Protein AF-A0A7L4Y9U2-F1 (afdb_monomer_lite)

Radius of gyration: 34.02 Å; chains: 1; bounding box: 84×58×110 Å

Secondary structure (DSSP, 8-state):
--SS-SEEEEEETTEEEEEEE-TTS-EEEEEEEETTEEEEEEEEEEEEEEEESSPPP-------S-----S----EEE---------SGGG-TTTPPPEE--BTTTTTBSEEEEEEEETTEEEEEEEEEEEETTEEEEEEEEEETTSEEEEEEEEE--SSSS-EEEEEEEEEEE-TTSSSSEEEEEE-TTS-SEEEE--S-EEE---TTS--EEEEEETTT--EEEEEPPPPBGGGTEE---SSS--SEEEEE--GGGSSS--S-TT--S--S-----TTB-EEEEEE-EEEE-GGG-TT--EEE--EEEEE-PPPPPPPGGG-EEEEEEEEEEEEE--TTT--EEEEEEEEEEEEEBTTB-EEEEEEEEEEETTEEEEEEEEEEE-TTS-EEEEEEEEEEETTEEEEEEEEEEEE-TT-EEEEEEEEEE--SSS---EEEEEEEEEEEE---TTB---EEEE-TTS--TT-EEEEEEETTEEEEEEE-TTS-EEEEEESSSBPPPEEEE-TTS--TT-EEEEEEETTEEEEEEE-TTSPEEEEEESSSBPPPEEEE-TTS--TT-EEEEEEETTEEEEEEE-TTS-EEEEEESSSBPPPEEEE-TTS--TT-EEEEEEETTEEEEEEE-TTS-EEEEEESSSBPPPEEEE-TTS--TT-EEEEEEETTEEEEEEE-TTSPEEEEEESSSBPPPEEEE-TTS--TT-EEEEEEETTEEEEEEE-TTS-EEEEEESSSBPPPEEEE-TTS--TT-EEEEEEETTEEEEEEE-TTS-EEEEEEE--

Structure (mmCIF, N/CA/C/O backbone):
data_AF-A0A7L4Y9U2-F1
#
_entry.id   AF-A0A7L4Y9U2-F1
#
loop_
_atom_site.group_PDB
_atom_site.id
_atom_site.type_symbol
_atom_site.label_atom_id
_atom_site.label_alt_id
_atom_site.label_comp_id
_atom_site.label_asym_id
_atom_site.label_entity_id
_atom_site.label_seq_id
_atom_site.pdbx_PDB_ins_code
_atom_site.Cartn_x
_atom_site.Cartn_y
_atom_site.Cartn_z
_atom_site.occupancy
_atom_site.B_iso_or_equiv
_atom_site.auth_seq_id
_atom_site.auth_comp_id
_atom_site.auth_asym_id
_atom_site.auth_atom_id
_atom_site.pdbx_PDB_model_num
ATOM 1 N N . MET A 1 1 ? -27.648 7.837 26.448 1.00 44.25 1 MET A N 1
ATOM 2 C CA . MET A 1 1 ? -26.214 7.499 26.243 1.00 44.25 1 MET A CA 1
ATOM 3 C C . MET A 1 1 ? -25.953 7.627 24.757 1.00 44.25 1 MET A C 1
ATOM 5 O O . MET A 1 1 ? -26.560 6.877 24.015 1.00 44.25 1 MET A O 1
ATOM 9 N N . THR A 1 2 ? -25.079 8.541 24.348 1.00 48.88 2 THR A N 1
ATOM 10 C CA . THR A 1 2 ? -24.957 9.045 22.968 1.00 48.88 2 THR A CA 1
ATOM 11 C C . THR A 1 2 ? -24.814 7.978 21.876 1.00 48.88 2 THR A C 1
ATOM 13 O O . THR A 1 2 ? -24.279 6.891 22.094 1.00 48.88 2 THR A O 1
ATOM 16 N N . THR A 1 3 ? -25.242 8.346 20.667 1.00 58.53 3 THR A N 1
ATOM 17 C CA . THR A 1 3 ? -25.108 7.587 19.410 1.00 58.53 3 THR A CA 1
ATOM 18 C C . THR A 1 3 ? -23.682 7.584 18.828 1.00 58.53 3 THR A C 1
ATOM 20 O O . THR A 1 3 ? -23.423 6.945 17.810 1.00 58.53 3 THR A O 1
ATOM 23 N N . GLU A 1 4 ? -22.719 8.270 19.451 1.00 73.19 4 GLU A N 1
ATOM 24 C CA . GLU A 1 4 ? -21.344 8.349 18.942 1.00 73.19 4 GLU A CA 1
ATOM 25 C C . GLU A 1 4 ? -20.451 7.209 19.440 1.00 73.19 4 GLU A C 1
ATOM 27 O O . GLU A 1 4 ? -20.550 6.757 20.581 1.00 73.19 4 GLU A O 1
ATOM 32 N N . GLN A 1 5 ? -19.544 6.757 18.572 1.00 77.69 5 GLN A N 1
ATOM 33 C CA . GLN A 1 5 ? -18.602 5.683 18.872 1.00 77.69 5 GLN A CA 1
ATOM 34 C C . GLN A 1 5 ? -17.543 6.169 19.871 1.00 77.69 5 GLN A C 1
ATOM 36 O O . GLN A 1 5 ? -16.890 7.186 19.645 1.00 77.69 5 GLN A O 1
ATOM 41 N N . ARG A 1 6 ? -17.348 5.418 20.959 1.00 86.62 6 ARG A N 1
ATOM 42 C CA . ARG A 1 6 ? -16.287 5.675 21.951 1.00 86.62 6 ARG A CA 1
ATOM 43 C C . ARG A 1 6 ? -14.975 4.955 21.659 1.00 86.62 6 ARG A C 1
ATOM 45 O O . ARG A 1 6 ? -13.970 5.243 22.295 1.00 86.62 6 ARG A O 1
ATOM 52 N N . ASP A 1 7 ? -15.004 3.984 20.756 1.00 88.56 7 ASP A N 1
ATOM 53 C CA . ASP A 1 7 ? -13.866 3.199 20.281 1.00 88.56 7 ASP A CA 1
ATOM 54 C C . ASP A 1 7 ? -13.961 3.026 18.767 1.00 88.56 7 ASP A C 1
ATOM 56 O O . ASP A 1 7 ? -14.984 3.387 18.206 1.00 88.56 7 ASP A O 1
ATOM 60 N N . GLY A 1 8 ? -12.920 2.552 18.094 1.00 88.62 8 GLY A N 1
ATOM 61 C CA . GLY A 1 8 ? -12.957 2.297 16.653 1.00 88.62 8 GLY A CA 1
ATOM 62 C C . GLY A 1 8 ? -11.582 1.969 16.088 1.00 88.62 8 GLY A C 1
ATOM 63 O O . GLY A 1 8 ? -10.596 1.938 16.824 1.00 88.62 8 GLY A O 1
ATOM 64 N N . HIS A 1 9 ? -11.522 1.731 14.779 1.00 89.50 9 HIS A N 1
ATOM 65 C CA . HIS A 1 9 ? -10.283 1.421 14.064 1.00 89.50 9 HIS A CA 1
ATOM 66 C C . HIS A 1 9 ? -10.005 2.448 12.963 1.00 89.50 9 HIS A C 1
ATOM 68 O O . HIS A 1 9 ? -10.892 2.808 12.187 1.00 89.50 9 HIS A O 1
ATOM 74 N N . VAL A 1 10 ? -8.754 2.888 12.856 1.00 90.00 10 VAL A N 1
ATOM 75 C CA . VAL A 1 10 ? -8.291 3.855 11.858 1.00 90.00 10 VAL A CA 1
ATOM 76 C C . VAL A 1 10 ? -7.271 3.188 10.949 1.00 90.00 10 VAL A C 1
ATOM 78 O O . VAL A 1 10 ? -6.245 2.718 11.421 1.00 90.00 10 VAL A O 1
ATOM 81 N N . ASN A 1 11 ? -7.524 3.231 9.638 1.00 85.62 11 ASN A N 1
ATOM 82 C CA . ASN A 1 11 ? -6.495 3.077 8.610 1.00 85.62 11 ASN A CA 1
ATOM 83 C C . ASN A 1 11 ? -6.281 4.450 7.969 1.00 85.62 11 ASN A C 1
ATOM 85 O O . ASN A 1 11 ? -7.187 4.978 7.322 1.00 85.62 11 ASN A O 1
ATOM 89 N N . TRP A 1 12 ? -5.105 5.035 8.165 1.00 89.19 12 TRP A N 1
ATOM 90 C CA . TRP A 1 12 ? -4.766 6.359 7.661 1.00 89.19 12 TRP A CA 1
ATOM 91 C C . TRP A 1 12 ? -3.357 6.366 7.073 1.00 89.19 12 TRP A C 1
ATOM 93 O O . TRP A 1 12 ? -2.362 6.322 7.797 1.00 89.19 12 TRP A O 1
ATOM 103 N N . LYS A 1 13 ? -3.257 6.443 5.741 1.00 86.88 13 LYS A N 1
ATOM 104 C CA . LYS A 1 13 ? -1.982 6.356 5.012 1.00 86.88 13 LYS A CA 1
ATOM 105 C C . LYS A 1 13 ? -1.186 5.111 5.438 1.00 86.88 13 LYS A C 1
ATOM 107 O O . LYS A 1 13 ? -1.650 3.992 5.271 1.00 86.88 13 LYS A O 1
ATOM 112 N N . SER A 1 14 ? 0.012 5.297 5.998 1.00 85.50 14 SER A N 1
ATOM 113 C CA . SER A 1 14 ? 0.867 4.216 6.506 1.00 85.50 14 SER A CA 1
ATOM 114 C C . SER A 1 14 ? 0.547 3.786 7.943 1.00 85.50 14 SER A C 1
ATOM 116 O O . SER A 1 14 ? 1.261 2.936 8.473 1.00 85.50 14 SER A O 1
ATOM 118 N N . TRP A 1 15 ? -0.464 4.377 8.582 1.00 91.19 15 TRP A N 1
ATOM 119 C CA . TRP A 1 15 ? -0.891 4.050 9.938 1.00 91.19 15 TRP A CA 1
ATOM 120 C C . TRP A 1 15 ? -2.107 3.132 9.946 1.00 91.19 15 TRP A C 1
ATOM 122 O O . TRP A 1 15 ? -3.061 3.350 9.198 1.00 91.19 15 TRP A O 1
ATOM 132 N N . ALA A 1 16 ? -2.097 2.169 10.861 1.00 90.06 16 ALA A N 1
ATOM 133 C CA . ALA A 1 16 ? -3.282 1.430 11.271 1.00 90.06 16 ALA A CA 1
ATOM 134 C C . ALA A 1 16 ? -3.288 1.299 12.796 1.00 90.06 16 ALA A C 1
ATOM 136 O O . ALA A 1 16 ? -2.267 0.924 13.365 1.00 90.06 16 ALA A O 1
ATOM 137 N N . PHE A 1 17 ? -4.379 1.653 13.470 1.00 93.88 17 PHE A N 1
ATOM 138 C CA . PHE A 1 17 ? -4.466 1.574 14.933 1.00 93.88 17 PHE A CA 1
ATOM 139 C C . PHE A 1 17 ? -5.914 1.594 15.415 1.00 93.88 17 PHE A C 1
ATOM 141 O O . PHE A 1 17 ? -6.807 2.119 14.748 1.00 93.88 17 PHE A O 1
ATOM 148 N N . ASP A 1 18 ? -6.128 1.072 16.615 1.00 92.88 18 ASP A N 1
ATOM 149 C CA . ASP A 1 18 ? -7.385 1.197 17.338 1.00 92.88 18 ASP A CA 1
ATOM 150 C C . ASP A 1 18 ? -7.367 2.449 18.216 1.00 92.88 18 ASP A C 1
ATOM 152 O O . ASP A 1 18 ? -6.319 2.859 18.722 1.00 92.88 18 ASP A O 1
ATOM 156 N N . TYR A 1 19 ? -8.533 3.041 18.450 1.00 95.00 19 TYR A N 1
ATOM 157 C CA . TYR A 1 19 ? -8.719 4.053 19.482 1.00 95.00 19 TYR A CA 1
ATOM 158 C C . TYR A 1 19 ? -9.842 3.665 20.433 1.00 95.00 19 TYR A C 1
ATOM 160 O O . TYR A 1 19 ? -10.778 2.962 20.054 1.00 95.00 19 TYR A O 1
ATOM 168 N N . ASN A 1 20 ? -9.773 4.144 21.674 1.00 93.38 20 ASN A N 1
ATOM 169 C CA . ASN A 1 20 ? -10.890 4.085 22.608 1.00 93.38 20 ASN A CA 1
ATOM 170 C C . ASN A 1 20 ? -10.844 5.211 23.643 1.00 93.38 20 ASN A C 1
ATOM 172 O O . ASN A 1 20 ? -9.787 5.749 23.948 1.00 93.38 20 ASN A O 1
ATOM 176 N N . VAL A 1 21 ? -11.997 5.525 24.222 1.00 92.62 21 VAL A N 1
ATOM 177 C CA . VAL A 1 21 ? -12.127 6.253 25.484 1.00 92.62 21 VAL A CA 1
ATOM 178 C C . VAL A 1 21 ? -12.763 5.285 26.479 1.00 92.62 21 VAL A C 1
ATOM 180 O O . VAL A 1 21 ? -13.989 5.189 26.590 1.00 92.62 21 VAL A O 1
ATOM 183 N N . ALA A 1 22 ? -11.930 4.491 27.150 1.00 82.69 22 ALA A N 1
ATOM 184 C CA . ALA A 1 22 ? -12.364 3.469 28.098 1.00 82.69 22 ALA A CA 1
ATOM 185 C C . ALA A 1 22 ? -11.828 3.733 29.511 1.00 82.69 22 ALA A C 1
ATOM 187 O O . ALA A 1 22 ? -10.708 4.204 29.705 1.00 82.69 22 ALA A O 1
ATOM 188 N N . GLY A 1 23 ? -12.642 3.405 30.520 1.00 87.44 23 GLY A N 1
ATOM 189 C CA . GLY A 1 23 ? -12.294 3.661 31.916 1.00 87.44 23 GLY A CA 1
ATOM 190 C C . GLY A 1 23 ? -12.065 5.153 32.163 1.00 87.44 23 GLY A C 1
ATOM 191 O O . GLY A 1 23 ? -12.919 5.969 31.824 1.00 87.44 23 GLY A O 1
ATOM 192 N N . THR A 1 24 ? -10.916 5.489 32.751 1.00 91.25 24 THR A N 1
ATOM 193 C CA . THR A 1 24 ? -10.505 6.871 33.053 1.00 91.25 24 THR A CA 1
ATOM 194 C C . THR A 1 24 ? -9.103 7.190 32.508 1.00 91.25 24 THR A C 1
ATOM 196 O O . THR A 1 24 ? -8.395 8.030 33.057 1.00 91.25 24 THR A O 1
ATOM 199 N N . GLU A 1 25 ? -8.669 6.488 31.453 1.00 92.19 25 GLU A N 1
ATOM 200 C CA . GLU A 1 25 ? -7.339 6.655 30.834 1.00 92.19 25 GLU A CA 1
ATOM 201 C C . GLU A 1 25 ? -7.314 7.653 29.662 1.00 92.19 25 GLU A C 1
ATOM 203 O O . GLU A 1 25 ? -6.358 7.700 28.878 1.00 92.19 25 GLU A O 1
ATOM 208 N N . GLY A 1 26 ? -8.389 8.431 29.525 1.00 93.62 26 GLY A N 1
ATOM 209 C CA . GLY A 1 26 ? -8.604 9.326 28.403 1.00 93.62 26 GLY A CA 1
ATOM 210 C C . GLY A 1 26 ? -8.700 8.603 27.063 1.00 93.62 26 GLY A C 1
ATOM 211 O O . GLY A 1 26 ? -9.000 7.411 26.979 1.00 93.62 26 GLY A O 1
ATOM 212 N N . LEU A 1 27 ? -8.466 9.358 25.994 1.00 96.50 27 LEU A N 1
ATOM 213 C CA . LEU A 1 27 ? -8.410 8.832 24.635 1.00 96.50 27 LEU A CA 1
ATOM 214 C C . LEU A 1 27 ? -7.123 8.021 24.450 1.00 96.50 27 LEU A C 1
ATOM 216 O O . LEU A 1 27 ? -6.034 8.584 24.370 1.00 96.50 27 LEU A O 1
ATOM 220 N N . SER A 1 28 ? -7.243 6.704 24.385 1.00 97.38 28 SER A N 1
ATOM 221 C CA . SER A 1 28 ? -6.131 5.775 24.206 1.00 97.38 28 SER A CA 1
ATOM 222 C C . SER A 1 28 ? -6.027 5.309 22.757 1.00 97.38 28 SER A C 1
ATOM 224 O O . SER A 1 28 ? -7.045 5.120 22.090 1.00 97.38 28 SER A O 1
ATOM 226 N N . LEU A 1 29 ? -4.799 5.086 22.290 1.00 97.56 29 LEU A N 1
ATOM 227 C CA . LEU A 1 29 ? -4.502 4.374 21.047 1.00 97.56 29 LEU A CA 1
ATOM 228 C C . LEU A 1 29 ? -4.042 2.956 21.385 1.00 97.56 29 LEU A C 1
ATOM 230 O O . LEU A 1 29 ? -3.329 2.772 22.367 1.00 97.56 29 LEU A O 1
ATOM 234 N N . GLY A 1 30 ? -4.408 1.965 20.580 1.00 95.06 30 GLY A N 1
ATOM 235 C CA . GLY A 1 30 ? -3.994 0.574 20.753 1.00 95.06 30 GLY A CA 1
ATOM 236 C C . GLY A 1 30 ? -3.647 -0.101 19.431 1.00 95.06 30 GLY A C 1
ATOM 237 O O . GLY A 1 30 ? -4.000 0.410 18.370 1.00 95.06 30 GLY A O 1
ATOM 238 N N . ASN A 1 31 ? -2.949 -1.238 19.499 1.00 91.75 31 ASN A N 1
ATOM 239 C CA . ASN A 1 31 ? -2.623 -2.090 18.346 1.00 91.75 31 ASN A CA 1
ATOM 240 C C . ASN A 1 31 ? -2.061 -1.299 17.152 1.00 91.75 31 ASN A C 1
ATOM 242 O O . ASN A 1 31 ? -2.567 -1.378 16.033 1.00 91.75 31 ASN A O 1
ATOM 246 N N . GLY A 1 32 ? -1.042 -0.479 17.407 1.00 94.25 32 GLY A N 1
ATOM 247 C CA . GLY A 1 32 ? -0.525 0.476 16.438 1.00 94.25 32 GLY A CA 1
ATOM 248 C C . GLY A 1 32 ? 0.471 -0.120 15.462 1.00 94.25 32 GLY A C 1
ATOM 249 O O . GLY A 1 32 ? 1.482 -0.692 15.872 1.00 94.25 32 GLY A O 1
ATOM 250 N N . PHE A 1 33 ? 0.239 0.116 14.175 1.00 92.12 33 PHE A N 1
ATOM 251 C CA . PHE A 1 33 ? 1.130 -0.215 13.073 1.00 92.12 33 PHE A CA 1
ATOM 252 C C . PHE A 1 33 ? 1.518 1.042 12.296 1.00 92.12 33 PHE A C 1
ATOM 254 O O . PHE A 1 33 ? 0.673 1.883 11.989 1.00 92.12 33 PHE A O 1
ATOM 261 N N . PHE A 1 34 ? 2.794 1.136 11.923 1.00 91.62 34 PHE A N 1
ATOM 262 C CA . PHE A 1 34 ? 3.308 2.164 11.023 1.00 91.62 34 PHE A CA 1
ATOM 263 C C . PHE A 1 34 ? 4.175 1.537 9.935 1.00 91.62 34 PHE A C 1
ATOM 265 O O . PHE A 1 34 ? 5.064 0.737 10.223 1.00 91.62 34 PHE A O 1
ATOM 272 N N . ARG A 1 35 ? 3.889 1.871 8.668 1.00 83.00 35 ARG A N 1
ATOM 273 C CA . ARG A 1 35 ? 4.523 1.276 7.471 1.00 83.00 35 ARG A CA 1
ATOM 274 C C . ARG A 1 35 ? 4.548 -0.250 7.513 1.00 83.00 35 ARG A C 1
ATOM 276 O O . ARG A 1 35 ? 5.489 -0.913 7.072 1.00 83.00 35 ARG A O 1
ATOM 283 N N . GLY A 1 36 ? 3.483 -0.782 8.089 1.00 79.12 36 GLY A N 1
ATOM 284 C CA . GLY A 1 36 ? 3.267 -2.193 8.245 1.00 79.12 36 GLY A CA 1
ATOM 285 C C . GLY A 1 36 ? 4.076 -2.907 9.332 1.00 79.12 36 GLY A C 1
ATOM 286 O O . GLY A 1 36 ? 4.163 -4.130 9.332 1.00 79.12 36 GLY A O 1
ATOM 287 N N . ARG A 1 37 ? 4.674 -2.182 10.270 1.00 86.81 37 ARG A N 1
ATOM 288 C CA . ARG A 1 37 ? 5.366 -2.766 11.424 1.00 86.81 37 ARG A CA 1
ATOM 289 C C . ARG A 1 37 ? 4.609 -2.401 12.686 1.00 86.81 37 ARG A C 1
ATOM 291 O O . ARG A 1 37 ? 4.145 -1.267 12.791 1.00 86.81 37 ARG A O 1
ATOM 298 N N . GLN A 1 38 ? 4.469 -3.342 13.618 1.00 91.62 38 GLN A N 1
ATOM 299 C CA . GLN A 1 38 ? 3.885 -3.032 14.921 1.00 91.62 38 GLN A CA 1
ATOM 300 C C . GLN A 1 38 ? 4.825 -2.064 15.643 1.00 91.62 38 GLN A C 1
ATOM 302 O O . GLN A 1 38 ? 6.039 -2.279 15.668 1.00 91.62 38 GLN A O 1
ATOM 307 N N . VAL A 1 39 ? 4.268 -0.978 16.171 1.00 95.31 39 VAL A N 1
ATOM 308 C CA . VAL A 1 39 ? 5.039 0.085 16.820 1.00 95.31 39 VAL A CA 1
ATOM 309 C C . VAL A 1 39 ? 4.621 0.361 18.260 1.00 95.31 39 VAL A C 1
ATOM 311 O O . VAL A 1 39 ? 5.447 0.821 19.047 1.00 95.31 39 VAL A O 1
ATOM 314 N N . PHE A 1 40 ? 3.379 0.055 18.638 1.00 96.44 40 PHE A N 1
ATOM 315 C CA . PHE A 1 40 ? 2.918 0.155 20.024 1.00 96.44 40 PHE A CA 1
ATOM 316 C C . PHE A 1 40 ? 1.783 -0.825 20.328 1.00 96.44 40 PHE A C 1
ATOM 318 O O . PHE A 1 40 ? 0.958 -1.123 19.461 1.00 96.44 40 PHE A O 1
ATOM 325 N N . HIS A 1 41 ? 1.723 -1.287 21.578 1.00 95.38 41 HIS A N 1
ATOM 326 C CA . HIS A 1 41 ? 0.585 -2.028 22.113 1.00 95.38 41 HIS A CA 1
ATOM 327 C C . HIS A 1 41 ? -0.530 -1.070 22.524 1.00 95.38 41 HIS A C 1
ATOM 329 O O . HIS A 1 41 ? -1.670 -1.217 22.083 1.00 95.38 41 HIS A O 1
ATOM 335 N N . LYS A 1 42 ? -0.185 -0.059 23.335 1.00 96.62 42 LYS A N 1
ATOM 336 C CA . LYS A 1 42 ? -1.125 0.920 23.890 1.00 96.62 42 LYS A CA 1
ATOM 337 C C . LYS A 1 42 ? -0.433 2.234 24.250 1.00 96.62 42 LYS A C 1
ATOM 339 O O . LYS A 1 42 ? 0.582 2.248 24.938 1.00 96.62 42 LYS A O 1
ATOM 344 N N . LEU A 1 43 ? -1.026 3.353 23.849 1.00 98.06 43 LEU A N 1
ATOM 345 C CA . LEU A 1 43 ? -0.635 4.701 24.258 1.00 98.06 43 LEU A CA 1
ATOM 346 C C . LEU A 1 43 ? -1.825 5.349 24.975 1.00 98.06 43 LEU A C 1
ATOM 348 O O . LEU A 1 43 ? -2.906 5.437 24.394 1.00 98.06 43 LEU A O 1
ATOM 352 N N . SER A 1 44 ? -1.658 5.797 26.220 1.00 97.31 44 SER A N 1
ATOM 353 C CA . SER A 1 44 ? -2.754 6.376 27.014 1.00 97.31 44 SER A CA 1
ATOM 354 C C . SER A 1 44 ? -2.319 7.571 27.870 1.00 97.31 44 SER A C 1
ATOM 356 O O . SER A 1 44 ? -1.125 7.858 28.013 1.00 97.31 44 SER A O 1
ATOM 358 N N . LEU A 1 45 ? -3.303 8.276 28.442 1.00 96.75 45 LEU A N 1
ATOM 359 C CA . LEU A 1 45 ? -3.111 9.361 29.409 1.00 96.75 45 LEU A CA 1
ATOM 360 C C . LEU A 1 45 ? -3.872 9.030 30.708 1.00 96.75 45 LEU A C 1
ATOM 362 O O . LEU A 1 45 ? -4.983 9.520 30.919 1.00 96.75 45 LEU A O 1
ATOM 366 N N . PRO A 1 46 ? -3.312 8.189 31.596 1.00 94.94 46 PRO A N 1
ATOM 367 C CA . PRO A 1 46 ? -4.034 7.728 32.782 1.00 94.94 46 PRO A CA 1
ATOM 368 C C . PRO A 1 46 ? -4.436 8.824 33.773 1.00 94.94 46 PRO A C 1
ATOM 370 O O . PRO A 1 46 ? -5.419 8.647 34.497 1.00 94.94 46 PRO A O 1
ATOM 373 N N . VAL A 1 47 ? -3.667 9.916 33.855 1.00 94.75 47 VAL A N 1
ATOM 374 C CA . VAL A 1 47 ? -3.923 11.022 34.786 1.00 94.75 47 VAL A CA 1
ATOM 375 C C . VAL A 1 47 ? -3.222 12.313 34.354 1.00 94.75 47 VAL A C 1
ATOM 377 O O . VAL A 1 47 ? -2.116 12.290 33.805 1.00 94.75 47 VAL A O 1
ATOM 380 N N . ILE A 1 48 ? -3.836 13.447 34.684 1.00 94.94 48 ILE A N 1
ATOM 381 C CA . ILE A 1 48 ? -3.177 14.746 34.814 1.00 94.94 48 ILE A CA 1
ATOM 382 C C . ILE A 1 48 ? -3.209 15.099 36.302 1.00 94.94 48 ILE A C 1
ATOM 384 O O . ILE A 1 48 ? -4.271 15.342 36.873 1.00 94.94 48 ILE A O 1
ATOM 388 N N . ARG A 1 49 ? -2.053 15.079 36.970 1.00 93.50 49 ARG A N 1
ATOM 389 C CA . ARG A 1 49 ? -1.984 15.454 38.389 1.00 93.50 49 ARG A CA 1
ATOM 390 C C . ARG A 1 49 ? -1.855 16.963 38.501 1.00 93.50 49 ARG A C 1
ATOM 392 O O . ARG A 1 49 ? -0.983 17.543 37.857 1.00 93.50 49 ARG A O 1
ATOM 399 N N . VAL A 1 50 ? -2.688 17.588 39.327 1.00 91.12 50 VAL A N 1
ATOM 400 C CA . VAL A 1 50 ? -2.725 19.050 39.454 1.00 91.12 50 VAL A CA 1
ATOM 401 C C . VAL A 1 50 ? -2.433 19.481 40.878 1.00 91.12 50 VAL A C 1
ATOM 403 O O . VAL A 1 50 ? -3.034 18.975 41.827 1.00 91.12 50 VAL A O 1
ATOM 406 N N . LYS A 1 51 ? -1.524 20.445 41.022 1.00 90.50 51 LYS A N 1
ATOM 407 C CA . LYS A 1 51 ? -1.115 21.000 42.312 1.00 90.50 51 LYS A CA 1
ATOM 408 C C . LYS A 1 51 ? -1.160 22.517 42.280 1.00 90.50 51 LYS A C 1
ATOM 410 O O . LYS A 1 51 ? -0.530 23.133 41.429 1.00 90.50 51 LYS A O 1
ATOM 415 N N . TYR A 1 52 ? -1.874 23.110 43.229 1.00 89.44 52 TYR A N 1
ATOM 416 C CA . TYR A 1 52 ? -1.914 24.555 43.433 1.00 89.44 52 TYR A CA 1
ATOM 417 C C . TYR A 1 52 ? -0.828 25.013 44.409 1.00 89.44 52 TYR A C 1
ATOM 419 O O . TYR A 1 52 ? -0.347 24.235 45.240 1.00 89.44 52 TYR A O 1
ATOM 427 N N . VAL A 1 53 ? -0.485 26.306 44.355 1.00 87.00 53 VAL A N 1
ATOM 428 C CA . VAL A 1 53 ? 0.386 26.944 45.363 1.00 87.00 53 VAL A CA 1
ATOM 429 C C . VAL A 1 53 ? -0.173 26.845 46.788 1.00 87.00 53 VAL A C 1
ATOM 431 O O . VAL A 1 53 ? 0.598 26.806 47.746 1.00 87.00 53 VAL A O 1
ATOM 434 N N . GLN A 1 54 ? -1.500 26.784 46.940 1.00 81.44 54 GLN A N 1
ATOM 435 C CA . GLN A 1 54 ? -2.185 26.611 48.218 1.00 81.44 54 GLN A CA 1
ATOM 436 C C . GLN A 1 54 ? -3.312 25.584 48.073 1.00 81.44 54 GLN A C 1
ATOM 438 O O . GLN A 1 54 ? -4.225 25.779 47.270 1.00 81.44 54 GLN A O 1
ATOM 443 N N . ASP A 1 55 ? -3.246 24.520 48.875 1.00 75.38 55 ASP A N 1
ATOM 444 C CA . ASP A 1 55 ? -4.239 23.439 48.881 1.00 75.38 55 ASP A CA 1
ATOM 445 C C . ASP A 1 55 ? -5.471 23.792 49.707 1.00 75.38 55 ASP A C 1
ATOM 447 O O . ASP A 1 55 ? -5.438 24.674 50.577 1.00 75.38 55 ASP A O 1
ATOM 451 N N . GLU A 1 56 ? -6.555 23.061 49.462 1.00 67.88 56 GLU A N 1
ATOM 452 C CA . GLU A 1 56 ? -7.754 23.151 50.281 1.00 67.88 56 GLU A CA 1
ATOM 453 C C . GLU A 1 56 ? -7.452 22.704 51.725 1.00 67.88 56 GLU A C 1
ATOM 455 O O . GLU A 1 56 ? -6.877 21.643 51.983 1.00 67.88 56 GLU A O 1
ATOM 460 N N . ALA A 1 57 ? -7.824 23.530 52.706 1.00 59.28 57 ALA A N 1
ATOM 461 C CA . ALA A 1 57 ? -7.682 23.167 54.108 1.00 59.28 57 ALA A CA 1
ATOM 462 C C . ALA A 1 57 ? -8.768 22.147 54.480 1.00 59.28 57 ALA A C 1
ATOM 464 O O . ALA A 1 57 ? -9.952 22.476 54.487 1.00 59.28 57 ALA A O 1
ATOM 465 N N . VAL A 1 58 ? -8.379 20.927 54.861 1.00 50.75 58 VAL A N 1
ATOM 466 C CA . VAL A 1 58 ? -9.307 19.966 55.475 1.00 50.75 58 VAL A CA 1
ATOM 467 C C . VAL A 1 58 ? -9.719 20.517 56.842 1.00 50.75 58 VAL A C 1
ATOM 469 O O . VAL A 1 58 ? -8.968 20.397 57.809 1.00 50.75 58 VAL A O 1
ATOM 472 N N . ILE A 1 59 ? -10.893 21.143 56.946 1.00 49.16 59 ILE A N 1
ATOM 473 C CA . ILE A 1 59 ? -11.456 21.550 58.240 1.00 49.16 59 ILE A CA 1
ATOM 474 C C . ILE A 1 59 ? -12.345 20.411 58.761 1.00 49.16 59 ILE A C 1
ATOM 476 O O . ILE A 1 59 ? -13.429 20.189 58.220 1.00 49.16 59 ILE A O 1
ATOM 480 N N . PRO A 1 60 ? -11.962 19.689 59.830 1.00 47.62 60 PRO A N 1
ATOM 481 C CA . PRO A 1 60 ? -12.917 18.899 60.586 1.00 47.62 60 PRO A CA 1
ATOM 482 C C . PRO A 1 60 ? -13.669 19.839 61.539 1.00 47.62 60 PRO A C 1
ATOM 484 O O . PRO A 1 60 ? -13.029 20.443 62.393 1.00 47.62 60 PRO A O 1
ATOM 487 N N . ILE A 1 61 ? -14.996 19.976 61.404 1.00 46.47 61 ILE A N 1
ATOM 488 C CA . ILE A 1 61 ? -15.996 19.971 62.503 1.00 46.47 61 ILE A CA 1
ATOM 489 C C . ILE A 1 61 ? -17.410 20.326 61.969 1.00 46.47 61 ILE A C 1
ATOM 491 O O . ILE A 1 61 ? -17.555 21.266 61.188 1.00 46.47 61 ILE A O 1
ATOM 495 N N . PRO A 1 62 ? -18.461 19.596 62.406 1.00 56.97 62 PRO A N 1
ATOM 496 C CA . PRO A 1 62 ? -19.865 19.864 62.091 1.00 56.97 62 PRO A CA 1
ATOM 497 C C . PRO A 1 62 ? -20.478 20.934 63.020 1.00 56.97 62 PRO A C 1
ATOM 499 O O . PRO A 1 62 ? -20.024 21.086 64.146 1.00 56.97 62 PRO A O 1
ATOM 502 N N . THR A 1 63 ? -21.582 21.551 62.570 1.00 48.03 63 THR A N 1
ATOM 503 C CA . THR A 1 63 ? -22.613 22.303 63.338 1.00 48.03 63 THR A CA 1
ATOM 504 C C . THR A 1 63 ? -22.701 23.839 63.278 1.00 48.03 63 THR A C 1
ATOM 506 O O . THR A 1 63 ? -23.292 24.407 64.186 1.00 48.03 63 THR A O 1
ATOM 509 N N . GLU A 1 64 ? -22.291 24.527 62.210 1.00 36.50 64 GLU A N 1
ATOM 510 C CA . GLU A 1 64 ? -22.828 25.878 61.914 1.00 36.50 64 GLU A CA 1
ATOM 511 C C . GLU A 1 64 ? -23.011 26.076 60.393 1.00 36.50 64 GLU A C 1
ATOM 513 O O . GLU A 1 64 ? -22.158 25.635 59.616 1.00 36.50 64 GLU A O 1
ATOM 518 N N . PRO A 1 65 ? -24.099 26.719 59.923 1.00 44.81 65 PRO A N 1
ATOM 519 C CA . PRO A 1 65 ? -24.363 26.916 58.505 1.00 44.81 65 PRO A CA 1
ATOM 520 C C . PRO A 1 65 ? -23.639 28.168 57.993 1.00 44.81 65 PRO A C 1
ATOM 522 O O . PRO A 1 65 ? -24.262 29.203 57.774 1.00 44.81 65 PRO A O 1
ATOM 525 N N . ASN A 1 66 ? -22.319 28.082 57.801 1.00 39.66 66 ASN A N 1
ATOM 526 C CA . ASN A 1 66 ? -21.600 28.966 56.876 1.00 39.66 66 ASN A CA 1
ATOM 527 C C . ASN A 1 66 ? -20.224 28.381 56.485 1.00 39.66 66 ASN A C 1
ATOM 529 O O . ASN A 1 66 ? -19.245 28.615 57.199 1.00 39.66 66 ASN A O 1
ATOM 533 N N . PRO A 1 67 ? -20.101 27.627 55.376 1.00 43.75 67 PRO A N 1
ATOM 534 C CA . PRO A 1 67 ? -18.796 27.245 54.862 1.00 43.75 67 PRO A CA 1
ATOM 535 C C . PRO A 1 67 ? -18.193 28.454 54.137 1.00 43.75 67 PRO A C 1
ATOM 537 O O . PRO A 1 67 ? -18.469 28.710 52.966 1.00 43.75 67 PRO A O 1
ATOM 540 N N . ILE A 1 68 ? -17.380 29.230 54.855 1.00 41.19 68 ILE A N 1
ATOM 541 C CA . ILE A 1 68 ? -16.447 30.171 54.234 1.00 41.19 68 ILE A CA 1
ATOM 542 C C . ILE A 1 68 ? -15.485 29.331 53.386 1.00 41.19 68 ILE A C 1
ATOM 544 O O . ILE A 1 68 ? -14.789 28.470 53.919 1.00 41.19 68 ILE A O 1
ATOM 548 N N . LEU A 1 69 ? -15.512 29.579 52.075 1.00 48.38 69 LEU A N 1
ATOM 549 C CA . LEU A 1 69 ? -14.636 29.026 51.040 1.00 48.38 69 LEU A CA 1
ATOM 550 C C . LEU A 1 69 ? -13.207 28.822 51.569 1.00 48.38 69 LEU A C 1
ATOM 552 O O . LEU A 1 69 ? -12.580 29.778 52.035 1.00 48.38 69 LEU A O 1
ATOM 556 N N . GLY A 1 70 ? -12.695 27.591 51.489 1.00 54.28 70 GLY A N 1
ATOM 557 C CA . GLY A 1 70 ? -11.275 27.324 51.706 1.00 54.28 70 GLY A CA 1
ATOM 558 C C . GLY A 1 70 ? -10.425 28.233 50.812 1.00 54.28 70 GLY A C 1
ATOM 559 O O . GLY A 1 70 ? -10.800 28.542 49.684 1.00 54.28 70 GLY A O 1
ATOM 560 N N . THR A 1 71 ? -9.286 28.711 51.314 1.00 63.28 71 THR A N 1
ATOM 561 C CA . THR A 1 71 ? -8.412 29.649 50.583 1.00 63.28 71 THR A CA 1
ATOM 562 C C . THR A 1 71 ? -7.516 28.971 49.537 1.00 63.28 71 THR A C 1
ATOM 564 O O . THR A 1 71 ? -6.609 29.614 49.023 1.00 63.28 71 THR A O 1
ATOM 567 N N . GLY A 1 72 ? -7.724 27.686 49.241 1.00 71.50 72 GLY A N 1
ATOM 568 C CA . GLY A 1 72 ? -6.896 26.893 48.331 1.00 71.50 72 GLY A CA 1
ATOM 569 C C . GLY A 1 72 ? -7.699 25.830 47.582 1.00 71.50 72 GLY A C 1
ATOM 570 O O . GLY A 1 72 ? -8.870 25.620 47.892 1.00 71.50 72 GLY A O 1
ATOM 571 N N . CYS A 1 73 ? -7.069 25.181 46.600 1.00 79.88 73 CYS A N 1
ATOM 572 C CA . CYS A 1 73 ? -7.677 24.155 45.747 1.00 79.88 73 CYS A CA 1
ATOM 573 C C . CYS A 1 73 ? -6.780 22.932 45.602 1.00 79.88 73 CYS A C 1
ATOM 575 O O . CYS A 1 73 ? -5.557 23.050 45.603 1.00 79.88 73 CYS A O 1
ATOM 577 N N . GLY A 1 74 ? -7.390 21.775 45.352 1.00 77.06 74 GLY A N 1
ATOM 578 C CA . GLY A 1 74 ? -6.656 20.548 45.064 1.00 77.06 74 GLY A CA 1
ATOM 579 C C . GLY A 1 74 ? -5.819 20.050 46.250 1.00 77.06 74 GLY A C 1
ATOM 580 O O . GLY A 1 74 ? -6.024 20.501 47.384 1.00 77.06 74 GLY A O 1
ATOM 581 N N . PRO A 1 75 ? -4.880 19.118 46.001 1.00 87.69 75 PRO A N 1
ATOM 582 C CA . PRO A 1 75 ? -4.488 18.584 44.689 1.00 87.69 75 PRO A CA 1
ATOM 583 C C . PRO A 1 75 ? -5.565 17.708 44.023 1.00 87.69 75 PRO A C 1
ATOM 585 O O . PRO A 1 75 ? -6.443 17.172 44.694 1.00 87.69 75 PRO A O 1
ATOM 588 N N . TYR A 1 76 ? -5.486 17.542 42.698 1.00 87.44 76 TYR A N 1
ATOM 589 C CA . TYR A 1 76 ? -6.460 16.771 41.909 1.00 87.44 76 TYR A CA 1
ATOM 590 C C . TYR A 1 76 ? -5.811 15.691 41.034 1.00 87.44 76 TYR A C 1
ATOM 592 O O . TYR A 1 76 ? -4.652 15.808 40.628 1.00 87.44 76 TYR A O 1
ATOM 600 N N . ASN A 1 77 ? -6.598 14.652 40.739 1.00 89.94 77 ASN A N 1
ATOM 601 C CA . ASN A 1 77 ? -6.357 13.689 39.668 1.00 89.94 77 ASN A CA 1
ATOM 602 C C . ASN A 1 77 ? -7.379 13.964 38.567 1.00 89.94 77 ASN A C 1
ATOM 604 O O . ASN A 1 77 ? -8.508 13.474 38.636 1.00 89.94 77 ASN A O 1
ATOM 608 N N . ASP A 1 78 ? -6.987 14.726 37.560 1.00 90.31 78 ASP A N 1
ATOM 609 C CA . ASP A 1 78 ? -7.861 15.003 36.433 1.00 90.31 78 ASP A CA 1
ATOM 610 C C . ASP A 1 78 ? -7.760 13.828 35.457 1.00 90.31 78 ASP A C 1
ATOM 612 O O . ASP A 1 78 ? -6.690 13.507 34.932 1.00 90.31 78 ASP A O 1
ATOM 616 N N . GLN A 1 79 ? -8.880 13.131 35.273 1.00 90.88 79 GLN A N 1
ATOM 617 C CA . GLN A 1 79 ? -8.970 11.932 34.447 1.00 90.88 79 GLN A CA 1
ATOM 618 C C . GLN A 1 79 ? -10.154 12.041 33.495 1.00 90.88 79 GLN A C 1
ATOM 620 O O . GLN A 1 79 ? -11.247 12.438 33.895 1.00 90.88 79 GLN A O 1
ATOM 625 N N . ILE A 1 80 ? -9.932 11.661 32.239 1.00 92.25 80 ILE A N 1
ATOM 626 C CA . ILE A 1 80 ? -10.946 11.737 31.189 1.00 92.25 80 ILE A CA 1
ATOM 627 C C . ILE A 1 80 ? -11.595 10.362 31.023 1.00 92.25 80 ILE A C 1
ATOM 629 O O . ILE A 1 80 ? -10.905 9.351 30.879 1.00 92.25 80 ILE A O 1
ATOM 633 N N . SER A 1 81 ? -12.925 10.330 31.031 1.00 91.06 81 SER A N 1
ATOM 634 C CA . SER A 1 81 ? -13.744 9.128 30.849 1.00 91.06 81 SER A CA 1
ATOM 635 C C . SER A 1 81 ? -14.827 9.346 29.791 1.00 91.06 81 SER A C 1
ATOM 637 O O . SER A 1 81 ? -15.089 10.473 29.373 1.00 91.06 81 SER A O 1
ATOM 639 N N . TRP A 1 82 ? -15.470 8.274 29.323 1.00 89.62 82 TRP A N 1
ATOM 640 C CA . TRP A 1 82 ? -16.620 8.403 28.425 1.00 89.62 82 TRP A CA 1
ATOM 641 C C . TRP A 1 82 ? -17.890 8.737 29.212 1.00 89.62 82 TRP A C 1
ATOM 643 O O . TRP A 1 82 ? -18.682 7.847 29.528 1.00 89.62 82 TRP A O 1
ATOM 653 N N . ASP A 1 83 ? -18.077 10.020 29.515 1.00 87.12 83 ASP A N 1
ATOM 654 C CA . ASP A 1 83 ? -19.289 10.538 30.153 1.00 87.12 83 ASP A CA 1
ATOM 655 C C . ASP A 1 83 ? -19.871 11.705 29.346 1.00 87.12 83 ASP A C 1
ATOM 657 O O . ASP A 1 83 ? -19.382 12.824 29.455 1.00 87.12 83 ASP A O 1
ATOM 661 N N . PRO A 1 84 ? -20.871 11.477 28.483 1.00 81.75 84 PRO A N 1
ATOM 662 C CA . PRO A 1 84 ? -21.438 12.536 27.655 1.00 81.75 84 PRO A CA 1
ATOM 663 C C . PRO A 1 84 ? -22.551 13.354 28.334 1.00 81.75 84 PRO A C 1
ATOM 665 O O . PRO A 1 84 ? -23.091 14.260 27.692 1.00 81.75 84 PRO A O 1
ATOM 668 N N . VAL A 1 85 ? -22.966 13.011 29.560 1.00 75.62 85 VAL A N 1
ATOM 669 C CA . VAL A 1 85 ? -24.123 13.641 30.212 1.00 75.62 85 VAL A CA 1
ATOM 670 C C . VAL A 1 85 ? -23.694 14.950 30.873 1.00 75.62 85 VAL A C 1
ATOM 672 O O . VAL A 1 85 ? -22.791 14.958 31.694 1.00 75.62 85 VAL A O 1
ATOM 675 N N . ASN A 1 86 ? -24.363 16.059 30.541 1.00 73.88 86 ASN A N 1
ATOM 676 C CA . ASN A 1 86 ? -24.140 17.359 31.182 1.00 73.88 86 ASN A CA 1
ATOM 677 C C . ASN A 1 86 ? -25.322 17.684 32.110 1.00 73.88 86 ASN A C 1
ATOM 679 O O . ASN A 1 86 ? -26.438 17.895 31.631 1.00 73.88 86 ASN A O 1
ATOM 683 N N . PHE A 1 87 ? -25.092 17.768 33.424 1.00 65.88 87 PHE A N 1
ATOM 684 C CA . PHE A 1 87 ? -26.136 18.116 34.403 1.00 65.88 87 PHE A CA 1
ATOM 685 C C . PHE A 1 87 ? -26.235 19.629 34.713 1.00 65.88 87 PHE A C 1
ATOM 687 O O . PHE A 1 87 ? -26.751 20.022 35.761 1.00 65.88 87 PHE A O 1
ATOM 694 N N . GLY A 1 88 ? -25.758 20.509 33.823 1.00 58.66 88 GLY A N 1
ATOM 695 C CA . GLY A 1 88 ? -25.712 21.965 34.053 1.00 58.66 88 GLY A CA 1
ATOM 696 C C . GLY A 1 88 ? -24.535 22.394 34.935 1.00 58.66 88 GLY A C 1
ATOM 697 O O . GLY A 1 88 ? -24.578 23.409 35.630 1.00 58.66 88 GLY A O 1
ATOM 698 N N . GLU A 1 89 ? -23.482 21.588 34.918 1.00 58.69 89 GLU A N 1
ATOM 699 C CA . GLU A 1 89 ? -22.365 21.593 35.868 1.00 58.69 89 GLU A CA 1
ATOM 700 C C . GLU A 1 89 ? -21.339 22.682 35.568 1.00 58.69 89 GLU A C 1
ATOM 702 O O . GLU A 1 89 ? -20.571 23.077 36.445 1.00 58.69 89 GLU A O 1
ATOM 707 N N . ASP A 1 90 ? -21.420 23.254 34.363 1.00 54.12 90 ASP A N 1
ATOM 708 C CA . ASP A 1 90 ? -20.701 24.454 33.935 1.00 54.12 90 ASP A CA 1
ATOM 709 C C . ASP A 1 90 ? -20.918 25.661 34.872 1.00 54.12 90 ASP A C 1
ATOM 711 O O . ASP A 1 90 ? -20.205 26.662 34.773 1.00 54.12 90 ASP A O 1
ATOM 715 N N . LEU A 1 91 ? -21.895 25.563 35.781 1.00 53.09 91 LEU A N 1
ATOM 716 C CA . LEU A 1 91 ? -22.277 26.568 36.767 1.00 53.09 91 LEU A CA 1
ATOM 717 C C . LEU A 1 91 ? -21.594 26.406 38.143 1.00 53.09 91 LEU A C 1
ATOM 719 O O . LEU A 1 91 ? -21.733 27.314 38.964 1.00 53.09 91 LEU A O 1
ATOM 723 N N . ASN A 1 92 ? -20.859 25.312 38.424 1.00 54.19 92 ASN A N 1
ATOM 724 C CA . ASN A 1 92 ? -20.162 25.111 39.709 1.00 54.19 92 ASN A CA 1
ATOM 725 C C . ASN A 1 92 ? -18.635 24.891 39.552 1.00 54.19 92 ASN A C 1
ATOM 727 O O . ASN A 1 92 ? -18.182 23.755 39.403 1.00 54.19 92 ASN A O 1
ATOM 731 N N . 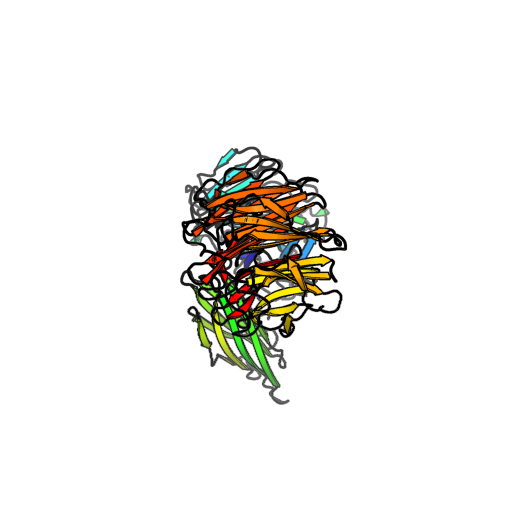PRO A 1 93 ? -17.816 25.955 39.662 1.00 50.59 93 PRO A N 1
ATOM 732 C CA . PRO A 1 93 ? -16.367 25.899 39.439 1.00 50.59 93 PRO A CA 1
ATOM 733 C C . PRO A 1 93 ? -15.557 25.189 40.539 1.00 50.59 93 PRO A C 1
ATOM 735 O O . PRO A 1 93 ? -14.359 24.992 40.361 1.00 50.59 93 PRO A O 1
ATOM 738 N N . ILE A 1 94 ? -16.176 24.813 41.665 1.00 50.28 94 ILE A N 1
ATOM 739 C CA . ILE A 1 94 ? -15.466 24.270 42.838 1.00 50.28 94 ILE A CA 1
ATOM 740 C C . ILE A 1 94 ? -15.566 22.735 42.906 1.00 50.28 94 ILE A C 1
ATOM 742 O O . ILE A 1 94 ? -14.674 22.089 43.443 1.00 50.28 94 ILE A O 1
ATOM 746 N N . ALA A 1 95 ? -16.624 22.136 42.341 1.00 50.06 95 ALA A N 1
ATOM 747 C CA . ALA A 1 95 ? -16.884 20.690 42.428 1.00 50.06 95 ALA A CA 1
ATOM 748 C C . ALA A 1 95 ? -17.706 20.127 41.247 1.00 50.06 95 ALA A C 1
ATOM 750 O O . ALA A 1 95 ? -18.420 19.136 41.408 1.00 50.06 95 ALA A O 1
ATOM 751 N N . GLY A 1 96 ? -17.679 20.785 40.083 1.00 55.22 96 GLY A N 1
ATOM 752 C CA . GLY A 1 96 ? -18.410 20.337 38.895 1.00 55.22 96 GLY A CA 1
ATOM 753 C C . GLY A 1 96 ? -17.990 18.921 38.456 1.00 55.22 96 GLY A C 1
ATOM 754 O O . GLY A 1 96 ? -16.785 18.674 38.346 1.00 55.22 96 GLY A O 1
ATOM 755 N N . PRO A 1 97 ? -18.938 17.996 38.218 1.00 64.56 97 PRO A N 1
ATOM 756 C CA . PRO A 1 97 ? -18.659 16.676 37.661 1.00 64.56 97 PRO A CA 1
ATOM 757 C C . PRO A 1 97 ? -17.935 16.735 36.314 1.00 64.56 97 PRO A C 1
ATOM 759 O O . PRO A 1 97 ? -17.964 17.735 35.598 1.00 64.56 97 PRO A O 1
ATOM 762 N N . HIS A 1 98 ? -17.256 15.638 35.994 1.00 78.81 98 HIS A N 1
ATOM 763 C CA . HIS A 1 98 ? -16.611 15.433 34.706 1.00 78.81 98 HIS A CA 1
ATOM 764 C C . HIS A 1 98 ? -17.671 15.159 33.628 1.00 78.81 98 HIS A C 1
ATOM 766 O O . HIS A 1 98 ? -18.474 14.248 33.805 1.00 78.81 98 HIS A O 1
ATOM 772 N N . HIS A 1 99 ? -17.586 15.822 32.472 1.00 85.88 99 HIS A N 1
ATOM 773 C CA . HIS A 1 99 ? -18.295 15.385 31.265 1.00 85.88 99 HIS A CA 1
ATOM 774 C C . HIS A 1 99 ? -17.520 15.719 29.982 1.00 85.88 99 HIS A C 1
ATOM 776 O O . HIS A 1 99 ? -16.730 16.665 29.915 1.00 85.88 99 HIS A O 1
ATOM 782 N N . LEU A 1 100 ? -17.757 14.936 28.934 1.00 90.25 100 LEU A N 1
ATOM 783 C CA . LEU A 1 100 ? -17.271 15.179 27.586 1.00 90.25 100 LEU A CA 1
ATOM 784 C C . LEU A 1 100 ? -18.100 16.265 26.913 1.00 90.25 100 LEU A C 1
ATOM 786 O O . LEU A 1 100 ? -19.322 16.320 27.044 1.00 90.25 100 LEU A O 1
ATOM 790 N N . VAL A 1 101 ? -17.438 17.093 26.116 1.00 90.62 101 VAL A N 1
ATOM 791 C CA . VAL A 1 101 ? -18.069 18.160 25.347 1.00 90.62 101 VAL A CA 1
ATOM 792 C C . VAL A 1 101 ? -17.813 17.934 23.866 1.00 90.62 101 VAL A C 1
ATOM 794 O O . VAL A 1 101 ? -16.700 17.629 23.440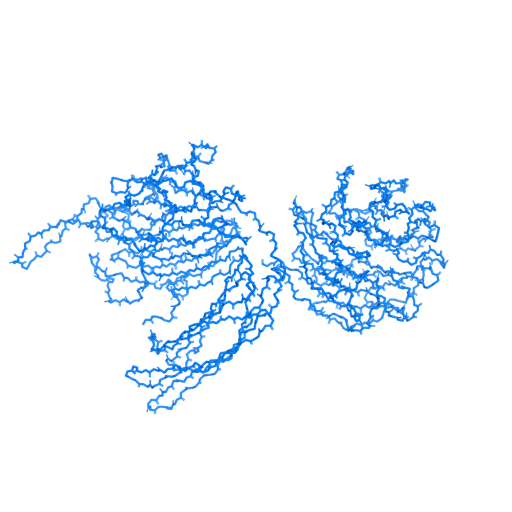 1.00 90.62 101 VAL A O 1
ATOM 797 N N . ARG A 1 102 ? -18.858 18.114 23.058 1.00 90.19 102 ARG A N 1
ATOM 798 C CA . ARG A 1 102 ? -18.767 18.041 21.599 1.00 90.19 102 ARG A CA 1
ATOM 799 C C . ARG A 1 102 ? -17.813 19.115 21.069 1.00 90.19 102 ARG A C 1
ATOM 801 O O . ARG A 1 102 ? -17.928 20.298 21.390 1.00 90.19 102 ARG A O 1
ATOM 808 N N . VAL A 1 103 ? -16.874 18.699 20.229 1.00 90.75 103 VAL A N 1
ATOM 809 C CA . VAL A 1 103 ? -15.839 19.550 19.645 1.00 90.75 103 VAL A CA 1
ATOM 810 C C . VAL A 1 103 ? -16.442 20.343 18.485 1.00 90.75 103 VAL A C 1
ATOM 812 O O . VAL A 1 103 ? -16.737 19.814 17.409 1.00 90.75 103 VAL A O 1
ATOM 815 N N . SER A 1 104 ? -16.654 21.640 18.706 1.00 87.69 104 SER A N 1
ATOM 816 C CA . SER A 1 104 ? -17.445 22.485 17.805 1.00 87.69 104 SER A CA 1
ATOM 817 C C . SER A 1 104 ? -16.839 22.659 16.411 1.00 87.69 104 SER A C 1
ATOM 819 O O . SER A 1 104 ? -17.566 22.685 15.420 1.00 87.69 104 SER A O 1
ATOM 821 N N . ASN A 1 105 ? -15.512 22.710 16.317 1.00 86.25 105 ASN A N 1
ATOM 822 C CA . ASN A 1 105 ? -14.758 22.784 15.065 1.00 86.25 105 ASN A CA 1
ATOM 823 C C . ASN A 1 105 ? -14.439 21.402 14.460 1.00 86.25 105 ASN A C 1
ATOM 825 O O . ASN A 1 105 ? -13.609 21.313 13.559 1.00 86.25 105 ASN A O 1
ATOM 829 N N . CYS A 1 106 ? -15.088 20.337 14.937 1.00 87.69 106 CYS A N 1
ATOM 830 C CA . CYS A 1 106 ? -14.881 18.968 14.467 1.00 87.69 106 CYS A CA 1
ATOM 831 C C . CYS A 1 106 ? -16.212 18.227 14.274 1.00 87.69 106 CYS A C 1
ATOM 833 O O . CYS A 1 106 ? -16.420 17.111 14.745 1.00 87.69 106 CYS A O 1
ATOM 835 N N . GLY A 1 107 ? -17.162 18.898 13.616 1.00 83.19 107 GLY A N 1
ATOM 836 C CA . GLY A 1 107 ? -18.467 18.320 13.292 1.00 83.19 107 GLY A CA 1
ATOM 837 C C . GLY A 1 107 ? -19.374 18.081 14.502 1.00 83.19 107 GLY A C 1
ATOM 838 O O . GLY A 1 107 ? -20.288 17.273 14.392 1.00 83.19 107 GLY A O 1
ATOM 839 N N . GLN A 1 108 ? -19.132 18.768 15.629 1.00 87.56 108 GLN A N 1
ATOM 840 C CA . GLN A 1 108 ? -19.892 18.610 16.878 1.00 87.56 108 GLN A CA 1
ATOM 841 C C . GLN A 1 108 ? -19.842 17.177 17.436 1.00 87.56 108 GLN A C 1
ATOM 843 O O . GLN A 1 108 ? -20.830 16.694 17.987 1.00 87.56 108 GLN A O 1
ATOM 848 N N . ARG A 1 109 ? -18.689 16.509 17.316 1.00 88.12 109 ARG A N 1
ATOM 849 C CA . ARG A 1 109 ? -18.458 15.148 17.827 1.00 88.12 109 ARG A CA 1
ATOM 850 C C . ARG A 1 109 ? -17.688 15.147 19.142 1.00 88.12 109 ARG A C 1
ATOM 852 O O . ARG A 1 109 ? -16.889 16.048 19.379 1.00 88.12 109 ARG A O 1
ATOM 859 N N . TYR A 1 110 ? -17.898 14.144 19.987 1.00 91.50 110 TYR A N 1
ATOM 860 C CA . TYR A 1 110 ? -17.120 13.939 21.215 1.00 91.50 110 TYR A CA 1
ATOM 861 C C . TYR A 1 110 ? -15.689 13.485 20.920 1.00 91.50 110 TYR A C 1
ATOM 863 O O . TYR A 1 110 ? -14.762 13.909 21.608 1.00 91.50 110 TYR A O 1
ATOM 871 N N . ILE A 1 111 ? -15.508 12.669 19.876 1.00 93.19 111 ILE A N 1
ATOM 872 C CA . ILE A 1 111 ? -14.193 12.324 19.329 1.00 93.19 111 ILE A CA 1
ATOM 873 C C . ILE A 1 111 ? -13.992 13.110 18.039 1.00 93.19 111 ILE A C 1
ATOM 875 O O . ILE A 1 111 ? -14.703 12.918 17.049 1.00 93.19 111 ILE A O 1
ATOM 879 N N . CYS A 1 112 ? -13.008 13.999 18.051 1.00 93.44 112 CYS A N 1
ATOM 880 C CA . CYS A 1 112 ? -12.566 14.696 16.863 1.00 93.44 112 CYS A CA 1
ATOM 881 C C . CYS A 1 112 ? -11.649 13.795 16.041 1.00 93.44 112 CYS A C 1
ATOM 883 O O . CYS A 1 112 ? -10.638 13.331 16.553 1.00 93.44 112 CYS A O 1
ATOM 885 N N . ILE A 1 113 ? -11.993 13.589 14.770 1.00 92.81 113 ILE A N 1
ATOM 886 C CA . ILE A 1 113 ? -11.128 12.983 13.756 1.00 92.81 113 ILE A CA 1
ATOM 887 C C . ILE A 1 113 ? -11.025 13.987 12.618 1.00 92.81 113 ILE A C 1
ATOM 889 O O . ILE A 1 113 ? -12.043 14.307 11.995 1.00 92.81 113 ILE A O 1
ATOM 893 N N . LYS A 1 114 ? -9.825 14.496 12.340 1.00 93.00 114 LYS A N 1
ATOM 894 C CA . LYS A 1 114 ? -9.619 15.415 11.216 1.00 93.00 114 LYS A CA 1
ATOM 895 C C . LYS A 1 114 ? -8.223 15.313 10.626 1.00 93.00 114 LYS A C 1
ATOM 897 O O . LYS A 1 114 ? -7.262 14.999 11.319 1.00 93.00 114 LYS A O 1
ATOM 902 N N . GLU A 1 115 ? -8.116 15.660 9.352 1.00 93.44 115 GLU A N 1
ATOM 903 C CA . GLU A 1 115 ? -6.834 15.873 8.692 1.00 93.44 115 GLU A CA 1
ATOM 904 C C . GLU A 1 115 ? -6.539 17.364 8.564 1.00 93.44 115 GLU A C 1
ATOM 906 O O . GLU A 1 115 ? -7.433 18.189 8.361 1.00 93.44 115 GLU A O 1
ATOM 911 N N . SER A 1 116 ? -5.264 17.713 8.663 1.00 91.38 116 SER A N 1
ATOM 912 C CA . SER A 1 116 ? -4.778 19.063 8.403 1.00 91.38 116 SER A CA 1
ATOM 913 C C . SER A 1 116 ? -3.393 19.014 7.773 1.00 91.38 116 SER A C 1
ATOM 915 O O . SER A 1 116 ? -2.641 18.063 7.967 1.00 91.38 116 SER A O 1
ATOM 917 N N . MET A 1 117 ? -3.045 20.039 7.000 1.00 89.75 117 MET A N 1
ATOM 918 C CA . MET A 1 117 ? -1.695 20.214 6.473 1.00 89.75 117 MET A CA 1
ATOM 919 C C . MET A 1 117 ? -1.025 21.368 7.216 1.00 89.75 117 MET A C 1
ATOM 921 O O . MET A 1 117 ? -1.591 22.456 7.315 1.00 89.75 117 MET A O 1
ATOM 925 N N . SER A 1 118 ? 0.185 21.136 7.715 1.00 87.69 118 SER A N 1
ATOM 926 C CA . SER A 1 118 ? 1.015 22.151 8.366 1.00 87.69 118 SER A CA 1
ATOM 927 C C . SER A 1 118 ? 2.479 21.871 8.037 1.00 87.69 118 SER A C 1
ATOM 929 O O . SER A 1 118 ? 2.917 20.722 8.100 1.00 87.69 118 SER A O 1
ATOM 931 N N . ASP A 1 119 ? 3.213 22.903 7.613 1.00 87.81 119 ASP A N 1
ATOM 932 C CA . ASP A 1 119 ? 4.637 22.832 7.250 1.00 87.81 119 ASP A CA 1
ATOM 933 C C . ASP A 1 119 ? 4.978 21.718 6.240 1.00 87.81 119 ASP A C 1
ATOM 935 O O . ASP A 1 119 ? 5.980 21.016 6.359 1.00 87.81 119 ASP A O 1
ATOM 939 N N . GLY A 1 120 ? 4.104 21.513 5.246 1.00 84.44 120 GLY A N 1
ATOM 940 C CA . GLY A 1 120 ? 4.268 20.478 4.216 1.00 84.44 120 GLY A CA 1
ATOM 941 C C . GLY A 1 120 ? 4.053 19.040 4.705 1.00 84.44 120 GLY A C 1
ATOM 942 O O . GLY A 1 120 ? 4.173 18.113 3.912 1.00 84.44 120 GLY A O 1
ATOM 943 N N . THR A 1 121 ? 3.702 18.851 5.979 1.00 88.62 121 THR A N 1
ATOM 944 C CA . THR A 1 121 ? 3.373 17.553 6.575 1.00 88.62 121 THR A CA 1
ATOM 945 C C . THR A 1 121 ? 1.859 17.419 6.707 1.00 88.62 121 THR A C 1
ATOM 947 O O . THR A 1 121 ? 1.181 18.354 7.147 1.00 88.62 121 THR A O 1
ATOM 950 N N . VAL A 1 122 ? 1.314 16.260 6.335 1.00 90.75 122 VAL A N 1
ATOM 951 C CA . VAL A 1 122 ? -0.098 15.953 6.591 1.00 90.75 122 VAL A CA 1
ATOM 952 C C . VAL A 1 122 ? -0.212 15.328 7.974 1.00 90.75 122 VAL A C 1
ATOM 954 O O . VAL A 1 122 ? 0.485 14.362 8.284 1.00 90.75 122 VAL A O 1
ATOM 957 N N . TRP A 1 123 ? -1.098 15.885 8.788 1.00 95.00 123 TRP A N 1
ATOM 958 C CA . TRP A 1 123 ? -1.367 15.469 10.153 1.00 95.00 123 TRP A CA 1
ATOM 959 C C . TRP A 1 123 ? -2.785 14.935 10.279 1.00 95.00 123 TRP A C 1
ATOM 961 O O . TRP A 1 123 ? -3.742 15.586 9.858 1.00 95.00 123 TRP A O 1
ATOM 971 N N . PHE A 1 124 ? -2.905 13.784 10.921 1.00 96.62 124 PHE A N 1
ATOM 972 C CA . PHE A 1 124 ? -4.144 13.225 11.427 1.00 96.62 124 PHE A CA 1
ATOM 973 C C . PHE A 1 124 ? -4.291 13.594 12.899 1.00 96.62 124 PHE A C 1
ATOM 975 O O . PHE A 1 124 ? -3.407 13.301 13.699 1.00 96.62 124 PHE A O 1
ATOM 982 N N . GLU A 1 125 ? -5.389 14.243 13.261 1.00 96.31 125 GLU A N 1
ATOM 983 C CA . GLU A 1 125 ? -5.739 14.557 14.643 1.00 96.31 125 GLU A CA 1
ATOM 984 C C . GLU A 1 125 ? -6.845 13.619 15.118 1.00 96.31 125 GLU A C 1
ATOM 986 O O . GLU A 1 125 ? -7.904 13.536 14.492 1.00 96.31 125 GLU A O 1
ATOM 991 N N . LEU A 1 126 ? -6.601 12.983 16.263 1.00 96.44 126 LEU A N 1
ATOM 992 C CA . LEU A 1 126 ? -7.609 12.318 17.073 1.00 96.44 126 LEU A CA 1
ATOM 993 C C . LEU A 1 126 ? -7.690 13.017 18.430 1.00 96.44 126 LEU A C 1
ATOM 995 O O . LEU A 1 126 ? -6.692 13.041 19.146 1.00 96.44 126 LEU A O 1
ATOM 999 N N . GLY A 1 127 ? -8.837 13.574 18.811 1.00 96.44 127 GLY A N 1
ATOM 1000 C CA . GLY A 1 127 ? -8.941 14.339 20.057 1.00 96.44 127 GLY A CA 1
ATOM 1001 C C . GLY A 1 127 ? -10.257 14.187 20.803 1.00 96.44 127 GLY A C 1
ATOM 1002 O O . GLY A 1 127 ? -11.280 13.843 20.220 1.00 96.44 127 GLY A O 1
ATOM 1003 N N . VAL A 1 128 ? -10.222 14.455 22.105 1.00 96.00 128 VAL A N 1
ATOM 1004 C CA . VAL A 1 128 ? -11.380 14.460 23.002 1.00 96.00 128 VAL A CA 1
ATOM 1005 C C . VAL A 1 128 ? -11.342 15.708 23.876 1.00 96.00 128 VAL A C 1
ATOM 1007 O O . VAL A 1 128 ? -10.281 16.139 24.332 1.00 96.00 128 VAL A O 1
ATOM 1010 N N . TYR A 1 129 ? -12.510 16.301 24.102 1.00 94.69 129 TYR A N 1
ATOM 1011 C CA . TYR A 1 129 ? -12.662 17.508 24.900 1.00 94.69 129 TYR A CA 1
ATOM 1012 C C . TYR A 1 129 ? -13.507 17.215 26.138 1.00 94.69 129 TYR A C 1
ATOM 1014 O O . TYR A 1 129 ? -14.628 16.723 26.024 1.00 94.69 129 TYR A O 1
ATOM 1022 N N . ALA A 1 130 ? -12.964 17.519 27.313 1.00 91.75 130 ALA A N 1
ATOM 1023 C CA . ALA A 1 130 ? -13.601 17.287 28.600 1.00 91.75 130 ALA A CA 1
ATOM 1024 C C . ALA A 1 130 ? -13.666 18.569 29.437 1.00 91.75 130 ALA A C 1
ATOM 1026 O O . ALA A 1 130 ? -12.787 19.438 29.378 1.00 91.75 130 ALA A O 1
ATOM 1027 N N . ARG A 1 131 ? -14.717 18.656 30.247 1.00 87.56 131 ARG A N 1
ATOM 1028 C CA . ARG A 1 131 ? -14.871 19.615 31.339 1.00 87.56 131 ARG A CA 1
ATOM 1029 C C . ARG A 1 131 ? -14.656 18.862 32.642 1.00 87.56 131 ARG A C 1
ATOM 1031 O O . ARG A 1 131 ? -15.299 17.840 32.858 1.00 87.56 131 ARG A O 1
ATOM 1038 N N . ILE A 1 132 ? -13.741 19.343 33.481 1.00 83.75 132 ILE A N 1
ATOM 1039 C CA . ILE A 1 132 ? -13.455 18.771 34.806 1.00 83.75 132 ILE A CA 1
ATOM 1040 C C . ILE A 1 132 ? -13.423 19.933 35.798 1.00 83.75 132 ILE A C 1
ATOM 1042 O O . ILE A 1 132 ? -12.489 20.738 35.793 1.00 83.75 132 ILE A O 1
ATOM 1046 N N . GLY A 1 133 ? -14.485 20.091 36.593 1.00 78.44 133 GLY A N 1
ATOM 1047 C CA . GLY A 1 133 ? -14.685 21.305 37.386 1.00 78.44 133 GLY A CA 1
ATOM 1048 C C . GLY A 1 133 ? -14.687 22.567 36.509 1.00 78.44 133 GLY A C 1
ATOM 1049 O O . GLY A 1 133 ? -15.433 22.662 35.535 1.00 78.44 133 GLY A O 1
ATOM 1050 N N . ALA A 1 134 ? -13.839 23.549 36.833 1.00 78.19 134 ALA A N 1
ATOM 1051 C CA . ALA A 1 134 ? -13.695 24.771 36.035 1.00 78.19 134 ALA A CA 1
ATOM 1052 C C . ALA A 1 134 ? -12.796 24.612 34.792 1.00 78.19 134 ALA A C 1
ATOM 1054 O O . ALA A 1 134 ? -12.728 25.535 33.970 1.00 78.19 134 ALA A O 1
ATOM 1055 N N . TYR A 1 135 ? -12.092 23.485 34.655 1.00 83.94 135 TYR A N 1
ATOM 1056 C CA . TYR A 1 135 ? -11.117 23.292 33.591 1.00 83.94 135 TYR A CA 1
ATOM 1057 C C . TYR A 1 135 ? -11.750 22.869 32.276 1.00 83.94 135 TYR A C 1
ATOM 1059 O O . TYR A 1 135 ? -12.747 22.149 32.215 1.00 83.94 135 TYR A O 1
ATOM 1067 N N . HIS A 1 136 ? -11.104 23.306 31.206 1.00 90.44 136 HIS A N 1
ATOM 1068 C CA . HIS A 1 136 ? -11.302 22.824 29.856 1.00 90.44 136 HIS A CA 1
ATOM 1069 C C . HIS A 1 136 ? -10.059 22.037 29.465 1.00 90.44 136 HIS A C 1
ATOM 1071 O O . HIS A 1 136 ? -8.975 22.615 29.400 1.00 90.44 136 HIS A O 1
ATOM 1077 N N . ILE A 1 137 ? -10.218 20.746 29.187 1.00 92.62 137 ILE A N 1
ATOM 1078 C CA . ILE A 1 137 ? -9.103 19.869 28.839 1.00 92.62 137 ILE A CA 1
ATOM 1079 C C . ILE A 1 137 ? -9.349 19.287 27.455 1.00 92.62 137 ILE A C 1
ATOM 1081 O O . ILE A 1 137 ? -10.315 18.554 27.249 1.00 92.62 137 ILE A O 1
ATOM 1085 N N . TYR A 1 138 ? -8.475 19.609 26.505 1.00 95.81 138 TYR A N 1
ATOM 1086 C CA . TYR A 1 138 ? -8.447 18.958 25.199 1.00 95.81 138 TYR A CA 1
ATOM 1087 C C . TYR A 1 138 ? -7.258 18.007 25.138 1.00 95.81 138 TYR A C 1
ATOM 1089 O O . TYR A 1 138 ? -6.108 18.441 25.124 1.00 95.81 138 TYR A O 1
ATOM 1097 N N . GLN A 1 139 ? -7.526 16.706 25.116 1.00 97.25 139 GLN A N 1
ATOM 1098 C CA . GLN A 1 139 ? -6.507 15.688 24.888 1.00 97.25 139 GLN A CA 1
ATOM 1099 C C . GLN A 1 139 ? -6.501 15.331 23.403 1.00 97.25 139 GLN A C 1
ATOM 1101 O O . GLN A 1 139 ? -7.556 15.087 22.823 1.00 97.25 139 GLN A O 1
ATOM 1106 N N . SER A 1 140 ? -5.322 15.245 22.789 1.00 97.19 140 SER A N 1
ATOM 1107 C CA . SER A 1 140 ? -5.197 14.896 21.373 1.00 97.19 140 SER A CA 1
ATOM 1108 C C . SER A 1 140 ? -3.950 14.079 21.048 1.00 97.19 140 SER A C 1
ATOM 1110 O O . SER A 1 140 ? -2.914 14.180 21.708 1.00 97.19 140 SER A O 1
ATOM 1112 N N . TRP A 1 141 ? -4.071 13.288 19.988 1.00 98.12 141 TRP A N 1
ATOM 1113 C CA . TRP A 1 141 ? -3.001 12.594 19.292 1.00 98.12 141 TRP A CA 1
ATOM 1114 C C . TRP A 1 141 ? -2.897 13.162 17.883 1.00 98.12 141 TRP A C 1
ATOM 1116 O O . TRP A 1 141 ? -3.828 13.038 17.090 1.00 98.12 141 TRP A O 1
ATOM 1126 N N . TYR A 1 142 ? -1.754 13.759 17.564 1.00 97.69 142 TYR A N 1
ATOM 1127 C CA . TYR A 1 142 ? -1.432 14.170 16.202 1.00 97.69 142 TYR A CA 1
ATOM 1128 C C . TYR A 1 142 ? -0.457 13.176 15.587 1.00 97.69 142 TYR A C 1
ATOM 1130 O O . TYR A 1 142 ? 0.658 13.040 16.084 1.00 97.69 142 TYR A O 1
ATOM 1138 N N . LEU A 1 143 ? -0.843 12.505 14.508 1.00 98.00 143 LEU A N 1
ATOM 1139 C CA . LEU A 1 143 ? -0.001 11.558 13.783 1.00 98.00 143 LEU A CA 1
ATOM 1140 C C . LEU A 1 143 ? 0.381 12.152 12.429 1.00 98.00 143 LEU A C 1
ATOM 1142 O O . LEU A 1 143 ? -0.481 12.661 11.721 1.00 98.00 143 LEU A O 1
ATOM 1146 N N . SER A 1 144 ? 1.656 12.102 12.054 1.00 96.12 144 SER A N 1
ATOM 1147 C CA . SER A 1 144 ? 2.115 12.507 10.724 1.00 96.12 144 SER A CA 1
ATOM 1148 C C . SER A 1 144 ? 2.320 11.308 9.811 1.00 96.12 144 SER A C 1
ATOM 1150 O O . SER A 1 144 ? 2.657 10.210 10.257 1.00 96.12 144 SER A O 1
ATOM 1152 N N . ASP A 1 145 ? 2.205 11.524 8.506 1.00 88.62 145 ASP A N 1
ATOM 1153 C CA . ASP A 1 145 ? 2.529 10.512 7.497 1.00 88.62 145 ASP A CA 1
ATOM 1154 C C . ASP A 1 145 ? 4.017 10.123 7.454 1.00 88.62 145 ASP A C 1
ATOM 1156 O O . ASP A 1 145 ? 4.374 9.068 6.928 1.00 88.62 145 ASP A O 1
ATOM 1160 N N . ALA A 1 146 ? 4.873 10.930 8.078 1.00 87.88 146 ALA A N 1
ATOM 1161 C CA . ALA A 1 146 ? 6.296 10.673 8.262 1.00 87.88 146 ALA A CA 1
ATOM 1162 C C . ALA A 1 146 ? 6.635 9.802 9.490 1.00 87.88 146 ALA A C 1
ATOM 1164 O O . ALA A 1 146 ? 7.812 9.541 9.722 1.00 87.88 146 ALA A O 1
ATOM 1165 N N . GLY A 1 147 ? 5.650 9.346 10.273 1.00 93.44 147 GLY A N 1
ATOM 1166 C CA . GLY A 1 147 ? 5.906 8.463 11.419 1.00 93.44 147 GLY A CA 1
ATOM 1167 C C . GLY A 1 147 ? 6.142 9.193 12.739 1.00 93.44 147 GLY A C 1
ATOM 1168 O O . GLY A 1 147 ? 6.862 8.693 13.600 1.00 93.44 147 GLY A O 1
ATOM 1169 N N . VAL A 1 148 ? 5.570 10.387 12.912 1.00 97.06 148 VAL A N 1
ATOM 1170 C CA . VAL A 1 148 ? 5.655 11.153 14.164 1.00 97.06 148 VAL A CA 1
ATOM 1171 C C . VAL A 1 148 ? 4.303 11.145 14.864 1.00 97.06 148 VAL A C 1
ATOM 1173 O O . VAL A 1 148 ? 3.292 11.424 14.230 1.00 97.06 148 VAL A O 1
ATOM 1176 N N . ILE A 1 149 ? 4.286 10.892 16.171 1.00 98.25 149 ILE A N 1
ATOM 1177 C CA . ILE A 1 149 ? 3.124 11.092 17.039 1.00 98.25 149 ILE A CA 1
ATOM 1178 C C . ILE A 1 149 ? 3.421 12.235 18.016 1.00 98.25 149 ILE A C 1
ATOM 1180 O O . ILE A 1 149 ? 4.450 12.252 18.691 1.00 98.25 149 ILE A O 1
ATOM 1184 N N . ARG A 1 150 ? 2.510 13.198 18.122 1.00 97.62 150 ARG A N 1
ATOM 1185 C CA . ARG A 1 150 ? 2.537 14.287 19.103 1.00 97.62 150 ARG A CA 1
ATOM 1186 C C . ARG A 1 150 ? 1.308 14.175 20.010 1.00 97.62 150 ARG A C 1
ATOM 1188 O O . ARG A 1 150 ? 0.266 14.735 19.673 1.00 97.62 150 ARG A O 1
ATOM 1195 N N . PRO A 1 151 ? 1.399 13.454 21.139 1.00 97.88 151 PRO A N 1
ATOM 1196 C CA . PRO A 1 151 ? 0.415 13.581 22.211 1.00 97.88 151 PRO A CA 1
ATOM 1197 C C . PRO A 1 151 ? 0.404 15.006 22.764 1.00 97.88 151 PRO A C 1
ATOM 1199 O O . PRO A 1 151 ? 1.464 15.559 23.066 1.00 97.88 151 PRO A O 1
ATOM 1202 N N . ARG A 1 152 ? -0.769 15.612 22.920 1.00 97.06 152 ARG A N 1
ATOM 1203 C CA . ARG A 1 152 ? -0.923 16.935 23.535 1.00 97.06 152 ARG A CA 1
ATOM 1204 C C . ARG A 1 152 ? -2.091 16.944 24.504 1.00 97.06 152 ARG A C 1
ATOM 1206 O O . ARG A 1 152 ? -3.161 16.417 24.205 1.00 97.06 152 ARG A O 1
ATOM 1213 N N . VAL A 1 153 ? -1.879 17.589 25.643 1.00 96.56 153 VAL A N 1
ATOM 1214 C CA . VAL A 1 153 ? -2.948 18.081 26.509 1.00 96.56 153 VAL A CA 1
ATOM 1215 C C . VAL A 1 153 ? -2.931 19.592 26.420 1.00 96.56 153 VAL A C 1
ATOM 1217 O O . VAL A 1 153 ? -1.909 20.209 26.712 1.00 96.56 153 VAL A O 1
ATOM 1220 N N . PHE A 1 154 ? -4.065 20.162 26.041 1.00 95.00 154 PHE A N 1
ATOM 1221 C CA . PHE A 1 154 ? -4.338 21.582 26.159 1.00 95.00 154 PHE A CA 1
ATOM 1222 C C . PHE A 1 154 ? -5.217 21.785 27.381 1.00 95.00 154 PHE A C 1
ATOM 1224 O O . PHE A 1 154 ? -6.217 21.082 27.543 1.00 95.00 154 PHE A O 1
ATOM 1231 N N . SER A 1 155 ? -4.861 22.747 28.219 1.00 91.56 155 SER A N 1
ATOM 1232 C CA . SER A 1 155 ? -5.620 23.078 29.418 1.00 91.56 155 SER A CA 1
ATOM 1233 C C . SER A 1 155 ? -5.845 24.580 29.510 1.00 91.56 155 SER A C 1
ATOM 1235 O O . SER A 1 155 ? -4.945 25.371 29.218 1.00 91.56 155 SER A O 1
ATOM 1237 N N . LYS A 1 156 ? -7.058 24.961 29.912 1.00 89.19 156 LYS A N 1
ATOM 1238 C CA . LYS A 1 156 ? -7.387 26.301 30.404 1.00 89.19 156 LYS A CA 1
ATOM 1239 C C . LYS A 1 156 ? -8.393 26.218 31.545 1.00 89.19 156 LYS A C 1
ATOM 1241 O O . LYS A 1 156 ? -9.050 25.195 31.738 1.00 89.19 156 LYS A O 1
ATOM 1246 N N . GLY A 1 157 ? -8.610 27.337 32.221 1.00 84.31 157 GLY A N 1
ATOM 1247 C CA . GLY A 1 157 ? -9.573 27.461 33.313 1.00 84.31 157 GLY A CA 1
ATOM 1248 C C . GLY A 1 157 ? -8.891 27.630 34.667 1.00 84.31 157 GLY A C 1
ATOM 1249 O O . GLY A 1 157 ? -7.711 27.341 34.837 1.00 84.31 157 GLY A O 1
ATOM 1250 N N . LEU A 1 158 ? -9.646 28.149 35.633 1.00 78.75 158 LEU A N 1
ATOM 1251 C CA . LEU A 1 158 ? -9.183 28.407 36.995 1.00 78.75 158 LEU A CA 1
ATOM 1252 C C . LEU A 1 158 ? -10.274 27.965 37.969 1.00 78.75 158 LEU A C 1
ATOM 1254 O O . LEU A 1 158 ? -11.326 28.603 38.027 1.00 78.75 158 LEU A O 1
ATOM 1258 N N . SER A 1 159 ? -10.025 26.896 38.729 1.00 76.75 159 SER A N 1
ATOM 1259 C CA . SER A 1 159 ? -10.939 26.451 39.798 1.00 76.75 159 SER A CA 1
ATOM 1260 C C . SER A 1 159 ? -10.857 27.393 41.003 1.00 76.75 159 SER A C 1
ATOM 1262 O O . SER A 1 159 ? -11.872 27.752 41.596 1.00 76.75 159 SER A O 1
ATOM 1264 N N . CYS A 1 160 ? -9.659 27.907 41.285 1.00 77.81 160 CYS A N 1
ATOM 1265 C CA . CYS A 1 160 ? -9.453 29.135 42.046 1.00 77.81 160 CYS A CA 1
ATOM 1266 C C . CYS A 1 160 ? -8.386 30.005 41.383 1.00 77.81 160 CYS A C 1
ATOM 1268 O O . CYS A 1 160 ? -7.594 29.544 40.563 1.00 77.81 160 CYS A O 1
ATOM 1270 N N . ASN A 1 161 ? -8.384 31.290 41.735 1.00 84.69 161 ASN A N 1
ATOM 1271 C CA . ASN A 1 161 ? -7.480 32.290 41.173 1.00 84.69 161 ASN A CA 1
ATOM 1272 C C . ASN A 1 161 ? -6.076 32.203 41.801 1.00 84.69 161 ASN A C 1
ATOM 1274 O O . ASN A 1 161 ? -5.646 33.119 42.502 1.00 84.69 161 ASN A O 1
ATOM 1278 N N . LEU A 1 162 ? -5.410 31.067 41.593 1.00 86.88 162 LEU A N 1
ATOM 1279 C CA . LEU A 1 162 ? -4.098 30.719 42.129 1.00 86.88 162 LEU A CA 1
ATOM 1280 C C . LEU A 1 162 ? -3.253 30.014 41.058 1.00 86.88 162 LEU A C 1
ATOM 1282 O O . LEU A 1 162 ? -3.779 29.239 40.252 1.00 86.88 162 LEU A O 1
ATOM 1286 N N . ASP A 1 163 ? -1.946 30.276 41.083 1.00 90.12 163 ASP A N 1
ATOM 1287 C CA . ASP A 1 163 ? -0.966 29.577 40.249 1.00 90.12 163 ASP A CA 1
ATOM 1288 C C . ASP A 1 163 ? -0.993 28.076 40.564 1.00 90.12 163 ASP A C 1
ATOM 1290 O O . ASP A 1 163 ? -1.168 27.652 41.718 1.00 90.12 163 ASP A O 1
ATOM 1294 N N . HIS A 1 164 ? -0.858 27.264 39.521 1.00 90.62 164 HIS A N 1
ATOM 1295 C CA . HIS A 1 164 ? -0.908 25.815 39.644 1.00 90.62 164 HIS A CA 1
ATOM 1296 C C . HIS A 1 164 ? -0.168 25.114 38.510 1.00 90.62 164 HIS A C 1
ATOM 1298 O O . HIS A 1 164 ? 0.065 25.676 37.439 1.00 90.62 164 HIS A O 1
ATOM 1304 N N . TRP A 1 165 ? 0.182 23.855 38.753 1.00 92.81 165 TRP A N 1
ATOM 1305 C CA . TRP A 1 165 ? 0.920 23.013 37.825 1.00 92.81 165 TRP A CA 1
ATOM 1306 C C . TRP A 1 165 ? 0.091 21.804 37.432 1.00 92.81 165 TRP A C 1
ATOM 1308 O O . TRP A 1 165 ? -0.448 21.112 38.295 1.00 92.81 165 TRP A O 1
ATOM 1318 N N . HIS A 1 166 ? 0.035 21.548 36.130 1.00 94.00 166 HIS A N 1
ATOM 1319 C CA . HIS A 1 166 ? -0.500 20.337 35.529 1.00 94.00 166 HIS A CA 1
ATOM 1320 C C . HIS A 1 166 ? 0.652 19.398 35.192 1.00 94.00 166 HIS A C 1
ATOM 1322 O O . HIS A 1 166 ? 1.642 19.800 34.573 1.00 94.00 166 HIS A O 1
ATOM 1328 N N . HIS A 1 167 ? 0.499 18.133 35.561 1.00 96.12 167 HIS A N 1
ATOM 1329 C CA . HIS A 1 167 ? 1.468 17.082 35.291 1.00 96.12 167 HIS A CA 1
ATOM 1330 C C . HIS A 1 167 ? 0.799 15.934 34.532 1.00 96.12 167 HIS A C 1
ATOM 1332 O O . HIS A 1 167 ? 0.271 15.024 35.173 1.00 96.12 167 HIS A O 1
ATOM 1338 N N . PRO A 1 168 ? 0.738 15.978 33.187 1.00 96.62 168 PRO A N 1
ATOM 1339 C CA . PRO A 1 168 ? 0.223 14.875 32.378 1.00 96.62 168 PRO A CA 1
ATOM 1340 C C . PRO A 1 168 ? 1.180 13.676 32.384 1.00 96.62 168 PRO A C 1
ATOM 1342 O O . PRO A 1 168 ? 2.361 13.824 32.060 1.00 96.62 168 PRO A O 1
ATOM 1345 N N . TYR A 1 169 ? 0.658 12.491 32.712 1.00 97.00 169 TYR A N 1
ATOM 1346 C CA . TYR A 1 169 ? 1.402 11.228 32.718 1.00 97.00 169 TYR A CA 1
ATOM 1347 C C . TYR A 1 169 ? 1.025 10.408 31.490 1.00 97.00 169 TYR A C 1
ATOM 1349 O O . TYR A 1 169 ? -0.032 9.785 31.457 1.00 97.00 169 TYR A O 1
ATOM 1357 N N . TRP A 1 170 ? 1.897 10.378 30.489 1.00 97.50 170 TRP A N 1
ATOM 1358 C CA . TRP A 1 170 ? 1.704 9.574 29.286 1.00 97.50 170 TRP A CA 1
ATOM 1359 C C . TRP A 1 170 ? 2.269 8.174 29.499 1.00 97.50 170 TRP A C 1
ATOM 1361 O O . TRP A 1 170 ? 3.470 8.034 29.739 1.00 97.50 170 TRP A O 1
ATOM 1371 N N . ARG A 1 171 ? 1.422 7.147 29.392 1.00 96.88 171 ARG A N 1
ATOM 1372 C CA . ARG A 1 171 ? 1.828 5.735 29.435 1.00 96.88 171 ARG A CA 1
ATOM 1373 C C . ARG A 1 171 ? 2.028 5.248 28.004 1.00 96.88 171 ARG A C 1
ATOM 1375 O O . ARG A 1 171 ? 1.074 5.221 27.229 1.00 96.88 171 ARG A O 1
ATOM 1382 N N . LEU A 1 172 ? 3.258 4.886 27.655 1.00 98.00 172 LEU A N 1
ATOM 1383 C CA . LEU A 1 172 ? 3.658 4.504 26.304 1.00 98.00 172 LEU A CA 1
ATOM 1384 C C . LEU A 1 172 ? 4.169 3.062 26.320 1.00 98.00 172 LEU A C 1
ATOM 1386 O O . LEU A 1 172 ? 5.291 2.789 26.749 1.00 98.00 172 LEU A O 1
ATOM 1390 N N . ASP A 1 173 ? 3.309 2.151 25.892 1.00 97.31 173 ASP A N 1
ATOM 1391 C CA . ASP A 1 173 ? 3.580 0.723 25.779 1.00 97.31 173 ASP A CA 1
ATOM 1392 C C . ASP A 1 173 ? 4.031 0.422 24.353 1.00 97.31 173 ASP A C 1
ATOM 1394 O O . ASP A 1 173 ? 3.216 0.326 23.424 1.00 97.31 173 ASP A O 1
ATOM 1398 N N . PHE A 1 174 ? 5.344 0.419 24.152 1.00 94.75 174 PHE A N 1
ATOM 1399 C CA . PHE A 1 174 ? 5.917 0.193 22.835 1.00 94.75 174 PHE A CA 1
ATOM 1400 C C . PHE A 1 174 ? 6.007 -1.310 22.588 1.00 94.75 174 PHE A C 1
ATOM 1402 O O . PHE A 1 174 ? 6.433 -2.044 23.459 1.00 94.75 174 PHE A O 1
ATOM 1409 N N . ASP A 1 175 ? 5.665 -1.743 21.376 1.00 93.38 175 ASP A N 1
ATOM 1410 C CA . ASP A 1 175 ? 5.711 -3.141 20.914 1.00 93.38 175 ASP A CA 1
ATOM 1411 C C . ASP A 1 175 ? 6.400 -3.171 19.547 1.00 93.38 175 ASP A C 1
ATOM 1413 O O . ASP A 1 175 ? 5.841 -3.616 18.541 1.00 93.38 175 ASP A O 1
ATOM 1417 N N . LEU A 1 176 ? 7.595 -2.581 19.476 1.00 94.31 176 LEU A N 1
ATOM 1418 C CA . LEU A 1 176 ? 8.350 -2.450 18.230 1.00 94.31 176 LEU A CA 1
ATOM 1419 C C . LEU A 1 176 ? 8.660 -3.851 17.687 1.00 94.31 176 LEU A C 1
ATOM 1421 O O . LEU A 1 176 ? 9.521 -4.526 18.234 1.00 94.31 176 LEU A O 1
ATOM 1425 N N . ASP A 1 177 ? 7.968 -4.291 16.632 1.00 90.12 177 ASP A N 1
ATOM 1426 C CA . ASP A 1 177 ? 7.962 -5.688 16.150 1.00 90.12 177 ASP A CA 1
ATOM 1427 C C . ASP A 1 177 ? 7.671 -6.746 17.227 1.00 90.12 177 ASP A C 1
ATOM 1429 O O . ASP A 1 177 ? 8.231 -7.848 17.226 1.00 90.12 177 ASP A O 1
ATOM 1433 N N . GLY A 1 178 ? 6.759 -6.409 18.132 1.00 89.88 178 GLY A N 1
ATOM 1434 C CA . GLY A 1 178 ? 6.288 -7.276 19.199 1.00 89.88 178 GLY A CA 1
ATOM 1435 C C . GLY A 1 178 ? 6.764 -6.853 20.586 1.00 89.88 178 GLY A C 1
ATOM 1436 O O . GLY A 1 178 ? 7.595 -5.961 20.760 1.00 89.88 178 GLY A O 1
ATOM 1437 N N . ALA A 1 179 ? 6.215 -7.543 21.581 1.00 91.38 179 ALA A N 1
ATOM 1438 C CA . ALA A 1 179 ? 6.356 -7.198 22.990 1.00 91.38 179 ALA A CA 1
ATOM 1439 C C . ALA A 1 179 ? 7.767 -7.418 23.560 1.00 91.38 179 ALA A C 1
ATOM 1441 O O . ALA A 1 179 ? 8.156 -6.798 24.531 1.00 91.38 179 ALA A O 1
ATOM 1442 N N . GLY A 1 180 ? 8.576 -8.321 23.003 1.00 91.75 180 GLY A N 1
ATOM 1443 C CA . GLY A 1 180 ? 9.862 -8.696 23.604 1.00 91.75 180 GLY A CA 1
ATOM 1444 C C . GLY A 1 180 ? 11.076 -7.912 23.097 1.00 91.75 180 GLY A C 1
ATOM 1445 O O . GLY A 1 180 ? 11.043 -7.258 22.060 1.00 91.75 180 GLY A O 1
ATOM 1446 N N . SER A 1 181 ? 12.210 -8.110 23.779 1.00 96.00 181 SER A N 1
ATOM 1447 C CA . SER A 1 181 ? 13.540 -7.678 23.327 1.00 96.00 181 SER A CA 1
ATOM 1448 C C . SER A 1 181 ? 13.710 -6.174 23.134 1.00 96.00 181 SER A C 1
ATOM 1450 O O . SER A 1 181 ? 14.434 -5.747 22.237 1.00 96.00 181 SER A O 1
ATOM 1452 N N . GLN A 1 182 ? 13.092 -5.368 23.991 1.00 97.06 182 GLN A N 1
ATOM 1453 C CA . GLN A 1 182 ? 13.228 -3.920 23.937 1.00 97.06 182 GLN A CA 1
ATOM 1454 C C . GLN A 1 182 ? 14.258 -3.397 24.935 1.00 97.06 182 GLN A C 1
ATOM 1456 O O . GLN A 1 182 ? 14.569 -4.041 25.939 1.00 97.06 182 GLN A O 1
ATOM 1461 N N . ARG A 1 183 ? 14.791 -2.209 24.652 1.00 97.62 183 ARG A N 1
ATOM 1462 C CA . ARG A 1 183 ? 15.722 -1.470 25.508 1.00 97.62 183 ARG A CA 1
ATOM 1463 C C . ARG A 1 183 ? 15.405 0.015 25.467 1.00 97.62 183 ARG A C 1
ATOM 1465 O O . ARG A 1 183 ? 15.189 0.558 24.390 1.00 97.62 183 ARG A O 1
ATOM 1472 N N . VAL A 1 184 ? 15.492 0.692 26.614 1.00 98.19 184 VAL A N 1
ATOM 1473 C CA . VAL A 1 184 ? 15.460 2.162 26.660 1.00 98.19 184 VAL A CA 1
ATOM 1474 C C . VAL A 1 184 ? 16.873 2.725 26.705 1.00 98.19 184 VAL A C 1
ATOM 1476 O O . VAL A 1 184 ? 17.591 2.542 27.688 1.00 98.19 184 VAL A O 1
ATOM 1479 N N . ASN A 1 185 ? 17.255 3.453 25.663 1.00 97.69 185 ASN A N 1
ATOM 1480 C CA . ASN A 1 185 ? 18.506 4.197 25.578 1.00 97.69 185 ASN A CA 1
ATOM 1481 C C . ASN A 1 185 ? 18.291 5.665 25.981 1.00 97.69 185 ASN A C 1
ATOM 1483 O O . ASN A 1 185 ? 17.263 6.264 25.663 1.00 97.69 185 ASN A O 1
ATOM 1487 N N . VAL A 1 186 ? 19.283 6.264 26.643 1.00 97.00 186 VAL A N 1
ATOM 1488 C CA . VAL A 1 186 ? 19.250 7.653 27.125 1.00 97.00 186 VAL A CA 1
ATOM 1489 C C . VAL A 1 186 ? 20.323 8.482 26.421 1.00 97.00 186 VAL A C 1
ATOM 1491 O O . VAL A 1 186 ? 21.489 8.082 26.350 1.00 97.00 186 VAL A O 1
ATOM 1494 N N . PHE A 1 187 ? 19.954 9.673 25.956 1.00 95.12 187 PHE A N 1
ATOM 1495 C CA . PHE A 1 187 ? 20.824 10.600 25.234 1.00 95.12 187 PHE A CA 1
ATOM 1496 C C . PHE A 1 187 ? 20.777 12.009 25.839 1.00 95.12 187 PHE A C 1
ATOM 1498 O O . PHE A 1 187 ? 19.805 12.406 26.473 1.00 95.12 187 PHE A O 1
ATOM 1505 N N . GLY A 1 188 ? 21.850 12.783 25.655 1.00 89.25 188 GLY A N 1
ATOM 1506 C CA . GLY A 1 188 ? 21.882 14.206 26.022 1.00 89.25 188 GLY A CA 1
ATOM 1507 C C . GLY A 1 188 ? 21.159 15.129 25.043 1.00 89.25 188 GLY A C 1
ATOM 1508 O O . GLY A 1 188 ? 20.649 14.660 24.026 1.00 89.25 188 GLY A O 1
ATOM 1509 N N . SER A 1 189 ? 21.203 16.439 25.332 1.00 82.56 189 SER A N 1
ATOM 1510 C CA . SER A 1 189 ? 20.610 17.491 24.490 1.00 82.56 189 SER A CA 1
ATOM 1511 C C . SER A 1 189 ? 20.888 17.291 22.996 1.00 82.56 189 SER A C 1
ATOM 1513 O O . SER A 1 189 ? 22.037 17.215 22.557 1.00 82.56 189 SER A O 1
ATOM 1515 N N . GLY A 1 190 ? 19.810 17.153 22.216 1.00 72.25 190 GLY A N 1
ATOM 1516 C CA . GLY A 1 190 ? 19.857 16.965 20.761 1.00 72.25 190 GLY A CA 1
ATOM 1517 C C . GLY A 1 190 ? 20.110 15.532 20.272 1.00 72.25 190 GLY A C 1
ATOM 1518 O O . GLY A 1 190 ? 20.329 15.348 19.080 1.00 72.25 190 GLY A O 1
ATOM 1519 N N . GLY A 1 191 ? 20.107 14.520 21.148 1.00 78.88 191 GLY A N 1
ATOM 1520 C CA . GLY A 1 191 ? 20.161 13.101 20.759 1.00 78.88 191 GLY A CA 1
ATOM 1521 C C . GLY A 1 191 ? 21.538 12.574 20.324 1.00 78.88 191 GLY A C 1
ATOM 1522 O O . GLY A 1 191 ? 21.680 11.392 20.034 1.00 78.88 191 GLY A O 1
ATOM 1523 N N . SER A 1 192 ? 22.579 13.413 20.311 1.00 77.62 192 SER A N 1
ATOM 1524 C CA . SER A 1 192 ? 23.906 13.065 19.770 1.00 77.62 192 SER A CA 1
ATOM 1525 C C . SER A 1 192 ? 24.846 12.373 20.765 1.00 77.62 192 SER A C 1
ATOM 1527 O O . SER A 1 192 ? 25.797 11.703 20.366 1.00 77.62 192 SER A O 1
ATOM 1529 N N . LYS A 1 193 ? 24.601 12.521 22.073 1.00 88.25 193 LYS A N 1
ATOM 1530 C CA . LYS A 1 193 ? 25.466 11.990 23.137 1.00 88.25 193 LYS A CA 1
ATOM 1531 C C . LYS A 1 193 ? 24.779 10.851 23.882 1.00 88.25 193 LYS A C 1
ATOM 1533 O O . LYS A 1 193 ? 24.000 11.118 24.794 1.00 88.25 193 LYS A O 1
ATOM 1538 N N . PHE A 1 194 ? 25.111 9.607 23.544 1.00 94.44 194 PHE A N 1
ATOM 1539 C CA . PHE A 1 194 ? 24.659 8.425 24.284 1.00 94.44 194 PHE A CA 1
ATOM 1540 C C . PHE A 1 194 ? 25.170 8.447 25.734 1.00 94.44 194 PHE A C 1
ATOM 1542 O O . PHE A 1 194 ? 26.354 8.692 25.980 1.00 94.44 194 PHE A O 1
ATOM 1549 N N . ARG A 1 195 ? 24.271 8.224 26.698 1.00 93.94 195 ARG A N 1
ATOM 1550 C CA . ARG A 1 195 ? 24.557 8.245 28.147 1.00 93.94 195 ARG A CA 1
ATOM 1551 C C . ARG A 1 195 ? 24.512 6.866 28.791 1.00 93.94 195 ARG A C 1
ATOM 1553 O O . ARG A 1 195 ? 25.046 6.703 29.883 1.00 93.94 195 ARG A O 1
ATOM 1560 N N . GLY A 1 196 ? 23.892 5.900 28.125 1.00 95.62 196 GLY A N 1
ATOM 1561 C CA . GLY A 1 196 ? 23.661 4.559 28.640 1.00 95.62 196 GLY A CA 1
ATOM 1562 C C . GLY A 1 196 ? 22.242 4.093 28.343 1.00 95.62 196 GLY A C 1
ATOM 1563 O O . GLY A 1 196 ? 21.482 4.770 27.653 1.00 95.62 196 GLY A O 1
ATOM 1564 N N . PHE A 1 197 ? 21.895 2.935 28.889 1.00 96.69 197 PHE A N 1
ATOM 1565 C CA . PHE A 1 197 ? 20.567 2.344 28.790 1.00 96.69 197 PHE A CA 1
ATOM 1566 C C . PHE A 1 197 ? 20.019 2.032 30.182 1.00 96.69 197 PHE A C 1
ATOM 1568 O O . PHE A 1 197 ? 20.774 1.961 31.156 1.00 96.69 197 PHE A O 1
ATOM 1575 N N . VAL A 1 198 ? 18.704 1.875 30.277 1.00 95.94 198 VAL A N 1
ATOM 1576 C CA . VAL A 1 198 ? 18.021 1.602 31.540 1.00 95.94 198 VAL A CA 1
ATOM 1577 C C . VAL A 1 198 ? 17.994 0.101 31.799 1.00 95.94 198 VAL A C 1
ATOM 1579 O O . VAL A 1 198 ? 17.352 -0.638 31.065 1.00 95.94 198 VAL A O 1
ATOM 1582 N N . ASN A 1 199 ? 18.673 -0.331 32.860 1.00 94.44 199 ASN A N 1
ATOM 1583 C CA . ASN A 1 199 ? 18.747 -1.729 33.309 1.00 94.44 199 ASN A CA 1
ATOM 1584 C C . ASN A 1 199 ? 18.164 -1.942 34.718 1.00 94.44 199 ASN A C 1
ATOM 1586 O O . ASN A 1 199 ? 18.457 -2.914 35.415 1.00 94.44 199 ASN A O 1
ATOM 1590 N N . ARG A 1 200 ? 17.391 -0.963 35.193 1.00 93.62 200 ARG A N 1
ATOM 1591 C CA . ARG A 1 200 ? 16.656 -1.037 36.451 1.00 93.62 200 ARG A CA 1
ATOM 1592 C C . ARG A 1 200 ? 15.440 -0.135 36.370 1.00 93.62 200 ARG A C 1
ATOM 1594 O O . ARG A 1 200 ? 15.585 1.040 36.035 1.00 93.62 200 ARG A O 1
ATOM 1601 N N . GLU A 1 201 ? 14.267 -0.664 36.699 1.00 93.31 201 GLU A N 1
ATOM 1602 C CA . GLU A 1 201 ? 13.040 0.131 36.720 1.00 93.31 201 GLU A CA 1
ATOM 1603 C C . GLU A 1 201 ? 13.182 1.309 37.690 1.00 93.31 201 GLU A C 1
ATOM 1605 O O . GLU A 1 201 ? 13.608 1.154 38.845 1.00 93.31 201 GLU A O 1
ATOM 1610 N N . GLY A 1 202 ? 12.818 2.499 37.225 1.00 91.00 202 GLY A N 1
ATOM 1611 C CA . GLY A 1 202 ? 12.987 3.701 38.020 1.00 91.00 202 GLY A CA 1
ATOM 1612 C C . GLY A 1 202 ? 12.694 4.994 37.279 1.00 91.00 202 GLY A C 1
ATOM 1613 O O . GLY A 1 202 ? 12.523 5.031 36.059 1.00 91.00 202 GLY A O 1
ATOM 1614 N N . ARG A 1 203 ? 12.677 6.065 38.076 1.00 91.50 203 ARG A N 1
ATOM 1615 C CA . ARG A 1 203 ? 12.558 7.448 37.620 1.00 91.50 203 ARG A CA 1
ATOM 1616 C C . ARG A 1 203 ? 13.803 7.900 36.863 1.00 91.50 203 ARG A C 1
ATOM 1618 O O . ARG A 1 203 ? 14.928 7.558 37.237 1.00 91.50 203 ARG A O 1
ATOM 1625 N N . LEU A 1 204 ? 13.582 8.738 35.868 1.00 91.62 204 LEU A N 1
ATOM 1626 C CA . LEU A 1 204 ? 14.591 9.416 35.076 1.00 91.62 204 LEU A CA 1
ATOM 1627 C C . LEU A 1 204 ? 14.356 10.925 35.156 1.00 91.62 204 LEU A C 1
ATOM 1629 O O . LEU A 1 204 ? 13.231 11.387 35.357 1.00 91.62 204 LEU A O 1
ATOM 1633 N N . PHE A 1 205 ? 15.447 11.665 34.996 1.00 90.25 205 PHE A N 1
ATOM 1634 C CA . PHE A 1 205 ? 15.465 13.119 35.031 1.00 90.25 205 PHE A CA 1
ATOM 1635 C C . PHE A 1 205 ? 16.052 13.639 33.733 1.00 90.25 205 PHE A C 1
ATOM 1637 O O . PHE A 1 205 ? 17.073 13.121 33.261 1.00 90.25 205 PHE A O 1
ATOM 1644 N N . ASN A 1 206 ? 15.419 14.668 33.194 1.00 88.75 206 ASN A N 1
ATOM 1645 C CA . ASN A 1 206 ? 15.944 15.397 32.063 1.00 88.75 206 ASN A CA 1
ATOM 1646 C C . ASN A 1 206 ? 17.098 16.311 32.501 1.00 88.75 206 ASN A C 1
ATOM 1648 O O . ASN A 1 206 ? 17.297 16.628 33.676 1.00 88.75 206 ASN A O 1
ATOM 1652 N N . GLU A 1 207 ? 17.882 16.758 31.526 1.00 83.56 207 GLU A N 1
ATOM 1653 C CA . GLU A 1 207 ? 18.760 17.912 31.711 1.00 83.56 207 GLU A CA 1
ATOM 1654 C C . GLU A 1 207 ? 17.933 19.158 32.042 1.00 83.56 207 GLU A C 1
ATOM 1656 O O . GLU A 1 207 ? 16.759 19.236 31.691 1.00 83.56 207 GLU A O 1
ATOM 1661 N N . ALA A 1 208 ? 18.550 20.156 32.680 1.00 78.06 208 ALA A N 1
ATOM 1662 C CA . ALA A 1 208 ? 17.850 21.363 33.125 1.00 78.06 208 ALA A CA 1
ATOM 1663 C C . ALA A 1 208 ? 17.148 22.143 31.991 1.00 78.06 208 ALA A C 1
ATOM 1665 O O . ALA A 1 208 ? 16.203 22.875 32.256 1.00 78.06 208 ALA A O 1
ATOM 1666 N N . ASP A 1 209 ? 17.589 21.985 30.738 1.00 72.69 209 ASP A N 1
ATOM 1667 C CA . ASP A 1 209 ? 16.965 22.574 29.543 1.00 72.69 209 ASP A CA 1
ATOM 1668 C C . ASP A 1 209 ? 15.822 21.716 28.953 1.00 72.69 209 ASP A C 1
ATOM 1670 O O . ASP A 1 209 ? 15.246 22.069 27.922 1.00 72.69 209 ASP A O 1
ATOM 1674 N N . GLY A 1 210 ? 15.514 20.562 29.556 1.00 72.81 210 GLY A N 1
ATOM 1675 C CA . GLY A 1 210 ? 14.602 19.556 29.004 1.00 72.81 210 GLY A CA 1
ATOM 1676 C C . GLY A 1 210 ? 15.183 18.791 27.808 1.00 72.81 210 GLY A C 1
ATOM 1677 O O . GLY A 1 210 ? 14.456 18.109 27.097 1.00 72.81 210 GLY A O 1
ATOM 1678 N N . GLY A 1 211 ? 16.488 18.903 27.536 1.00 82.31 211 GLY A N 1
ATOM 1679 C CA . GLY A 1 211 ? 17.101 18.400 26.305 1.00 82.31 211 GLY A CA 1
ATOM 1680 C C . GLY A 1 211 ? 17.316 16.884 26.239 1.00 82.31 211 GLY A C 1
ATOM 1681 O O . GLY A 1 211 ? 17.730 16.381 25.197 1.00 82.31 211 GLY A O 1
ATOM 1682 N N . THR A 1 212 ? 17.082 16.135 27.318 1.00 91.56 212 THR A N 1
ATOM 1683 C CA . THR A 1 212 ? 17.285 14.674 27.305 1.00 91.56 212 THR A CA 1
ATOM 1684 C C . THR A 1 212 ? 16.356 14.014 26.300 1.00 91.56 212 THR A C 1
ATOM 1686 O O . THR A 1 212 ? 15.173 14.316 26.248 1.00 91.56 212 THR A O 1
ATOM 1689 N N . VAL A 1 213 ? 16.903 13.107 25.496 1.00 95.06 213 VAL A N 1
ATOM 1690 C CA . VAL A 1 213 ? 16.145 12.335 24.509 1.00 95.06 213 VAL A CA 1
ATOM 1691 C C . VAL A 1 213 ? 16.263 10.866 24.875 1.00 95.06 213 VAL A C 1
ATOM 1693 O O . VAL A 1 213 ? 17.331 10.409 25.290 1.00 95.06 213 VAL A O 1
ATOM 1696 N N . TYR A 1 214 ? 15.182 10.122 24.694 1.00 97.25 214 TYR A N 1
ATOM 1697 C CA . TYR A 1 214 ? 15.161 8.678 24.886 1.00 97.25 214 TYR A CA 1
ATOM 1698 C C . TYR A 1 214 ? 14.896 7.989 23.554 1.00 97.25 214 TYR A C 1
ATOM 1700 O O . TYR A 1 214 ? 14.289 8.575 22.657 1.00 97.25 214 TYR A O 1
ATOM 1708 N N . ASN A 1 215 ? 15.310 6.735 23.417 1.00 96.38 215 ASN A N 1
ATOM 1709 C CA . ASN A 1 215 ? 14.644 5.859 22.464 1.00 96.38 215 ASN A CA 1
ATOM 1710 C C . ASN A 1 215 ? 14.344 4.508 23.088 1.00 96.38 215 ASN A C 1
ATOM 1712 O O . ASN A 1 215 ? 15.092 4.037 23.944 1.00 96.38 215 ASN A O 1
ATOM 1716 N N . VAL A 1 216 ? 13.237 3.919 22.657 1.00 97.69 216 VAL A N 1
ATOM 1717 C CA . VAL A 1 216 ? 12.989 2.491 22.813 1.00 97.69 216 VAL A CA 1
ATOM 1718 C C . VAL A 1 216 ? 13.488 1.821 21.543 1.00 97.69 216 VAL A C 1
ATOM 1720 O O . VAL A 1 216 ? 13.120 2.245 20.451 1.00 97.69 216 VAL A O 1
ATOM 1723 N N . GLU A 1 217 ? 14.354 0.826 21.677 1.00 97.25 217 GLU A N 1
ATOM 1724 C CA . GLU A 1 217 ? 14.940 0.065 20.575 1.00 97.25 217 GLU A CA 1
ATOM 1725 C C . GLU A 1 217 ? 14.557 -1.407 20.705 1.00 97.25 217 GLU A C 1
ATOM 1727 O O . GLU A 1 217 ? 14.740 -1.988 21.775 1.00 97.25 217 GLU A O 1
ATOM 1732 N N . ASN A 1 218 ? 14.085 -2.026 19.622 1.00 96.88 218 ASN A N 1
ATOM 1733 C CA . ASN A 1 218 ? 14.016 -3.483 19.548 1.00 96.88 218 ASN A CA 1
ATOM 1734 C C . ASN A 1 218 ? 15.404 -4.039 19.197 1.00 96.88 218 ASN A C 1
ATOM 1736 O O . ASN A 1 218 ? 15.960 -3.737 18.142 1.00 96.88 218 ASN A O 1
ATOM 1740 N N . LEU A 1 219 ? 15.960 -4.885 20.061 1.00 96.12 219 LEU A N 1
ATOM 1741 C CA . LEU A 1 219 ? 17.313 -5.430 19.935 1.00 96.12 219 LEU A CA 1
ATOM 1742 C C . LEU A 1 219 ? 17.468 -6.449 18.793 1.00 96.12 219 LEU A C 1
ATOM 1744 O O . LEU A 1 219 ? 18.590 -6.698 18.356 1.00 96.12 219 LEU A O 1
ATOM 1748 N N . ASN A 1 220 ? 16.370 -7.039 18.311 1.00 93.50 220 ASN A N 1
ATOM 1749 C CA . ASN A 1 220 ? 16.382 -8.004 17.212 1.00 93.50 220 ASN A CA 1
ATOM 1750 C C . ASN A 1 220 ? 16.209 -7.318 15.853 1.00 93.50 220 ASN A C 1
ATOM 1752 O O . ASN A 1 220 ? 16.919 -7.652 14.906 1.00 93.50 220 ASN A O 1
ATOM 1756 N N . SER A 1 221 ? 15.262 -6.381 15.741 1.00 89.06 221 SER A N 1
ATOM 1757 C CA . SER A 1 221 ? 14.943 -5.720 14.470 1.00 89.06 221 SER A CA 1
ATOM 1758 C C . SER A 1 221 ? 15.651 -4.381 14.262 1.00 89.06 221 SER A C 1
ATOM 1760 O O . SER A 1 221 ? 15.725 -3.905 13.130 1.00 89.06 221 SER A O 1
ATOM 1762 N N . GLY A 1 222 ? 16.175 -3.769 15.327 1.00 92.88 222 GLY A N 1
ATOM 1763 C CA . GLY A 1 222 ? 16.818 -2.455 15.300 1.00 92.88 222 GLY A CA 1
ATOM 1764 C C . GLY A 1 222 ? 15.850 -1.274 15.156 1.00 92.88 222 GLY A C 1
ATOM 1765 O O . GLY A 1 222 ? 16.317 -0.137 15.053 1.00 92.88 222 GLY A O 1
ATOM 1766 N N . LEU A 1 223 ? 14.530 -1.521 15.140 1.00 93.44 223 LEU A N 1
ATOM 1767 C CA . LEU A 1 223 ? 13.512 -0.467 15.096 1.00 93.44 223 LEU A CA 1
ATOM 1768 C C . LEU A 1 223 ? 13.602 0.420 16.333 1.00 93.44 223 LEU A C 1
ATOM 1770 O O . LEU A 1 223 ? 13.847 -0.077 17.434 1.00 93.44 223 LEU A O 1
ATOM 1774 N N . LYS A 1 224 ? 13.363 1.724 16.154 1.00 95.69 224 LYS A N 1
ATOM 1775 C CA . LYS A 1 224 ? 13.440 2.704 17.244 1.00 95.69 224 LYS A CA 1
ATOM 1776 C C . LYS A 1 224 ? 12.212 3.602 17.305 1.00 95.69 224 LYS A C 1
ATOM 1778 O O . LYS A 1 224 ? 11.776 4.140 16.290 1.00 95.69 224 LYS A O 1
ATOM 1783 N N . ALA A 1 225 ? 11.727 3.837 18.519 1.00 97.56 225 ALA A N 1
ATOM 1784 C CA . ALA A 1 225 ? 10.823 4.930 18.853 1.00 97.56 225 ALA A CA 1
ATOM 1785 C C . ALA A 1 225 ? 11.597 5.978 19.655 1.00 97.56 225 ALA A C 1
ATOM 1787 O O . ALA A 1 225 ? 11.953 5.750 20.810 1.00 97.56 225 ALA A O 1
ATOM 1788 N N . TRP A 1 226 ? 11.881 7.122 19.045 1.00 97.50 226 TRP A N 1
ATOM 1789 C CA . TRP A 1 226 ? 12.518 8.256 19.705 1.00 97.50 226 TRP A CA 1
ATOM 1790 C C . TRP A 1 226 ? 11.483 9.058 20.477 1.00 97.50 226 TRP A C 1
ATOM 1792 O O . TRP A 1 226 ? 10.471 9.453 19.911 1.00 97.50 226 TRP A O 1
ATOM 1802 N N . ILE A 1 227 ? 11.749 9.334 21.748 1.00 97.50 227 ILE A N 1
ATOM 1803 C CA . ILE A 1 227 ? 10.875 10.098 22.637 1.00 97.50 227 ILE A CA 1
ATOM 1804 C C . ILE A 1 227 ? 11.606 11.382 23.003 1.00 97.50 227 ILE A C 1
ATOM 1806 O O . ILE A 1 227 ? 12.672 11.361 23.624 1.00 97.50 227 ILE A O 1
ATOM 1810 N N . LEU A 1 228 ? 11.025 12.501 22.589 1.00 95.56 228 LEU A N 1
ATOM 1811 C CA . LEU A 1 228 ? 11.524 13.845 22.813 1.00 95.56 228 LEU A CA 1
ATOM 1812 C C . LEU A 1 228 ? 10.578 14.535 23.804 1.00 95.56 228 LEU A C 1
ATOM 1814 O O . LEU A 1 228 ? 9.480 14.944 23.408 1.00 95.56 228 LEU A O 1
ATOM 1818 N N . PRO A 1 229 ? 10.968 14.659 25.082 1.00 93.94 229 PRO A N 1
ATOM 1819 C CA . PRO A 1 229 ? 10.286 15.521 26.036 1.00 93.94 229 PRO A CA 1
ATOM 1820 C C . PRO A 1 229 ? 10.169 16.960 25.505 1.00 93.94 229 PRO A C 1
ATOM 1822 O O . PRO A 1 229 ? 10.996 17.397 24.694 1.00 93.94 229 PRO A O 1
ATOM 1825 N N . PRO A 1 230 ? 9.146 17.715 25.934 1.00 92.56 230 PRO A N 1
ATOM 1826 C CA . PRO A 1 230 ? 9.049 19.125 25.591 1.00 92.56 230 PRO A CA 1
ATOM 1827 C C . PRO A 1 230 ? 10.241 19.891 26.190 1.00 92.56 230 PRO A C 1
ATOM 1829 O O . PRO A 1 230 ? 10.651 19.643 27.323 1.00 92.56 230 PRO A O 1
ATOM 1832 N N . ARG A 1 231 ? 10.806 20.833 25.427 1.00 90.62 231 ARG A N 1
ATOM 1833 C CA . ARG A 1 231 ? 11.861 21.716 25.944 1.00 90.62 231 ARG A CA 1
ATOM 1834 C C . ARG A 1 231 ? 11.268 22.685 26.958 1.00 90.62 231 ARG A C 1
ATOM 1836 O O . ARG A 1 231 ? 10.186 23.218 26.718 1.00 90.62 231 ARG A O 1
ATOM 1843 N N . VAL A 1 232 ? 12.007 22.952 28.033 1.00 91.50 232 VAL A N 1
ATOM 1844 C CA . VAL A 1 232 ? 11.608 23.947 29.035 1.00 91.50 232 VAL A CA 1
ATOM 1845 C C . VAL A 1 232 ? 11.485 25.313 28.360 1.00 91.50 232 VAL A C 1
ATOM 1847 O O . VAL A 1 232 ? 12.406 25.770 27.680 1.00 91.50 232 VAL A O 1
ATOM 1850 N N . ASN A 1 233 ? 10.328 25.941 28.534 1.00 92.81 233 ASN A N 1
ATOM 1851 C CA . ASN A 1 233 ? 10.014 27.268 28.038 1.00 92.81 233 ASN A CA 1
ATOM 1852 C C . ASN A 1 233 ? 8.973 27.911 28.963 1.00 92.81 233 ASN A C 1
ATOM 1854 O O . ASN A 1 233 ? 7.771 27.692 28.805 1.00 92.81 233 ASN A O 1
ATOM 1858 N N . GLU A 1 234 ? 9.450 28.712 29.916 1.00 88.38 234 GLU A N 1
ATOM 1859 C CA . GLU A 1 234 ? 8.601 29.381 30.907 1.00 88.38 234 GLU A CA 1
ATOM 1860 C C . GLU A 1 234 ? 7.590 30.345 30.269 1.00 88.38 234 GLU A C 1
ATOM 1862 O O . GLU A 1 234 ? 6.491 30.481 30.793 1.00 88.38 234 GLU A O 1
ATOM 1867 N N . GLU A 1 235 ? 7.899 30.948 29.112 1.00 89.50 235 GLU A N 1
ATOM 1868 C CA . GLU A 1 235 ? 6.963 31.838 28.397 1.00 89.50 235 GLU A CA 1
ATOM 1869 C C . GLU A 1 235 ? 5.735 31.090 27.858 1.00 89.50 235 GLU A C 1
ATOM 1871 O O . GLU A 1 235 ? 4.687 31.692 27.651 1.00 89.50 235 GLU A O 1
ATOM 1876 N N . LEU A 1 236 ? 5.864 29.780 27.626 1.00 89.94 236 LEU A N 1
ATOM 1877 C CA . LEU A 1 236 ? 4.767 28.894 27.220 1.00 89.94 236 LEU A CA 1
ATOM 1878 C C . LEU A 1 236 ? 4.225 28.068 28.398 1.00 89.94 236 LEU A C 1
ATOM 1880 O O . LEU A 1 236 ? 3.469 27.120 28.191 1.00 89.94 236 LEU A O 1
ATOM 1884 N N . GLY A 1 237 ? 4.670 28.362 29.624 1.00 91.44 237 GLY A N 1
ATOM 1885 C CA . GLY A 1 237 ? 4.335 27.599 30.823 1.00 91.44 237 GLY A CA 1
ATOM 1886 C C . GLY A 1 237 ? 4.982 26.211 30.898 1.00 91.44 237 GLY A C 1
ATOM 1887 O O . GLY A 1 237 ? 4.690 25.465 31.826 1.00 91.44 237 GLY A O 1
ATOM 1888 N N . ILE A 1 238 ? 5.866 25.822 29.976 1.00 94.19 238 ILE A N 1
ATOM 1889 C CA . ILE A 1 238 ? 6.512 24.502 30.000 1.00 94.19 238 ILE A CA 1
ATOM 1890 C C . ILE A 1 238 ? 7.686 24.543 30.976 1.00 94.19 238 ILE A C 1
ATOM 1892 O O . ILE A 1 238 ? 8.687 25.217 30.731 1.00 94.19 238 ILE A O 1
ATOM 1896 N N . VAL A 1 239 ? 7.585 23.788 32.065 1.00 93.12 239 VAL A N 1
ATOM 1897 C CA . VAL A 1 239 ? 8.575 23.779 33.152 1.00 93.12 239 VAL A CA 1
ATOM 1898 C C . VAL A 1 239 ? 9.174 22.386 33.357 1.00 93.12 239 VAL A C 1
ATOM 1900 O O . VAL A 1 239 ? 8.759 21.413 32.731 1.00 93.12 239 VAL A O 1
ATOM 1903 N N . GLY A 1 240 ? 10.193 22.296 34.213 1.00 91.31 240 GLY A N 1
ATOM 1904 C CA . GLY A 1 240 ? 10.745 21.020 34.671 1.00 91.31 240 GLY A CA 1
ATOM 1905 C C . GLY A 1 240 ? 9.929 20.381 35.809 1.00 91.31 240 GLY A C 1
ATOM 1906 O O . GLY A 1 240 ? 8.885 20.915 36.203 1.00 91.31 240 GLY A O 1
ATOM 1907 N N . PRO A 1 241 ? 10.411 19.258 36.368 1.00 91.69 241 PRO A N 1
ATOM 1908 C CA . PRO A 1 241 ? 9.755 18.571 37.475 1.00 91.69 241 PRO A CA 1
ATOM 1909 C C . PRO A 1 241 ? 9.648 19.449 38.727 1.00 91.69 241 PRO A C 1
ATOM 1911 O O . PRO A 1 241 ? 10.481 20.322 38.978 1.00 91.69 241 PRO A O 1
ATOM 1914 N N . THR A 1 242 ? 8.619 19.191 39.534 1.00 91.44 242 THR A N 1
ATOM 1915 C CA . THR A 1 242 ? 8.314 19.920 40.777 1.00 91.44 242 THR A CA 1
ATOM 1916 C C . THR A 1 242 ? 8.471 19.005 41.993 1.00 91.44 242 THR A C 1
ATOM 1918 O O . THR A 1 242 ? 8.585 17.789 41.862 1.00 91.44 242 THR A O 1
ATOM 1921 N N . ASP A 1 243 ? 8.416 19.555 43.209 1.00 90.50 243 ASP A N 1
ATOM 1922 C CA . ASP A 1 243 ? 8.427 18.731 44.430 1.00 90.50 243 ASP A CA 1
ATOM 1923 C C . ASP A 1 243 ? 7.214 17.783 44.524 1.00 90.50 243 ASP A C 1
ATOM 1925 O O . ASP A 1 243 ? 7.282 16.744 45.182 1.00 90.50 243 ASP A O 1
ATOM 1929 N N . PHE A 1 244 ? 6.109 18.127 43.855 1.00 92.06 244 PHE A N 1
ATOM 1930 C CA . PHE A 1 244 ? 4.881 17.332 43.822 1.00 92.06 244 PHE A CA 1
ATOM 1931 C C . PHE A 1 244 ? 4.893 16.239 42.740 1.00 92.06 244 PHE A C 1
ATOM 1933 O O . PHE A 1 244 ? 4.348 15.153 42.963 1.00 92.06 244 PHE A O 1
ATOM 1940 N N . SER A 1 245 ? 5.515 16.524 41.590 1.00 92.69 245 SER A N 1
ATOM 1941 C CA . SER A 1 245 ? 5.754 15.583 40.492 1.00 92.69 245 SER A CA 1
ATOM 1942 C C . SER A 1 245 ? 7.235 15.608 40.120 1.00 92.69 245 SER A C 1
ATOM 1944 O O . SER A 1 245 ? 7.688 16.435 39.327 1.00 92.69 245 SER A O 1
ATOM 1946 N N . ASN A 1 246 ? 8.007 14.737 40.772 1.00 90.94 246 ASN A N 1
ATOM 1947 C CA . ASN A 1 246 ? 9.465 14.852 40.869 1.00 90.94 246 ASN A CA 1
ATOM 1948 C C . ASN A 1 246 ? 10.232 13.933 39.905 1.00 90.94 246 ASN A C 1
ATOM 1950 O O . ASN A 1 246 ? 11.288 13.400 40.257 1.00 90.94 246 ASN A O 1
ATOM 1954 N N . LEU A 1 247 ? 9.694 13.722 38.705 1.00 92.94 247 LEU A N 1
ATOM 1955 C CA . LEU A 1 247 ? 10.321 12.953 37.633 1.00 92.94 247 LEU A CA 1
ATOM 1956 C C . LEU A 1 247 ? 9.886 13.479 36.266 1.00 92.94 247 LEU A C 1
ATOM 1958 O O . LEU A 1 247 ? 8.781 13.986 36.139 1.00 92.94 247 LEU A O 1
ATOM 1962 N N . ASP A 1 248 ? 10.715 13.257 35.250 1.00 94.12 248 ASP A N 1
ATOM 1963 C CA . ASP A 1 248 ? 10.373 13.545 33.852 1.00 94.12 248 ASP A CA 1
ATOM 1964 C C . ASP A 1 248 ? 9.951 12.284 33.086 1.00 94.12 248 ASP A C 1
ATOM 1966 O O . ASP A 1 248 ? 9.188 12.325 32.120 1.00 94.12 248 ASP A O 1
ATOM 1970 N N . ALA A 1 249 ? 10.486 11.132 33.489 1.00 95.06 249 ALA A N 1
ATOM 1971 C CA . ALA A 1 249 ? 10.160 9.855 32.882 1.00 95.06 249 ALA A CA 1
ATOM 1972 C C . ALA A 1 249 ? 10.312 8.699 33.872 1.00 95.06 249 ALA A C 1
ATOM 1974 O O . ALA A 1 249 ? 10.987 8.811 34.898 1.00 95.06 249 ALA A O 1
ATOM 1975 N N . TYR A 1 250 ? 9.694 7.566 33.555 1.00 94.44 250 TYR A N 1
ATOM 1976 C CA . TYR A 1 250 ? 9.843 6.325 34.310 1.00 94.44 250 TYR A CA 1
ATOM 1977 C C . TYR A 1 250 ? 9.847 5.142 33.347 1.00 94.44 250 TYR A C 1
ATOM 1979 O O . TYR A 1 250 ? 8.974 5.039 32.492 1.00 94.44 250 TYR A O 1
ATOM 1987 N N . VAL A 1 251 ? 10.795 4.219 33.495 1.00 94.94 251 VAL A N 1
ATOM 1988 C CA . VAL A 1 251 ? 10.850 2.996 32.676 1.00 94.94 251 VAL A CA 1
ATOM 1989 C C . VAL A 1 251 ? 10.485 1.788 33.517 1.00 94.94 251 VAL A C 1
ATOM 1991 O O . VAL A 1 251 ? 10.996 1.629 34.631 1.00 94.94 251 VAL A O 1
ATOM 1994 N N . ARG A 1 252 ? 9.592 0.950 32.987 1.00 92.31 252 ARG A N 1
ATOM 1995 C CA . ARG A 1 252 ? 9.068 -0.238 33.661 1.00 92.31 252 ARG A CA 1
ATOM 1996 C C . ARG A 1 252 ? 9.016 -1.420 32.715 1.00 92.31 252 ARG A C 1
ATOM 1998 O O . ARG A 1 252 ? 8.854 -1.245 31.516 1.00 92.31 252 ARG A O 1
ATOM 2005 N N . LYS A 1 253 ? 9.095 -2.615 33.276 1.00 93.00 253 LYS A N 1
ATOM 2006 C CA . LYS A 1 253 ? 8.724 -3.841 32.589 1.00 93.00 253 LYS A CA 1
ATOM 2007 C C . LYS A 1 253 ? 7.201 -3.926 32.505 1.00 93.00 253 LYS A C 1
ATOM 2009 O O . LYS A 1 253 ? 6.527 -3.655 33.505 1.00 93.00 253 LYS A O 1
ATOM 2014 N N . TYR A 1 254 ? 6.670 -4.307 31.349 1.00 93.81 254 TYR A N 1
ATOM 2015 C CA . TYR A 1 254 ? 5.235 -4.495 31.171 1.00 93.81 254 TYR A CA 1
ATOM 2016 C C . TYR A 1 254 ? 4.694 -5.564 32.123 1.00 93.81 254 TYR A C 1
ATOM 2018 O O . TYR A 1 254 ? 5.289 -6.628 32.331 1.00 93.81 254 TYR A O 1
ATOM 2026 N N . ARG A 1 255 ? 3.542 -5.255 32.724 1.00 91.69 255 ARG A N 1
ATOM 2027 C CA . ARG A 1 255 ? 2.757 -6.161 33.562 1.00 91.69 255 ARG A CA 1
ATOM 2028 C C . ARG A 1 255 ? 1.282 -5.862 33.328 1.00 91.69 255 ARG A C 1
ATOM 2030 O O . ARG A 1 255 ? 0.835 -4.749 33.592 1.00 91.69 255 ARG A O 1
ATOM 2037 N N . GLU A 1 256 ? 0.520 -6.874 32.932 1.00 91.38 256 GLU A N 1
ATOM 2038 C CA . GLU A 1 256 ? -0.921 -6.754 32.657 1.00 91.38 256 GLU A CA 1
ATOM 2039 C C . GLU A 1 256 ? -1.697 -6.146 33.841 1.00 91.38 256 GLU A C 1
ATOM 2041 O O . GLU A 1 256 ? -2.551 -5.287 33.664 1.00 91.38 256 GLU A O 1
ATOM 2046 N N . SER A 1 257 ? -1.336 -6.492 35.085 1.00 90.00 257 SER A N 1
ATOM 2047 C CA . SER A 1 257 ? -1.978 -5.943 36.294 1.00 90.00 257 SER A CA 1
ATOM 2048 C C . SER A 1 257 ? -1.818 -4.427 36.479 1.00 90.00 257 SER A C 1
ATOM 2050 O O . SER A 1 257 ? -2.457 -3.839 37.355 1.00 90.00 257 SER A O 1
ATOM 2052 N N . GLU A 1 258 ? -0.907 -3.811 35.729 1.00 89.38 258 GLU A N 1
ATOM 2053 C CA . GLU A 1 258 ? -0.576 -2.387 35.781 1.00 89.38 258 GLU A CA 1
ATOM 2054 C C . GLU A 1 258 ? -1.093 -1.627 34.556 1.00 89.38 258 GLU A C 1
ATOM 2056 O O . GLU A 1 258 ? -1.056 -0.397 34.559 1.00 89.38 258 GLU A O 1
ATOM 2061 N N . ASP A 1 259 ? -1.604 -2.330 33.542 1.00 91.25 259 ASP A N 1
ATOM 2062 C CA . ASP A 1 259 ? -2.347 -1.727 32.440 1.00 91.25 259 ASP A CA 1
ATOM 2063 C C . ASP A 1 259 ? -3.809 -1.504 32.851 1.00 91.25 259 ASP A C 1
ATOM 2065 O O . ASP A 1 259 ? -4.720 -2.270 32.541 1.00 91.25 259 ASP A O 1
ATOM 2069 N N . ARG A 1 260 ? -4.011 -0.480 33.678 1.00 89.38 260 ARG A N 1
ATOM 2070 C CA . ARG A 1 260 ? -5.299 -0.149 34.287 1.00 89.38 260 ARG A CA 1
ATOM 2071 C C . ARG A 1 260 ? -5.399 1.354 34.565 1.00 89.38 260 ARG A C 1
ATOM 2073 O O . ARG A 1 260 ? -4.363 2.019 34.654 1.00 89.38 260 ARG A O 1
ATOM 2080 N N . PRO A 1 261 ? -6.614 1.874 34.820 1.00 89.62 261 PRO A N 1
ATOM 2081 C CA . PRO A 1 261 ? -6.814 3.239 35.295 1.00 89.62 261 PRO A CA 1
ATOM 2082 C C . PRO A 1 261 ? -5.922 3.627 36.481 1.00 89.62 261 PRO A C 1
ATOM 2084 O O . PRO A 1 261 ? -5.599 2.785 37.325 1.00 89.62 261 PRO A O 1
ATOM 2087 N N . TRP A 1 262 ? -5.562 4.915 36.561 1.00 90.88 262 TRP A N 1
ATOM 2088 C CA . TRP A 1 262 ? -4.686 5.454 37.607 1.00 90.88 262 TRP A CA 1
ATOM 2089 C C . TRP A 1 262 ? -5.176 5.071 39.018 1.00 90.88 262 TRP A C 1
ATOM 2091 O O . TRP A 1 262 ? -6.263 5.487 39.421 1.00 90.88 262 TRP A O 1
ATOM 2101 N N . PRO A 1 263 ? -4.397 4.289 39.790 1.00 88.44 263 PRO A N 1
ATOM 2102 C CA . PRO A 1 263 ? -4.869 3.726 41.055 1.00 88.44 263 PRO A CA 1
ATOM 2103 C C . PRO A 1 263 ? -4.491 4.567 42.286 1.00 88.44 263 PRO A C 1
ATOM 2105 O O . PRO A 1 263 ? -4.767 4.150 43.413 1.00 88.44 263 PRO A O 1
ATOM 2108 N N . HIS A 1 264 ? -3.803 5.696 42.104 1.00 89.56 264 HIS A N 1
ATOM 2109 C CA . HIS A 1 264 ? -3.194 6.463 43.192 1.00 89.56 264 HIS A CA 1
ATOM 2110 C C . HIS A 1 264 ? -4.014 7.707 43.554 1.00 89.56 264 HIS A C 1
ATOM 2112 O O . HIS A 1 264 ? -4.727 8.266 42.724 1.00 89.56 264 HIS A O 1
ATOM 2118 N N . ARG A 1 265 ? -3.898 8.169 44.802 1.00 88.62 265 ARG A N 1
ATOM 2119 C CA . ARG A 1 265 ? -4.470 9.454 45.246 1.00 88.62 265 ARG A CA 1
ATOM 2120 C C . ARG A 1 265 ? -3.705 10.644 44.638 1.00 88.62 265 ARG A C 1
ATOM 2122 O O . ARG A 1 265 ? -2.566 10.444 44.220 1.00 88.62 265 ARG A O 1
ATOM 2129 N N . PRO A 1 266 ? -4.268 11.865 44.624 1.00 85.75 266 PRO A N 1
ATOM 2130 C CA . PRO A 1 266 ? -3.603 13.035 44.040 1.00 85.75 266 PRO A CA 1
ATOM 2131 C C . PRO A 1 266 ? -2.187 13.310 44.570 1.00 85.75 266 PRO A C 1
ATOM 2133 O O . PRO A 1 266 ? -1.289 13.676 43.810 1.00 85.75 266 PRO A O 1
ATOM 2136 N N . GLU A 1 267 ? -1.939 13.072 45.858 1.00 85.75 267 GLU A N 1
ATOM 2137 C CA . GLU A 1 267 ? -0.643 13.318 46.509 1.00 85.75 267 GLU A CA 1
ATOM 2138 C C . GLU A 1 267 ? 0.394 12.220 46.237 1.00 85.75 267 GLU A C 1
ATOM 2140 O O . GLU A 1 267 ? 1.560 12.356 46.610 1.00 85.75 267 GLU A O 1
ATOM 2145 N N . GLN A 1 268 ? -0.024 11.105 45.643 1.00 89.25 268 GLN A N 1
ATOM 2146 C CA . GLN A 1 268 ? 0.817 9.935 45.447 1.00 89.25 268 GLN A CA 1
ATOM 2147 C C . GLN A 1 268 ? 1.439 9.952 44.052 1.00 89.25 268 GLN A C 1
ATOM 2149 O O . GLN A 1 268 ? 0.747 10.017 43.040 1.00 89.25 268 GLN A O 1
ATOM 2154 N N . GLU A 1 269 ? 2.765 9.856 44.021 1.00 88.81 269 GLU A N 1
ATOM 2155 C CA . GLU A 1 269 ? 3.530 9.672 42.792 1.00 88.81 269 GLU A CA 1
ATOM 2156 C C . GLU A 1 269 ? 3.381 8.244 42.246 1.00 88.81 269 GLU A C 1
ATOM 2158 O O . GLU A 1 269 ? 3.017 7.323 42.986 1.00 88.81 269 GLU A O 1
ATOM 2163 N N . ILE A 1 270 ? 3.719 8.048 40.969 1.00 85.06 270 ILE A N 1
ATOM 2164 C CA . ILE A 1 270 ? 3.864 6.725 40.370 1.00 85.06 270 ILE A CA 1
ATOM 2165 C C . ILE A 1 270 ? 4.904 5.903 41.158 1.00 85.06 270 ILE A C 1
ATOM 2167 O O . ILE A 1 270 ? 6.119 6.087 41.064 1.00 85.06 270 ILE A O 1
ATOM 2171 N N . GLY A 1 271 ? 4.405 5.010 42.009 1.00 70.88 271 GLY A N 1
ATOM 2172 C CA . GLY A 1 271 ? 5.198 4.236 42.955 1.00 70.88 271 GLY A CA 1
ATOM 2173 C C . GLY A 1 271 ? 4.787 2.776 42.909 1.00 70.88 271 GLY A C 1
ATOM 2174 O O . GLY A 1 271 ? 3.718 2.410 43.395 1.00 70.88 271 GLY A O 1
ATOM 2175 N N . PHE A 1 272 ? 5.651 1.936 42.346 1.00 66.56 272 PHE A N 1
ATOM 2176 C CA . PHE A 1 272 ? 5.451 0.493 42.292 1.00 66.56 272 PHE A CA 1
ATOM 2177 C C . PHE A 1 272 ? 6.599 -0.218 43.008 1.00 66.56 272 PHE A C 1
ATOM 2179 O O . PHE A 1 272 ? 7.754 0.185 42.909 1.00 66.56 272 PHE A O 1
ATOM 2186 N N . ASN A 1 273 ? 6.268 -1.266 43.765 1.00 61.03 273 ASN A N 1
ATOM 2187 C CA . ASN A 1 273 ? 7.179 -1.918 44.717 1.00 61.03 273 ASN A CA 1
ATOM 2188 C C . ASN A 1 273 ? 8.293 -2.760 44.063 1.00 61.03 273 ASN A C 1
ATOM 2190 O O . ASN A 1 273 ? 9.116 -3.332 44.777 1.00 61.03 273 ASN A O 1
ATOM 2194 N N . VAL A 1 274 ? 8.303 -2.883 42.734 1.00 67.56 274 VAL A N 1
ATOM 2195 C CA . VAL A 1 274 ? 9.199 -3.775 41.989 1.00 67.56 274 VAL A CA 1
ATOM 2196 C C . VAL A 1 274 ? 10.236 -2.943 41.231 1.00 67.56 274 VAL A C 1
ATOM 2198 O O . VAL A 1 274 ? 9.898 -1.934 40.619 1.00 67.56 274 VAL A O 1
ATOM 2201 N N . HIS A 1 275 ? 11.502 -3.355 41.329 1.00 78.69 275 HIS A N 1
ATOM 2202 C CA . HIS A 1 275 ? 12.652 -2.726 40.673 1.00 78.69 275 HIS A CA 1
ATOM 2203 C C . HIS A 1 275 ? 13.428 -3.770 39.864 1.00 78.69 275 HIS A C 1
ATOM 2205 O O . HIS A 1 275 ? 14.601 -4.028 40.153 1.00 78.69 275 HIS A O 1
ATOM 2211 N N . ASP A 1 276 ? 12.747 -4.407 38.912 1.00 90.19 276 ASP A N 1
ATOM 2212 C CA . ASP A 1 276 ? 13.346 -5.417 38.039 1.00 90.19 276 ASP A CA 1
ATOM 2213 C C . ASP A 1 276 ? 14.296 -4.771 37.014 1.00 90.19 276 ASP A C 1
ATOM 2215 O O . ASP A 1 276 ? 14.423 -3.546 36.934 1.00 90.19 276 ASP A O 1
ATOM 2219 N N . ASP A 1 277 ? 14.982 -5.602 36.232 1.00 93.69 277 ASP A N 1
ATOM 2220 C CA . ASP A 1 277 ? 15.694 -5.166 35.032 1.00 93.69 277 ASP A CA 1
ATOM 2221 C C . ASP A 1 277 ? 14.711 -5.163 33.840 1.00 93.69 277 ASP A C 1
ATOM 2223 O O . ASP A 1 277 ? 14.218 -6.238 33.472 1.00 93.69 277 ASP A O 1
ATOM 2227 N N . PRO A 1 278 ? 14.356 -3.989 33.276 1.00 93.88 278 PRO A N 1
ATOM 2228 C CA . PRO A 1 278 ? 13.492 -3.901 32.106 1.00 93.88 278 PRO A CA 1
ATOM 2229 C C . PRO A 1 278 ? 14.244 -4.174 30.794 1.00 93.88 278 PRO A C 1
ATOM 2231 O O . PRO A 1 278 ? 13.593 -4.303 29.759 1.00 93.88 278 PRO A O 1
ATOM 2234 N N . ASP A 1 279 ? 15.578 -4.262 30.796 1.00 96.25 279 ASP A N 1
ATOM 2235 C CA . ASP A 1 279 ? 16.357 -4.460 29.574 1.00 96.25 279 ASP A CA 1
ATOM 2236 C C . ASP A 1 279 ? 16.058 -5.809 28.902 1.00 96.25 279 ASP A C 1
ATOM 2238 O O . ASP A 1 279 ? 15.838 -6.829 29.560 1.00 96.25 279 ASP A O 1
ATOM 2242 N N . ASN A 1 280 ? 16.077 -5.813 27.565 1.00 96.38 280 ASN A N 1
ATOM 2243 C CA . ASN A 1 280 ? 15.764 -6.969 26.724 1.00 96.38 280 ASN A CA 1
ATOM 2244 C C . ASN A 1 280 ? 14.432 -7.639 27.113 1.00 96.38 280 ASN A C 1
ATOM 2246 O O . ASN A 1 280 ? 14.313 -8.867 27.167 1.00 96.38 280 ASN A O 1
ATOM 2250 N N . SER A 1 281 ? 13.423 -6.827 27.420 1.00 95.19 281 SER A N 1
ATOM 2251 C CA . SER A 1 281 ? 12.103 -7.304 27.819 1.00 95.19 281 SER A CA 1
ATOM 2252 C C . SER A 1 281 ? 10.998 -6.460 27.191 1.00 95.19 281 SER A C 1
ATOM 2254 O O . SER A 1 281 ? 11.263 -5.710 26.256 1.00 95.19 281 SER A O 1
ATOM 2256 N N . ASP A 1 282 ? 9.774 -6.662 27.655 1.00 95.88 282 ASP A N 1
ATOM 2257 C CA . ASP A 1 282 ? 8.614 -5.851 27.305 1.00 95.88 282 ASP A CA 1
ATOM 2258 C C . ASP A 1 282 ? 8.567 -4.617 28.206 1.00 95.88 282 ASP A C 1
ATOM 2260 O O . ASP A 1 282 ? 8.701 -4.752 29.428 1.00 95.88 282 ASP A O 1
ATOM 2264 N N . ILE A 1 283 ? 8.473 -3.422 27.619 1.00 95.00 283 ILE A N 1
ATOM 2265 C CA . ILE A 1 283 ? 8.771 -2.159 28.296 1.00 95.00 283 ILE A CA 1
ATOM 2266 C C . ILE A 1 283 ? 7.628 -1.157 28.152 1.00 95.00 283 ILE A C 1
ATOM 2268 O O . ILE A 1 283 ? 7.254 -0.738 27.063 1.00 95.00 283 ILE A O 1
ATOM 2272 N N . VAL A 1 284 ? 7.226 -0.611 29.299 1.00 95.56 284 VAL A N 1
ATOM 2273 C CA . VAL A 1 284 ? 6.370 0.569 29.389 1.00 95.56 284 VAL A CA 1
ATOM 2274 C C . VAL A 1 284 ? 7.226 1.784 29.730 1.00 95.56 284 VAL A C 1
ATOM 2276 O O . VAL A 1 284 ? 7.865 1.844 30.789 1.00 95.56 284 VAL A O 1
ATOM 2279 N N . PHE A 1 285 ? 7.204 2.784 28.856 1.00 97.38 285 PHE A N 1
ATOM 2280 C CA . PHE A 1 285 ? 7.810 4.087 29.093 1.00 97.38 285 PHE A CA 1
ATOM 2281 C C . PHE A 1 285 ? 6.746 5.082 29.557 1.00 97.38 285 PHE A C 1
ATOM 2283 O O . PHE A 1 285 ? 5.742 5.305 28.887 1.00 97.38 285 PHE A O 1
ATOM 2290 N N . TRP A 1 286 ? 6.979 5.734 30.688 1.00 96.75 286 TRP A N 1
ATOM 2291 C CA . TRP A 1 286 ? 6.172 6.856 31.147 1.00 96.75 286 TRP A CA 1
ATOM 2292 C C . TRP A 1 286 ? 6.878 8.160 30.820 1.00 96.75 286 TRP A C 1
ATOM 2294 O O . TRP A 1 286 ? 8.024 8.344 31.226 1.00 96.75 286 TRP A O 1
ATOM 2304 N N . SER A 1 287 ? 6.193 9.069 30.128 1.00 96.69 287 SER A N 1
ATOM 2305 C CA . SER A 1 287 ? 6.644 10.449 29.943 1.00 96.69 287 SER A CA 1
ATOM 2306 C C . SER A 1 287 ? 5.781 11.372 30.793 1.00 96.69 287 SER A C 1
ATOM 2308 O O . SER A 1 287 ? 4.562 11.415 30.627 1.00 96.69 287 SER A O 1
ATOM 2310 N N . VAL A 1 288 ? 6.417 12.104 31.700 1.00 96.31 288 VAL A N 1
ATOM 2311 C CA . VAL A 1 288 ? 5.771 13.086 32.565 1.00 96.31 288 VAL A CA 1
ATOM 2312 C C . VAL A 1 288 ? 6.146 14.466 32.054 1.00 96.31 288 VAL A C 1
ATOM 2314 O O . VAL A 1 288 ? 7.316 14.786 31.864 1.00 96.31 288 VAL A O 1
ATOM 2317 N N . CYS A 1 289 ? 5.133 15.263 31.750 1.00 95.94 289 CYS A N 1
ATOM 2318 C CA . CYS A 1 289 ? 5.310 16.643 31.320 1.00 95.94 289 CYS A CA 1
ATOM 2319 C C . CYS A 1 289 ? 4.878 17.584 32.442 1.00 95.94 289 CYS A C 1
ATOM 2321 O O . CYS A 1 289 ? 4.025 17.220 33.248 1.00 95.94 289 CYS A O 1
ATOM 2323 N N . HIS A 1 290 ? 5.417 18.801 32.484 1.00 95.19 290 HIS A N 1
ATOM 2324 C CA . HIS A 1 290 ? 5.074 19.765 33.526 1.00 95.19 290 HIS A CA 1
ATOM 2325 C C . HIS A 1 290 ? 4.696 21.102 32.899 1.00 95.19 290 HIS A C 1
ATOM 2327 O O . HIS A 1 290 ? 5.443 21.676 32.107 1.00 95.19 290 HIS A O 1
ATOM 2333 N N . LEU A 1 291 ? 3.506 21.574 33.253 1.00 94.81 291 LEU A N 1
ATOM 2334 C CA . LEU A 1 291 ? 2.908 22.772 32.694 1.00 94.81 291 LEU A CA 1
ATOM 2335 C C . LEU A 1 291 ? 2.449 23.681 33.827 1.00 94.81 291 LEU A C 1
ATOM 2337 O O . LEU A 1 291 ? 1.575 23.316 34.608 1.00 94.81 291 LEU A O 1
ATOM 2341 N N . HIS A 1 292 ? 3.052 24.853 33.924 1.00 93.69 292 HIS A N 1
ATOM 2342 C CA . HIS A 1 292 ? 2.669 25.910 34.837 1.00 93.69 292 HIS A CA 1
ATOM 2343 C C . HIS A 1 292 ? 1.581 26.774 34.205 1.00 93.69 292 HIS A C 1
ATOM 2345 O O . HIS A 1 292 ? 1.671 27.136 33.033 1.00 93.69 292 HIS A O 1
ATOM 2351 N N . HIS A 1 293 ? 0.559 27.107 34.981 1.00 90.25 293 HIS A N 1
ATOM 2352 C CA . HIS A 1 293 ? -0.469 28.057 34.593 1.00 90.25 293 HIS A CA 1
ATOM 2353 C C . HIS A 1 293 ? -0.477 29.210 35.594 1.00 90.25 293 HIS A C 1
ATOM 2355 O O . HIS A 1 293 ? -0.733 29.002 36.787 1.00 90.25 293 HIS A O 1
ATOM 2361 N N . HIS A 1 294 ? -0.200 30.421 35.108 1.00 90.00 294 HIS A N 1
ATOM 2362 C CA . HIS A 1 294 ? -0.195 31.609 35.947 1.00 90.00 294 HIS A CA 1
ATOM 2363 C C . HIS A 1 294 ? -1.616 32.157 36.045 1.00 90.00 294 HIS A C 1
ATOM 2365 O O . HIS A 1 294 ? -2.239 32.503 35.043 1.00 90.00 294 HIS A O 1
ATOM 2371 N N . ALA A 1 295 ? -2.138 32.333 37.259 1.00 86.88 295 ALA A N 1
ATOM 2372 C CA . ALA A 1 295 ? -3.488 32.871 37.440 1.00 86.88 295 ALA A CA 1
ATOM 2373 C C . ALA A 1 295 ? -3.656 34.266 36.808 1.00 86.88 295 ALA A C 1
ATOM 2375 O O . ALA A 1 295 ? -4.752 34.635 36.384 1.00 86.88 295 ALA A O 1
ATOM 2376 N N . ALA A 1 296 ? -2.560 35.025 36.700 1.00 89.38 296 ALA A N 1
ATOM 2377 C CA . ALA A 1 296 ? -2.523 36.338 36.063 1.00 89.38 296 ALA A CA 1
ATOM 2378 C C . ALA A 1 296 ? -2.833 36.320 34.552 1.00 89.38 296 ALA A C 1
ATOM 2380 O O . ALA A 1 296 ? -3.278 37.339 34.026 1.00 89.38 296 ALA A O 1
ATOM 2381 N N . GLU A 1 297 ? -2.639 35.191 33.862 1.00 90.12 297 GLU A N 1
ATOM 2382 C CA . GLU A 1 297 ? -2.966 35.023 32.434 1.00 90.12 297 GLU A CA 1
ATOM 2383 C C . GLU A 1 297 ? -4.482 34.915 32.207 1.00 90.12 297 GLU A C 1
ATOM 2385 O O . GLU A 1 297 ? -4.994 35.189 31.119 1.00 90.12 297 GLU A O 1
ATOM 2390 N N . GLY A 1 298 ? -5.222 34.599 33.273 1.00 87.56 298 GLY A N 1
ATOM 2391 C CA . GLY A 1 298 ? -6.671 34.502 33.282 1.00 87.56 298 GLY A CA 1
ATOM 2392 C C . GLY A 1 298 ? -7.197 33.148 32.802 1.00 87.56 298 GLY A C 1
ATOM 2393 O O . GLY A 1 298 ? -6.536 32.372 32.124 1.00 87.56 298 GLY A O 1
ATOM 2394 N N . LYS A 1 299 ? -8.460 32.870 33.139 1.00 83.44 299 LYS A N 1
ATOM 2395 C CA . LYS A 1 299 ? -9.113 31.562 32.930 1.00 83.44 299 LYS A CA 1
ATOM 2396 C C . LYS A 1 299 ? -9.285 31.134 31.465 1.00 83.44 299 LYS A C 1
ATOM 2398 O O . LYS A 1 299 ? -9.686 30.004 31.210 1.00 83.44 299 LYS A O 1
ATOM 2403 N N . ASP A 1 300 ? -9.095 32.050 30.519 1.00 89.31 300 ASP A N 1
ATOM 2404 C CA . ASP A 1 300 ? -9.336 31.821 29.092 1.00 89.31 300 ASP A CA 1
ATOM 2405 C C . ASP A 1 300 ? -8.049 31.577 28.287 1.00 89.31 300 ASP A C 1
ATOM 2407 O O . ASP A 1 300 ? -8.138 31.282 27.093 1.00 89.31 300 ASP A O 1
ATOM 2411 N N . HIS A 1 301 ? -6.882 31.655 28.935 1.00 90.38 301 HIS A N 1
ATOM 2412 C CA . HIS A 1 301 ? -5.587 31.369 28.331 1.00 90.38 301 HIS A CA 1
ATOM 2413 C C . HIS A 1 301 ? -5.349 29.858 28.231 1.00 90.38 301 HIS A C 1
ATOM 2415 O O . HIS A 1 301 ? -5.581 29.131 29.191 1.00 90.38 301 HIS A O 1
ATOM 2421 N N . TRP A 1 302 ? -4.923 29.381 27.060 1.00 92.50 302 TRP A N 1
ATOM 2422 C CA . TRP A 1 302 ? -4.649 27.965 26.813 1.00 92.50 302 TRP A CA 1
ATOM 2423 C C . TRP A 1 302 ? -3.155 27.700 26.853 1.00 92.50 302 TRP A C 1
ATOM 2425 O O . TRP A 1 302 ? -2.407 28.316 26.097 1.00 92.50 302 TRP A O 1
ATOM 2435 N N . HIS A 1 303 ? -2.749 26.717 27.648 1.00 92.94 303 HIS A N 1
ATOM 2436 C CA . HIS A 1 303 ? -1.411 26.141 27.593 1.00 92.94 303 HIS A CA 1
ATOM 2437 C C . HIS A 1 303 ? -1.471 24.723 27.032 1.00 92.94 303 HIS A C 1
ATOM 2439 O O . HIS A 1 303 ? -2.466 24.021 27.223 1.00 92.94 303 HIS A O 1
ATOM 2445 N N . GLU A 1 304 ? -0.401 24.290 26.364 1.00 95.12 304 GLU A N 1
ATOM 2446 C CA . GLU A 1 304 ? -0.270 22.930 25.843 1.00 95.12 304 GLU A CA 1
ATOM 2447 C C . GLU A 1 304 ? 1.033 22.279 26.294 1.00 95.12 304 GLU A C 1
ATOM 2449 O O . GLU A 1 304 ? 2.075 22.928 26.392 1.00 95.12 304 GLU A O 1
ATOM 2454 N N . VAL A 1 305 ? 0.994 20.971 26.533 1.00 96.44 305 VAL A N 1
ATOM 2455 C CA . VAL A 1 305 ? 2.213 20.203 26.778 1.00 96.44 305 VAL A CA 1
ATOM 2456 C C . VAL A 1 305 ? 2.058 18.750 26.332 1.00 96.44 305 VAL A C 1
ATOM 2458 O O . VAL A 1 305 ? 0.964 18.181 26.327 1.00 96.44 305 VAL A O 1
ATOM 2461 N N . GLY A 1 306 ? 3.175 18.132 25.960 1.00 96.62 306 GLY A N 1
ATOM 2462 C CA . GLY A 1 306 ? 3.279 16.702 25.697 1.00 96.62 306 GLY A CA 1
ATOM 2463 C C . GLY A 1 306 ? 4.581 16.352 24.974 1.00 96.62 306 GLY A C 1
ATOM 2464 O O . GLY A 1 306 ? 5.209 17.235 24.377 1.00 96.62 306 GLY A O 1
ATOM 2465 N N . PRO A 1 307 ? 5.014 15.081 25.009 1.00 96.75 307 PRO A N 1
ATOM 2466 C CA . PRO A 1 307 ? 6.216 14.660 24.304 1.00 96.75 307 PRO A CA 1
ATOM 2467 C C . PRO A 1 307 ? 5.995 14.618 22.784 1.00 96.75 307 PRO A C 1
ATOM 2469 O O . PRO A 1 307 ? 4.882 14.740 22.269 1.00 96.75 307 PRO A O 1
ATOM 2472 N N . THR A 1 308 ? 7.075 14.438 22.034 1.00 97.12 308 THR A N 1
ATOM 2473 C CA . THR A 1 308 ? 7.036 14.071 20.614 1.00 97.12 308 THR A CA 1
ATOM 2474 C C . THR A 1 308 ? 7.672 12.701 20.451 1.00 97.12 308 THR A C 1
ATOM 2476 O O . THR A 1 308 ? 8.763 12.466 20.960 1.00 97.12 308 THR A O 1
ATOM 2479 N N . ILE A 1 309 ? 6.996 11.805 19.743 1.00 98.19 309 ILE A N 1
ATOM 2480 C CA . ILE A 1 309 ? 7.451 10.444 19.477 1.00 98.19 309 ILE A CA 1
ATOM 2481 C C . ILE A 1 309 ? 7.737 10.341 17.981 1.00 98.19 309 ILE A C 1
ATOM 2483 O O . ILE A 1 309 ? 6.873 10.677 17.178 1.00 98.19 309 ILE A O 1
ATOM 2487 N N . ALA A 1 310 ? 8.928 9.904 17.590 1.00 96.88 310 ALA A N 1
ATOM 2488 C CA . ALA A 1 310 ? 9.305 9.722 16.191 1.00 96.88 310 ALA A CA 1
ATOM 2489 C C . ALA A 1 310 ? 9.777 8.287 15.950 1.00 96.88 310 ALA A C 1
ATOM 2491 O O . ALA A 1 310 ? 10.709 7.814 16.601 1.00 96.88 310 ALA A O 1
ATOM 2492 N N . PHE A 1 311 ? 9.135 7.601 15.011 1.00 95.94 311 PHE A N 1
ATOM 2493 C CA . PHE A 1 311 ? 9.447 6.222 14.667 1.00 95.94 311 PHE A CA 1
ATOM 2494 C C . PHE A 1 311 ? 10.470 6.172 13.531 1.00 95.94 311 PHE A C 1
ATOM 2496 O O . PHE A 1 311 ? 10.207 6.616 12.415 1.00 95.94 311 PHE A O 1
ATOM 2503 N N . ASP A 1 312 ? 11.637 5.600 13.815 1.00 92.06 312 ASP A N 1
ATOM 2504 C CA . ASP A 1 312 ? 12.644 5.255 12.813 1.00 92.06 312 ASP A CA 1
ATOM 2505 C C . ASP A 1 312 ? 12.364 3.829 12.329 1.00 92.06 312 ASP A C 1
ATOM 2507 O O . ASP A 1 312 ? 12.873 2.840 12.867 1.00 92.06 312 ASP A O 1
ATOM 2511 N N . VAL A 1 313 ? 11.421 3.739 11.387 1.00 83.75 313 VAL A N 1
ATOM 2512 C CA . VAL A 1 313 ? 10.877 2.477 10.881 1.00 83.75 313 VAL A CA 1
ATOM 2513 C C . VAL A 1 313 ? 10.949 2.469 9.350 1.00 83.75 313 VAL A C 1
ATOM 2515 O O . VAL A 1 313 ? 10.212 3.219 8.686 1.00 83.75 313 VAL A O 1
ATOM 2518 N N . PRO A 1 314 ? 11.829 1.641 8.754 1.00 75.38 314 PRO A N 1
ATOM 2519 C CA . PRO A 1 314 ? 11.806 1.411 7.320 1.00 75.38 314 PRO A CA 1
ATOM 2520 C C . PRO A 1 314 ? 10.515 0.671 6.934 1.00 75.38 314 PRO A C 1
ATOM 2522 O O . PRO A 1 314 ? 9.978 -0.087 7.751 1.00 75.38 314 PRO A O 1
ATOM 2525 N N . PRO A 1 315 ? 10.009 0.859 5.703 1.00 64.69 315 PRO A N 1
ATOM 2526 C CA . PRO A 1 315 ? 8.862 0.104 5.219 1.00 64.69 315 PRO A CA 1
ATOM 2527 C C . PRO A 1 315 ? 9.054 -1.402 5.400 1.00 64.69 315 PRO A C 1
ATOM 2529 O O . PRO A 1 315 ? 10.124 -1.938 5.102 1.00 64.69 315 PRO A O 1
ATOM 2532 N N . ALA A 1 316 ? 8.027 -2.093 5.900 1.00 65.06 316 ALA A N 1
ATOM 2533 C CA . ALA A 1 316 ? 8.010 -3.548 5.840 1.00 65.06 316 ALA A CA 1
ATOM 2534 C C . ALA A 1 316 ? 8.030 -3.989 4.363 1.00 65.06 316 ALA A C 1
ATOM 2536 O O . ALA A 1 316 ? 7.340 -3.362 3.552 1.00 65.06 316 ALA A O 1
ATOM 2537 N N . PRO A 1 317 ? 8.754 -5.066 3.995 1.00 62.19 317 PRO A N 1
ATOM 2538 C CA . PRO A 1 317 ? 8.538 -5.688 2.690 1.00 62.19 317 PRO A CA 1
ATOM 2539 C C . PRO A 1 317 ? 7.053 -6.044 2.570 1.00 62.19 317 PRO A C 1
ATOM 2541 O O . PRO A 1 317 ? 6.478 -6.436 3.584 1.00 62.19 317 PRO A O 1
ATOM 2544 N N . PRO A 1 318 ? 6.412 -5.911 1.396 1.00 62.81 318 PRO A N 1
ATOM 2545 C CA . PRO A 1 318 ? 4.986 -6.179 1.251 1.00 62.81 318 PRO A CA 1
ATOM 2546 C C . PRO A 1 318 ? 4.635 -7.592 1.734 1.00 62.81 318 PRO A C 1
ATOM 2548 O O . PRO A 1 318 ? 5.440 -8.520 1.603 1.00 62.81 318 PRO A O 1
ATOM 2551 N N . PRO A 1 319 ? 3.443 -7.774 2.329 1.00 68.44 319 PRO A N 1
ATOM 2552 C CA . PRO A 1 319 ? 3.077 -9.063 2.882 1.00 68.44 319 PRO A CA 1
ATOM 2553 C C . PRO A 1 319 ? 2.942 -10.068 1.734 1.00 68.44 319 PRO A C 1
ATOM 2555 O O . PRO A 1 319 ? 2.571 -9.665 0.632 1.00 68.44 319 PRO A O 1
ATOM 2558 N N . PRO A 1 320 ? 3.175 -11.370 1.959 1.00 67.50 320 PRO A N 1
ATOM 2559 C CA . PRO A 1 320 ? 2.914 -12.364 0.925 1.00 67.50 320 PRO A CA 1
ATOM 2560 C C . PRO A 1 320 ? 1.465 -12.216 0.413 1.00 67.50 320 PRO A C 1
ATOM 2562 O O . PRO A 1 320 ? 0.560 -12.095 1.245 1.00 67.50 320 PRO A O 1
ATOM 2565 N N . PRO A 1 321 ? 1.185 -12.168 -0.900 1.00 66.88 321 PRO A N 1
ATOM 2566 C CA . PRO A 1 321 ? -0.160 -11.937 -1.436 1.00 66.88 321 PRO A CA 1
ATOM 2567 C C . PRO A 1 321 ? -1.187 -12.934 -0.921 1.00 66.88 321 PRO A C 1
ATOM 2569 O O . PRO A 1 321 ? -2.317 -12.567 -0.603 1.00 66.88 321 PRO A O 1
ATOM 2572 N N . GLU A 1 322 ? -0.774 -14.187 -0.725 1.00 74.31 322 GLU A N 1
ATOM 2573 C CA . GLU A 1 322 ? -1.585 -15.234 -0.119 1.00 74.31 322 GLU A CA 1
ATOM 2574 C C . GLU A 1 322 ? -1.950 -14.959 1.338 1.00 74.31 322 GLU A C 1
ATOM 2576 O O . GLU A 1 322 ? -2.772 -15.690 1.886 1.00 74.31 322 GLU A O 1
ATOM 2581 N N . SER A 1 323 ? -1.385 -13.929 1.964 1.00 82.12 323 SER A N 1
ATOM 2582 C CA . SER A 1 323 ? -1.724 -13.469 3.308 1.00 82.12 323 SER A CA 1
ATOM 2583 C C . SER A 1 323 ? -2.653 -12.255 3.335 1.00 82.12 323 SER A C 1
ATOM 2585 O O . SER A 1 323 ? -3.250 -11.976 4.376 1.00 82.12 323 SER A O 1
ATOM 2587 N N . VAL A 1 324 ? -2.831 -11.569 2.204 1.00 86.69 324 VAL A N 1
ATOM 2588 C CA . VAL A 1 324 ? -3.753 -10.437 2.084 1.00 86.69 324 VAL A CA 1
ATOM 2589 C C . VAL A 1 324 ? -5.172 -10.962 1.911 1.00 86.69 324 VAL A C 1
ATOM 2591 O O . VAL A 1 324 ? -5.435 -11.866 1.110 1.00 86.69 324 VAL A O 1
ATOM 2594 N N . ARG A 1 325 ? -6.112 -10.406 2.672 1.00 90.00 325 ARG A N 1
ATOM 2595 C CA . ARG A 1 325 ? -7.528 -10.759 2.607 1.00 90.00 325 ARG A CA 1
ATOM 2596 C C . ARG A 1 325 ? -8.363 -9.546 2.274 1.00 90.00 325 ARG A C 1
ATOM 2598 O O . ARG A 1 325 ? -8.278 -8.532 2.956 1.00 90.00 325 ARG A O 1
ATOM 2605 N N . ARG A 1 326 ? -9.196 -9.680 1.245 1.00 91.38 326 ARG A N 1
ATOM 2606 C CA . ARG A 1 326 ? -10.298 -8.761 0.974 1.00 91.38 326 ARG A CA 1
ATOM 2607 C C . ARG A 1 326 ? -11.551 -9.365 1.584 1.00 91.38 326 ARG A C 1
ATOM 2609 O O . ARG A 1 326 ? -12.043 -10.399 1.123 1.00 91.38 326 ARG A O 1
ATOM 2616 N N . VAL A 1 327 ? -12.038 -8.720 2.631 1.00 94.75 327 VAL A N 1
ATOM 2617 C CA . VAL A 1 327 ? -13.203 -9.136 3.398 1.00 94.75 327 VAL A CA 1
ATOM 2618 C C . VAL A 1 327 ? -14.382 -8.275 2.983 1.00 94.75 327 VAL A C 1
ATOM 2620 O O . VAL A 1 327 ? -14.389 -7.074 3.242 1.00 94.75 327 VAL A O 1
ATOM 2623 N N . GLN A 1 328 ? -15.358 -8.876 2.310 1.00 95.88 328 GLN A N 1
ATOM 2624 C CA . GLN A 1 328 ? -16.589 -8.198 1.909 1.00 95.88 328 GLN A CA 1
ATOM 2625 C C . GLN A 1 328 ? -17.688 -8.493 2.927 1.00 95.88 328 GLN A C 1
ATOM 2627 O O . GLN A 1 328 ? -17.922 -9.655 3.251 1.00 95.88 328 GLN A O 1
ATOM 2632 N N . VAL A 1 329 ? -18.365 -7.455 3.407 1.00 97.19 329 VAL A N 1
ATOM 2633 C CA . VAL A 1 329 ? -19.510 -7.541 4.311 1.00 97.19 329 VAL A CA 1
ATOM 2634 C C . VAL A 1 329 ? -20.726 -6.955 3.605 1.00 97.19 329 VAL A C 1
ATOM 2636 O O . VAL A 1 329 ? -20.755 -5.770 3.287 1.00 97.19 329 VAL A O 1
ATOM 2639 N N . LYS A 1 330 ? -21.742 -7.778 3.365 1.00 97.56 330 LYS A N 1
ATOM 2640 C CA . LYS A 1 330 ? -22.936 -7.388 2.609 1.00 97.56 330 LYS A CA 1
ATOM 2641 C C . LYS A 1 330 ? -24.191 -7.796 3.349 1.00 97.56 330 LYS A C 1
ATOM 2643 O O . LYS A 1 330 ? -24.250 -8.918 3.833 1.00 97.56 330 LYS A O 1
ATOM 2648 N N . GLY A 1 331 ? -25.202 -6.942 3.407 1.00 96.88 331 GLY A N 1
ATOM 2649 C CA . GLY A 1 331 ? -26.404 -7.263 4.165 1.00 96.88 331 GLY A CA 1
ATOM 2650 C C . GLY A 1 331 ? -27.519 -6.241 4.051 1.00 96.88 331 GLY A C 1
ATOM 2651 O O . GLY A 1 331 ? -27.505 -5.364 3.184 1.00 96.88 331 GLY A O 1
ATOM 2652 N N . MET A 1 332 ? -28.485 -6.387 4.952 1.00 95.81 332 MET A N 1
ATOM 2653 C CA . MET A 1 332 ? -29.635 -5.508 5.117 1.00 95.81 332 MET A CA 1
ATOM 2654 C C . MET A 1 332 ? -29.784 -5.129 6.588 1.00 95.81 332 MET A C 1
ATOM 2656 O O . MET A 1 332 ? -29.634 -5.971 7.471 1.00 95.81 332 MET A O 1
ATOM 2660 N N . VAL A 1 333 ? -30.126 -3.865 6.830 1.00 96.62 333 VAL A N 1
ATOM 2661 C CA . VAL A 1 333 ? -30.660 -3.396 8.113 1.00 96.62 333 VAL A CA 1
ATOM 2662 C C . VAL A 1 333 ? -32.094 -2.946 7.887 1.00 96.62 333 VAL A C 1
ATOM 2664 O O . VAL A 1 333 ? -32.367 -2.109 7.023 1.00 96.62 333 VAL A O 1
ATOM 2667 N N . HIS A 1 334 ? -33.011 -3.506 8.655 1.00 96.38 334 HIS A N 1
ATOM 2668 C CA . HIS A 1 334 ? -34.396 -3.087 8.735 1.00 96.38 334 HIS A CA 1
ATOM 2669 C C . HIS A 1 334 ? -34.596 -2.366 10.058 1.00 96.38 334 HIS A C 1
ATOM 2671 O O . HIS A 1 334 ? -34.113 -2.820 11.092 1.00 96.38 334 HIS A O 1
ATOM 2677 N N . ILE A 1 335 ? -35.259 -1.219 10.008 1.00 95.50 335 ILE A N 1
ATOM 2678 C CA . ILE A 1 335 ? -35.620 -0.443 11.190 1.00 95.50 335 ILE A CA 1
ATOM 2679 C C . ILE A 1 335 ? -37.111 -0.202 11.113 1.00 95.50 335 ILE A C 1
ATOM 2681 O O . ILE A 1 335 ? -37.632 0.152 10.048 1.00 95.50 335 ILE A O 1
ATOM 2685 N N . LYS A 1 336 ? -37.776 -0.391 12.240 1.00 92.94 336 LYS A N 1
ATOM 2686 C CA . LYS A 1 336 ? -39.170 -0.051 12.397 1.00 92.94 336 LYS A CA 1
ATOM 2687 C C . LYS A 1 336 ? -39.345 0.767 13.661 1.00 92.94 336 LYS A C 1
ATOM 2689 O O . LYS A 1 336 ? -39.062 0.277 14.750 1.00 92.94 336 LYS A O 1
ATOM 2694 N N . ASP A 1 337 ? -39.866 1.961 13.452 1.00 89.31 337 ASP A N 1
ATOM 2695 C CA . ASP A 1 337 ? -40.386 2.829 14.493 1.00 89.31 337 ASP A CA 1
ATOM 2696 C C . ASP A 1 337 ? -41.890 2.556 14.605 1.00 89.31 337 ASP A C 1
ATOM 2698 O O . ASP A 1 337 ? -42.662 2.774 13.658 1.00 89.31 337 ASP A O 1
ATOM 2702 N N . PHE A 1 338 ? -42.295 1.947 15.713 1.00 85.25 338 PHE A N 1
ATOM 2703 C CA . PHE A 1 338 ? -43.701 1.761 16.018 1.00 85.25 338 PHE A CA 1
ATOM 2704 C C . PHE A 1 338 ? -44.240 3.095 16.503 1.00 85.25 338 PHE A C 1
ATOM 2706 O O . PHE A 1 338 ? -43.657 3.696 17.376 1.00 85.25 338 PHE A O 1
ATOM 2713 N N . LYS A 1 339 ? -45.388 3.551 15.995 1.00 77.88 339 LYS A N 1
ATOM 2714 C CA . LYS A 1 339 ? -46.025 4.763 16.532 1.00 77.88 339 LYS A CA 1
ATOM 2715 C C . LYS A 1 339 ? -47.394 4.430 17.079 1.00 77.88 339 LYS A C 1
ATOM 2717 O O . LYS A 1 339 ? -48.279 3.994 16.340 1.00 77.88 339 LYS A O 1
ATOM 2722 N N . LEU A 1 340 ? -47.621 4.722 18.361 1.00 65.00 340 LEU A N 1
ATOM 2723 C CA . LEU A 1 340 ? -48.878 4.390 19.055 1.00 65.00 340 LEU A CA 1
ATOM 2724 C C . LEU A 1 340 ? -50.146 5.001 18.420 1.00 65.00 340 LEU A C 1
ATOM 2726 O O . LEU A 1 340 ? -51.246 4.499 18.658 1.00 65.00 340 LEU A O 1
ATOM 2730 N N . THR A 1 341 ? -50.033 6.089 17.642 1.00 63.84 341 THR A N 1
ATOM 2731 C CA . THR A 1 341 ? -51.210 6.830 17.134 1.00 63.84 341 THR A CA 1
ATOM 2732 C C . THR A 1 341 ? -51.172 7.254 15.661 1.00 63.84 341 THR A C 1
ATOM 2734 O O . THR A 1 341 ? -52.231 7.569 15.115 1.00 63.84 341 THR A O 1
ATOM 2737 N N . THR A 1 342 ? -50.016 7.243 14.988 1.00 63.53 342 THR A N 1
ATOM 2738 C CA . THR A 1 342 ? -49.859 7.805 13.625 1.00 63.53 342 THR A CA 1
ATOM 2739 C C . THR A 1 342 ? -49.418 6.802 12.556 1.00 63.53 342 THR A C 1
ATOM 2741 O O . THR A 1 342 ? -49.241 7.193 11.404 1.00 63.53 342 THR A O 1
ATOM 2744 N N . GLY A 1 343 ? -49.344 5.513 12.904 1.00 76.94 343 GLY A N 1
ATOM 2745 C CA . GLY A 1 343 ? -48.929 4.434 12.007 1.00 76.94 343 GLY A CA 1
ATOM 2746 C C . GLY A 1 343 ? -47.410 4.261 11.960 1.00 76.94 343 GLY A C 1
ATOM 2747 O O . GLY A 1 343 ? -46.671 5.239 12.001 1.00 76.94 343 GLY A O 1
ATOM 2748 N N . ASP A 1 344 ? -46.973 3.005 11.884 1.00 86.88 344 ASP A N 1
ATOM 2749 C CA . ASP A 1 344 ? -45.561 2.620 11.968 1.00 86.88 344 ASP A CA 1
ATOM 2750 C C . ASP A 1 344 ? -44.735 3.136 10.777 1.00 86.88 344 ASP A C 1
ATOM 2752 O O . ASP A 1 344 ? -45.179 3.084 9.621 1.00 86.88 344 ASP A O 1
ATOM 2756 N N . LEU A 1 345 ? -43.500 3.552 11.049 1.00 89.38 345 LEU A N 1
ATOM 2757 C CA . LEU A 1 345 ? -42.509 3.921 10.044 1.00 89.38 345 LEU A CA 1
ATOM 2758 C C . LEU A 1 345 ? -41.522 2.772 9.818 1.00 89.38 345 LEU A C 1
ATOM 2760 O O . LEU A 1 345 ? -41.160 2.042 10.736 1.00 89.38 345 LEU A O 1
ATOM 2764 N N . TRP A 1 346 ? -41.073 2.618 8.572 1.00 93.56 346 TRP A N 1
ATOM 2765 C CA . TRP A 1 346 ? -40.170 1.543 8.164 1.00 93.56 346 TRP A CA 1
ATOM 2766 C C . TRP A 1 346 ? -39.020 2.081 7.318 1.00 93.56 346 TRP A C 1
ATOM 2768 O O . TRP A 1 346 ? -39.227 2.890 6.411 1.00 93.56 346 TRP A O 1
ATOM 2778 N N . GLY A 1 347 ? -37.819 1.567 7.564 1.00 94.81 347 GLY A N 1
ATOM 2779 C CA . GLY A 1 347 ? -36.638 1.795 6.740 1.00 94.81 347 GLY A CA 1
ATOM 2780 C C . GLY A 1 347 ? -35.937 0.486 6.404 1.00 94.81 347 GLY A C 1
ATOM 2781 O O . GLY A 1 347 ? -35.809 -0.407 7.240 1.00 94.81 347 GLY A O 1
ATOM 2782 N N . HIS A 1 348 ? -35.461 0.371 5.164 1.00 96.25 348 HIS A N 1
ATOM 2783 C CA . HIS A 1 348 ? -34.708 -0.786 4.688 1.00 96.25 348 HIS A CA 1
ATOM 2784 C C . HIS A 1 348 ? -33.417 -0.304 4.032 1.00 96.25 348 HIS A C 1
ATOM 2786 O O . HIS A 1 348 ? -33.443 0.420 3.036 1.00 96.25 348 HIS A O 1
ATOM 2792 N N . TYR A 1 349 ? -32.285 -0.721 4.584 1.00 96.62 349 TYR A N 1
ATOM 2793 C CA . TYR A 1 349 ? -30.982 -0.178 4.240 1.00 96.62 349 TYR A CA 1
ATOM 2794 C C . TYR A 1 349 ? -30.036 -1.301 3.801 1.00 96.62 349 TYR A C 1
ATOM 2796 O O . TYR A 1 349 ? -29.438 -1.956 4.660 1.00 96.62 349 TYR A O 1
ATOM 2804 N N . PRO A 1 350 ? -29.875 -1.539 2.485 1.00 96.50 350 PRO A N 1
ATOM 2805 C CA . PRO A 1 350 ? -28.814 -2.407 1.996 1.00 96.50 350 PRO A CA 1
ATOM 2806 C C . PRO A 1 350 ? -27.443 -1.803 2.283 1.00 96.50 350 PRO A C 1
ATOM 2808 O O . PRO A 1 350 ? -27.269 -0.579 2.310 1.00 96.50 350 PRO A O 1
ATOM 2811 N N . PHE A 1 351 ? -26.454 -2.670 2.448 1.00 95.50 351 PHE A N 1
ATOM 2812 C CA . PHE A 1 351 ? -25.054 -2.275 2.507 1.00 95.50 351 PHE A CA 1
ATOM 2813 C C . PHE A 1 351 ? -24.155 -3.329 1.858 1.00 95.50 351 PHE A C 1
ATOM 2815 O O . PHE A 1 351 ? -24.482 -4.517 1.830 1.00 95.50 351 PHE A O 1
ATOM 2822 N N . ASP A 1 352 ? -23.029 -2.871 1.319 1.00 96.31 352 ASP A N 1
ATOM 2823 C CA . ASP A 1 352 ? -22.001 -3.693 0.685 1.00 96.31 352 ASP A CA 1
ATOM 2824 C C . ASP A 1 352 ? -20.654 -2.998 0.908 1.00 96.31 352 ASP A C 1
ATOM 2826 O O . ASP A 1 352 ? -20.314 -2.021 0.244 1.00 96.31 352 ASP A O 1
ATOM 2830 N N . GLU A 1 353 ? -19.940 -3.454 1.926 1.00 94.38 353 GLU A N 1
ATOM 2831 C CA . GLU A 1 353 ? -18.683 -2.888 2.392 1.00 94.38 353 GLU A CA 1
ATOM 2832 C C . GLU A 1 353 ? -17.547 -3.868 2.123 1.00 94.38 353 GLU A C 1
ATOM 2834 O O . GLU A 1 353 ? -17.725 -5.084 2.127 1.00 94.38 353 GLU A O 1
ATOM 2839 N N . SER A 1 354 ? -16.342 -3.362 1.895 1.00 91.00 354 SER A N 1
ATOM 2840 C CA . SER A 1 354 ? -15.147 -4.199 1.790 1.00 91.00 354 SER A CA 1
ATOM 2841 C C . SER A 1 354 ? -14.006 -3.593 2.584 1.00 91.00 354 SER A C 1
ATOM 2843 O O . SER A 1 354 ? -13.827 -2.374 2.597 1.00 91.00 354 SER A O 1
ATOM 2845 N N . ARG A 1 355 ? -13.228 -4.448 3.243 1.00 89.81 355 ARG A N 1
ATOM 2846 C CA . ARG A 1 355 ? -12.005 -4.080 3.956 1.00 89.81 355 ARG A CA 1
ATOM 2847 C C . ARG A 1 355 ? -10.873 -5.010 3.554 1.00 89.81 355 ARG A C 1
ATOM 2849 O O . ARG A 1 355 ? -11.105 -6.183 3.263 1.00 89.81 355 ARG A O 1
ATOM 2856 N N . THR A 1 356 ? -9.659 -4.483 3.544 1.00 87.12 356 THR A N 1
ATOM 2857 C CA . THR A 1 356 ? -8.453 -5.280 3.329 1.00 87.12 356 THR A CA 1
ATOM 2858 C C . THR A 1 356 ? -7.751 -5.455 4.664 1.00 87.12 356 THR A C 1
ATOM 2860 O O . THR A 1 356 ? -7.515 -4.470 5.351 1.00 87.12 356 THR A O 1
ATOM 2863 N N . VAL A 1 357 ? -7.419 -6.696 5.013 1.00 88.19 357 VAL A N 1
ATOM 2864 C CA . VAL A 1 357 ? -6.606 -7.030 6.189 1.00 88.19 357 VAL A CA 1
ATOM 2865 C C . VAL A 1 357 ? -5.411 -7.878 5.760 1.00 88.19 357 VAL A C 1
ATOM 2867 O O . VAL A 1 357 ? -5.516 -8.732 4.876 1.00 88.19 357 VAL A O 1
ATOM 2870 N N . HIS A 1 358 ? -4.249 -7.640 6.356 1.00 86.06 358 HIS A N 1
ATOM 2871 C CA . HIS A 1 358 ? -2.987 -8.307 6.015 1.00 86.06 358 HIS A CA 1
ATOM 2872 C C . HIS A 1 358 ? -2.071 -8.371 7.252 1.00 86.06 358 HIS A C 1
ATOM 2874 O O . HIS A 1 358 ? -2.377 -7.726 8.244 1.00 86.06 358 HIS A O 1
ATOM 2880 N N . PRO A 1 359 ? -0.962 -9.137 7.266 1.00 82.06 359 PRO A N 1
ATOM 2881 C CA . PRO A 1 359 ? -0.103 -9.303 8.453 1.00 82.06 359 PRO A CA 1
ATOM 2882 C C . PRO A 1 359 ? 0.340 -8.014 9.156 1.00 82.06 359 PRO A C 1
ATOM 2884 O O . PRO A 1 359 ? 0.674 -8.032 10.331 1.00 82.06 359 PRO A O 1
ATOM 2887 N N . PHE A 1 360 ? 0.351 -6.916 8.414 1.00 75.81 360 PHE A N 1
ATOM 2888 C CA . PHE A 1 360 ? 0.865 -5.624 8.832 1.00 75.81 360 PHE A CA 1
ATOM 2889 C C . PHE A 1 360 ? -0.211 -4.563 9.105 1.00 75.81 360 PHE A C 1
ATOM 2891 O O . PHE A 1 360 ? 0.096 -3.487 9.601 1.00 75.81 360 PHE A O 1
ATOM 2898 N N . SER A 1 361 ? -1.452 -4.861 8.727 1.00 79.69 361 SER A N 1
ATOM 2899 C CA . SER A 1 361 ? -2.666 -4.182 9.176 1.00 79.69 361 SER A CA 1
ATOM 2900 C C . SER A 1 361 ? -3.714 -5.286 9.340 1.00 79.69 361 SER A C 1
ATOM 2902 O O . SER A 1 361 ? -4.499 -5.564 8.423 1.00 79.69 361 SER A O 1
ATOM 2904 N N . PRO A 1 362 ? -3.608 -6.082 10.423 1.00 85.44 362 PRO A N 1
ATOM 2905 C CA . PRO A 1 362 ? -4.418 -7.285 10.572 1.00 85.44 362 PRO A CA 1
ATOM 2906 C C . PRO A 1 362 ? -5.852 -6.969 10.990 1.00 85.44 362 PRO A C 1
ATOM 2908 O O . PRO A 1 362 ? -6.695 -7.857 10.915 1.00 85.44 362 PRO A O 1
ATOM 2911 N N . HIS A 1 363 ? -6.129 -5.728 11.380 1.00 87.44 363 HIS A N 1
ATOM 2912 C CA . HIS A 1 363 ? -7.407 -5.288 11.910 1.00 87.44 363 HIS A CA 1
ATOM 2913 C C . HIS A 1 363 ? -8.101 -4.351 10.921 1.00 87.44 363 HIS A C 1
ATOM 2915 O O . HIS A 1 363 ? -7.462 -3.550 10.244 1.00 87.44 363 HIS A O 1
ATOM 2921 N N . ALA A 1 364 ? -9.419 -4.458 10.822 1.00 90.12 364 ALA A N 1
ATOM 2922 C CA . ALA A 1 364 ? -10.253 -3.485 10.134 1.00 90.12 364 ALA A CA 1
ATOM 2923 C C . ALA A 1 364 ? -11.647 -3.448 10.759 1.00 90.12 364 ALA A C 1
ATOM 2925 O O . ALA A 1 364 ? -12.085 -4.406 11.395 1.00 90.12 364 ALA A O 1
ATOM 2926 N N . GLU A 1 365 ? -12.379 -2.363 10.522 1.00 92.19 365 GLU A N 1
ATOM 2927 C CA . GLU A 1 365 ? -13.739 -2.203 11.026 1.00 92.19 365 GLU A CA 1
ATOM 2928 C C . GLU A 1 365 ? -14.701 -1.756 9.919 1.00 92.19 365 GLU A C 1
ATOM 2930 O O . GLU A 1 365 ? -14.386 -0.914 9.067 1.00 92.19 365 GLU A O 1
ATOM 2935 N N . VAL A 1 366 ? -15.897 -2.339 9.934 1.00 92.06 366 VAL A N 1
ATOM 2936 C CA . VAL A 1 366 ? -17.075 -1.848 9.223 1.00 92.06 366 VAL A CA 1
ATOM 2937 C C . VAL A 1 366 ? -18.042 -1.316 10.273 1.00 92.06 366 VAL A C 1
ATOM 2939 O O . VAL A 1 366 ? -18.611 -2.093 11.036 1.00 92.06 366 VAL A O 1
ATOM 2942 N N . PHE A 1 367 ? -18.222 0.002 10.308 1.00 90.00 367 PHE A N 1
ATOM 2943 C CA . PHE A 1 367 ? -19.178 0.662 11.189 1.00 90.00 367 PHE A CA 1
ATOM 2944 C C . PHE A 1 367 ? -20.303 1.285 10.367 1.00 90.00 367 PHE A C 1
ATOM 2946 O O . PHE A 1 367 ? -20.068 2.110 9.483 1.00 90.00 367 PHE A O 1
ATOM 2953 N N . LEU A 1 368 ? -21.531 0.856 10.639 1.00 90.50 368 LEU A N 1
ATOM 2954 C CA . LEU A 1 368 ? -22.728 1.278 9.929 1.00 90.50 368 LEU A CA 1
ATOM 2955 C C . LEU A 1 368 ? -23.698 1.920 10.913 1.00 90.50 368 LEU A C 1
ATOM 2957 O O . LEU A 1 368 ? -24.076 1.295 11.898 1.00 90.50 368 LEU A O 1
ATOM 2961 N N . ILE A 1 369 ? -24.151 3.127 10.585 1.00 89.19 369 ILE A N 1
ATOM 2962 C CA . ILE A 1 369 ? -25.286 3.794 11.224 1.00 89.19 369 ILE A CA 1
ATOM 2963 C C . ILE A 1 369 ? -26.384 3.897 10.171 1.00 89.19 369 ILE A C 1
ATOM 2965 O O . ILE A 1 369 ? -26.144 4.431 9.083 1.00 89.19 369 ILE A O 1
ATOM 2969 N N . LYS A 1 370 ? -27.568 3.356 10.458 1.00 92.81 370 LYS A N 1
ATOM 2970 C CA . LYS A 1 370 ? -28.738 3.405 9.574 1.00 92.81 370 LYS A CA 1
ATOM 2971 C C . LYS A 1 370 ? -29.915 4.065 10.286 1.00 92.81 370 LYS A C 1
ATOM 2973 O O . LYS A 1 370 ? -30.028 3.996 11.508 1.00 92.81 370 LYS A O 1
ATOM 2978 N N . GLY A 1 371 ? -30.780 4.695 9.495 1.00 88.69 371 GLY A N 1
ATOM 2979 C CA . GLY A 1 371 ? -31.805 5.606 9.992 1.00 88.69 371 GLY A CA 1
ATOM 2980 C C . GLY A 1 371 ? -31.373 7.080 9.897 1.00 88.69 371 GLY A C 1
ATOM 2981 O O . GLY A 1 371 ? -30.440 7.395 9.150 1.00 88.69 371 GLY A O 1
ATOM 2982 N N . PRO A 1 372 ? -32.055 7.980 10.619 1.00 89.75 372 PRO A N 1
ATOM 2983 C CA . PRO A 1 372 ? -33.193 7.676 11.486 1.00 89.75 372 PRO A CA 1
ATOM 2984 C C . PRO A 1 372 ? -34.429 7.203 10.703 1.00 89.75 372 PRO A C 1
ATOM 2986 O O . PRO A 1 372 ? -34.646 7.603 9.556 1.00 89.75 372 PRO A O 1
ATOM 2989 N N . VAL A 1 373 ? -35.228 6.339 11.324 1.00 89.00 373 VAL A N 1
ATOM 2990 C CA . VAL A 1 373 ? -36.624 6.065 10.959 1.00 89.00 373 VAL A CA 1
ATOM 2991 C C . VAL A 1 373 ? -37.441 6.565 12.139 1.00 89.00 373 VAL A C 1
ATOM 2993 O O . VAL A 1 373 ? -37.417 5.936 13.184 1.00 89.00 373 VAL A O 1
ATOM 2996 N N . GLY A 1 374 ? -38.062 7.737 11.999 1.00 88.06 374 GLY A N 1
ATOM 2997 C CA . GLY A 1 374 ? -38.600 8.455 13.157 1.00 88.06 374 GLY A CA 1
ATOM 2998 C C . GLY A 1 374 ? -37.495 8.893 14.117 1.00 88.06 374 GLY A C 1
ATOM 2999 O O . GLY A 1 374 ? -36.588 9.617 13.710 1.00 88.06 374 GLY A O 1
ATOM 3000 N N . ASP A 1 375 ? -37.588 8.453 15.363 1.00 85.12 375 ASP A N 1
ATOM 3001 C CA . ASP A 1 375 ? -36.611 8.575 16.455 1.00 85.12 375 ASP A CA 1
ATOM 3002 C C . ASP A 1 375 ? -35.634 7.390 16.525 1.00 85.12 375 ASP A C 1
ATOM 3004 O O . ASP A 1 375 ? -34.625 7.465 17.223 1.00 85.12 375 ASP A O 1
ATOM 3008 N N . VAL A 1 376 ? -35.844 6.340 15.729 1.00 89.81 376 VAL A N 1
ATOM 3009 C CA . VAL A 1 376 ? -35.064 5.105 15.827 1.00 89.81 376 VAL A CA 1
ATOM 3010 C C . VAL A 1 376 ? -33.843 5.113 14.912 1.00 89.81 376 VAL A C 1
ATOM 3012 O O . VAL A 1 376 ? -33.937 5.337 13.698 1.00 89.81 376 VAL A O 1
ATOM 3015 N N . THR A 1 377 ? -32.681 4.764 15.463 1.00 92.19 377 THR A N 1
ATOM 3016 C CA . THR A 1 377 ? -31.459 4.475 14.696 1.00 92.19 377 THR A CA 1
ATOM 3017 C C . THR A 1 377 ? -30.890 3.107 15.052 1.00 92.19 377 THR A C 1
ATOM 3019 O O . THR A 1 377 ? -31.067 2.590 16.154 1.00 92.19 377 THR A O 1
ATOM 3022 N N . ALA A 1 378 ? -30.201 2.484 14.097 1.00 93.38 378 ALA A N 1
ATOM 3023 C CA . ALA A 1 378 ? -29.599 1.175 14.301 1.00 93.38 378 ALA A CA 1
ATOM 3024 C C . ALA A 1 378 ? -28.132 1.177 13.887 1.00 93.38 378 ALA A C 1
ATOM 3026 O O . ALA A 1 378 ? -27.775 1.647 12.799 1.00 93.38 378 ALA A O 1
ATOM 3027 N N . HIS A 1 379 ? -27.281 0.645 14.761 1.00 93.31 379 HIS A N 1
ATOM 3028 C CA . HIS A 1 379 ? -25.844 0.554 14.543 1.00 93.31 379 HIS A CA 1
ATOM 3029 C C . HIS A 1 379 ? -25.416 -0.899 14.366 1.00 93.31 379 HIS A C 1
ATOM 3031 O O . HIS A 1 379 ? -25.850 -1.780 15.108 1.00 93.31 379 HIS A O 1
ATOM 3037 N N . LEU A 1 380 ? -24.509 -1.135 13.420 1.00 93.69 380 LEU A N 1
ATOM 3038 C CA . LEU A 1 380 ? -23.841 -2.417 13.225 1.00 93.69 380 LEU A CA 1
ATOM 3039 C C . LEU A 1 380 ? -22.333 -2.181 13.116 1.00 93.69 380 LEU A C 1
ATOM 3041 O O . LEU A 1 380 ? -21.857 -1.563 12.165 1.00 93.69 380 LEU A O 1
ATOM 3045 N N . ILE A 1 381 ? -21.597 -2.667 14.110 1.00 92.50 381 ILE A N 1
ATOM 3046 C CA . ILE A 1 381 ? -20.135 -2.599 14.195 1.00 92.50 381 ILE A CA 1
ATOM 3047 C C . ILE A 1 381 ? -19.604 -4.001 13.926 1.00 92.50 381 ILE A C 1
ATOM 3049 O O . ILE A 1 381 ? -20.006 -4.938 14.613 1.00 92.50 381 ILE A O 1
ATOM 3053 N N . ILE A 1 382 ? -18.714 -4.162 12.950 1.00 94.38 382 ILE A N 1
ATOM 3054 C CA . ILE A 1 382 ? -18.096 -5.443 12.593 1.00 94.38 382 ILE A CA 1
ATOM 3055 C C . ILE A 1 382 ? -16.579 -5.256 12.561 1.00 94.38 382 ILE A C 1
ATOM 3057 O O . ILE A 1 382 ? -16.045 -4.625 11.650 1.00 94.38 382 ILE A O 1
ATOM 3061 N N . LYS A 1 383 ? -15.897 -5.830 13.552 1.00 93.19 383 LYS A N 1
ATOM 3062 C CA . LYS A 1 383 ? -14.436 -5.891 13.665 1.00 93.19 383 LYS A CA 1
ATOM 3063 C C . LYS A 1 383 ? -13.920 -7.139 12.954 1.00 93.19 383 LYS A C 1
ATOM 3065 O O . LYS A 1 383 ? -14.516 -8.214 13.067 1.00 93.19 383 LYS A O 1
ATOM 3070 N N . LEU A 1 384 ? -12.854 -6.972 12.182 1.00 95.06 384 LEU A N 1
ATOM 3071 C CA . LEU A 1 384 ? -12.272 -7.970 11.294 1.00 95.06 384 LEU A CA 1
ATOM 3072 C C . LEU A 1 384 ? -10.799 -8.151 11.655 1.00 95.06 384 LEU A C 1
ATOM 3074 O O . LEU A 1 384 ? -10.001 -7.255 11.406 1.00 95.06 384 LEU A O 1
ATOM 3078 N N . ASP A 1 385 ? -10.440 -9.321 12.174 1.00 93.00 385 ASP A N 1
ATOM 3079 C CA . ASP A 1 385 ? -9.097 -9.615 12.670 1.00 93.00 385 ASP A CA 1
ATOM 3080 C C . ASP A 1 385 ? -8.481 -10.781 11.890 1.00 93.00 385 ASP A C 1
ATOM 3082 O O . ASP A 1 385 ? -8.826 -11.958 12.080 1.00 93.00 385 ASP A O 1
ATOM 3086 N N . ARG A 1 386 ? -7.535 -10.475 11.003 1.00 93.06 386 ARG A N 1
ATOM 3087 C CA . ARG A 1 386 ? -6.751 -11.474 10.279 1.00 93.06 386 ARG A CA 1
ATOM 3088 C C . ARG A 1 386 ? -5.908 -12.285 11.255 1.00 93.06 386 ARG A C 1
ATOM 3090 O O . ARG A 1 386 ? -5.071 -11.761 11.981 1.00 93.06 386 ARG A O 1
ATOM 3097 N N . GLN A 1 387 ? -6.045 -13.595 11.163 1.00 93.44 387 GLN A N 1
ATOM 3098 C CA . GLN A 1 387 ? -5.251 -14.555 11.911 1.00 93.44 387 GLN A CA 1
ATOM 3099 C C . GLN A 1 387 ? -4.032 -15.016 11.098 1.00 93.44 387 GLN A C 1
ATOM 3101 O O . GLN A 1 387 ? -3.982 -14.883 9.873 1.00 93.44 387 GLN A O 1
ATOM 3106 N N . ALA A 1 388 ? -3.034 -15.596 11.768 1.00 88.12 388 ALA A N 1
ATOM 3107 C CA . ALA A 1 388 ? -1.817 -16.087 11.114 1.00 88.12 388 ALA A CA 1
ATOM 3108 C C . ALA A 1 388 ? -2.090 -17.165 10.044 1.00 88.12 388 ALA A C 1
ATOM 3110 O O . ALA A 1 388 ? -1.408 -17.196 9.023 1.00 88.12 388 ALA A O 1
ATOM 3111 N N . ASP A 1 389 ? -3.126 -17.988 10.236 1.00 91.44 389 ASP A N 1
ATOM 3112 C CA . ASP A 1 389 ? -3.610 -18.999 9.279 1.00 91.44 389 ASP A CA 1
ATOM 3113 C C . ASP A 1 389 ? -4.454 -18.411 8.128 1.00 91.44 389 ASP A C 1
ATOM 3115 O O . ASP A 1 389 ? -4.999 -19.135 7.293 1.00 91.44 389 ASP A O 1
ATOM 3119 N N . ASN A 1 390 ? -4.548 -17.081 8.076 1.00 91.00 390 ASN A N 1
ATOM 3120 C CA . ASN A 1 390 ? -5.334 -16.287 7.148 1.00 91.00 390 ASN A CA 1
ATOM 3121 C C . ASN A 1 390 ? -6.861 -16.438 7.240 1.00 91.00 390 ASN A C 1
ATOM 3123 O O . ASN A 1 390 ? -7.580 -15.948 6.356 1.00 91.00 390 ASN A O 1
ATOM 3127 N N . THR A 1 391 ? -7.370 -17.093 8.284 1.00 96.50 391 THR A N 1
ATOM 3128 C CA . THR A 1 391 ? -8.770 -16.921 8.676 1.00 96.50 391 THR A CA 1
ATOM 3129 C C . THR A 1 391 ? -8.990 -15.476 9.125 1.00 96.50 391 THR A C 1
ATOM 3131 O O . THR A 1 391 ? -8.061 -14.792 9.558 1.00 96.50 391 THR A O 1
ATOM 3134 N N . VAL A 1 392 ? -10.219 -14.988 8.994 1.00 97.44 392 VAL A N 1
ATOM 3135 C CA . VAL A 1 392 ? -10.619 -13.689 9.543 1.00 97.44 392 VAL A CA 1
ATOM 3136 C C . VAL A 1 392 ? -11.551 -13.972 10.705 1.00 97.44 392 VAL A C 1
ATOM 3138 O O . VAL A 1 392 ? -12.626 -14.542 10.505 1.00 97.44 392 VAL A O 1
ATOM 3141 N N . ALA A 1 393 ? -11.114 -13.640 11.916 1.00 97.31 393 ALA A N 1
ATOM 3142 C CA . ALA A 1 393 ? -12.002 -13.594 13.063 1.00 97.31 393 ALA A CA 1
ATOM 3143 C C . ALA A 1 393 ? -12.880 -12.349 12.923 1.00 97.31 393 ALA A C 1
ATOM 3145 O O . ALA A 1 393 ? -12.399 -11.261 12.630 1.00 97.31 393 ALA A O 1
ATOM 3146 N N . VAL A 1 394 ? -14.182 -12.542 13.050 1.00 97.00 394 VAL A N 1
ATOM 3147 C CA . VAL A 1 394 ? -15.190 -11.503 12.907 1.00 97.00 394 VAL A CA 1
ATOM 3148 C C . VAL A 1 394 ? -15.868 -11.367 14.252 1.00 97.00 394 VAL A C 1
ATOM 3150 O O . VAL A 1 394 ? -16.409 -12.350 14.754 1.00 97.00 394 VAL A O 1
ATOM 3153 N N . THR A 1 395 ? -15.873 -10.163 14.809 1.00 95.62 395 THR A N 1
ATOM 3154 C CA . THR A 1 395 ? -16.666 -9.824 15.994 1.00 95.62 395 THR A CA 1
ATOM 3155 C C . THR A 1 395 ? -17.649 -8.740 15.604 1.00 95.62 395 THR A C 1
ATOM 3157 O O . THR A 1 395 ? -17.233 -7.701 15.103 1.00 95.62 395 THR A O 1
ATOM 3160 N N . PHE A 1 396 ? -18.943 -8.952 15.830 1.00 95.19 396 PHE A N 1
ATOM 3161 C CA . PHE A 1 396 ? -19.945 -7.928 15.557 1.00 95.19 396 PHE A CA 1
ATOM 3162 C C . PHE A 1 396 ? -20.707 -7.516 16.810 1.00 95.19 396 PHE A C 1
ATOM 3164 O O . PHE A 1 396 ? -20.892 -8.304 17.737 1.00 95.19 396 PHE A O 1
ATOM 3171 N N . THR A 1 397 ? -21.173 -6.272 16.814 1.00 94.31 397 THR A N 1
ATOM 3172 C CA . THR A 1 397 ? -22.113 -5.723 17.791 1.00 94.31 397 THR A CA 1
ATOM 3173 C C . THR A 1 397 ? -23.196 -4.961 17.037 1.00 94.31 397 THR A C 1
ATOM 3175 O O . THR A 1 397 ? -22.898 -4.024 16.300 1.00 94.31 397 THR A O 1
ATOM 3178 N N . ALA A 1 398 ? -24.446 -5.374 17.219 1.00 94.88 398 ALA A N 1
ATOM 3179 C CA . ALA A 1 398 ? -25.630 -4.679 16.739 1.00 94.88 398 ALA A CA 1
ATOM 3180 C C . ALA A 1 398 ? -26.286 -3.932 17.906 1.00 94.88 398 ALA A C 1
ATOM 3182 O O . ALA A 1 398 ? -26.314 -4.429 19.040 1.00 94.88 398 ALA A O 1
ATOM 3183 N N . GLN A 1 399 ? -26.777 -2.725 17.644 1.00 93.94 399 GLN A N 1
ATOM 3184 C CA . GLN A 1 399 ? -27.384 -1.855 18.647 1.00 93.94 399 GLN A CA 1
ATOM 3185 C C . GLN A 1 399 ? -28.601 -1.141 18.065 1.00 93.94 399 GLN A C 1
ATOM 3187 O O . GLN A 1 399 ? -28.590 -0.741 16.902 1.00 93.94 399 GLN A O 1
ATOM 3192 N N . LEU A 1 400 ? -29.620 -0.981 18.902 1.00 92.31 400 LEU A N 1
ATOM 3193 C CA . LEU A 1 400 ? -30.821 -0.203 18.635 1.00 92.31 400 LEU A CA 1
ATOM 3194 C C . LEU A 1 400 ? -30.807 1.012 19.554 1.00 92.31 400 LEU A C 1
ATOM 3196 O O . LEU A 1 400 ? -30.510 0.881 20.748 1.00 92.31 400 LEU A O 1
ATOM 3200 N N . TYR A 1 401 ? -31.123 2.160 18.979 1.00 89.06 401 TYR A N 1
ATOM 3201 C CA . TYR A 1 401 ? -31.244 3.425 19.673 1.00 89.06 401 TYR A CA 1
ATOM 3202 C C . TYR A 1 401 ? -32.632 4.001 19.424 1.00 89.06 401 TYR A C 1
ATOM 3204 O O . TYR A 1 401 ? -33.060 4.047 18.270 1.00 89.06 401 TYR A O 1
ATOM 3212 N N . ASP A 1 402 ? -33.273 4.438 20.499 1.00 85.56 402 ASP A N 1
ATOM 3213 C CA . ASP A 1 402 ? -34.432 5.325 20.477 1.00 85.56 402 ASP A CA 1
ATOM 3214 C C . ASP A 1 402 ? -33.940 6.713 20.910 1.00 85.56 402 ASP A C 1
ATOM 3216 O O . ASP A 1 402 ? -33.287 6.861 21.950 1.00 85.56 402 ASP A O 1
ATOM 3220 N N . GLU A 1 403 ? -34.118 7.702 20.040 1.00 82.69 403 GLU A N 1
ATOM 3221 C CA . GLU A 1 403 ? -33.457 9.003 20.097 1.00 82.69 403 GLU A CA 1
ATOM 3222 C C . GLU A 1 403 ? -31.927 8.863 20.308 1.00 82.69 403 GLU A C 1
ATOM 3224 O O . GLU A 1 403 ? -31.191 8.382 19.441 1.00 82.69 403 GLU A O 1
ATOM 3229 N N . ASP A 1 404 ? -31.437 9.286 21.478 1.00 74.44 404 ASP A N 1
ATOM 3230 C CA . ASP A 1 404 ? -30.041 9.219 21.919 1.00 74.44 404 ASP A CA 1
ATOM 3231 C C . ASP A 1 404 ? -29.832 8.178 23.039 1.00 74.44 404 ASP A C 1
ATOM 3233 O O . ASP A 1 404 ? -28.839 8.225 23.779 1.00 74.44 404 ASP A O 1
ATOM 3237 N N . GLU A 1 405 ? -30.763 7.244 23.232 1.00 79.25 405 GLU A N 1
ATOM 3238 C CA . GLU A 1 405 ? -30.660 6.170 24.215 1.00 79.25 405 GLU A CA 1
ATOM 3239 C C . GLU A 1 405 ? -30.512 4.805 23.546 1.00 79.25 405 GLU A C 1
ATOM 3241 O O . GLU A 1 405 ? -31.330 4.371 22.745 1.00 79.25 405 GLU A O 1
ATOM 3246 N N . ARG A 1 406 ? -29.446 4.078 23.904 1.00 86.94 406 ARG A N 1
ATOM 3247 C CA . ARG A 1 406 ? -29.268 2.696 23.458 1.00 86.94 406 ARG A CA 1
ATOM 3248 C C . ARG A 1 406 ? -30.201 1.772 24.237 1.00 86.94 406 ARG A C 1
ATOM 3250 O O . ARG A 1 406 ? -29.888 1.407 25.372 1.00 86.94 406 ARG A O 1
ATOM 3257 N N . VAL A 1 407 ? -31.256 1.310 23.583 1.00 88.88 407 VAL A N 1
ATOM 3258 C CA . VAL A 1 407 ? -32.313 0.493 24.191 1.00 88.88 407 VAL A CA 1
ATOM 3259 C C . VAL A 1 407 ? -32.083 -1.017 24.088 1.00 88.88 407 VAL A C 1
ATOM 3261 O O . VAL A 1 407 ? -32.487 -1.764 24.978 1.00 88.88 407 VAL A O 1
ATOM 3264 N N . ALA A 1 408 ? -31.365 -1.489 23.062 1.00 91.00 408 ALA A N 1
ATOM 3265 C CA . ALA A 1 408 ? -31.032 -2.908 22.907 1.00 91.00 408 ALA A CA 1
ATOM 3266 C C . ALA A 1 408 ? -29.657 -3.120 22.259 1.00 91.00 408 ALA A C 1
ATOM 3268 O O . ALA A 1 408 ? -29.171 -2.294 21.484 1.00 91.00 408 ALA A O 1
ATOM 3269 N N . SER A 1 409 ? -29.006 -4.247 22.569 1.00 92.25 409 SER A N 1
ATOM 3270 C CA . SER A 1 409 ? -27.746 -4.641 21.934 1.00 92.25 409 SER A CA 1
ATOM 3271 C C . SER A 1 409 ? -27.526 -6.151 21.971 1.00 92.25 409 SER A C 1
ATOM 3273 O O . SER A 1 409 ? -27.844 -6.811 22.958 1.00 92.25 409 SER A O 1
ATOM 3275 N N . VAL A 1 410 ? -26.927 -6.688 20.908 1.00 95.12 410 VAL A N 1
ATOM 3276 C CA . VAL A 1 410 ? -26.445 -8.070 20.832 1.00 95.12 410 VAL A CA 1
ATOM 3277 C C . VAL A 1 410 ? -25.101 -8.095 20.115 1.00 95.12 410 VAL A C 1
ATOM 3279 O O . VAL A 1 410 ? -24.840 -7.274 19.239 1.00 95.12 410 VAL A O 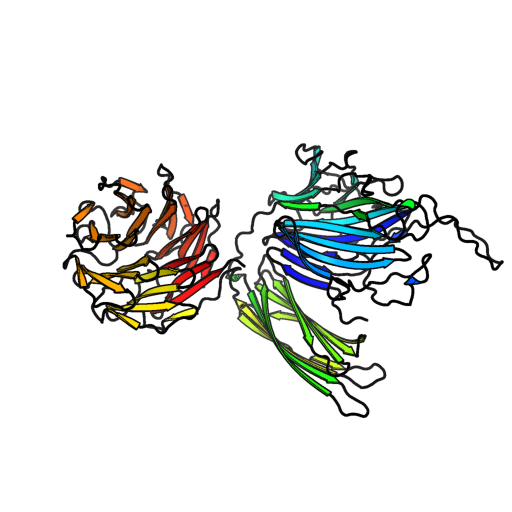1
ATOM 3282 N N . GLY A 1 411 ? -24.240 -9.043 20.461 1.00 94.12 411 GLY A N 1
ATOM 3283 C CA . GLY A 1 411 ? -22.978 -9.247 19.764 1.00 94.12 411 GLY A CA 1
ATOM 3284 C C . GLY A 1 411 ? -22.603 -10.716 19.713 1.00 94.12 411 GLY A C 1
ATOM 3285 O O . GLY A 1 411 ? -23.065 -11.517 20.528 1.00 94.12 411 GLY A O 1
ATOM 3286 N N . ASN A 1 412 ? -21.784 -11.077 18.734 1.00 96.12 412 ASN A N 1
ATOM 3287 C CA . ASN A 1 412 ? -21.231 -12.420 18.617 1.00 96.12 412 ASN A CA 1
ATOM 3288 C C . ASN A 1 412 ? -19.893 -12.391 17.872 1.00 96.12 412 ASN A C 1
ATOM 3290 O O . ASN A 1 412 ? -19.501 -11.366 17.312 1.00 96.12 412 ASN A O 1
ATOM 3294 N N . ASN A 1 413 ? -19.200 -13.524 17.853 1.00 95.94 413 ASN A N 1
ATOM 3295 C CA . ASN A 1 413 ? -17.984 -13.712 17.078 1.00 95.94 413 ASN A CA 1
ATOM 3296 C C . ASN A 1 413 ? -17.987 -15.049 16.324 1.00 95.94 413 ASN A C 1
ATOM 3298 O O . ASN A 1 413 ? -18.613 -16.023 16.738 1.00 95.94 413 ASN A O 1
ATOM 3302 N N . PHE A 1 414 ? -17.294 -15.085 15.190 1.00 96.00 414 PHE A N 1
ATOM 3303 C CA . PHE A 1 414 ? -17.088 -16.285 14.379 1.00 96.00 414 PHE A CA 1
ATOM 3304 C C . PHE A 1 414 ? -15.821 -16.145 13.525 1.00 96.00 414 PHE A C 1
ATOM 3306 O O . PHE A 1 414 ? -15.181 -15.098 13.514 1.00 96.00 414 PHE A O 1
ATOM 3313 N N . LYS A 1 415 ? -15.426 -17.201 12.807 1.00 96.50 415 LYS A N 1
ATOM 3314 C CA . LYS A 1 415 ? -14.280 -17.169 11.883 1.00 96.50 415 LYS A CA 1
ATOM 3315 C C . LYS A 1 415 ? -14.717 -17.457 10.455 1.00 96.50 415 LYS A C 1
ATOM 3317 O O . LYS A 1 415 ? -15.545 -18.336 10.225 1.00 96.50 415 LYS A O 1
ATOM 3322 N N . VAL A 1 416 ? -14.101 -16.770 9.500 1.00 97.81 416 VAL A N 1
ATOM 3323 C CA . VAL A 1 416 ? -14.301 -16.992 8.064 1.00 97.81 416 VAL A CA 1
ATOM 3324 C C . VAL A 1 416 ? -12.990 -17.476 7.455 1.00 97.81 416 VAL A C 1
ATOM 3326 O O . VAL A 1 416 ? -11.994 -16.749 7.423 1.00 97.81 416 VAL A O 1
ATOM 3329 N N . ALA A 1 417 ? -12.967 -18.723 6.988 1.00 95.94 417 ALA A N 1
ATOM 3330 C CA . ALA A 1 417 ? -11.785 -19.304 6.358 1.00 95.94 417 ALA A CA 1
ATOM 3331 C C . ALA A 1 417 ? -11.517 -18.702 4.962 1.00 95.94 417 ALA A C 1
ATOM 3333 O O . ALA A 1 417 ? -12.445 -18.184 4.338 1.00 95.94 417 ALA A O 1
ATOM 3334 N N . PRO A 1 418 ? -10.272 -18.761 4.452 1.00 90.25 418 PRO A N 1
ATOM 3335 C CA . PRO A 1 418 ? -9.952 -18.283 3.108 1.00 90.25 418 PRO A CA 1
ATOM 3336 C C . PRO A 1 418 ? -10.861 -18.898 2.032 1.00 90.25 418 PRO A C 1
ATOM 3338 O O . PRO A 1 418 ? -11.079 -20.108 2.007 1.00 90.25 418 PRO A O 1
ATOM 3341 N N . GLY A 1 419 ? -11.391 -18.061 1.141 1.00 85.94 419 GLY A N 1
ATOM 3342 C CA . GLY A 1 419 ? -12.298 -18.448 0.057 1.00 85.94 419 GLY A CA 1
ATOM 3343 C C . GLY A 1 419 ? -13.731 -18.775 0.491 1.00 85.94 419 GLY A C 1
ATOM 3344 O O . GLY A 1 419 ? -14.533 -19.168 -0.352 1.00 85.94 419 GLY A O 1
ATOM 3345 N N . GLN A 1 420 ? -14.069 -18.644 1.778 1.00 95.88 420 GLN A N 1
ATOM 3346 C CA . GLN A 1 420 ? -15.402 -18.956 2.298 1.00 95.88 420 GLN A CA 1
ATOM 3347 C C . GLN A 1 420 ? -16.276 -17.709 2.450 1.00 95.88 420 GLN A C 1
ATOM 3349 O O . GLN A 1 420 ? -15.792 -16.585 2.593 1.00 95.88 420 GLN A O 1
ATOM 3354 N N . THR A 1 421 ? -17.587 -17.943 2.460 1.00 97.44 421 THR A N 1
ATOM 3355 C CA . THR A 1 421 ? -18.613 -16.964 2.830 1.00 97.44 421 THR A CA 1
ATOM 3356 C C . THR A 1 421 ? -19.411 -17.517 4.001 1.00 97.44 421 THR A C 1
ATOM 3358 O O . THR A 1 421 ? -19.893 -18.647 3.934 1.00 97.44 421 THR A O 1
ATOM 3361 N N . VAL A 1 422 ? -19.562 -16.734 5.066 1.00 97.50 422 VAL A N 1
ATOM 3362 C CA . VAL A 1 422 ? -20.399 -17.077 6.223 1.00 97.50 422 VAL A CA 1
ATOM 3363 C C . VAL A 1 422 ? -21.550 -16.083 6.297 1.00 97.50 422 VAL A C 1
ATOM 3365 O O . VAL A 1 422 ? -21.339 -14.884 6.150 1.00 97.50 422 VAL A O 1
ATOM 3368 N N . THR A 1 423 ? -22.768 -16.580 6.506 1.00 95.75 423 THR A N 1
ATOM 3369 C CA . THR A 1 423 ? -23.971 -15.752 6.678 1.00 95.75 423 THR A CA 1
ATOM 3370 C C . THR A 1 423 ? -24.359 -15.722 8.145 1.00 95.75 423 THR A C 1
ATOM 3372 O O . THR A 1 423 ? -24.398 -16.770 8.790 1.00 95.75 423 THR A O 1
ATOM 3375 N N . TRP A 1 424 ? -24.672 -14.535 8.648 1.00 92.50 424 TRP A N 1
ATOM 3376 C CA . TRP A 1 424 ? -25.318 -14.333 9.929 1.00 92.50 424 TRP A CA 1
ATOM 3377 C C . TRP A 1 424 ? -26.714 -13.765 9.703 1.00 92.50 424 TRP A C 1
ATOM 3379 O O . TRP A 1 424 ? -26.869 -12.762 9.007 1.00 92.50 424 TRP A O 1
ATOM 3389 N N . SER A 1 425 ? -27.720 -14.414 10.283 1.00 91.19 425 SER A N 1
ATOM 3390 C CA . SER A 1 425 ? -29.116 -14.016 10.134 1.00 91.19 425 SER A CA 1
ATOM 3391 C C . SER A 1 425 ? -29.880 -14.059 11.453 1.00 91.19 425 SER A C 1
ATOM 3393 O O . SER A 1 425 ? -29.482 -14.780 12.371 1.00 91.19 425 SER A O 1
ATOM 3395 N N . GLY A 1 426 ? -31.004 -13.350 11.521 1.00 86.62 426 GLY A N 1
ATOM 3396 C CA . GLY A 1 426 ? -31.916 -13.360 12.664 1.00 86.62 426 GLY A CA 1
ATOM 3397 C C . GLY A 1 426 ? -31.443 -12.504 13.838 1.00 86.62 426 GLY A C 1
ATOM 3398 O O . GLY A 1 426 ? -31.690 -12.850 14.995 1.00 86.62 426 GLY A O 1
ATOM 3399 N N . ILE A 1 427 ? -30.721 -11.412 13.566 1.00 94.38 427 ILE A N 1
ATOM 3400 C CA . ILE A 1 427 ? -30.471 -10.384 14.581 1.00 94.38 427 ILE A CA 1
ATOM 3401 C C . ILE A 1 427 ? -31.766 -9.593 14.716 1.00 94.38 427 ILE A C 1
ATOM 3403 O O . ILE A 1 427 ? -32.119 -8.867 13.797 1.00 94.38 427 ILE A O 1
ATOM 3407 N N . HIS A 1 428 ? -32.448 -9.744 15.847 1.00 95.31 428 HIS A N 1
ATOM 3408 C CA . HIS A 1 428 ? -33.705 -9.065 16.151 1.00 95.31 428 HIS A CA 1
ATOM 3409 C C . HIS A 1 428 ? -33.528 -8.265 17.441 1.00 95.31 428 HIS A C 1
ATOM 3411 O O . HIS A 1 428 ? -33.359 -8.843 18.518 1.00 95.31 428 HIS A O 1
ATOM 3417 N N . LEU A 1 429 ? -33.515 -6.942 17.326 1.00 94.44 429 LEU A N 1
ATOM 3418 C CA . LEU A 1 429 ? -33.445 -6.014 18.450 1.00 94.44 429 LEU A CA 1
ATOM 3419 C C . LEU A 1 429 ? -34.819 -5.388 18.657 1.00 94.44 429 LEU A C 1
ATOM 3421 O O . LEU A 1 429 ? -35.452 -4.986 17.685 1.00 94.44 429 LEU A O 1
ATOM 3425 N N . VAL A 1 430 ? -35.261 -5.312 19.910 1.00 92.50 430 VAL A N 1
ATOM 3426 C CA . VAL A 1 430 ? -36.570 -4.774 20.295 1.00 92.50 430 VAL A CA 1
ATOM 3427 C C . VAL A 1 430 ? -36.376 -3.832 21.474 1.00 92.50 430 VAL A C 1
ATOM 3429 O O . VAL A 1 430 ? -35.669 -4.192 22.419 1.00 92.50 430 VAL A O 1
ATOM 3432 N N . ASP A 1 431 ? -37.001 -2.660 21.430 1.00 86.88 431 ASP A N 1
ATOM 3433 C CA . ASP A 1 431 ? -37.108 -1.798 22.595 1.00 86.88 431 ASP A CA 1
ATOM 3434 C C . ASP A 1 431 ? -38.112 -2.370 23.611 1.00 86.88 431 ASP A C 1
ATOM 3436 O O . ASP A 1 431 ? -39.221 -2.812 23.294 1.00 86.88 431 ASP A O 1
ATOM 3440 N N . HIS A 1 432 ? -37.686 -2.405 24.869 1.00 77.62 432 HIS A N 1
ATOM 3441 C CA . HIS A 1 432 ? -38.478 -2.846 26.012 1.00 77.62 432 HIS A CA 1
ATOM 3442 C C . HIS A 1 432 ? -38.624 -1.758 27.084 1.00 77.62 432 HIS A C 1
ATOM 3444 O O . HIS A 1 432 ? -39.238 -2.016 28.126 1.00 77.62 432 HIS A O 1
ATOM 3450 N N . HIS A 1 433 ? -38.064 -0.566 26.866 1.00 65.88 433 HIS A N 1
ATOM 3451 C CA . HIS A 1 433 ? -38.277 0.590 27.726 1.00 65.88 433 HIS A CA 1
ATOM 3452 C C . HIS A 1 433 ? -39.685 1.151 27.474 1.00 65.88 433 HIS A C 1
ATOM 3454 O O . HIS A 1 433 ? -40.303 0.892 26.449 1.00 65.88 433 HIS A O 1
ATOM 3460 N N . GLY A 1 434 ? -40.289 1.777 28.487 1.00 57.34 434 GLY A N 1
ATOM 3461 C CA . GLY A 1 434 ? -41.722 2.092 28.488 1.00 57.34 434 GLY A CA 1
ATOM 3462 C C . GLY A 1 434 ? -42.122 3.132 27.433 1.00 57.34 434 GLY A C 1
ATOM 3463 O O . GLY A 1 434 ? -42.214 4.306 27.776 1.00 57.34 434 GLY A O 1
ATOM 3464 N N . GLY A 1 435 ? -42.419 2.669 26.216 1.00 67.44 435 GLY A N 1
ATOM 3465 C CA . GLY A 1 435 ? -42.781 3.428 25.012 1.00 67.44 435 GLY A CA 1
ATOM 3466 C C . GLY A 1 435 ? -43.326 2.516 23.895 1.00 67.44 435 GLY A C 1
ATOM 3467 O O . GLY A 1 435 ? -43.874 1.441 24.181 1.00 67.44 435 GLY A O 1
ATOM 3468 N N . ASP A 1 436 ? -43.245 2.960 22.637 1.00 73.75 436 ASP A N 1
ATOM 3469 C CA . ASP A 1 436 ? -43.495 2.155 21.435 1.00 73.75 436 ASP A CA 1
ATOM 3470 C C . ASP A 1 436 ? -42.441 1.037 21.293 1.00 73.75 436 ASP A C 1
ATOM 3472 O O . ASP A 1 436 ? -41.276 1.244 21.602 1.00 73.75 436 ASP A O 1
ATOM 3476 N N . PRO A 1 437 ? -42.803 -0.179 20.844 1.00 84.38 437 PRO A N 1
ATOM 3477 C CA . PRO A 1 437 ? -41.874 -1.310 20.807 1.00 84.38 437 PRO A CA 1
ATOM 3478 C C . PRO A 1 437 ? -40.985 -1.305 19.554 1.00 84.38 437 PRO A C 1
ATOM 3480 O O . PRO A 1 437 ? -41.094 -2.210 18.726 1.00 84.38 437 PRO A O 1
ATOM 3483 N N . ASP A 1 438 ? -40.121 -0.307 19.402 1.00 90.12 438 ASP A N 1
ATOM 3484 C CA . ASP A 1 438 ? -39.247 -0.143 18.237 1.00 90.12 438 ASP A CA 1
ATOM 3485 C C . ASP A 1 438 ? -38.356 -1.346 17.969 1.00 90.12 438 ASP A C 1
ATOM 3487 O O . ASP A 1 438 ? -37.970 -2.087 18.874 1.00 90.12 438 ASP A O 1
ATOM 3491 N N . THR A 1 439 ? -38.032 -1.581 16.697 1.00 93.56 439 THR A N 1
ATOM 3492 C CA . THR A 1 439 ? -37.251 -2.761 16.313 1.00 93.56 439 THR A CA 1
ATOM 3493 C C . THR A 1 439 ? -36.193 -2.472 15.267 1.00 93.56 439 THR A C 1
ATOM 3495 O O . THR A 1 439 ? -36.342 -1.603 14.406 1.00 93.56 439 THR A O 1
ATOM 3498 N N . SER A 1 440 ? -35.128 -3.273 15.304 1.00 95.06 440 SER A N 1
ATOM 3499 C CA . SER A 1 440 ? -34.223 -3.414 14.172 1.00 95.06 440 SER A CA 1
ATOM 3500 C C . SER A 1 440 ? -33.879 -4.872 13.908 1.00 95.06 440 SER A C 1
ATOM 3502 O O . SER A 1 440 ? -33.411 -5.584 14.800 1.00 95.06 440 SER A O 1
ATOM 3504 N N . ASP A 1 441 ? -34.072 -5.280 12.655 1.00 96.06 441 ASP A N 1
ATOM 3505 C CA . ASP A 1 441 ? -33.713 -6.600 12.154 1.00 96.06 441 ASP A CA 1
ATOM 3506 C C . ASP A 1 441 ? -32.504 -6.495 11.223 1.00 96.06 441 ASP A C 1
ATOM 3508 O O . ASP A 1 441 ? -32.459 -5.623 10.351 1.00 96.06 441 ASP A O 1
ATOM 3512 N N . MET A 1 442 ? -31.511 -7.369 11.384 1.00 96.88 442 MET A N 1
ATOM 3513 C CA . MET A 1 442 ? -30.288 -7.330 10.579 1.00 96.88 442 MET A CA 1
ATOM 3514 C C . MET A 1 442 ? -29.856 -8.720 10.120 1.00 96.88 442 MET A C 1
ATOM 3516 O O . MET A 1 442 ? -29.824 -9.671 10.901 1.00 96.88 442 MET A O 1
ATOM 3520 N N . ASP A 1 443 ? -29.410 -8.796 8.869 1.00 95.94 443 ASP A N 1
ATOM 3521 C CA . ASP A 1 443 ? -28.790 -9.984 8.287 1.00 95.94 443 ASP A CA 1
ATOM 3522 C C . ASP A 1 443 ? -27.601 -9.563 7.422 1.00 95.94 443 ASP A C 1
ATOM 3524 O O . ASP A 1 443 ? -27.671 -8.566 6.695 1.00 95.94 443 ASP A O 1
ATOM 3528 N N . PHE A 1 444 ? -26.507 -10.323 7.462 1.00 97.25 444 PHE A N 1
ATOM 3529 C CA . PHE A 1 444 ? -25.335 -10.040 6.638 1.00 97.25 444 PHE A CA 1
ATOM 3530 C C . PHE A 1 444 ? -24.496 -11.276 6.325 1.00 97.25 444 PHE A C 1
ATOM 3532 O O . PHE A 1 444 ? -24.503 -12.281 7.028 1.00 97.25 444 PHE A O 1
ATOM 3539 N N . THR A 1 445 ? -23.719 -11.186 5.255 1.00 97.62 445 THR A N 1
ATOM 3540 C CA . THR A 1 445 ? -22.726 -12.166 4.832 1.00 97.62 445 THR A CA 1
ATOM 3541 C C . THR A 1 445 ? -21.337 -11.567 4.931 1.00 97.62 445 THR A C 1
ATOM 3543 O O . THR A 1 445 ? -21.148 -10.412 4.552 1.00 97.62 445 THR A O 1
ATOM 3546 N N . VAL A 1 446 ? -20.367 -12.368 5.362 1.00 97.94 446 VAL A N 1
ATOM 3547 C CA . VAL A 1 446 ? -18.945 -12.030 5.340 1.00 97.94 446 VAL A CA 1
ATOM 3548 C C . VAL A 1 446 ? -18.212 -12.997 4.420 1.00 97.94 446 VAL A C 1
ATOM 3550 O O . VAL A 1 446 ? -18.193 -14.203 4.670 1.00 97.94 446 VAL A O 1
ATOM 3553 N N . THR A 1 447 ? -17.586 -12.463 3.376 1.00 97.00 447 THR A N 1
ATOM 3554 C CA . THR A 1 447 ? -16.805 -13.214 2.388 1.00 97.00 447 THR A CA 1
ATOM 3555 C C . THR A 1 447 ? -15.326 -12.925 2.579 1.00 97.00 447 THR A C 1
ATOM 3557 O O . THR A 1 447 ? -14.903 -11.780 2.443 1.00 97.00 447 THR A O 1
ATOM 3560 N N . ASN A 1 448 ? -14.527 -13.956 2.854 1.00 95.12 448 ASN A N 1
ATOM 3561 C CA . ASN A 1 448 ? -13.078 -13.843 2.991 1.00 95.12 448 ASN A CA 1
ATOM 3562 C C . ASN A 1 448 ? -12.394 -14.266 1.683 1.00 95.12 448 ASN A C 1
ATOM 3564 O O . ASN A 1 448 ? -12.187 -15.452 1.438 1.00 95.12 448 ASN A O 1
ATOM 3568 N N . SER A 1 449 ? -12.060 -13.304 0.826 1.00 87.56 449 SER A N 1
ATOM 3569 C CA . SER A 1 449 ? -11.421 -13.551 -0.473 1.00 87.56 449 SER A CA 1
ATOM 3570 C C . SER A 1 449 ? -9.937 -13.183 -0.461 1.00 87.56 449 SER A C 1
ATOM 3572 O O . SER A 1 449 ? -9.466 -12.464 0.424 1.00 87.56 449 SER A O 1
ATOM 3574 N N . LEU A 1 450 ? -9.180 -13.684 -1.441 1.00 82.19 450 LEU A N 1
ATOM 3575 C CA . LEU A 1 450 ? -7.803 -13.242 -1.651 1.00 82.19 450 LEU A CA 1
ATOM 3576 C C . LEU A 1 450 ? -7.813 -11.735 -1.944 1.00 82.19 450 LEU A C 1
ATOM 3578 O O . LEU A 1 450 ? -8.544 -11.277 -2.822 1.00 82.19 450 LEU A O 1
ATOM 3582 N N . GLY A 1 451 ? -7.060 -10.968 -1.159 1.00 71.62 451 GLY A N 1
ATOM 3583 C CA . GLY A 1 451 ? -6.921 -9.535 -1.377 1.00 71.62 451 GLY A CA 1
ATOM 3584 C C . GLY A 1 451 ? -5.817 -9.210 -2.374 1.00 71.62 451 GLY A C 1
ATOM 3585 O O . GLY A 1 451 ? -5.101 -10.092 -2.844 1.00 71.62 451 GLY A O 1
ATOM 3586 N N . VAL A 1 452 ? -5.685 -7.926 -2.684 1.00 69.00 452 VAL A N 1
ATOM 3587 C CA . VAL A 1 452 ? -4.618 -7.404 -3.541 1.00 69.00 452 VAL A CA 1
ATOM 3588 C C . VAL A 1 452 ? -3.679 -6.570 -2.682 1.00 69.00 452 VAL A C 1
ATOM 3590 O O . VAL A 1 452 ? -4.125 -5.944 -1.718 1.00 69.00 452 VAL A O 1
ATOM 3593 N N . LEU A 1 453 ? -2.383 -6.608 -2.991 1.00 70.25 453 LEU A N 1
ATOM 3594 C CA . LEU A 1 453 ? -1.380 -5.816 -2.284 1.00 70.25 453 LEU A CA 1
ATOM 3595 C C . LEU A 1 453 ? -1.743 -4.321 -2.296 1.00 70.25 453 LEU A C 1
ATOM 3597 O O . LEU A 1 453 ? -2.307 -3.853 -3.285 1.00 70.25 453 LEU A O 1
ATOM 3601 N N . PRO A 1 454 ? -1.399 -3.557 -1.242 1.00 68.81 454 PRO A N 1
ATOM 3602 C CA . PRO A 1 454 ? -1.602 -2.112 -1.227 1.00 68.81 454 PRO A CA 1
ATOM 3603 C C . PRO A 1 454 ? -1.064 -1.436 -2.498 1.00 68.81 454 PRO A C 1
ATOM 3605 O O . PRO A 1 454 ? 0.042 -1.728 -2.953 1.00 68.81 454 PRO A O 1
ATOM 3608 N N . GLY A 1 455 ? -1.878 -0.562 -3.090 1.00 74.50 455 GLY A N 1
ATOM 3609 C CA . GLY A 1 455 ? -1.595 0.128 -4.353 1.00 74.50 455 GLY A CA 1
ATOM 3610 C C . GLY A 1 455 ? -1.832 -0.701 -5.624 1.00 74.50 455 GLY A C 1
ATOM 3611 O O . GLY A 1 455 ? -2.095 -0.126 -6.677 1.00 74.50 455 GLY A O 1
ATOM 3612 N N . TRP A 1 456 ? -1.808 -2.034 -5.555 1.00 84.19 456 TRP A N 1
ATOM 3613 C CA . TRP A 1 456 ? -2.123 -2.908 -6.689 1.00 84.19 456 TRP A CA 1
ATOM 3614 C C . TRP A 1 456 ? -3.627 -3.155 -6.816 1.00 84.19 456 TRP A C 1
ATOM 3616 O O . TRP A 1 456 ? -4.359 -3.234 -5.829 1.00 84.19 456 TRP A O 1
ATOM 3626 N N . ASN A 1 457 ? -4.093 -3.326 -8.051 1.00 84.69 457 ASN A N 1
ATOM 3627 C CA . ASN A 1 457 ? -5.503 -3.551 -8.360 1.00 84.69 457 ASN A CA 1
ATOM 3628 C C . ASN A 1 457 ? -5.748 -4.996 -8.824 1.00 84.69 457 ASN A C 1
ATOM 3630 O O . ASN A 1 457 ? -4.841 -5.626 -9.371 1.00 84.69 457 ASN A O 1
ATOM 3634 N N . PRO A 1 458 ? -6.947 -5.569 -8.603 1.00 79.94 458 PRO A N 1
ATOM 3635 C CA . PRO A 1 458 ? -7.227 -6.937 -9.027 1.00 79.94 458 PRO A CA 1
ATOM 3636 C C . PRO A 1 458 ? -6.983 -7.118 -10.531 1.00 79.94 458 PRO A C 1
ATOM 3638 O O . PRO A 1 458 ? -7.418 -6.264 -11.303 1.00 79.94 458 PRO A O 1
ATOM 3641 N N . PRO A 1 459 ? -6.336 -8.214 -10.963 1.00 85.81 459 PRO A N 1
ATOM 3642 C CA . PRO A 1 459 ? -6.229 -8.553 -12.375 1.00 85.81 459 PRO A CA 1
ATOM 3643 C C . PRO A 1 459 ? -7.583 -8.606 -13.093 1.00 85.81 459 PRO A C 1
ATOM 3645 O O . PRO A 1 459 ? -8.546 -9.159 -12.557 1.00 85.81 459 PRO A O 1
ATOM 3648 N N . PHE A 1 460 ? -7.649 -8.102 -14.326 1.00 87.69 460 PHE A N 1
ATOM 3649 C CA . PHE A 1 460 ? -8.844 -8.170 -15.173 1.00 87.69 460 PHE A CA 1
ATOM 3650 C C . PHE A 1 460 ? -8.491 -8.348 -16.665 1.00 87.69 460 PHE A C 1
ATOM 3652 O O . PHE A 1 460 ? -7.391 -7.984 -17.088 1.00 87.69 460 PHE A O 1
ATOM 3659 N N . PRO A 1 461 ? -9.388 -8.937 -17.481 1.00 91.44 461 PRO A N 1
ATOM 3660 C CA . PRO A 1 461 ? -9.139 -9.148 -18.906 1.00 91.44 461 PRO A CA 1
ATOM 3661 C C . PRO A 1 461 ? -9.378 -7.874 -19.732 1.00 91.44 461 PRO A C 1
ATOM 3663 O O . PRO A 1 461 ? -10.355 -7.161 -19.508 1.00 91.44 461 PRO A O 1
ATOM 3666 N N . ILE A 1 462 ? -8.531 -7.642 -20.739 1.00 94.81 462 ILE A N 1
ATOM 3667 C CA . ILE A 1 462 ? -8.678 -6.578 -21.756 1.00 94.81 462 ILE A CA 1
ATOM 3668 C C . ILE A 1 462 ? -8.909 -7.134 -23.167 1.00 94.81 462 ILE A C 1
ATOM 3670 O O . ILE A 1 462 ? -9.376 -6.419 -24.051 1.00 94.81 462 ILE A O 1
ATOM 3674 N N . ALA A 1 463 ? -8.627 -8.424 -23.379 1.00 93.50 463 ALA A N 1
ATOM 3675 C CA . ALA A 1 463 ? -9.003 -9.151 -24.585 1.00 93.50 463 ALA A CA 1
ATOM 3676 C C . ALA A 1 463 ? -9.536 -10.554 -24.225 1.00 93.50 463 ALA A C 1
ATOM 3678 O O . ALA A 1 463 ? -8.951 -11.211 -23.358 1.00 93.50 463 ALA A O 1
ATOM 3679 N N . PRO A 1 464 ? -10.617 -11.029 -24.876 1.00 90.81 464 PRO A N 1
ATOM 3680 C CA . PRO A 1 464 ? -11.176 -12.362 -24.642 1.00 90.81 464 PRO A CA 1
ATOM 3681 C C . PRO A 1 464 ? -10.209 -13.516 -24.947 1.00 90.81 464 PRO A C 1
ATOM 3683 O O . PRO A 1 464 ? -9.212 -13.349 -25.649 1.00 90.81 464 PRO A O 1
ATOM 3686 N N . ALA A 1 465 ? -10.556 -14.718 -24.479 1.00 91.75 465 ALA A N 1
ATOM 3687 C CA . ALA A 1 465 ? -9.837 -15.952 -24.793 1.00 91.75 465 ALA A CA 1
ATOM 3688 C C . ALA A 1 465 ? -9.631 -16.142 -26.311 1.00 91.75 465 ALA A C 1
ATOM 3690 O O . ALA A 1 465 ? -10.524 -15.867 -27.113 1.00 91.75 465 ALA A O 1
ATOM 3691 N N . GLY A 1 466 ? -8.457 -16.646 -26.701 1.00 88.69 466 GLY A N 1
ATOM 3692 C CA . GLY A 1 466 ? -8.094 -16.918 -28.096 1.00 88.69 466 GLY A CA 1
ATOM 3693 C C . GLY A 1 466 ? -7.650 -15.712 -28.936 1.00 88.69 466 GLY A C 1
ATOM 3694 O O . GLY A 1 466 ? -7.358 -15.898 -30.115 1.00 88.69 466 GLY A O 1
ATOM 3695 N N . HIS A 1 467 ? -7.564 -14.502 -28.373 1.00 89.31 467 HIS A N 1
ATOM 3696 C CA . HIS A 1 467 ? -7.126 -13.313 -29.118 1.00 89.31 467 HIS A CA 1
ATOM 3697 C C . HIS A 1 467 ? -5.617 -13.258 -29.376 1.00 89.31 467 HIS A C 1
ATOM 3699 O O . HIS A 1 467 ? -5.204 -12.685 -30.384 1.00 89.31 467 HIS A O 1
ATOM 3705 N N . ALA A 1 468 ? -4.804 -13.833 -28.490 1.00 91.12 468 ALA A N 1
ATOM 3706 C CA . ALA A 1 468 ? -3.353 -13.763 -28.551 1.00 91.12 468 ALA A CA 1
ATOM 3707 C C . ALA A 1 468 ? -2.714 -15.155 -28.437 1.00 91.12 468 ALA A C 1
ATOM 3709 O O . ALA A 1 468 ? -3.127 -16.002 -27.636 1.00 91.12 468 ALA A O 1
ATOM 3710 N N . GLN A 1 469 ? -1.680 -15.397 -29.243 1.00 87.81 469 GLN A N 1
ATOM 3711 C CA . GLN A 1 469 ? -0.835 -16.586 -29.111 1.00 87.81 469 GLN A CA 1
ATOM 3712 C C . GLN A 1 469 ? 0.334 -16.339 -28.148 1.00 87.81 469 GLN A C 1
ATOM 3714 O O . GLN A 1 469 ? 0.662 -15.201 -27.834 1.00 87.81 469 GLN A O 1
ATOM 3719 N N . ALA A 1 470 ? 0.987 -17.401 -27.670 1.00 77.56 470 ALA A N 1
ATOM 3720 C CA . ALA A 1 470 ? 2.126 -17.255 -26.763 1.00 77.56 470 ALA A CA 1
ATOM 3721 C C . ALA A 1 470 ? 3.301 -16.502 -27.428 1.00 77.56 470 ALA A C 1
ATOM 3723 O O . ALA A 1 470 ? 3.646 -16.789 -28.575 1.00 77.56 470 ALA A O 1
ATOM 3724 N N . GLY A 1 471 ? 3.943 -15.593 -26.683 1.00 75.12 471 GLY A N 1
ATOM 3725 C CA . GLY A 1 471 ? 5.284 -15.077 -26.989 1.00 75.12 471 GLY A CA 1
ATOM 3726 C C . GLY A 1 471 ? 5.415 -13.622 -27.460 1.00 75.12 471 GLY A C 1
ATOM 3727 O O . GLY A 1 471 ? 6.525 -13.112 -27.430 1.00 75.12 471 GLY A O 1
ATOM 3728 N N . ALA A 1 472 ? 4.355 -12.945 -27.919 1.00 80.06 472 ALA A N 1
ATOM 3729 C CA . ALA A 1 472 ? 4.468 -11.573 -28.439 1.00 80.06 472 ALA A CA 1
ATOM 3730 C C . ALA A 1 472 ? 3.353 -10.668 -27.899 1.00 80.06 472 ALA A C 1
ATOM 3732 O O . ALA A 1 472 ? 2.204 -10.761 -28.335 1.00 80.06 472 ALA A O 1
ATOM 3733 N N . LEU A 1 473 ? 3.725 -9.805 -26.954 1.00 91.62 473 LEU A N 1
ATOM 3734 C CA . LEU A 1 473 ? 2.890 -8.780 -26.337 1.00 91.62 473 LEU A CA 1
ATOM 3735 C C . LEU A 1 473 ? 3.766 -7.549 -26.096 1.00 91.62 473 LEU A C 1
ATOM 3737 O O . LEU A 1 473 ? 4.810 -7.680 -25.463 1.00 91.62 473 LEU A O 1
ATOM 3741 N N . ASP A 1 474 ? 3.333 -6.382 -26.559 1.00 94.31 474 ASP A N 1
ATOM 3742 C CA . ASP A 1 474 ? 3.987 -5.116 -26.233 1.00 94.31 474 ASP A CA 1
ATOM 3743 C C . ASP A 1 474 ? 2.956 -4.027 -25.931 1.00 94.31 474 ASP A C 1
ATOM 3745 O O . ASP A 1 474 ? 1.794 -4.127 -26.335 1.00 94.31 474 ASP A O 1
ATOM 3749 N N . ALA A 1 475 ? 3.369 -3.006 -25.188 1.00 95.56 475 ALA A N 1
ATOM 3750 C CA . ALA A 1 475 ? 2.500 -1.922 -24.768 1.00 95.56 475 ALA A CA 1
ATOM 3751 C C . ALA A 1 475 ? 3.255 -0.594 -24.697 1.00 95.56 475 ALA A C 1
ATOM 3753 O O . ALA A 1 475 ? 4.405 -0.534 -24.268 1.00 95.56 475 ALA A O 1
ATOM 3754 N N . VAL A 1 476 ? 2.582 0.490 -25.078 1.00 95.69 476 VAL A N 1
ATOM 3755 C CA . VAL A 1 476 ? 3.155 1.841 -25.075 1.00 95.69 476 VAL A CA 1
ATOM 3756 C C . VAL A 1 476 ? 2.190 2.835 -24.451 1.00 95.69 476 VAL A C 1
ATOM 3758 O O . VAL A 1 476 ? 1.005 2.868 -24.774 1.00 95.69 476 VAL A O 1
ATOM 3761 N N . SER A 1 477 ? 2.709 3.692 -23.576 1.00 93.12 477 SER A N 1
ATOM 3762 C CA . SER A 1 477 ? 1.962 4.824 -23.036 1.00 93.12 477 SER A CA 1
ATOM 3763 C C . SER A 1 477 ? 2.248 6.041 -23.902 1.00 93.12 477 SER A C 1
ATOM 3765 O O . SER A 1 477 ? 3.396 6.472 -24.029 1.00 93.12 477 SER A O 1
ATOM 3767 N N . ARG A 1 478 ? 1.210 6.610 -24.515 1.00 89.75 478 ARG A N 1
ATOM 3768 C CA . ARG A 1 478 ? 1.340 7.826 -25.338 1.00 89.75 478 ARG A CA 1
ATOM 3769 C C . ARG A 1 478 ? 1.270 9.095 -24.503 1.00 89.75 478 ARG A C 1
ATOM 3771 O O . ARG A 1 478 ? 1.939 10.081 -24.802 1.00 89.75 478 ARG A O 1
ATOM 3778 N N . THR A 1 479 ? 0.456 9.058 -23.457 1.00 88.31 479 THR A N 1
ATOM 3779 C CA . THR A 1 479 ? 0.276 10.120 -22.463 1.00 88.31 479 THR A CA 1
ATOM 3780 C C . THR A 1 479 ? 0.014 9.473 -21.103 1.00 88.31 479 THR A C 1
ATOM 3782 O O . THR A 1 479 ? -0.119 8.255 -21.022 1.00 88.31 479 THR A O 1
ATOM 3785 N N . SER A 1 480 ? -0.149 10.263 -20.040 1.00 85.38 480 SER A N 1
ATOM 3786 C CA . SER A 1 480 ? -0.629 9.740 -18.751 1.00 85.38 480 SER A CA 1
ATOM 3787 C C . SER A 1 480 ? -2.068 9.210 -18.795 1.00 85.38 480 SER A C 1
ATOM 3789 O O . SER A 1 480 ? -2.505 8.556 -17.851 1.00 85.38 480 SER A O 1
ATOM 3791 N N . GLN A 1 481 ? -2.801 9.499 -19.876 1.00 87.50 481 GLN A N 1
ATOM 3792 C CA . GLN A 1 481 ? -4.201 9.138 -20.082 1.00 87.50 481 GLN A CA 1
ATOM 3793 C C . GLN A 1 481 ? -4.407 8.195 -21.282 1.00 87.50 481 GLN A C 1
ATOM 3795 O O . GLN A 1 481 ? -5.547 7.912 -21.636 1.00 87.50 481 GLN A O 1
ATOM 3800 N N . ASN A 1 482 ? -3.338 7.702 -21.919 1.00 90.62 482 ASN A N 1
ATOM 3801 C CA . ASN A 1 482 ? -3.443 6.851 -23.102 1.00 90.62 482 ASN A CA 1
ATOM 3802 C C . ASN A 1 482 ? -2.420 5.721 -23.091 1.00 90.62 482 ASN A C 1
ATOM 3804 O O . ASN A 1 482 ? -1.220 5.972 -22.961 1.00 90.62 482 ASN A O 1
ATOM 3808 N N . LEU A 1 483 ? -2.912 4.504 -23.300 1.00 94.88 483 LEU A N 1
ATOM 3809 C CA . LEU A 1 483 ? -2.136 3.271 -23.365 1.00 94.88 483 LEU A CA 1
ATOM 3810 C C . LEU A 1 483 ? -2.622 2.432 -24.548 1.00 94.88 483 LEU A C 1
ATOM 3812 O O . LEU A 1 483 ? -3.825 2.246 -24.705 1.00 94.88 483 LEU A O 1
ATOM 3816 N N . ASP A 1 484 ? -1.699 1.885 -25.329 1.00 97.25 484 ASP A N 1
ATOM 3817 C CA . ASP A 1 484 ? -1.984 1.008 -26.462 1.00 97.25 484 ASP A CA 1
ATOM 3818 C C . ASP A 1 484 ? -1.256 -0.323 -26.271 1.00 97.25 484 ASP A C 1
ATOM 3820 O O . ASP A 1 484 ? -0.107 -0.354 -25.827 1.00 97.25 484 ASP A O 1
ATOM 3824 N N . VAL A 1 485 ? -1.936 -1.424 -26.588 1.00 97.31 485 VAL A N 1
ATOM 3825 C CA . VAL A 1 485 ? -1.464 -2.796 -26.364 1.00 97.31 485 VAL A CA 1
ATOM 3826 C C . VAL A 1 485 ? -1.530 -3.560 -27.676 1.00 97.31 485 VAL A C 1
ATOM 3828 O O . VAL A 1 485 ? -2.531 -3.479 -28.389 1.00 97.31 485 VAL A O 1
ATOM 3831 N N . PHE A 1 486 ? -0.484 -4.319 -27.987 1.00 96.38 486 PHE A N 1
ATOM 3832 C CA . PHE A 1 486 ? -0.301 -5.005 -29.262 1.00 96.38 486 PHE A CA 1
ATOM 3833 C C . PHE A 1 486 ? 0.086 -6.461 -29.055 1.00 96.38 486 PHE A C 1
ATOM 3835 O O . PHE A 1 486 ? 0.888 -6.782 -28.180 1.00 96.38 486 PHE A O 1
ATOM 3842 N N . TRP A 1 487 ? -0.448 -7.350 -29.886 1.00 94.50 487 TRP A N 1
ATOM 3843 C CA . TRP A 1 487 ? -0.122 -8.773 -29.840 1.00 94.50 487 TRP A CA 1
ATOM 3844 C C . TRP A 1 487 ? -0.246 -9.421 -31.214 1.00 94.50 487 TRP A C 1
ATOM 3846 O O . TRP A 1 487 ? -0.892 -8.896 -32.124 1.00 94.50 487 TRP A O 1
ATOM 3856 N N . VAL A 1 488 ? 0.340 -10.609 -31.350 1.00 93.56 488 VAL A N 1
ATOM 3857 C CA . VAL A 1 488 ? 0.116 -11.463 -32.520 1.00 93.56 488 VAL A CA 1
ATOM 3858 C C . VAL A 1 488 ? -1.028 -12.436 -32.223 1.00 93.56 488 VAL A C 1
ATOM 3860 O O . VAL A 1 488 ? -1.041 -13.104 -31.186 1.00 93.56 488 VAL A O 1
ATOM 3863 N N . GLY A 1 489 ? -2.002 -12.514 -33.127 1.00 92.69 489 GLY A N 1
ATOM 3864 C CA . GLY A 1 489 ? -3.120 -13.452 -33.058 1.00 92.69 489 GLY A CA 1
ATOM 3865 C C . GLY A 1 489 ? -2.734 -14.873 -33.497 1.00 92.69 489 GLY A C 1
ATOM 3866 O O . GLY A 1 489 ? -1.718 -15.056 -34.174 1.00 92.69 489 GLY A O 1
ATOM 3867 N N . PRO A 1 490 ? -3.530 -15.905 -33.156 1.00 90.62 490 PRO A N 1
ATOM 3868 C CA . PRO A 1 490 ? -3.277 -17.287 -33.589 1.00 90.62 490 PRO A CA 1
ATOM 3869 C C . PRO A 1 490 ? -3.271 -17.504 -35.113 1.00 90.62 490 PRO A C 1
ATOM 3871 O O . PRO A 1 490 ? -2.737 -18.501 -35.591 1.00 90.62 490 PRO A O 1
ATOM 3874 N N . ASP A 1 491 ? -3.865 -16.589 -35.878 1.00 91.56 491 ASP A N 1
ATOM 3875 C CA . ASP A 1 491 ? -3.885 -16.570 -37.344 1.00 91.56 491 ASP A CA 1
ATOM 3876 C C . ASP A 1 491 ? -2.680 -15.831 -37.964 1.00 91.56 491 ASP A C 1
ATOM 3878 O O . ASP A 1 491 ? -2.591 -15.691 -39.186 1.00 91.56 491 ASP A O 1
ATOM 3882 N N . GLY A 1 492 ? -1.752 -15.337 -37.138 1.00 92.19 492 GLY A N 1
ATOM 3883 C CA . GLY A 1 492 ? -0.615 -14.522 -37.566 1.00 92.19 492 GLY A CA 1
ATOM 3884 C C . GLY A 1 492 ? -0.976 -13.074 -37.911 1.00 92.19 492 GLY A C 1
ATOM 3885 O O . GLY A 1 492 ? -0.156 -12.381 -38.510 1.00 92.19 492 GLY A O 1
ATOM 3886 N N . GLY A 1 493 ? -2.187 -12.610 -37.588 1.00 94.25 493 GLY A N 1
ATOM 3887 C CA . GLY A 1 493 ? -2.536 -11.190 -37.640 1.00 94.25 493 GLY A CA 1
ATOM 3888 C C . GLY A 1 493 ? -1.945 -10.408 -36.469 1.00 94.25 493 GLY A C 1
ATOM 3889 O O . GLY A 1 493 ? -1.572 -10.988 -35.449 1.00 94.25 493 GLY A O 1
ATOM 3890 N N . VAL A 1 494 ? -1.870 -9.082 -36.599 1.00 96.12 494 VAL A N 1
ATOM 3891 C CA . VAL A 1 494 ? -1.473 -8.197 -35.491 1.00 96.12 494 VAL A CA 1
ATOM 3892 C C . VAL A 1 494 ? -2.720 -7.509 -34.954 1.00 96.12 494 VAL A C 1
ATOM 3894 O O . VAL A 1 494 ? -3.393 -6.775 -35.684 1.00 96.12 494 VAL A O 1
ATOM 3897 N N . GLY A 1 495 ? -3.039 -7.786 -33.693 1.00 95.38 495 GLY A N 1
ATOM 3898 C CA . GLY A 1 495 ? -4.169 -7.218 -32.968 1.00 95.38 495 GLY A CA 1
ATOM 3899 C C . GLY A 1 495 ? -3.742 -6.085 -32.043 1.00 95.38 495 GLY A C 1
ATOM 3900 O O . GLY A 1 495 ? -2.591 -6.020 -31.610 1.00 95.38 495 GLY A O 1
ATOM 3901 N N . THR A 1 496 ? -4.687 -5.203 -31.731 1.00 96.75 496 THR A N 1
ATOM 3902 C CA . THR A 1 496 ? -4.508 -4.139 -30.747 1.00 96.75 496 THR A CA 1
ATOM 3903 C C . THR A 1 496 ? -5.784 -3.863 -29.956 1.00 96.75 496 THR A C 1
ATOM 3905 O O . THR A 1 496 ? -6.897 -4.131 -30.417 1.00 96.75 496 THR A O 1
ATOM 3908 N N . THR A 1 497 ? -5.613 -3.312 -28.758 1.00 97.12 497 THR A N 1
ATOM 3909 C CA . THR A 1 497 ? -6.627 -2.540 -28.034 1.00 97.12 497 THR A CA 1
ATOM 3910 C C . THR A 1 497 ? -5.951 -1.346 -27.360 1.00 97.12 497 THR A C 1
ATOM 3912 O O . THR A 1 497 ? -4.727 -1.314 -27.230 1.00 97.12 497 THR A O 1
ATOM 3915 N N . TYR A 1 498 ? -6.739 -0.370 -26.923 1.00 95.69 498 TYR A N 1
ATOM 3916 C CA . TYR A 1 498 ? -6.242 0.826 -26.263 1.00 95.69 498 TYR A CA 1
ATOM 3917 C C . TYR A 1 498 ? -7.143 1.258 -25.106 1.00 95.69 498 TYR A C 1
ATOM 3919 O O . TYR A 1 498 ? -8.309 0.858 -24.997 1.00 95.69 498 TYR A O 1
ATOM 3927 N N . TRP A 1 499 ? -6.570 2.096 -24.249 1.00 94.94 499 TRP A N 1
ATOM 3928 C CA . TRP A 1 499 ? -7.210 2.729 -23.111 1.00 94.94 499 TRP A CA 1
ATOM 3929 C C . TRP A 1 499 ? -7.100 4.254 -23.214 1.00 94.94 499 TRP A C 1
ATOM 3931 O O . TRP A 1 499 ? -6.023 4.785 -23.491 1.00 94.94 499 TRP A O 1
ATOM 3941 N N . ASP A 1 500 ? -8.207 4.956 -22.976 1.00 90.31 500 ASP A N 1
ATOM 3942 C CA . ASP A 1 500 ? -8.315 6.428 -22.983 1.00 90.31 500 ASP A CA 1
ATOM 3943 C C . ASP A 1 500 ? -9.160 6.978 -21.813 1.00 90.31 500 ASP A C 1
ATOM 3945 O O . ASP A 1 500 ? -9.791 8.032 -21.902 1.00 90.31 500 ASP A O 1
ATOM 3949 N N . GLY A 1 501 ? -9.209 6.225 -20.713 1.00 86.38 501 GLY A N 1
ATOM 3950 C CA . GLY A 1 501 ? -10.202 6.360 -19.643 1.00 86.38 501 GLY A CA 1
ATOM 3951 C C . GLY A 1 501 ? -11.129 5.145 -19.576 1.00 86.38 501 GLY A C 1
ATOM 3952 O O . GLY A 1 501 ? -11.604 4.782 -18.499 1.00 86.38 501 GLY A O 1
ATOM 3953 N N . THR A 1 502 ? -11.319 4.457 -20.703 1.00 89.56 502 THR A N 1
ATOM 3954 C CA . THR A 1 502 ? -11.967 3.145 -20.785 1.00 89.56 502 THR A CA 1
ATOM 3955 C C . THR A 1 502 ? -11.217 2.228 -21.749 1.00 89.56 502 THR A C 1
ATOM 3957 O O . THR A 1 502 ? -10.490 2.707 -22.614 1.00 89.56 502 THR A O 1
ATOM 3960 N N . TRP A 1 503 ? -11.364 0.912 -21.591 1.00 93.31 503 TRP A N 1
ATOM 3961 C CA . TRP A 1 503 ? -10.799 -0.063 -22.527 1.00 93.31 503 TRP A CA 1
ATOM 3962 C C . TRP A 1 503 ? -11.717 -0.238 -23.733 1.00 93.31 503 TRP A C 1
ATOM 3964 O O . TRP A 1 503 ? -12.924 -0.433 -23.578 1.00 93.31 503 TRP A O 1
ATOM 3974 N N . HIS A 1 504 ? -11.138 -0.217 -24.930 1.00 95.06 504 HIS A N 1
ATOM 3975 C CA . HIS A 1 504 ? -11.880 -0.402 -26.176 1.00 95.06 504 HIS A CA 1
ATOM 3976 C C . HIS A 1 504 ? -11.873 -1.859 -26.648 1.00 95.06 504 HIS A C 1
ATOM 3978 O O . HIS A 1 504 ? -11.097 -2.700 -26.188 1.00 95.06 504 HIS A O 1
ATOM 3984 N N . ALA A 1 505 ? -12.788 -2.191 -27.560 1.00 94.56 505 ALA A N 1
ATOM 3985 C CA . ALA A 1 505 ? -12.855 -3.533 -28.124 1.00 94.56 505 ALA A CA 1
ATOM 3986 C C . ALA A 1 505 ? -11.616 -3.815 -28.998 1.00 94.56 505 ALA A C 1
ATOM 3988 O O . ALA A 1 505 ? -11.230 -2.946 -29.783 1.00 94.56 505 ALA A O 1
ATOM 3989 N N . PRO A 1 506 ? -11.019 -5.019 -28.923 1.00 95.94 506 PRO A N 1
ATOM 3990 C CA . PRO A 1 506 ? -9.882 -5.362 -29.765 1.00 95.94 506 PRO A CA 1
ATOM 3991 C C . PRO A 1 506 ? -10.187 -5.323 -31.268 1.00 95.94 506 PRO A C 1
ATOM 3993 O O . PRO A 1 506 ? -11.257 -5.756 -31.702 1.00 95.94 506 PRO A O 1
ATOM 3996 N N . PHE A 1 507 ? -9.217 -4.887 -32.072 1.00 95.12 507 PHE A N 1
ATOM 3997 C CA . PHE A 1 507 ? -9.291 -4.876 -33.537 1.00 95.12 507 PHE A CA 1
ATOM 3998 C C . PHE A 1 507 ? -7.931 -5.199 -34.180 1.00 95.12 507 PHE A C 1
ATOM 4000 O O . PHE A 1 507 ? -6.903 -5.218 -33.508 1.00 95.12 507 PHE A O 1
ATOM 4007 N N . ALA A 1 508 ? -7.918 -5.504 -35.481 1.00 94.94 508 ALA A N 1
ATOM 4008 C CA . ALA A 1 508 ? -6.703 -5.872 -36.213 1.00 94.94 508 ALA A CA 1
ATOM 4009 C C . ALA A 1 508 ? -6.061 -4.662 -36.912 1.00 94.94 508 ALA A C 1
ATOM 4011 O O . ALA A 1 508 ? -6.761 -3.879 -37.554 1.00 94.94 508 ALA A O 1
ATOM 4012 N N . ILE A 1 509 ? -4.730 -4.563 -36.842 1.00 96.69 509 ILE A N 1
ATOM 4013 C CA . ILE A 1 509 ? -3.907 -3.568 -37.562 1.00 96.69 509 ILE A CA 1
ATOM 4014 C C . ILE A 1 509 ? -3.073 -4.197 -38.685 1.00 96.69 509 ILE A C 1
ATOM 4016 O O . ILE A 1 509 ? -2.602 -3.496 -39.579 1.00 96.69 509 ILE A O 1
ATOM 4020 N N . ALA A 1 510 ? -2.933 -5.526 -38.681 1.00 95.62 510 ALA A N 1
ATOM 4021 C CA . ALA A 1 510 ? -2.413 -6.296 -39.803 1.00 95.62 510 ALA A CA 1
ATOM 4022 C C . ALA A 1 510 ? -3.261 -7.568 -40.015 1.00 95.62 510 ALA A C 1
ATOM 4024 O O . ALA A 1 510 ? -3.586 -8.238 -39.029 1.00 95.62 510 ALA A O 1
ATOM 4025 N N . PRO A 1 511 ? -3.621 -7.914 -41.267 1.00 93.31 511 PRO A N 1
ATOM 4026 C CA . PRO A 1 511 ? -4.374 -9.130 -41.587 1.00 93.31 511 PRO A CA 1
ATOM 4027 C C . PRO A 1 511 ? -3.680 -10.437 -41.167 1.00 93.31 511 PRO A C 1
ATOM 4029 O O . PRO A 1 511 ? -2.490 -10.456 -40.859 1.00 93.31 511 PRO A O 1
ATOM 4032 N N . ALA A 1 512 ? -4.416 -11.551 -41.226 1.00 93.38 512 ALA A N 1
ATOM 4033 C CA . ALA A 1 512 ? -3.883 -12.894 -40.988 1.00 93.38 512 ALA A CA 1
ATOM 4034 C C . ALA A 1 512 ? -2.644 -13.201 -41.856 1.00 93.38 512 ALA A C 1
ATOM 4036 O O . ALA A 1 512 ? -2.586 -12.837 -43.033 1.00 93.38 512 ALA A O 1
ATOM 4037 N N . GLY A 1 513 ? -1.666 -13.905 -41.280 1.00 90.94 513 GLY A N 1
ATOM 4038 C CA . GLY A 1 513 ? -0.426 -14.311 -41.950 1.00 90.94 513 GLY A CA 1
ATOM 4039 C C . GLY A 1 513 ? 0.657 -13.232 -42.086 1.00 90.94 513 GLY A C 1
ATOM 4040 O O . GLY A 1 513 ? 1.649 -13.473 -42.769 1.00 90.94 513 GLY A O 1
ATOM 4041 N N . HIS A 1 514 ? 0.507 -12.062 -41.458 1.00 91.88 514 HIS A N 1
ATOM 4042 C CA . HIS A 1 514 ? 1.503 -10.984 -41.530 1.00 91.88 514 HIS A CA 1
ATOM 4043 C C . HIS A 1 514 ? 2.679 -11.148 -40.560 1.00 91.88 514 HIS A C 1
ATOM 4045 O O . HIS A 1 514 ? 3.772 -10.668 -40.862 1.00 91.88 514 HIS A O 1
ATOM 4051 N N . ALA A 1 515 ? 2.472 -11.800 -39.417 1.00 92.50 515 ALA A N 1
ATOM 4052 C CA . ALA A 1 515 ? 3.452 -11.933 -38.348 1.00 92.50 515 ALA A CA 1
ATOM 4053 C C . ALA A 1 515 ? 3.600 -13.393 -37.905 1.00 92.50 515 ALA A C 1
ATOM 4055 O O . ALA A 1 515 ? 2.627 -14.146 -37.824 1.00 92.50 515 ALA A O 1
ATOM 4056 N N . GLN A 1 516 ? 4.833 -13.793 -37.599 1.00 88.69 516 GLN A N 1
ATOM 4057 C CA . GLN A 1 516 ? 5.106 -15.076 -36.955 1.00 88.69 516 GLN A CA 1
ATOM 4058 C C . GLN A 1 516 ? 5.040 -14.955 -35.418 1.00 88.69 516 GLN A C 1
ATOM 4060 O O . GLN A 1 516 ? 5.140 -13.848 -34.884 1.00 88.69 516 GLN A O 1
ATOM 4065 N N . PRO A 1 517 ? 4.892 -16.068 -34.678 1.00 79.62 517 PRO A N 1
ATOM 4066 C CA . PRO A 1 517 ? 4.885 -16.032 -33.218 1.00 79.62 517 PRO A CA 1
ATOM 4067 C C . PRO A 1 517 ? 6.226 -15.523 -32.651 1.00 79.62 517 PRO A C 1
ATOM 4069 O O . PRO A 1 517 ? 7.292 -15.917 -33.125 1.00 79.62 517 PRO A O 1
ATOM 4072 N N . GLY A 1 518 ? 6.178 -14.701 -31.596 1.00 75.31 518 GLY A N 1
ATOM 4073 C CA . GLY A 1 518 ? 7.324 -14.461 -30.706 1.00 75.31 518 GLY A CA 1
ATOM 4074 C C . GLY A 1 518 ? 8.171 -13.198 -30.919 1.00 75.31 518 GLY A C 1
ATOM 4075 O O . GLY A 1 518 ? 9.142 -13.038 -30.193 1.00 75.31 518 GLY A O 1
ATOM 4076 N N . ALA A 1 519 ? 7.859 -12.300 -31.864 1.00 80.56 519 ALA A N 1
ATOM 4077 C CA . ALA A 1 519 ? 8.567 -11.014 -31.977 1.00 80.56 519 ALA A CA 1
ATOM 4078 C C . ALA A 1 519 ? 7.670 -9.886 -32.511 1.00 80.56 519 ALA A C 1
ATOM 4080 O O . ALA A 1 519 ? 7.370 -9.826 -33.706 1.00 80.56 519 ALA A O 1
ATOM 4081 N N . LEU A 1 520 ? 7.281 -8.989 -31.605 1.00 92.00 520 LEU A N 1
ATOM 4082 C CA . LEU A 1 520 ? 6.541 -7.760 -31.867 1.00 92.00 520 LEU A CA 1
ATOM 4083 C C . LEU A 1 520 ? 7.070 -6.674 -30.929 1.00 92.00 520 LEU A C 1
ATOM 4085 O O . LEU A 1 520 ? 7.338 -6.964 -29.767 1.00 92.00 520 LEU A O 1
ATOM 4089 N N . THR A 1 521 ? 7.200 -5.447 -31.422 1.00 94.31 521 THR A N 1
ATOM 4090 C CA . THR A 1 521 ? 7.502 -4.282 -30.583 1.00 94.31 521 THR A CA 1
ATOM 4091 C C . THR A 1 521 ? 6.781 -3.046 -31.104 1.00 94.31 521 THR A C 1
ATOM 4093 O O . THR A 1 521 ? 6.535 -2.930 -32.307 1.00 94.31 521 THR A O 1
ATOM 4096 N N . ALA A 1 522 ? 6.430 -2.133 -30.209 1.00 95.81 522 ALA A N 1
ATOM 4097 C CA . ALA A 1 522 ? 5.773 -0.880 -30.517 1.00 95.81 522 ALA A CA 1
ATOM 4098 C C . ALA A 1 522 ? 6.529 0.298 -29.898 1.00 95.81 522 ALA A C 1
ATOM 4100 O O . ALA A 1 522 ? 7.124 0.199 -28.828 1.00 95.81 522 ALA A O 1
ATOM 4101 N N . VAL A 1 523 ? 6.481 1.445 -30.571 1.00 96.31 523 VAL A N 1
ATOM 4102 C CA . VAL A 1 523 ? 7.105 2.684 -30.102 1.00 96.31 523 VAL A CA 1
ATOM 4103 C C . VAL A 1 523 ? 6.117 3.831 -30.248 1.00 96.31 523 VAL A C 1
ATOM 4105 O O . VAL A 1 523 ? 5.507 4.008 -31.299 1.00 96.31 523 VAL A O 1
ATOM 4108 N N . SER A 1 524 ? 5.996 4.644 -29.198 1.00 93.75 524 SER A N 1
ATOM 4109 C CA . SER A 1 524 ? 5.357 5.958 -29.267 1.00 93.75 524 SER A CA 1
ATOM 4110 C C . SER A 1 524 ? 6.426 7.025 -29.480 1.00 93.75 524 SER A C 1
ATOM 4112 O O . SER A 1 524 ? 7.319 7.194 -28.647 1.00 93.75 524 SER A O 1
ATOM 4114 N N . ARG A 1 525 ? 6.358 7.751 -30.599 1.00 89.81 525 ARG A N 1
ATOM 4115 C CA . ARG A 1 525 ? 7.316 8.834 -30.911 1.00 89.81 525 ARG A CA 1
ATOM 4116 C C . ARG A 1 525 ? 6.894 10.184 -30.359 1.00 89.81 525 ARG A C 1
ATOM 4118 O O . ARG A 1 525 ? 7.722 11.043 -30.058 1.00 89.81 525 ARG A O 1
ATOM 4125 N N . LYS A 1 526 ? 5.583 10.377 -30.283 1.00 88.75 526 LYS A N 1
ATOM 4126 C CA . LYS A 1 526 ? 4.873 11.515 -29.699 1.00 88.75 526 LYS A CA 1
ATOM 4127 C C . LYS A 1 526 ? 3.423 11.072 -29.462 1.00 88.75 526 LYS A C 1
ATOM 4129 O O . LYS A 1 526 ? 3.015 10.070 -30.044 1.00 88.75 526 LYS A O 1
ATOM 4134 N N . PRO A 1 527 ? 2.625 11.808 -28.670 1.00 88.25 527 PRO A N 1
ATOM 4135 C CA . PRO A 1 527 ? 1.289 11.366 -28.264 1.00 88.25 527 PRO A CA 1
ATOM 4136 C C . PRO A 1 527 ? 0.344 10.917 -29.387 1.00 88.25 527 PRO A C 1
ATOM 4138 O O . PRO A 1 527 ? -0.528 10.093 -29.142 1.00 88.25 527 PRO A O 1
ATOM 4141 N N . GLU A 1 528 ? 0.519 11.429 -30.606 1.00 89.69 528 GLU A N 1
ATOM 4142 C CA . GLU A 1 528 ? -0.331 11.121 -31.764 1.00 89.69 528 GLU A CA 1
ATOM 4143 C C . GLU A 1 528 ? 0.377 10.267 -32.833 1.00 89.69 528 GLU A C 1
ATOM 4145 O O . GLU A 1 528 ? -0.039 10.270 -33.988 1.00 89.69 528 GLU A O 1
ATOM 4150 N N . GLN A 1 529 ? 1.491 9.600 -32.501 1.00 93.62 529 GLN A N 1
ATOM 4151 C CA . GLN A 1 529 ? 2.203 8.728 -33.442 1.00 93.62 529 GLN A CA 1
ATOM 4152 C C . GLN A 1 529 ? 2.718 7.447 -32.797 1.00 93.62 529 GLN A C 1
ATOM 4154 O O . GLN A 1 529 ? 3.526 7.491 -31.865 1.00 93.62 529 GLN A O 1
ATOM 4159 N N . LEU A 1 530 ? 2.287 6.322 -33.368 1.00 96.44 530 LEU A N 1
ATOM 4160 C CA . LEU A 1 530 ? 2.724 4.979 -33.005 1.00 96.44 530 LEU A CA 1
ATOM 4161 C C . LEU A 1 530 ? 3.311 4.269 -34.211 1.00 96.44 530 LEU A C 1
ATOM 4163 O O . LEU A 1 530 ? 2.788 4.395 -35.316 1.00 96.44 530 LEU A O 1
ATOM 4167 N N . ASP A 1 531 ? 4.315 3.442 -33.965 1.00 97.62 531 ASP A N 1
ATOM 4168 C CA . ASP A 1 531 ? 4.894 2.546 -34.955 1.00 97.62 531 ASP A CA 1
ATOM 4169 C C . ASP A 1 531 ? 4.981 1.145 -34.345 1.00 97.62 531 ASP A C 1
ATOM 4171 O O . ASP A 1 531 ? 5.459 0.980 -33.222 1.00 97.62 531 ASP A O 1
ATOM 4175 N N . VAL A 1 532 ? 4.493 0.140 -35.072 1.00 97.75 532 VAL A N 1
ATOM 4176 C CA . VAL A 1 532 ? 4.480 -1.263 -34.640 1.00 97.75 532 VAL A CA 1
ATOM 4177 C C . VAL A 1 532 ? 5.299 -2.077 -35.627 1.00 97.75 532 VAL A C 1
ATOM 4179 O O . VAL A 1 532 ? 5.129 -1.945 -36.840 1.00 97.75 532 VAL A O 1
ATOM 4182 N N . PHE A 1 533 ? 6.182 -2.926 -35.111 1.00 97.19 533 PHE A N 1
ATOM 4183 C CA . PHE A 1 533 ? 7.113 -3.741 -35.883 1.00 97.19 533 PHE A CA 1
ATOM 4184 C C . PHE A 1 533 ? 6.958 -5.212 -35.524 1.00 97.19 533 PHE A C 1
ATOM 4186 O O . PHE A 1 533 ? 6.746 -5.562 -34.362 1.00 97.19 533 PHE A O 1
ATOM 4193 N N . TRP A 1 534 ? 7.104 -6.086 -36.514 1.00 95.25 534 TRP A N 1
ATOM 4194 C CA . TRP A 1 534 ? 7.061 -7.533 -36.318 1.00 95.25 534 TRP A CA 1
ATOM 4195 C C . TRP A 1 534 ? 7.944 -8.255 -37.328 1.00 95.25 534 TRP A C 1
ATOM 4197 O O . TRP A 1 534 ? 8.287 -7.724 -38.388 1.00 95.25 534 TRP A O 1
ATOM 4207 N N . VAL A 1 535 ? 8.279 -9.506 -37.019 1.00 94.19 535 VAL A N 1
ATOM 4208 C CA . VAL A 1 535 ? 8.930 -10.391 -37.988 1.00 94.19 535 VAL A CA 1
ATOM 4209 C C . VAL A 1 535 ? 7.856 -11.135 -38.787 1.00 94.19 535 VAL A C 1
ATOM 4211 O O . VAL A 1 535 ? 6.970 -11.775 -38.217 1.00 94.19 535 VAL A O 1
ATOM 4214 N N . GLY A 1 536 ? 7.926 -11.060 -40.114 1.00 93.69 536 GLY A N 1
ATOM 4215 C CA . GLY A 1 536 ? 7.036 -11.783 -41.023 1.00 93.69 536 GLY A CA 1
ATOM 4216 C C . GLY A 1 536 ? 7.371 -13.279 -41.115 1.00 93.69 536 GLY A C 1
ATOM 4217 O O . GLY A 1 536 ? 8.485 -13.679 -40.765 1.00 93.69 536 GLY A O 1
ATOM 4218 N N . PRO A 1 537 ? 6.450 -14.133 -41.607 1.00 91.38 537 PRO A N 1
ATOM 4219 C CA . PRO A 1 537 ? 6.702 -15.571 -41.786 1.00 91.38 537 PRO A CA 1
ATOM 4220 C C . PRO A 1 537 ? 7.860 -15.917 -42.736 1.00 91.38 537 PRO A C 1
ATOM 4222 O O . PRO A 1 537 ? 8.397 -17.020 -42.679 1.00 91.38 537 PRO A O 1
ATOM 4225 N N . ASP A 1 538 ? 8.251 -14.988 -43.608 1.00 92.00 538 ASP A N 1
ATOM 4226 C CA . ASP A 1 538 ? 9.393 -15.094 -44.523 1.00 92.00 538 ASP A CA 1
ATOM 4227 C C . ASP A 1 538 ? 10.721 -14.601 -43.906 1.00 92.00 538 ASP A C 1
ATOM 4229 O O . ASP A 1 538 ? 11.757 -14.596 -44.575 1.00 92.00 538 ASP A O 1
ATOM 4233 N N . GLY A 1 539 ? 10.706 -14.169 -42.641 1.00 92.50 539 GLY A N 1
ATOM 4234 C CA . GLY A 1 539 ? 11.856 -13.585 -41.948 1.00 92.50 539 GLY A CA 1
ATOM 4235 C C . GLY A 1 539 ? 12.146 -12.125 -42.316 1.00 92.50 539 GLY A C 1
ATOM 4236 O O . GLY A 1 539 ? 13.187 -11.608 -41.913 1.00 92.50 539 GLY A O 1
ATOM 4237 N N . GLY A 1 540 ? 11.282 -11.457 -43.088 1.00 94.94 540 GLY A N 1
ATOM 4238 C CA . GLY A 1 540 ? 11.339 -10.006 -43.281 1.00 94.94 540 GLY A CA 1
ATOM 4239 C C . GLY A 1 540 ? 10.859 -9.239 -42.047 1.00 94.94 540 GLY A C 1
ATOM 4240 O O . GLY A 1 540 ? 10.226 -9.813 -41.160 1.00 94.94 540 GLY A O 1
ATOM 4241 N N . ILE A 1 541 ? 11.145 -7.935 -41.985 1.00 96.75 541 ILE A N 1
ATOM 4242 C CA . ILE A 1 541 ? 10.603 -7.056 -40.936 1.00 96.75 541 ILE A CA 1
ATOM 4243 C C . ILE A 1 541 ? 9.465 -6.229 -41.529 1.00 96.75 541 ILE A C 1
ATOM 4245 O O . ILE A 1 541 ? 9.678 -5.452 -42.465 1.00 96.75 541 ILE A O 1
ATOM 4249 N N . GLY A 1 542 ? 8.264 -6.426 -40.990 1.00 96.12 542 GLY A N 1
ATOM 4250 C CA . GLY A 1 542 ? 7.061 -5.678 -41.333 1.00 96.12 542 GLY A CA 1
ATOM 4251 C C . GLY A 1 542 ? 6.790 -4.560 -40.332 1.00 96.12 542 GLY A C 1
ATOM 4252 O O . GLY A 1 542 ? 7.201 -4.636 -39.173 1.00 96.12 542 GLY A O 1
ATOM 4253 N N . THR A 1 543 ? 6.090 -3.524 -40.784 1.00 97.56 543 THR A N 1
ATOM 4254 C CA . THR A 1 543 ? 5.630 -2.431 -39.931 1.00 97.56 543 THR A CA 1
ATOM 4255 C C . THR A 1 543 ? 4.289 -1.865 -40.387 1.00 97.56 543 THR A C 1
ATOM 4257 O O . THR A 1 543 ? 3.914 -1.968 -41.558 1.00 97.56 543 THR A O 1
ATOM 4260 N N . THR A 1 544 ? 3.571 -1.254 -39.450 1.00 97.81 544 THR A N 1
ATOM 4261 C CA . THR A 1 544 ? 2.522 -0.266 -39.709 1.00 97.81 544 THR A CA 1
ATOM 4262 C C . THR A 1 544 ? 2.640 0.862 -38.686 1.00 97.81 544 THR A C 1
ATOM 4264 O O . THR A 1 544 ? 3.269 0.696 -37.639 1.00 97.81 544 THR A O 1
ATOM 4267 N N . TYR A 1 545 ? 2.029 2.003 -38.983 1.00 97.00 545 TYR A N 1
ATOM 4268 C CA . TYR A 1 545 ? 2.015 3.163 -38.107 1.00 97.00 545 TYR A CA 1
ATOM 4269 C C . TYR A 1 545 ? 0.613 3.760 -37.993 1.00 97.00 545 TYR A C 1
ATOM 4271 O O . TYR A 1 545 ? -0.269 3.517 -38.828 1.00 97.00 545 TYR A O 1
ATOM 4279 N N . TRP A 1 546 ? 0.432 4.555 -36.945 1.00 96.75 546 TRP A N 1
ATOM 4280 C CA . TRP A 1 546 ? -0.782 5.303 -36.659 1.00 96.75 546 TRP A CA 1
ATOM 4281 C C . TRP A 1 546 ? -0.469 6.790 -36.499 1.00 96.75 546 TRP A C 1
ATOM 4283 O O . TRP A 1 546 ? 0.466 7.147 -35.787 1.00 96.75 546 TRP A O 1
ATOM 4293 N N . ASP A 1 547 ? -1.255 7.646 -37.153 1.00 94.62 547 ASP A N 1
ATOM 4294 C CA . ASP A 1 547 ? -1.168 9.116 -37.091 1.00 94.62 547 ASP A CA 1
ATOM 4295 C C . ASP A 1 547 ? -2.555 9.787 -36.986 1.00 94.62 547 ASP A C 1
ATOM 4297 O O . ASP A 1 547 ? -2.804 10.865 -37.529 1.00 94.62 547 ASP A O 1
ATOM 4301 N N . GLY A 1 548 ? -3.484 9.107 -36.311 1.00 91.62 548 GLY A N 1
ATOM 4302 C CA . GLY A 1 548 ? -4.924 9.387 -36.328 1.00 91.62 548 GLY A CA 1
ATOM 4303 C C . GLY A 1 548 ? -5.719 8.328 -37.100 1.00 91.62 548 GLY A C 1
ATOM 4304 O O . GLY A 1 548 ? -6.906 8.130 -36.840 1.00 91.62 548 GLY A O 1
ATOM 4305 N N . ALA A 1 549 ? -5.057 7.582 -37.987 1.00 95.31 549 ALA A N 1
ATOM 4306 C CA . ALA A 1 549 ? -5.564 6.362 -38.604 1.00 95.31 549 ALA A CA 1
ATOM 4307 C C . ALA A 1 549 ? -4.435 5.334 -38.766 1.00 95.31 549 ALA A C 1
ATOM 4309 O O . ALA A 1 549 ? -3.271 5.702 -38.892 1.00 95.31 549 ALA A O 1
ATOM 4310 N N . TRP A 1 550 ? -4.780 4.045 -38.763 1.00 96.94 550 TRP A N 1
ATOM 4311 C CA . TRP A 1 550 ? -3.825 2.976 -39.062 1.00 96.94 550 TRP A CA 1
ATOM 4312 C C . TRP A 1 550 ? -3.582 2.882 -40.566 1.00 96.94 550 TRP A C 1
ATOM 4314 O O . TRP A 1 550 ? -4.533 2.875 -41.353 1.00 96.94 550 TRP A O 1
ATOM 4324 N N . HIS A 1 551 ? -2.316 2.772 -40.962 1.00 97.62 551 HIS A N 1
ATOM 4325 C CA . HIS A 1 551 ? -1.924 2.646 -42.366 1.00 97.62 551 HIS A CA 1
ATOM 4326 C C . HIS A 1 551 ? -1.744 1.186 -42.792 1.00 97.62 551 HIS A C 1
ATOM 4328 O O . HIS A 1 551 ? -1.687 0.262 -41.978 1.00 97.62 551 HIS A O 1
ATOM 4334 N N . ALA A 1 552 ? -1.692 0.955 -44.105 1.00 97.31 552 ALA A N 1
ATOM 4335 C CA . ALA A 1 552 ? -1.478 -0.384 -44.639 1.00 97.31 552 ALA A CA 1
ATOM 4336 C C . ALA A 1 552 ? -0.072 -0.897 -44.266 1.00 97.31 552 ALA A C 1
ATOM 4338 O O . ALA A 1 552 ? 0.894 -0.144 -44.413 1.00 97.31 552 ALA A O 1
ATOM 4339 N N . PRO A 1 553 ? 0.071 -2.165 -43.838 1.00 97.38 553 PRO A N 1
ATOM 4340 C CA . PRO A 1 553 ? 1.379 -2.723 -43.525 1.00 97.38 553 PRO A CA 1
ATOM 4341 C C . PRO A 1 553 ? 2.346 -2.730 -44.715 1.00 97.38 553 PRO A C 1
ATOM 4343 O O . PRO A 1 553 ? 1.949 -3.016 -45.847 1.00 97.38 553 PRO A O 1
ATOM 4346 N N . PHE A 1 554 ? 3.631 -2.497 -44.450 1.00 96.50 554 PHE A N 1
ATOM 4347 C CA . PHE A 1 554 ? 4.709 -2.556 -45.443 1.00 96.50 554 PHE A CA 1
ATOM 4348 C C . PHE A 1 554 ? 5.999 -3.139 -44.844 1.00 96.50 554 PHE A C 1
ATOM 4350 O O . PHE A 1 554 ? 6.118 -3.298 -43.631 1.00 96.50 554 PHE A O 1
ATOM 4357 N N . ALA A 1 555 ? 6.961 -3.505 -45.695 1.00 96.25 555 ALA A N 1
ATOM 4358 C CA . ALA A 1 555 ? 8.227 -4.108 -45.274 1.00 96.25 555 ALA A CA 1
ATOM 4359 C C . ALA A 1 555 ? 9.351 -3.065 -45.169 1.00 96.25 555 ALA A C 1
ATOM 4361 O O . ALA A 1 555 ? 9.502 -2.231 -46.062 1.00 96.25 555 ALA A O 1
ATOM 4362 N N . ILE A 1 556 ? 10.170 -3.163 -44.117 1.00 97.31 556 ILE A N 1
ATOM 4363 C CA . ILE A 1 556 ? 11.372 -2.331 -43.899 1.00 97.31 556 ILE A CA 1
ATOM 4364 C C . ILE A 1 556 ? 12.677 -3.128 -44.003 1.00 97.31 556 ILE A C 1
ATOM 4366 O O . ILE A 1 556 ? 13.755 -2.548 -44.114 1.00 97.31 556 ILE A O 1
ATOM 4370 N N . ALA A 1 557 ? 12.588 -4.460 -44.013 1.00 96.44 557 ALA A N 1
ATOM 4371 C CA . ALA A 1 557 ? 13.707 -5.349 -44.296 1.00 96.44 557 ALA A CA 1
ATOM 4372 C C . ALA A 1 557 ? 13.240 -6.543 -45.151 1.00 96.44 557 ALA A C 1
ATOM 4374 O O . ALA A 1 557 ? 12.121 -7.030 -44.953 1.00 96.44 557 ALA A O 1
ATOM 4375 N N . PRO A 1 558 ? 14.065 -7.021 -46.101 1.00 95.75 558 PRO A N 1
ATOM 4376 C CA . PRO A 1 558 ? 13.689 -8.081 -47.035 1.00 95.75 558 PRO A CA 1
ATOM 4377 C C . PRO A 1 558 ? 13.540 -9.453 -46.357 1.00 95.75 558 PRO A C 1
ATOM 4379 O O . PRO A 1 558 ? 14.033 -9.669 -45.249 1.00 95.75 558 PRO A O 1
ATOM 4382 N N . ALA A 1 559 ? 12.919 -10.406 -47.056 1.00 95.06 559 ALA A N 1
ATOM 4383 C CA . ALA A 1 559 ? 12.813 -11.798 -46.618 1.00 95.06 559 ALA A CA 1
ATOM 4384 C C . ALA A 1 559 ? 14.178 -12.385 -46.202 1.00 95.06 559 ALA A C 1
ATOM 4386 O O . ALA A 1 559 ? 15.198 -12.144 -46.852 1.00 95.06 559 ALA A O 1
ATOM 4387 N N . GLY A 1 560 ? 14.188 -13.169 -45.122 1.00 92.44 560 GLY A N 1
ATOM 4388 C CA . GLY A 1 560 ? 15.396 -13.771 -44.553 1.00 92.44 560 GLY A CA 1
ATOM 4389 C C . GLY A 1 560 ? 16.269 -12.839 -43.702 1.00 92.44 560 GLY A C 1
ATOM 4390 O O . GLY A 1 560 ? 17.368 -13.242 -43.325 1.00 92.44 560 GLY A O 1
ATOM 4391 N N . SER A 1 561 ? 15.813 -11.624 -43.377 1.00 93.25 561 SER A N 1
ATOM 4392 C CA . SER A 1 561 ? 16.578 -10.676 -42.548 1.00 93.25 561 SER A CA 1
ATOM 4393 C C . SER A 1 561 ? 16.712 -11.108 -41.088 1.00 93.25 561 SER A C 1
ATOM 4395 O O . SER A 1 561 ? 17.764 -10.887 -40.490 1.00 93.25 561 SER A O 1
ATOM 4397 N N . ALA A 1 562 ? 15.673 -11.714 -40.511 1.00 92.06 562 ALA A N 1
ATOM 4398 C CA . ALA A 1 562 ? 15.591 -12.019 -39.087 1.00 92.06 562 ALA A CA 1
ATOM 4399 C C . ALA A 1 562 ? 15.076 -13.437 -38.805 1.00 92.06 562 ALA A C 1
ATOM 4401 O O . ALA A 1 562 ? 14.295 -14.013 -39.568 1.00 92.06 562 ALA A O 1
ATOM 4402 N N . LYS A 1 563 ? 15.498 -13.991 -37.663 1.00 83.50 563 LYS A N 1
ATOM 4403 C CA . LYS A 1 563 ? 14.872 -15.176 -37.055 1.00 83.50 563 LYS A CA 1
ATOM 4404 C C . LYS A 1 563 ? 13.682 -14.770 -36.171 1.00 83.50 563 LYS A C 1
ATOM 4406 O O . LYS A 1 563 ? 13.680 -13.660 -35.639 1.00 83.50 563 LYS A O 1
ATOM 4411 N N . PRO A 1 564 ? 12.704 -15.668 -35.945 1.00 75.50 564 PRO A N 1
ATOM 4412 C CA . PRO A 1 564 ? 11.710 -15.466 -34.894 1.00 75.50 564 PRO A CA 1
ATOM 4413 C C . PRO A 1 564 ? 12.373 -15.212 -33.532 1.00 75.50 564 PRO A C 1
ATOM 4415 O O . PRO A 1 564 ? 13.363 -15.862 -33.188 1.00 75.50 564 PRO A O 1
ATOM 4418 N N . GLY A 1 565 ? 11.795 -14.298 -32.748 1.00 73.25 565 GLY A N 1
ATOM 4419 C CA . GLY A 1 565 ? 12.085 -14.164 -31.317 1.00 73.25 565 GLY A CA 1
ATOM 4420 C C . GLY A 1 565 ? 12.940 -12.975 -30.868 1.00 73.25 565 GLY A C 1
ATOM 4421 O O . GLY A 1 565 ? 13.118 -12.820 -29.670 1.00 73.25 565 GLY A O 1
ATOM 4422 N N . ALA A 1 566 ? 13.504 -12.147 -31.755 1.00 81.81 566 ALA A N 1
ATOM 4423 C CA . ALA A 1 566 ? 14.347 -11.023 -31.324 1.00 81.81 566 ALA A CA 1
ATOM 4424 C C . ALA A 1 566 ? 14.180 -9.790 -32.220 1.00 81.81 566 ALA A C 1
ATOM 4426 O O . ALA A 1 566 ? 14.756 -9.719 -33.308 1.00 81.81 566 ALA A O 1
ATOM 4427 N N . LEU A 1 567 ? 13.398 -8.829 -31.730 1.00 91.62 567 LEU A N 1
ATOM 4428 C CA . LEU A 1 567 ? 13.117 -7.549 -32.370 1.00 91.62 567 LEU A CA 1
ATOM 4429 C C . LEU A 1 567 ? 13.009 -6.476 -31.282 1.00 91.62 567 LEU A C 1
ATOM 4431 O O . LEU A 1 567 ? 12.320 -6.686 -30.289 1.00 91.62 567 LEU A O 1
ATOM 4435 N N . SER A 1 568 ? 13.666 -5.337 -31.472 1.00 94.56 568 SER A N 1
ATOM 4436 C CA . SER A 1 568 ? 13.527 -4.172 -30.595 1.00 94.56 568 SER A CA 1
ATOM 4437 C C . SER A 1 568 ? 13.530 -2.906 -31.436 1.00 94.56 568 SER A C 1
ATOM 4439 O O . SER A 1 568 ? 14.229 -2.835 -32.448 1.00 94.56 568 SER A O 1
ATOM 4441 N N . ALA A 1 569 ? 12.739 -1.920 -31.033 1.00 95.81 569 ALA A N 1
ATOM 4442 C CA . ALA A 1 569 ? 12.675 -0.629 -31.689 1.00 95.81 569 ALA A CA 1
ATOM 4443 C C . ALA A 1 569 ? 12.728 0.487 -30.648 1.00 95.81 569 ALA A C 1
ATOM 4445 O O . ALA A 1 569 ? 12.224 0.343 -29.535 1.00 95.81 569 ALA A O 1
ATOM 4446 N N . VAL A 1 570 ? 13.337 1.609 -31.019 1.00 96.06 570 VAL A N 1
ATOM 4447 C CA . VAL A 1 570 ? 13.435 2.796 -30.166 1.00 96.06 570 VAL A CA 1
ATOM 4448 C C . VAL A 1 570 ? 13.193 4.057 -30.976 1.00 96.06 570 VAL A C 1
ATOM 4450 O O . VAL A 1 570 ? 13.539 4.139 -32.153 1.00 96.06 570 VAL A O 1
ATOM 4453 N N . SER A 1 571 ? 12.632 5.065 -30.314 1.00 93.75 571 SER A N 1
ATOM 4454 C CA . SER A 1 571 ? 12.552 6.430 -30.825 1.00 93.75 571 SER A CA 1
ATOM 4455 C C . SER A 1 571 ? 13.546 7.299 -30.076 1.00 93.75 571 SER A C 1
ATOM 4457 O O . SER A 1 571 ? 13.415 7.495 -28.867 1.00 93.75 571 SER A O 1
ATOM 4459 N N . ARG A 1 572 ? 14.528 7.851 -30.787 1.00 89.00 572 ARG A N 1
ATOM 4460 C CA . ARG A 1 572 ? 15.522 8.762 -30.190 1.00 89.00 572 ARG A CA 1
ATOM 4461 C C . ARG A 1 572 ? 15.029 10.195 -30.068 1.00 89.00 572 ARG A C 1
ATOM 4463 O O . ARG A 1 572 ? 15.427 10.939 -29.174 1.00 89.00 572 ARG A O 1
ATOM 4470 N N . LYS A 1 573 ? 14.175 10.587 -31.004 1.00 89.12 573 LYS A N 1
ATOM 4471 C CA . LYS A 1 573 ? 13.455 11.860 -31.071 1.00 89.12 573 LYS A CA 1
ATOM 4472 C C . LYS A 1 573 ? 12.254 11.663 -32.001 1.00 89.12 573 LYS A C 1
ATOM 4474 O O . LYS A 1 573 ? 12.265 10.708 -32.771 1.00 89.12 573 LYS A O 1
ATOM 4479 N N . PRO A 1 574 ? 11.247 12.553 -31.987 1.00 88.44 574 PRO A N 1
ATOM 4480 C CA . PRO A 1 574 ? 9.971 12.296 -32.658 1.00 88.44 574 PRO A CA 1
ATOM 4481 C C . PRO A 1 574 ? 10.043 11.927 -34.146 1.00 88.44 574 PRO A C 1
ATOM 4483 O O . PRO A 1 574 ? 9.134 11.278 -34.647 1.00 88.44 574 PRO A O 1
ATOM 4486 N N . GLU A 1 575 ? 11.105 12.321 -34.852 1.00 90.19 575 GLU A N 1
ATOM 4487 C CA . GLU A 1 575 ? 11.293 12.032 -36.279 1.00 90.19 575 GLU A CA 1
ATOM 4488 C C . GLU A 1 575 ? 12.461 11.057 -36.553 1.00 90.19 575 GLU A C 1
ATOM 4490 O O . GLU A 1 575 ? 13.054 11.093 -37.627 1.00 90.19 575 GLU A O 1
ATOM 4495 N N . GLN A 1 576 ? 12.842 10.224 -35.573 1.00 93.69 576 GLN A N 1
ATOM 4496 C CA . GLN A 1 576 ? 13.861 9.185 -35.747 1.00 93.69 576 GLN A CA 1
ATOM 4497 C C . GLN A 1 576 ? 13.506 7.877 -35.044 1.00 93.69 576 GLN A C 1
ATOM 4499 O O . GLN A 1 576 ? 13.252 7.867 -33.838 1.00 93.69 576 GLN A O 1
ATOM 4504 N N . LEU A 1 577 ? 13.571 6.781 -35.801 1.00 96.50 577 LEU A N 1
ATOM 4505 C CA . LEU A 1 577 ? 13.390 5.413 -35.315 1.00 96.50 577 LEU A CA 1
ATOM 4506 C C . LEU A 1 577 ? 14.596 4.567 -35.665 1.00 96.50 577 LEU A C 1
ATOM 4508 O O . LEU A 1 577 ? 15.145 4.702 -36.756 1.00 96.50 577 LEU A O 1
ATOM 4512 N N . ASP A 1 578 ? 14.914 3.625 -34.791 1.00 97.62 578 ASP A N 1
ATOM 4513 C CA . ASP A 1 578 ? 15.907 2.592 -35.041 1.00 97.62 578 ASP A CA 1
ATOM 4514 C C . ASP A 1 578 ? 15.294 1.238 -34.683 1.00 97.62 578 ASP A C 1
ATOM 4516 O O . ASP A 1 578 ? 14.699 1.080 -33.614 1.00 97.62 578 ASP A O 1
ATOM 4520 N N . VAL A 1 579 ? 15.417 0.272 -35.593 1.00 97.81 579 VAL A N 1
ATOM 4521 C CA . VAL A 1 579 ? 14.880 -1.085 -35.451 1.00 97.81 579 VAL A CA 1
ATOM 4522 C C . VAL A 1 579 ? 16.038 -2.069 -35.509 1.00 97.81 579 VAL A C 1
ATOM 4524 O O . VAL A 1 579 ? 16.897 -1.973 -36.386 1.00 97.81 579 VAL A O 1
ATOM 4527 N N . PHE A 1 580 ? 16.060 -3.018 -34.579 1.00 96.94 580 PHE A N 1
ATOM 4528 C CA . PHE A 1 580 ? 17.150 -3.964 -34.356 1.00 96.94 580 PHE A CA 1
ATOM 4529 C C . PHE A 1 580 ? 16.635 -5.396 -34.331 1.00 96.94 580 PHE A C 1
ATOM 4531 O O . PHE A 1 580 ? 15.582 -5.668 -33.754 1.00 96.94 580 PHE A O 1
ATOM 4538 N N . TRP A 1 581 ? 17.392 -6.326 -34.909 1.00 95.19 581 TRP A N 1
ATOM 4539 C CA . TRP A 1 581 ? 17.023 -7.743 -34.939 1.00 95.19 581 TRP A CA 1
ATOM 4540 C C . TRP A 1 581 ? 18.241 -8.664 -34.954 1.00 95.19 581 TRP A C 1
ATOM 4542 O O . TRP A 1 581 ? 19.354 -8.264 -35.303 1.00 95.19 581 TRP A O 1
ATOM 4552 N N . VAL A 1 582 ? 18.009 -9.935 -34.617 1.00 93.88 582 VAL A N 1
ATOM 4553 C CA . VAL A 1 582 ? 19.010 -11.001 -34.761 1.00 93.88 582 VAL A CA 1
ATOM 4554 C C . VAL A 1 582 ? 18.828 -11.706 -36.106 1.00 93.88 582 VAL A C 1
ATOM 4556 O O . VAL A 1 582 ? 17.760 -12.247 -36.412 1.00 93.88 582 VAL A O 1
ATOM 4559 N N . GLY A 1 583 ? 19.889 -11.710 -36.911 1.00 93.31 583 GLY A N 1
ATOM 4560 C CA . GLY A 1 583 ? 19.938 -12.361 -38.214 1.00 93.31 583 GLY A CA 1
ATOM 4561 C C . GLY A 1 583 ? 20.026 -13.893 -38.129 1.00 93.31 583 GLY A C 1
ATOM 4562 O O . GLY A 1 583 ? 20.380 -14.457 -37.086 1.00 93.31 583 GLY A O 1
ATOM 4563 N N . PRO A 1 584 ? 19.737 -14.623 -39.224 1.00 90.62 584 PRO A N 1
ATOM 4564 C CA . PRO A 1 584 ? 19.836 -16.082 -39.247 1.00 90.62 584 PRO A CA 1
ATOM 4565 C C . PRO A 1 584 ? 21.220 -16.652 -38.912 1.00 90.62 584 PRO A C 1
ATOM 4567 O O . PRO A 1 584 ? 21.307 -17.765 -38.388 1.00 90.62 584 PRO A O 1
ATOM 4570 N N . ASP A 1 585 ? 22.281 -15.894 -39.162 1.00 91.31 585 ASP A N 1
ATOM 4571 C CA . ASP A 1 585 ? 23.677 -16.212 -38.849 1.00 91.31 585 ASP A CA 1
ATOM 4572 C C . ASP A 1 585 ? 24.097 -15.835 -37.412 1.00 91.31 585 ASP A C 1
ATOM 4574 O O . ASP A 1 585 ? 25.243 -16.057 -37.021 1.00 91.31 585 ASP A O 1
ATOM 4578 N N . GLY A 1 586 ? 23.182 -15.276 -36.612 1.00 92.19 586 GLY A N 1
ATOM 4579 C CA . GLY A 1 586 ? 23.464 -14.783 -35.263 1.00 92.19 586 GLY A CA 1
ATOM 4580 C C . GLY A 1 586 ? 24.163 -13.421 -35.229 1.00 92.19 586 GLY A C 1
ATOM 4581 O O . GLY A 1 586 ? 24.674 -13.040 -34.178 1.00 92.19 586 GLY A O 1
ATOM 4582 N N . GLY A 1 587 ? 24.235 -12.698 -36.351 1.00 94.19 587 GLY A N 1
ATOM 4583 C CA . GLY A 1 587 ? 24.611 -11.285 -36.358 1.00 94.19 587 GLY A CA 1
ATOM 4584 C C . GLY A 1 587 ? 23.482 -10.386 -35.860 1.00 94.19 587 GLY A C 1
ATOM 4585 O O . GLY A 1 587 ? 22.321 -10.798 -35.822 1.00 94.19 587 GLY A O 1
ATOM 4586 N N . VAL A 1 588 ? 23.812 -9.148 -35.489 1.00 96.25 588 VAL A N 1
ATOM 4587 C CA . VAL A 1 588 ? 22.809 -8.133 -35.125 1.00 96.25 588 VAL A CA 1
ATOM 4588 C C . VAL A 1 588 ? 22.690 -7.130 -36.263 1.00 96.25 588 VAL A C 1
ATOM 4590 O O . VAL A 1 588 ? 23.670 -6.469 -36.619 1.00 96.25 588 VAL A O 1
ATOM 4593 N N . GLY A 1 589 ? 21.496 -7.051 -36.846 1.00 95.94 589 GLY A N 1
ATOM 4594 C CA . GLY A 1 589 ? 21.145 -6.128 -37.919 1.00 95.94 589 GLY A CA 1
ATOM 4595 C C . GLY A 1 589 ? 20.357 -4.928 -37.407 1.00 95.94 589 GLY A C 1
ATOM 4596 O O . GLY A 1 589 ? 19.702 -5.000 -36.365 1.00 95.94 589 GLY A O 1
ATOM 4597 N N . THR A 1 590 ? 20.417 -3.828 -38.152 1.00 97.50 590 THR A N 1
ATOM 4598 C CA . THR A 1 590 ? 19.612 -2.635 -37.901 1.00 97.50 590 THR A CA 1
ATOM 4599 C C . THR A 1 590 ? 19.183 -1.942 -39.192 1.00 97.50 590 THR A C 1
ATOM 4601 O O . THR A 1 590 ? 19.837 -2.058 -40.232 1.00 97.50 590 THR A O 1
ATOM 4604 N N . THR A 1 591 ? 18.078 -1.206 -39.115 1.00 97.81 591 THR A N 1
ATOM 4605 C CA . THR A 1 591 ? 17.716 -0.129 -40.038 1.00 97.81 591 THR A CA 1
ATOM 4606 C C . THR A 1 591 ? 17.160 1.043 -39.234 1.00 97.81 591 THR A C 1
ATOM 4608 O O . THR A 1 591 ? 16.749 0.874 -38.085 1.00 97.81 591 THR A O 1
ATOM 4611 N N . TYR A 1 592 ? 17.138 2.227 -39.835 1.00 97.00 592 TYR A N 1
ATOM 4612 C CA . TYR A 1 592 ? 16.615 3.431 -39.211 1.00 97.00 592 TYR A CA 1
ATOM 4613 C C . TYR A 1 592 ? 15.743 4.232 -40.176 1.00 97.00 592 TYR A C 1
ATOM 4615 O O . TYR A 1 592 ? 15.808 4.070 -41.402 1.00 97.00 592 TYR A O 1
ATOM 4623 N N . TRP A 1 593 ? 14.931 5.106 -39.594 1.00 96.81 593 TRP A N 1
ATOM 4624 C CA . TRP A 1 593 ? 14.068 6.044 -40.296 1.00 96.81 593 TRP A CA 1
ATOM 4625 C C . TRP A 1 593 ? 14.352 7.471 -39.831 1.00 96.81 593 TRP A C 1
ATOM 4627 O O . TRP A 1 593 ? 14.428 7.722 -38.632 1.00 96.81 593 TRP A O 1
ATOM 4637 N N . ASP A 1 594 ? 14.494 8.399 -40.776 1.00 94.75 594 ASP A N 1
ATOM 4638 C CA . ASP A 1 594 ? 14.721 9.837 -40.541 1.00 94.75 594 ASP A CA 1
ATOM 4639 C C . ASP A 1 594 ? 13.836 10.728 -41.441 1.00 94.75 594 ASP A C 1
ATOM 4641 O O . ASP A 1 594 ? 14.208 11.835 -41.833 1.00 94.75 594 ASP A O 1
ATOM 4645 N N . GLY A 1 595 ? 12.662 10.209 -41.809 1.00 92.75 595 GLY A N 1
ATOM 4646 C CA . GLY A 1 595 ? 11.814 10.706 -42.898 1.00 92.75 595 GLY A CA 1
ATOM 4647 C C . GLY A 1 595 ? 11.753 9.726 -44.073 1.00 92.75 595 GLY A C 1
ATOM 4648 O O . GLY A 1 595 ? 10.753 9.668 -44.788 1.00 92.75 595 GLY A O 1
ATOM 4649 N N . THR A 1 596 ? 12.782 8.892 -44.228 1.00 95.88 596 THR A N 1
ATOM 4650 C CA . THR A 1 596 ? 12.815 7.737 -45.133 1.00 95.88 596 THR A CA 1
ATOM 4651 C C . THR A 1 596 ? 13.452 6.545 -44.429 1.00 95.88 596 THR A C 1
ATOM 4653 O O . THR A 1 596 ? 14.321 6.716 -43.582 1.00 95.88 596 THR A O 1
ATOM 4656 N N . TRP A 1 597 ? 13.034 5.330 -44.782 1.00 97.12 597 TRP A N 1
ATOM 4657 C CA . TRP A 1 597 ? 13.708 4.113 -44.329 1.00 97.12 597 TRP A CA 1
ATOM 4658 C C . TRP A 1 597 ? 15.020 3.927 -45.088 1.00 97.12 597 TRP A C 1
ATOM 4660 O O . TRP A 1 597 ? 15.069 4.123 -46.306 1.00 97.12 597 TRP A O 1
ATOM 4670 N N . HIS A 1 598 ? 16.072 3.535 -44.373 1.00 97.75 598 HIS A N 1
ATOM 4671 C CA . HIS A 1 598 ? 17.386 3.261 -44.954 1.00 97.75 598 HIS A CA 1
ATOM 4672 C C . HIS A 1 598 ? 17.613 1.764 -45.181 1.00 97.75 598 HIS A C 1
ATOM 4674 O O . HIS A 1 598 ? 16.872 0.905 -44.698 1.00 97.75 598 HIS A O 1
ATOM 4680 N N . ALA A 1 599 ? 18.633 1.434 -45.973 1.00 97.19 599 ALA A N 1
ATOM 4681 C CA . ALA A 1 599 ? 18.984 0.043 -46.229 1.00 97.19 599 ALA A CA 1
ATOM 4682 C C . ALA A 1 599 ? 19.513 -0.624 -44.943 1.00 97.19 599 ALA A C 1
ATOM 4684 O O . ALA A 1 599 ? 20.332 -0.016 -44.250 1.00 97.19 599 ALA A O 1
ATOM 4685 N N . PRO A 1 600 ? 19.104 -1.869 -44.640 1.00 97.19 600 PRO A N 1
ATOM 4686 C CA . PRO A 1 600 ? 19.629 -2.595 -43.492 1.00 97.19 600 PRO A CA 1
ATOM 4687 C C . PRO A 1 600 ? 21.150 -2.786 -43.520 1.00 97.19 600 PRO A C 1
ATOM 4689 O O . PRO A 1 600 ? 21.732 -3.050 -44.575 1.00 97.19 600 PRO A O 1
ATOM 4692 N N . PHE A 1 601 ? 21.786 -2.734 -42.350 1.00 96.31 601 PHE A N 1
ATOM 4693 C CA . PHE A 1 601 ? 23.214 -3.013 -42.167 1.00 96.31 601 PHE A CA 1
ATOM 4694 C C . PHE A 1 601 ? 23.486 -3.719 -40.828 1.00 96.31 601 PHE A C 1
ATOM 4696 O O . PHE A 1 601 ? 22.621 -3.781 -39.958 1.00 96.31 601 PHE A O 1
ATOM 4703 N N . ALA A 1 602 ? 24.680 -4.296 -40.667 1.00 95.69 602 ALA A N 1
ATOM 4704 C CA . ALA A 1 602 ? 25.060 -5.047 -39.467 1.00 95.69 602 ALA A CA 1
ATOM 4705 C C . ALA A 1 602 ? 25.800 -4.169 -38.444 1.00 95.69 602 ALA A C 1
ATOM 4707 O O . ALA A 1 602 ? 26.682 -3.397 -38.819 1.00 95.69 602 ALA A O 1
ATOM 4708 N N . ILE A 1 603 ? 25.483 -4.348 -37.158 1.00 96.94 603 ILE A N 1
ATOM 4709 C CA . ILE A 1 603 ? 26.166 -3.710 -36.014 1.00 96.94 603 ILE A CA 1
ATOM 4710 C C . ILE A 1 603 ? 26.946 -4.714 -35.156 1.00 96.94 603 ILE A C 1
ATOM 4712 O O . ILE A 1 603 ? 27.810 -4.323 -34.374 1.00 96.94 603 ILE A O 1
ATOM 4716 N N . ALA A 1 604 ? 26.685 -6.013 -35.332 1.00 95.75 604 ALA A N 1
ATOM 4717 C CA . ALA A 1 604 ? 27.500 -7.088 -34.781 1.00 95.75 604 ALA A CA 1
ATOM 4718 C C . ALA A 1 604 ? 27.688 -8.207 -35.825 1.00 95.75 604 ALA A C 1
ATOM 4720 O O . ALA A 1 604 ? 26.715 -8.567 -36.498 1.00 95.75 604 ALA A O 1
ATOM 4721 N N . PRO A 1 605 ? 28.905 -8.768 -35.968 1.00 93.88 605 PRO A N 1
ATOM 4722 C CA . PRO A 1 605 ? 29.179 -9.885 -36.875 1.00 93.88 605 PRO A CA 1
ATOM 4723 C C . PRO A 1 605 ? 28.370 -11.158 -36.573 1.00 93.88 605 PRO A C 1
ATOM 4725 O O . PRO A 1 605 ? 27.788 -11.305 -35.500 1.00 93.88 605 PRO A O 1
ATOM 4728 N N . ALA A 1 606 ? 28.396 -12.117 -37.503 1.00 93.50 606 ALA A N 1
ATOM 4729 C CA . ALA A 1 606 ? 27.796 -13.441 -37.326 1.00 93.50 606 ALA A CA 1
ATOM 4730 C C . ALA A 1 606 ? 28.282 -14.145 -36.041 1.00 93.50 606 ALA A C 1
ATOM 4732 O O . ALA A 1 606 ? 29.456 -14.059 -35.676 1.00 93.50 606 ALA A O 1
ATOM 4733 N N . GLY A 1 607 ? 27.383 -14.878 -35.378 1.00 90.81 607 GLY A N 1
ATOM 4734 C CA . GLY A 1 607 ? 27.670 -15.641 -34.158 1.00 90.81 607 GLY A CA 1
ATOM 4735 C C . GLY A 1 607 ? 27.712 -14.843 -32.848 1.00 90.81 607 GLY A C 1
ATOM 4736 O O . GLY A 1 607 ? 28.011 -15.431 -31.812 1.00 90.81 607 GLY A O 1
ATOM 4737 N N . HIS A 1 608 ? 27.409 -13.541 -32.856 1.00 91.19 608 HIS A N 1
ATOM 4738 C CA . HIS A 1 608 ? 27.418 -12.714 -31.642 1.00 91.19 608 HIS A CA 1
ATOM 4739 C C . HIS A 1 608 ? 26.171 -12.877 -30.766 1.00 91.19 608 HIS A C 1
ATOM 4741 O O . HIS A 1 608 ? 26.276 -12.742 -29.548 1.00 91.19 608 HIS A O 1
ATOM 4747 N N . ALA A 1 609 ? 25.013 -13.157 -31.361 1.00 92.06 609 ALA A N 1
ATOM 4748 C CA . ALA A 1 609 ? 23.727 -13.238 -30.681 1.00 92.06 609 ALA A CA 1
ATOM 4749 C C . ALA A 1 609 ? 23.021 -14.565 -30.980 1.00 92.06 609 ALA A C 1
ATOM 4751 O O . ALA A 1 609 ? 23.034 -15.065 -32.108 1.00 92.06 609 ALA A O 1
ATOM 4752 N N . GLN A 1 610 ? 22.369 -15.132 -29.966 1.00 88.44 610 GLN A N 1
ATOM 4753 C CA . GLN A 1 610 ? 21.445 -16.246 -30.162 1.00 88.44 610 GLN A CA 1
ATOM 4754 C C . GLN A 1 610 ? 20.014 -15.745 -30.432 1.00 88.44 610 GLN A C 1
ATOM 4756 O O . GLN A 1 610 ? 19.668 -14.630 -30.039 1.00 88.44 610 GLN A O 1
ATOM 4761 N N . PRO A 1 611 ? 19.148 -16.549 -31.075 1.00 78.69 611 PRO A N 1
ATOM 4762 C CA . PRO A 1 611 ? 17.742 -16.189 -31.248 1.00 78.69 611 PRO A CA 1
ATOM 4763 C C . PRO A 1 611 ? 17.033 -16.033 -29.892 1.00 78.69 611 PRO A C 1
ATOM 4765 O O . PRO A 1 611 ? 17.253 -16.843 -28.991 1.00 78.69 611 PRO A O 1
ATOM 4768 N N . GLY A 1 612 ? 16.155 -15.033 -29.758 1.00 75.88 612 GLY A N 1
ATOM 4769 C CA . GLY A 1 612 ? 15.209 -14.934 -28.637 1.00 75.88 612 GLY A CA 1
ATOM 4770 C C . GLY A 1 612 ? 15.378 -13.758 -27.665 1.00 75.88 612 GLY A C 1
ATOM 4771 O O . GLY A 1 612 ? 14.452 -13.500 -26.911 1.00 75.88 612 GLY A O 1
ATOM 4772 N N . ALA A 1 613 ? 16.511 -13.048 -27.624 1.00 80.31 613 ALA A N 1
ATOM 4773 C CA . ALA A 1 613 ? 16.694 -11.941 -26.672 1.00 80.31 613 ALA A CA 1
ATOM 4774 C C . ALA A 1 613 ? 17.591 -10.831 -27.232 1.00 80.31 613 ALA A C 1
ATOM 4776 O O . ALA A 1 613 ? 18.814 -10.981 -27.301 1.00 80.31 613 ALA A O 1
ATOM 4777 N N . LEU A 1 614 ? 16.962 -9.718 -27.609 1.00 91.44 614 LEU A N 1
ATOM 4778 C CA . LEU A 1 614 ? 17.604 -8.482 -28.039 1.00 91.44 614 LEU A CA 1
ATOM 4779 C C . LEU A 1 614 ? 16.781 -7.302 -27.522 1.00 91.44 614 LEU A C 1
ATOM 4781 O O . LEU A 1 614 ? 15.562 -7.296 -27.670 1.00 91.44 614 LEU A O 1
ATOM 4785 N N . THR A 1 615 ? 17.442 -6.308 -26.943 1.00 94.06 615 THR A N 1
ATOM 4786 C CA . THR A 1 615 ? 16.789 -5.098 -26.436 1.00 94.06 615 THR A CA 1
ATOM 4787 C C . THR A 1 615 ? 17.663 -3.882 -26.719 1.00 94.06 615 THR A C 1
ATOM 4789 O O . THR A 1 615 ? 18.892 -3.969 -26.666 1.00 94.06 615 THR A O 1
ATOM 4792 N N . ALA A 1 616 ? 17.040 -2.764 -27.068 1.00 95.44 616 ALA A N 1
ATOM 4793 C CA . ALA A 1 616 ? 17.711 -1.508 -27.347 1.00 95.44 616 ALA A CA 1
ATOM 4794 C C . ALA A 1 616 ? 17.099 -0.388 -26.508 1.00 95.44 616 ALA A C 1
ATOM 4796 O O . ALA A 1 616 ? 15.906 -0.395 -26.209 1.00 95.44 616 ALA A O 1
ATOM 4797 N N . VAL A 1 617 ? 17.916 0.602 -26.161 1.00 95.94 617 VAL A N 1
ATOM 4798 C CA . VAL A 1 617 ? 17.469 1.802 -25.454 1.00 95.94 617 VAL A CA 1
ATOM 4799 C C . VAL A 1 617 ? 18.128 3.046 -26.030 1.00 95.94 617 VAL A C 1
ATOM 4801 O O . VAL A 1 617 ? 19.293 3.035 -26.425 1.00 95.94 617 VAL A O 1
ATOM 4804 N N . SER A 1 618 ? 17.365 4.136 -26.062 1.00 93.94 618 SER A N 1
ATOM 4805 C CA . SER A 1 618 ? 17.872 5.478 -26.331 1.00 93.94 618 SER A CA 1
ATOM 4806 C C . SER A 1 618 ? 18.018 6.230 -25.015 1.00 93.94 618 SER A C 1
ATOM 4808 O O . SER A 1 618 ? 17.020 6.539 -24.365 1.00 93.94 618 SER A O 1
ATOM 4810 N N . ARG A 1 619 ? 19.250 6.571 -24.632 1.00 89.25 619 ARG A N 1
ATOM 4811 C CA . ARG A 1 619 ? 19.521 7.347 -23.405 1.00 89.25 619 ARG A CA 1
ATOM 4812 C C . ARG A 1 619 ? 19.383 8.852 -23.595 1.00 89.25 619 ARG A C 1
ATOM 4814 O O . ARG A 1 619 ? 19.070 9.590 -22.666 1.00 89.25 619 ARG A O 1
ATOM 4821 N N . LYS A 1 620 ? 19.667 9.311 -24.809 1.00 89.75 620 LYS A N 1
ATOM 4822 C CA . LYS A 1 620 ? 19.552 10.694 -25.282 1.00 89.75 620 LYS A CA 1
ATOM 4823 C C . LYS A 1 620 ? 19.511 10.661 -26.814 1.00 89.75 620 LYS A C 1
ATOM 4825 O O . LYS A 1 620 ? 19.919 9.654 -27.386 1.00 89.75 620 LYS A O 1
ATOM 4830 N N . PRO A 1 621 ? 19.074 11.736 -27.496 1.00 88.31 621 PRO A N 1
ATOM 4831 C CA . PRO A 1 621 ? 18.806 11.696 -28.936 1.00 88.31 621 PRO A CA 1
ATOM 4832 C C . PRO A 1 621 ? 19.954 11.215 -29.825 1.00 88.31 621 PRO A C 1
ATOM 4834 O O . PRO A 1 621 ? 19.704 10.757 -30.932 1.00 88.31 621 PRO A O 1
ATOM 4837 N N . GLU A 1 622 ? 21.201 11.316 -29.363 1.00 89.62 622 GLU A N 1
ATOM 4838 C CA . GLU A 1 622 ? 22.372 10.881 -30.122 1.00 89.62 622 GLU A CA 1
ATOM 4839 C C . GLU A 1 622 ? 23.132 9.718 -29.447 1.00 89.62 622 GLU A C 1
ATOM 4841 O O . GLU A 1 622 ? 24.334 9.572 -29.640 1.00 89.62 622 GLU A O 1
ATOM 4846 N N . GLN A 1 623 ? 22.451 8.907 -28.629 1.00 93.88 623 GLN A N 1
ATOM 4847 C CA . GLN A 1 623 ? 23.053 7.769 -27.931 1.00 93.88 623 GLN A CA 1
ATOM 4848 C C . GLN A 1 623 ? 22.115 6.558 -27.922 1.00 93.88 623 GLN A C 1
ATOM 4850 O O . GLN A 1 623 ? 21.023 6.629 -27.350 1.00 93.88 623 GLN A O 1
ATOM 4855 N N . LEU A 1 624 ? 22.572 5.446 -28.499 1.00 96.38 624 LEU A N 1
ATOM 4856 C CA . LEU A 1 624 ? 21.890 4.150 -28.445 1.00 96.38 624 LEU A CA 1
ATOM 4857 C C . LEU A 1 624 ? 22.770 3.111 -27.787 1.00 96.38 624 LEU A C 1
ATOM 4859 O O . LEU A 1 624 ? 23.978 3.102 -28.011 1.00 96.38 624 LEU A O 1
ATOM 4863 N N . ASP A 1 625 ? 22.140 2.181 -27.088 1.00 97.50 625 ASP A N 1
ATOM 4864 C CA . ASP A 1 625 ? 22.790 0.999 -26.547 1.00 97.50 625 ASP A CA 1
ATOM 4865 C C . ASP A 1 625 ? 21.928 -0.220 -26.897 1.00 97.50 625 ASP A C 1
ATOM 4867 O O . ASP A 1 625 ? 20.710 -0.212 -26.698 1.00 97.50 625 ASP A O 1
ATOM 4871 N N . VAL A 1 626 ? 22.553 -1.252 -27.466 1.00 97.56 626 VAL A N 1
ATOM 4872 C CA . VAL A 1 626 ? 21.893 -2.487 -27.911 1.00 97.56 626 VAL A CA 1
ATOM 4873 C C . VAL A 1 626 ? 22.512 -3.656 -27.164 1.00 97.56 626 VAL A C 1
ATOM 4875 O O . VAL A 1 626 ? 23.736 -3.783 -27.113 1.00 97.56 626 VAL A O 1
ATOM 4878 N N . PHE A 1 627 ? 21.672 -4.514 -26.595 1.00 96.81 627 PHE A N 1
ATOM 4879 C CA . PHE A 1 627 ? 22.070 -5.646 -25.765 1.00 96.81 627 PHE A CA 1
ATOM 4880 C C . PHE A 1 627 ? 21.483 -6.944 -26.305 1.00 96.81 627 PHE A C 1
ATOM 4882 O O . PHE A 1 627 ? 20.359 -6.974 -26.810 1.00 96.81 627 PHE A O 1
ATOM 4889 N N . TRP A 1 628 ? 22.234 -8.032 -26.168 1.00 94.75 628 TRP A N 1
ATOM 4890 C CA . TRP A 1 628 ? 21.800 -9.365 -26.574 1.00 94.75 628 TRP A CA 1
ATOM 4891 C C . TRP A 1 628 ? 22.432 -10.445 -25.706 1.00 94.75 628 TRP A C 1
ATOM 4893 O O . TRP A 1 628 ? 23.474 -10.249 -25.075 1.00 94.75 628 TRP A O 1
ATOM 4903 N N . VAL A 1 629 ? 21.817 -11.626 -25.723 1.00 93.81 629 VAL A N 1
ATOM 4904 C CA . VAL A 1 629 ? 22.428 -12.825 -25.146 1.00 93.81 629 VAL A CA 1
ATOM 4905 C C . VAL A 1 629 ? 23.270 -13.521 -26.219 1.00 93.81 629 VAL A C 1
ATOM 4907 O O . VAL A 1 629 ? 22.801 -13.767 -27.334 1.00 93.81 629 VAL A O 1
ATOM 4910 N N . GLY A 1 630 ? 24.522 -13.832 -25.896 1.00 93.25 630 GLY A N 1
ATOM 4911 C CA . GLY A 1 630 ? 25.433 -14.581 -26.757 1.00 93.25 630 GLY A CA 1
ATOM 4912 C C . GLY A 1 630 ? 25.131 -16.086 -26.774 1.00 93.25 630 GLY A C 1
ATOM 4913 O O . GLY A 1 630 ? 24.460 -16.593 -25.870 1.00 93.25 630 GLY A O 1
ATOM 4914 N N . PRO A 1 631 ? 25.635 -16.844 -27.768 1.00 90.81 631 PRO A N 1
ATOM 4915 C CA . PRO A 1 631 ? 25.460 -18.302 -27.829 1.00 90.81 631 PRO A CA 1
ATOM 4916 C C . PRO A 1 631 ? 26.039 -19.079 -26.634 1.00 90.81 631 PRO A C 1
ATOM 4918 O O . PRO A 1 631 ? 25.657 -20.223 -26.402 1.00 90.81 631 PRO A O 1
ATOM 4921 N N . ASP A 1 632 ? 26.958 -18.476 -25.881 1.00 91.50 632 ASP A N 1
ATOM 4922 C CA . ASP A 1 632 ? 27.552 -19.013 -24.652 1.00 91.50 632 ASP A CA 1
ATOM 4923 C C . ASP A 1 632 ? 26.776 -18.622 -23.376 1.00 91.50 632 ASP A C 1
ATOM 4925 O O . ASP A 1 632 ? 27.191 -18.962 -22.267 1.00 91.50 632 ASP A O 1
ATOM 4929 N N . GLY A 1 633 ? 25.661 -17.895 -23.509 1.00 92.19 633 GLY A N 1
ATOM 4930 C CA . GLY A 1 633 ? 24.877 -17.366 -22.393 1.00 92.19 633 GLY A CA 1
ATOM 4931 C C . GLY A 1 633 ? 25.470 -16.114 -21.737 1.00 92.19 633 GLY A C 1
ATOM 4932 O O . GLY A 1 633 ? 24.953 -15.682 -20.708 1.00 92.19 633 GLY A O 1
ATOM 4933 N N . GLY A 1 634 ? 26.547 -15.534 -22.279 1.00 94.38 634 GLY A N 1
ATOM 4934 C CA . GLY A 1 634 ? 27.032 -14.213 -21.875 1.00 94.38 634 GLY A CA 1
ATOM 4935 C C . GLY A 1 634 ? 26.126 -13.088 -22.376 1.00 94.38 634 GLY A C 1
ATOM 4936 O O . GLY A 1 634 ? 25.287 -13.303 -23.251 1.00 94.38 634 GLY A O 1
ATOM 4937 N N . ILE A 1 635 ? 26.291 -11.879 -21.836 1.00 96.19 635 ILE A N 1
ATOM 4938 C CA . ILE A 1 635 ? 25.550 -10.695 -22.304 1.00 96.19 635 ILE A CA 1
ATOM 4939 C C . ILE A 1 635 ? 26.516 -9.779 -23.039 1.00 96.19 635 ILE A C 1
ATOM 4941 O O . ILE A 1 635 ? 27.490 -9.291 -22.459 1.00 96.19 635 ILE A O 1
ATOM 4945 N N . GLY A 1 636 ? 26.237 -9.582 -24.325 1.00 95.75 636 GLY A N 1
ATOM 4946 C CA . GLY A 1 636 ? 26.968 -8.689 -25.211 1.00 95.75 636 GLY A CA 1
ATOM 4947 C C . GLY A 1 636 ? 26.240 -7.365 -25.397 1.00 95.75 636 GLY A C 1
ATOM 4948 O O . GLY A 1 636 ? 25.015 -7.291 -25.280 1.00 95.75 636 GLY A O 1
ATOM 4949 N N . THR A 1 637 ? 27.003 -6.323 -25.705 1.00 97.38 637 THR A N 1
ATOM 4950 C CA . THR A 1 637 ? 26.469 -5.010 -26.056 1.00 97.38 637 THR A CA 1
ATOM 4951 C C . THR A 1 637 ? 27.323 -4.308 -27.107 1.00 97.38 637 THR A C 1
ATOM 4953 O O . THR A 1 637 ? 28.517 -4.584 -27.253 1.00 97.38 637 THR A O 1
ATOM 4956 N N . THR A 1 638 ? 26.701 -3.390 -27.840 1.00 97.69 638 THR A N 1
ATOM 4957 C CA . THR A 1 638 ? 27.368 -2.310 -28.570 1.00 97.69 638 THR A CA 1
ATOM 4958 C C . THR A 1 638 ? 26.560 -1.024 -28.409 1.00 97.69 638 THR A C 1
ATOM 4960 O O . THR A 1 638 ? 25.378 -1.064 -28.063 1.00 97.69 638 THR A O 1
ATOM 4963 N N . TYR A 1 639 ? 27.189 0.114 -28.674 1.00 96.81 639 TYR A N 1
ATOM 4964 C CA . TYR A 1 639 ? 26.559 1.421 -28.583 1.00 96.81 639 TYR A CA 1
ATOM 4965 C C . TYR A 1 639 ? 26.889 2.294 -29.793 1.00 96.81 639 TYR A C 1
ATOM 4967 O O . TYR A 1 639 ? 27.845 2.043 -30.538 1.00 96.81 639 TYR A O 1
ATOM 4975 N N . TRP A 1 640 ? 26.076 3.330 -29.965 1.00 96.69 640 TRP A N 1
ATOM 4976 C CA . TRP A 1 640 ? 26.225 4.354 -30.989 1.00 96.69 640 TRP A CA 1
ATOM 4977 C C . TRP A 1 640 ? 26.274 5.741 -30.350 1.00 96.69 640 TRP A C 1
ATOM 4979 O O . TRP A 1 640 ? 25.416 6.061 -29.529 1.00 96.69 640 TRP A O 1
ATOM 4989 N N . ASP A 1 641 ? 27.252 6.556 -30.745 1.00 94.50 641 ASP A N 1
ATOM 4990 C CA . ASP A 1 641 ? 27.458 7.949 -30.300 1.00 94.50 641 ASP A CA 1
ATOM 4991 C C . ASP A 1 641 ? 27.822 8.891 -31.471 1.00 94.50 641 ASP A C 1
ATOM 4993 O O . ASP A 1 641 ? 28.590 9.845 -31.338 1.00 94.50 641 ASP A O 1
ATOM 4997 N N . GLY A 1 642 ? 27.293 8.586 -32.659 1.00 92.31 642 GLY A N 1
ATOM 4998 C CA . GLY A 1 642 ? 27.722 9.148 -33.945 1.00 92.31 642 GLY A CA 1
ATOM 4999 C C . GLY A 1 642 ? 28.420 8.114 -34.834 1.00 92.31 642 GLY A C 1
ATOM 5000 O O . GLY A 1 642 ? 28.399 8.236 -36.059 1.00 92.31 642 GLY A O 1
ATOM 5001 N N . ALA A 1 643 ? 28.965 7.054 -34.235 1.00 95.44 643 ALA A N 1
ATOM 5002 C CA . ALA A 1 643 ? 29.427 5.849 -34.916 1.00 95.44 643 ALA A CA 1
ATOM 5003 C C . ALA A 1 643 ? 29.112 4.607 -34.072 1.00 95.44 643 ALA A C 1
ATOM 5005 O O . ALA A 1 643 ? 29.007 4.691 -32.852 1.00 95.44 643 ALA A O 1
ATOM 5006 N N . TRP A 1 644 ? 28.963 3.450 -34.721 1.00 96.81 644 TRP A N 1
ATOM 5007 C CA . TRP A 1 644 ? 28.835 2.173 -34.018 1.00 96.81 644 TRP A CA 1
ATOM 5008 C C . TRP A 1 644 ? 30.196 1.707 -33.511 1.00 96.81 644 TRP A C 1
ATOM 5010 O O . TRP A 1 644 ? 31.175 1.706 -34.262 1.00 96.81 644 TRP A O 1
ATOM 5020 N N . HIS A 1 645 ? 30.246 1.276 -32.254 1.00 97.56 645 HIS A N 1
ATOM 5021 C CA . HIS A 1 645 ? 31.463 0.754 -31.636 1.00 97.56 645 HIS A CA 1
ATOM 5022 C C . HIS A 1 645 ? 31.565 -0.769 -31.753 1.00 97.56 645 HIS A C 1
ATOM 5024 O O . HIS A 1 645 ? 30.616 -1.470 -32.109 1.00 97.56 645 HIS A O 1
ATOM 5030 N N . ALA A 1 646 ? 32.759 -1.299 -31.486 1.00 97.00 646 ALA A N 1
ATOM 5031 C CA . ALA A 1 646 ? 32.974 -2.740 -31.481 1.00 97.00 646 ALA A CA 1
ATOM 5032 C C . ALA A 1 646 ? 32.186 -3.397 -30.330 1.00 97.00 646 ALA A C 1
ATOM 5034 O O . ALA A 1 646 ? 32.217 -2.877 -29.212 1.00 97.00 646 ALA A O 1
ATOM 5035 N N . PRO A 1 647 ? 31.526 -4.546 -30.563 1.00 97.12 647 PRO A N 1
ATOM 5036 C CA . PRO A 1 647 ? 30.838 -5.257 -29.497 1.00 97.12 647 PRO A CA 1
ATOM 5037 C C . PRO A 1 647 ? 31.765 -5.702 -28.360 1.00 97.12 647 PRO A C 1
ATOM 5039 O O . PRO A 1 647 ? 32.890 -6.142 -28.604 1.00 97.12 647 PRO A O 1
ATOM 5042 N N . PHE A 1 648 ? 31.262 -5.668 -27.128 1.00 96.12 648 PHE A N 1
ATOM 5043 C CA . PHE A 1 648 ? 31.957 -6.153 -25.932 1.00 96.12 648 PHE A CA 1
ATOM 5044 C C . PHE A 1 648 ? 30.984 -6.839 -24.961 1.00 96.12 648 PHE A C 1
ATOM 5046 O O . PHE A 1 648 ? 29.768 -6.756 -25.122 1.00 96.12 648 PHE A O 1
ATOM 5053 N N . ALA A 1 649 ? 31.514 -7.562 -23.971 1.00 95.50 649 ALA A N 1
ATOM 5054 C CA . ALA A 1 649 ? 30.716 -8.305 -22.994 1.00 95.50 649 ALA A CA 1
ATOM 5055 C C . ALA A 1 649 ? 30.546 -7.524 -21.682 1.00 95.50 649 ALA A C 1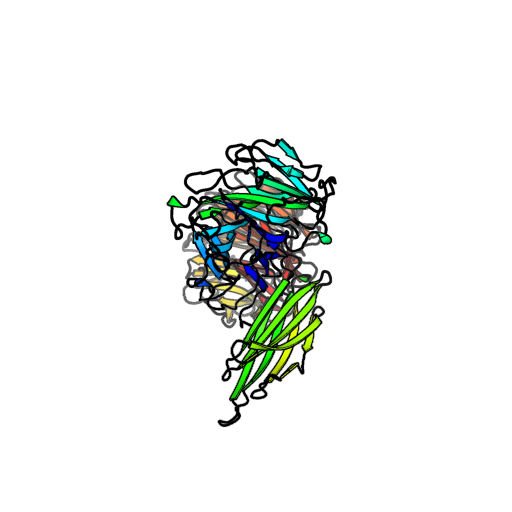
ATOM 5057 O O . ALA A 1 649 ? 31.509 -6.939 -21.186 1.00 95.50 649 ALA A O 1
ATOM 5058 N N . ILE A 1 650 ? 29.345 -7.579 -21.101 1.00 96.75 650 ILE A N 1
ATOM 5059 C CA . ILE A 1 650 ? 29.016 -7.001 -19.782 1.00 96.75 650 ILE A CA 1
ATOM 5060 C C . ILE A 1 650 ? 28.694 -8.066 -18.727 1.00 96.75 650 ILE A C 1
ATOM 5062 O O . ILE A 1 650 ? 28.697 -7.776 -17.533 1.00 96.75 650 ILE A O 1
ATOM 5066 N N . ALA A 1 651 ? 28.453 -9.309 -19.151 1.00 95.56 651 ALA A N 1
ATOM 5067 C CA . ALA A 1 651 ? 28.291 -10.455 -18.263 1.00 95.56 651 ALA A CA 1
ATOM 5068 C C . ALA A 1 651 ? 28.982 -11.697 -18.858 1.00 95.56 651 ALA A C 1
ATOM 5070 O O . ALA A 1 651 ? 28.948 -11.882 -20.080 1.00 95.56 651 ALA A O 1
ATOM 5071 N N . PRO A 1 652 ? 29.615 -12.547 -18.027 1.00 94.81 652 PRO A N 1
ATOM 5072 C CA . PRO A 1 652 ? 30.388 -13.700 -18.491 1.00 94.81 652 PRO A CA 1
ATOM 5073 C C . PRO A 1 652 ? 29.512 -14.816 -19.081 1.00 94.81 652 PRO A C 1
ATOM 5075 O O . PRO A 1 652 ? 28.300 -14.857 -18.866 1.00 94.81 652 PRO A O 1
ATOM 5078 N N . ALA A 1 653 ? 30.138 -15.763 -19.783 1.00 94.38 653 ALA A N 1
ATOM 5079 C CA . ALA A 1 653 ? 29.482 -16.969 -20.288 1.00 94.38 653 ALA A CA 1
ATOM 5080 C C . ALA A 1 653 ? 28.679 -17.699 -19.190 1.00 94.38 653 ALA A C 1
ATOM 5082 O O . ALA A 1 653 ? 29.136 -17.829 -18.053 1.00 94.38 653 ALA A O 1
ATOM 5083 N N . GLY A 1 654 ? 27.486 -18.187 -19.538 1.00 91.50 654 GLY A N 1
ATOM 5084 C CA . GLY A 1 654 ? 26.569 -18.865 -18.617 1.00 91.50 654 GLY A CA 1
ATOM 5085 C C . GLY A 1 654 ? 25.736 -17.945 -17.719 1.00 91.50 654 GLY A C 1
ATOM 5086 O O . GLY A 1 654 ? 25.066 -18.447 -16.821 1.00 91.50 654 GLY A O 1
ATOM 5087 N N . SER A 1 655 ? 25.744 -16.628 -17.944 1.00 92.31 655 SER A N 1
ATOM 5088 C CA . SER A 1 655 ? 24.969 -15.678 -17.130 1.00 92.31 655 SER A CA 1
ATOM 5089 C C . SER A 1 655 ? 23.461 -15.756 -17.367 1.00 92.31 655 SER A C 1
ATOM 5091 O O . SER A 1 655 ? 22.695 -15.656 -16.410 1.00 92.31 655 SER A O 1
ATOM 5093 N N . ALA A 1 656 ? 23.024 -15.928 -18.616 1.00 91.56 656 ALA A N 1
ATOM 5094 C CA . ALA A 1 656 ? 21.623 -15.815 -19.017 1.00 91.56 656 ALA A CA 1
ATOM 5095 C C . ALA A 1 656 ? 21.145 -17.018 -19.842 1.00 91.56 656 ALA A C 1
ATOM 5097 O O . ALA A 1 656 ? 21.892 -17.607 -20.629 1.00 91.56 656 ALA A O 1
ATOM 5098 N N . LYS A 1 657 ? 19.860 -17.361 -19.692 1.00 85.31 657 LYS A N 1
ATOM 5099 C CA . LYS A 1 657 ? 19.156 -18.267 -20.612 1.00 85.31 657 LYS A CA 1
ATOM 5100 C C . LYS A 1 657 ? 18.827 -17.564 -21.940 1.00 85.31 657 LYS A C 1
ATOM 5102 O O . LYS A 1 657 ? 18.695 -16.340 -21.966 1.00 85.31 657 LYS A O 1
ATOM 5107 N N . PRO A 1 658 ? 18.595 -18.319 -23.030 1.00 76.25 658 PRO A N 1
ATOM 5108 C CA . PRO A 1 658 ? 17.959 -17.763 -24.221 1.00 76.25 658 PRO A CA 1
ATOM 5109 C C . PRO A 1 658 ? 16.577 -17.187 -23.864 1.00 76.25 658 PRO A C 1
ATOM 5111 O O . PRO A 1 658 ? 15.807 -17.842 -23.159 1.00 76.25 658 PRO A O 1
ATOM 5114 N N . GLY A 1 659 ? 16.248 -15.990 -24.359 1.00 72.38 659 GLY A N 1
ATOM 5115 C CA . GLY A 1 659 ? 14.865 -15.494 -24.361 1.00 72.38 659 GLY A CA 1
ATOM 5116 C C . GLY A 1 659 ? 14.489 -14.376 -23.382 1.00 72.38 659 GLY A C 1
ATOM 5117 O O . GLY A 1 659 ? 13.394 -13.849 -23.507 1.00 72.38 659 GLY A O 1
ATOM 5118 N N . ALA A 1 660 ? 15.321 -14.011 -22.400 1.00 78.56 660 ALA A N 1
ATOM 5119 C CA . ALA A 1 660 ? 14.924 -13.025 -21.385 1.00 78.56 660 ALA A CA 1
ATOM 5120 C C . ALA A 1 660 ? 16.051 -12.044 -21.048 1.00 78.56 660 ALA A C 1
ATOM 5122 O O . ALA A 1 660 ? 16.951 -12.356 -20.264 1.00 78.56 660 ALA A O 1
ATOM 5123 N N . LEU A 1 661 ? 15.967 -10.858 -21.648 1.00 91.00 661 LEU A N 1
ATOM 5124 C CA . LEU A 1 661 ? 16.867 -9.729 -21.450 1.00 91.00 661 LEU A CA 1
ATOM 5125 C C . LEU A 1 661 ? 16.059 -8.439 -21.606 1.00 91.00 661 LEU A C 1
ATOM 5127 O O . LEU A 1 661 ? 15.352 -8.281 -22.598 1.00 91.00 661 LEU A O 1
ATOM 5131 N N . THR A 1 662 ? 16.186 -7.518 -20.660 1.00 93.81 662 THR A N 1
ATOM 5132 C CA . THR A 1 662 ? 15.603 -6.176 -20.763 1.00 93.81 662 THR A CA 1
ATOM 5133 C C . THR A 1 662 ? 16.580 -5.138 -20.227 1.00 93.81 662 THR A C 1
ATOM 5135 O O . THR A 1 662 ? 17.447 -5.455 -19.408 1.00 93.81 662 THR A O 1
ATOM 5138 N N . VAL A 1 663 ? 16.465 -3.908 -20.715 1.00 95.50 663 VAL A N 1
ATOM 5139 C CA . VAL A 1 663 ? 17.291 -2.777 -20.302 1.00 95.50 663 VAL A CA 1
ATOM 5140 C C . VAL A 1 663 ? 16.413 -1.564 -20.049 1.00 95.50 663 VAL A C 1
ATOM 5142 O O . VAL A 1 663 ? 15.452 -1.308 -20.772 1.00 95.50 663 VAL A O 1
ATOM 5145 N N . VAL A 1 664 ? 16.775 -0.791 -19.032 1.00 95.50 664 VAL A N 1
ATOM 5146 C CA . VAL A 1 664 ? 16.126 0.473 -18.701 1.00 95.50 664 VAL A CA 1
ATOM 5147 C C . VAL A 1 664 ? 17.177 1.574 -18.651 1.00 95.50 664 VAL A C 1
ATOM 5149 O O . VAL A 1 664 ? 18.236 1.409 -18.052 1.00 95.50 664 VAL A O 1
ATOM 5152 N N . SER A 1 665 ? 16.868 2.714 -19.267 1.00 93.56 665 SER A N 1
ATOM 5153 C CA . SER A 1 665 ? 17.599 3.965 -19.064 1.00 93.56 665 SER A CA 1
ATOM 5154 C C . SER A 1 665 ? 16.836 4.818 -18.064 1.00 93.56 665 SER A C 1
ATOM 5156 O O . SER A 1 665 ? 15.775 5.347 -18.394 1.00 93.56 665 SER A O 1
ATOM 5158 N N . ARG A 1 666 ? 17.378 4.992 -16.858 1.00 88.50 666 ARG A N 1
ATOM 5159 C CA . ARG A 1 666 ? 16.763 5.858 -15.835 1.00 88.50 666 ARG A CA 1
ATOM 5160 C C . ARG A 1 666 ? 16.953 7.338 -16.141 1.00 88.50 666 ARG A C 1
ATOM 5162 O O . ARG A 1 666 ? 16.076 8.160 -15.892 1.00 88.50 666 ARG A O 1
ATOM 5169 N N . PHE A 1 667 ? 18.124 7.669 -16.668 1.00 87.75 667 PHE A N 1
ATOM 5170 C CA . PHE A 1 667 ? 18.539 8.991 -17.123 1.00 87.75 667 PHE A CA 1
ATOM 5171 C C . PHE A 1 667 ? 19.777 8.822 -18.021 1.00 87.75 667 PHE A C 1
ATOM 5173 O O . PHE A 1 667 ? 20.345 7.729 -18.060 1.00 87.75 667 PHE A O 1
ATOM 5180 N N . PRO A 1 668 ? 20.228 9.861 -18.751 1.00 89.69 668 PRO A N 1
ATOM 5181 C CA . PRO A 1 668 ? 21.200 9.689 -19.832 1.00 89.69 668 PRO A CA 1
ATOM 5182 C C . PRO A 1 668 ? 22.527 9.019 -19.465 1.00 89.69 668 PRO A C 1
ATOM 5184 O O . PRO A 1 668 ? 23.191 8.486 -20.348 1.00 89.69 668 PRO A O 1
ATOM 5187 N N . GLU A 1 669 ? 22.923 9.048 -18.194 1.00 89.75 669 GLU A N 1
ATOM 5188 C CA . GLU A 1 669 ? 24.185 8.481 -17.710 1.00 89.75 669 GLU A CA 1
ATOM 5189 C C . GLU A 1 669 ? 23.981 7.228 -16.834 1.00 89.75 669 GLU A C 1
ATOM 5191 O O . GLU A 1 669 ? 24.874 6.861 -16.080 1.00 89.75 669 GLU A O 1
ATOM 5196 N N . GLN A 1 670 ? 22.815 6.572 -16.925 1.00 93.69 670 GLN A N 1
ATOM 5197 C CA . GLN A 1 670 ? 22.497 5.385 -16.130 1.00 93.69 670 GLN A CA 1
ATOM 5198 C C . GLN A 1 670 ? 21.703 4.339 -16.915 1.00 93.69 670 GLN A C 1
ATOM 5200 O O . GLN A 1 670 ? 20.604 4.618 -17.403 1.00 93.69 670 GLN A O 1
ATOM 5205 N N . LEU A 1 671 ? 22.240 3.119 -16.967 1.00 96.62 671 LEU A N 1
ATOM 5206 C CA . LEU A 1 671 ? 21.563 1.933 -17.498 1.00 96.62 671 LEU A CA 1
ATOM 5207 C C . LEU A 1 671 ? 21.459 0.853 -16.438 1.00 96.62 671 LEU A C 1
ATOM 5209 O O . LEU A 1 671 ? 22.393 0.665 -15.662 1.00 96.62 671 LEU A O 1
ATOM 5213 N N . ASP A 1 672 ? 20.381 0.085 -16.494 1.00 97.38 672 ASP A N 1
ATOM 5214 C CA . ASP A 1 672 ? 20.190 -1.114 -15.690 1.00 97.38 672 ASP A CA 1
ATOM 5215 C C . ASP A 1 672 ? 19.730 -2.244 -16.621 1.00 97.38 672 ASP A C 1
ATOM 5217 O O . ASP A 1 672 ? 18.755 -2.100 -17.361 1.00 97.38 672 ASP A O 1
ATOM 5221 N N . VAL A 1 673 ? 20.476 -3.349 -16.630 1.00 97.38 673 VAL A N 1
ATOM 5222 C CA . VAL A 1 673 ? 20.258 -4.511 -17.502 1.00 97.38 673 VAL A CA 1
ATOM 5223 C C . VAL A 1 673 ? 19.825 -5.687 -16.638 1.00 97.38 673 VAL A C 1
ATOM 5225 O O . VAL A 1 673 ? 20.456 -5.966 -15.619 1.00 97.38 673 VAL A O 1
ATOM 5228 N N . PHE A 1 674 ? 18.776 -6.394 -17.050 1.00 96.56 674 PHE A N 1
ATOM 5229 C CA . PHE A 1 674 ? 18.182 -7.506 -16.306 1.00 96.56 674 PHE A CA 1
ATOM 5230 C C . PHE A 1 674 ? 18.048 -8.747 -17.181 1.00 96.56 674 PHE A C 1
ATOM 5232 O O . PHE A 1 674 ? 17.697 -8.647 -18.357 1.00 96.56 674 PHE A O 1
ATOM 5239 N N . TRP A 1 675 ? 18.281 -9.925 -16.602 1.00 94.69 675 TRP A N 1
ATOM 5240 C CA . TRP A 1 675 ? 18.155 -11.203 -17.305 1.00 94.69 675 TRP A CA 1
ATOM 5241 C C . TRP A 1 675 ? 17.708 -12.340 -16.387 1.00 94.69 675 TRP A C 1
ATOM 5243 O O . TRP A 1 675 ? 17.882 -12.294 -15.169 1.00 94.69 675 TRP A O 1
ATOM 5253 N N . VAL A 1 676 ? 17.174 -13.403 -16.995 1.00 93.44 676 VAL A N 1
ATOM 5254 C CA . VAL A 1 676 ? 16.873 -14.661 -16.295 1.00 93.44 676 VAL A CA 1
ATOM 5255 C C . VAL A 1 676 ? 18.083 -15.593 -16.363 1.00 93.44 676 VAL A C 1
ATOM 5257 O O . VAL A 1 676 ? 18.549 -15.955 -17.448 1.00 93.44 676 VAL A O 1
ATOM 5260 N N . GLY A 1 677 ? 18.567 -16.022 -15.200 1.00 92.56 677 GLY A N 1
ATOM 5261 C CA . GLY A 1 677 ? 19.674 -16.961 -15.058 1.00 92.56 677 GLY A CA 1
ATOM 5262 C C . GLY A 1 677 ? 19.312 -18.416 -15.411 1.00 92.56 677 GLY A C 1
ATOM 5263 O O . GLY A 1 677 ? 18.133 -18.810 -15.429 1.00 92.56 677 GLY A O 1
ATOM 5264 N N . PRO A 1 678 ? 20.314 -19.281 -15.670 1.00 89.75 678 PRO A N 1
ATOM 5265 C CA . PRO A 1 678 ? 20.111 -20.718 -15.889 1.00 89.75 678 PRO A CA 1
ATOM 5266 C C . PRO A 1 678 ? 19.359 -21.443 -14.764 1.00 89.75 678 PRO A C 1
ATOM 5268 O O . PRO A 1 678 ? 18.624 -22.395 -15.025 1.00 89.75 678 PRO A O 1
ATOM 5271 N N . ASP A 1 679 ? 19.468 -20.956 -13.535 1.00 90.00 679 ASP A N 1
ATOM 5272 C CA . ASP A 1 679 ? 18.778 -21.442 -12.336 1.00 90.00 679 ASP A CA 1
ATOM 5273 C C . ASP A 1 679 ? 17.365 -20.852 -12.143 1.00 90.00 679 ASP A C 1
ATOM 5275 O O . ASP A 1 679 ? 16.641 -21.254 -11.235 1.00 90.00 679 ASP A O 1
ATOM 5279 N N . GLY A 1 680 ? 16.946 -19.919 -13.005 1.00 90.69 680 GLY A N 1
ATOM 5280 C CA . GLY A 1 680 ? 15.671 -19.207 -12.885 1.00 90.69 680 GLY A CA 1
ATOM 5281 C C . GLY A 1 680 ? 15.697 -18.033 -11.903 1.00 90.69 680 GLY A C 1
ATOM 5282 O O . GLY A 1 680 ? 14.631 -17.517 -11.583 1.00 90.69 680 GLY A O 1
ATOM 5283 N N . GLY A 1 681 ? 16.867 -17.616 -11.409 1.00 92.88 681 GLY A N 1
ATOM 5284 C CA . GLY A 1 681 ? 17.014 -16.340 -10.706 1.00 92.88 681 GLY A CA 1
ATOM 5285 C C . GLY A 1 681 ? 17.015 -15.148 -11.659 1.00 92.88 681 GLY A C 1
ATOM 5286 O O . GLY A 1 681 ? 17.169 -15.316 -12.871 1.00 92.88 681 GLY A O 1
ATOM 5287 N N . ILE A 1 682 ? 16.848 -13.941 -11.116 1.00 95.50 682 ILE A N 1
ATOM 5288 C CA . ILE A 1 682 ? 16.978 -12.697 -11.887 1.00 95.50 682 ILE A CA 1
ATOM 5289 C C . ILE A 1 682 ? 18.320 -12.053 -11.557 1.00 95.50 682 ILE A C 1
ATOM 5291 O O . ILE A 1 682 ? 18.570 -11.669 -10.411 1.00 95.50 682 ILE A O 1
ATOM 5295 N N . GLY A 1 683 ? 19.176 -11.957 -12.572 1.00 95.31 683 GLY A N 1
ATOM 5296 C CA . GLY A 1 683 ? 20.448 -11.249 -12.515 1.00 95.31 683 GLY A CA 1
ATOM 5297 C C . GLY A 1 683 ? 20.313 -9.822 -13.034 1.00 95.31 683 GLY A C 1
ATOM 5298 O O . GLY A 1 683 ? 19.456 -9.531 -13.871 1.00 95.31 683 GLY A O 1
ATOM 5299 N N . THR A 1 684 ? 21.172 -8.937 -12.540 1.00 97.06 684 THR A N 1
ATOM 5300 C CA . THR A 1 684 ? 21.288 -7.565 -13.022 1.00 97.06 684 THR A CA 1
ATOM 5301 C C . THR A 1 684 ? 22.732 -7.069 -13.012 1.00 97.06 684 THR A C 1
ATOM 5303 O O . THR A 1 684 ? 23.573 -7.548 -12.248 1.00 97.06 684 THR A O 1
ATOM 5306 N N . THR A 1 685 ? 23.018 -6.103 -13.878 1.00 97.31 685 THR A N 1
ATOM 5307 C CA . THR A 1 685 ? 24.173 -5.208 -13.794 1.00 97.31 685 THR A CA 1
ATOM 5308 C C . THR A 1 685 ? 23.734 -3.809 -14.216 1.00 97.31 685 THR A C 1
ATOM 5310 O O . THR A 1 685 ? 22.704 -3.648 -14.873 1.00 97.31 685 THR A O 1
ATOM 5313 N N . TYR A 1 686 ? 24.514 -2.799 -13.856 1.00 96.44 686 TYR A N 1
ATOM 5314 C CA . TYR A 1 686 ? 24.239 -1.416 -14.202 1.00 96.44 686 TYR A CA 1
ATOM 5315 C C . TYR A 1 686 ? 25.497 -0.694 -14.685 1.00 96.44 686 TYR A C 1
ATOM 5317 O O . TYR A 1 686 ? 26.631 -1.129 -14.449 1.00 96.44 686 TYR A O 1
ATOM 5325 N N . TRP A 1 687 ? 25.267 0.421 -15.370 1.00 96.44 687 TRP A N 1
ATOM 5326 C CA . TRP A 1 687 ? 26.296 1.327 -15.859 1.00 96.44 687 TRP A CA 1
ATOM 5327 C C . TRP A 1 687 ? 26.017 2.747 -15.374 1.00 96.44 687 TRP A C 1
ATOM 5329 O O . TRP A 1 687 ? 24.900 3.225 -15.544 1.00 96.44 687 TRP A O 1
ATOM 5339 N N . ASP A 1 688 ? 27.027 3.402 -14.802 1.00 93.69 688 ASP A N 1
ATOM 5340 C CA . ASP A 1 688 ? 26.986 4.768 -14.243 1.00 93.69 688 ASP A CA 1
ATOM 5341 C C . ASP A 1 688 ? 28.153 5.648 -14.750 1.00 93.69 688 ASP A C 1
ATOM 5343 O O . ASP A 1 688 ? 28.664 6.531 -14.059 1.00 93.69 688 ASP A O 1
ATOM 5347 N N . GLY A 1 689 ? 28.644 5.342 -15.952 1.00 92.00 689 GLY A N 1
ATOM 5348 C CA . GLY A 1 689 ? 29.966 5.746 -16.444 1.00 92.00 689 GLY A CA 1
ATOM 5349 C C . GLY A 1 689 ? 30.946 4.572 -16.486 1.00 92.00 689 GLY A C 1
ATOM 5350 O O . GLY A 1 689 ? 31.828 4.527 -17.347 1.00 92.00 689 GLY A O 1
ATOM 5351 N N . THR A 1 690 ? 30.741 3.568 -15.631 1.00 95.12 690 THR A N 1
ATOM 5352 C CA . THR A 1 690 ? 31.452 2.283 -15.659 1.00 95.12 690 THR A CA 1
ATOM 5353 C C . THR A 1 690 ? 30.489 1.117 -15.471 1.00 95.12 690 THR A C 1
ATOM 5355 O O . THR A 1 690 ? 29.469 1.260 -14.812 1.00 95.12 690 THR A O 1
ATOM 5358 N N . TRP A 1 691 ? 30.795 -0.041 -16.061 1.00 96.38 691 TRP A N 1
ATOM 5359 C CA . TRP A 1 691 ? 30.010 -1.260 -15.840 1.00 96.38 691 TRP A CA 1
ATOM 5360 C C . TRP A 1 691 ? 30.370 -1.896 -14.502 1.00 96.38 691 TRP A C 1
ATOM 5362 O O . TRP A 1 691 ? 31.551 -2.089 -14.203 1.00 96.38 691 TRP A O 1
ATOM 5372 N N . HIS A 1 692 ? 29.352 -2.268 -13.732 1.00 96.69 692 HIS A N 1
ATOM 5373 C CA . HIS A 1 692 ? 29.525 -2.937 -12.445 1.00 96.69 692 HIS A CA 1
ATOM 5374 C C . HIS A 1 692 ? 29.448 -4.461 -12.566 1.00 96.69 692 HIS A C 1
ATOM 5376 O O . HIS A 1 692 ? 29.010 -5.024 -13.572 1.00 96.69 692 HIS A O 1
ATOM 5382 N N . ALA A 1 693 ? 29.925 -5.156 -11.534 1.00 95.94 693 ALA A N 1
ATOM 5383 C CA . ALA A 1 693 ? 29.859 -6.611 -11.496 1.00 95.94 693 ALA A CA 1
ATOM 5384 C C . ALA A 1 693 ? 28.393 -7.081 -11.395 1.00 95.94 693 ALA A C 1
ATOM 5386 O O . ALA A 1 693 ? 27.634 -6.505 -10.612 1.00 95.94 693 ALA A O 1
ATOM 5387 N N . PRO A 1 694 ? 27.993 -8.134 -12.130 1.00 96.06 694 PRO A N 1
ATOM 5388 C CA . PRO A 1 694 ? 26.657 -8.699 -12.007 1.00 96.06 694 PRO A CA 1
ATOM 5389 C C . PRO A 1 694 ? 26.310 -9.180 -10.592 1.00 96.06 694 PRO A C 1
ATOM 5391 O O . PRO A 1 694 ? 27.150 -9.765 -9.905 1.00 96.06 694 PRO A O 1
ATOM 5394 N N . PHE A 1 695 ? 25.051 -9.010 -10.192 1.00 94.75 695 PHE A N 1
ATOM 5395 C CA . PHE A 1 695 ? 24.495 -9.517 -8.934 1.00 94.75 695 PHE A CA 1
ATOM 5396 C C . PHE A 1 695 ? 23.039 -9.978 -9.112 1.00 94.75 695 PHE A C 1
ATOM 5398 O O . PHE A 1 695 ? 22.423 -9.731 -10.145 1.00 94.75 695 PHE A O 1
ATOM 5405 N N . ALA A 1 696 ? 22.490 -10.693 -8.127 1.00 93.12 696 ALA A N 1
ATOM 5406 C CA . ALA A 1 696 ? 21.128 -11.228 -8.180 1.00 93.12 696 ALA A CA 1
ATOM 5407 C C . ALA A 1 696 ? 20.130 -10.329 -7.433 1.00 93.12 696 ALA A C 1
ATOM 5409 O O . ALA A 1 696 ? 20.428 -9.865 -6.334 1.00 93.12 696 ALA A O 1
ATOM 5410 N N . ILE A 1 697 ? 18.937 -10.147 -8.005 1.00 94.00 697 ILE A N 1
ATOM 5411 C CA . ILE A 1 697 ? 17.800 -9.434 -7.383 1.00 94.00 697 ILE A CA 1
ATOM 5412 C C . ILE A 1 697 ? 16.619 -10.361 -7.074 1.00 94.00 697 ILE A C 1
ATOM 5414 O O . ILE A 1 697 ? 15.724 -9.996 -6.316 1.00 94.00 697 ILE A O 1
ATOM 5418 N N . ALA A 1 698 ? 16.629 -11.579 -7.622 1.00 91.56 698 ALA A N 1
ATOM 5419 C CA . ALA A 1 698 ? 15.719 -12.648 -7.232 1.00 91.56 698 ALA A CA 1
ATOM 5420 C C . ALA A 1 698 ? 16.471 -13.993 -7.161 1.00 91.56 698 ALA A C 1
ATOM 5422 O O . ALA A 1 698 ? 17.251 -14.288 -8.074 1.00 91.56 698 ALA A O 1
ATOM 5423 N N . PRO A 1 699 ? 16.247 -14.810 -6.112 1.00 88.12 699 PRO A N 1
ATOM 5424 C CA . PRO A 1 699 ? 16.853 -16.136 -5.969 1.00 88.12 699 PRO A CA 1
ATOM 5425 C C . PRO A 1 699 ? 16.520 -17.117 -7.104 1.00 88.12 699 PRO A C 1
ATOM 5427 O O . PRO A 1 699 ? 15.604 -16.901 -7.895 1.00 88.12 699 PRO A O 1
ATOM 5430 N N . ALA A 1 700 ? 17.231 -18.247 -7.141 1.00 89.69 700 ALA A N 1
ATOM 5431 C CA . ALA A 1 700 ? 16.953 -19.353 -8.057 1.00 89.69 700 ALA A CA 1
ATOM 5432 C C . ALA A 1 700 ? 15.483 -19.819 -7.988 1.00 89.69 700 ALA A C 1
ATOM 5434 O O . ALA A 1 700 ? 14.885 -19.876 -6.914 1.00 89.69 700 ALA A O 1
ATOM 5435 N N . GLY A 1 701 ? 14.914 -20.196 -9.136 1.00 87.25 701 GLY A N 1
ATOM 5436 C CA . GLY A 1 701 ? 13.541 -20.703 -9.248 1.00 87.25 701 GLY A CA 1
ATOM 5437 C C . GLY A 1 701 ? 12.428 -19.648 -9.281 1.00 87.25 701 GLY A C 1
ATOM 5438 O O . GLY A 1 701 ? 11.262 -20.028 -9.343 1.00 87.25 701 GLY A O 1
ATOM 5439 N N . HIS A 1 702 ? 12.744 -18.350 -9.274 1.00 86.75 702 HIS A N 1
ATOM 5440 C CA . HIS A 1 702 ? 11.732 -17.287 -9.288 1.00 86.75 702 HIS A CA 1
ATOM 5441 C C . HIS A 1 702 ? 11.095 -17.041 -10.658 1.00 86.75 702 HIS A C 1
ATOM 5443 O O . HIS A 1 702 ? 9.936 -16.637 -10.709 1.00 86.75 702 HIS A O 1
ATOM 5449 N N . ALA A 1 703 ? 11.821 -17.274 -11.750 1.00 89.94 703 ALA A N 1
ATOM 5450 C CA . ALA A 1 703 ? 11.387 -16.943 -13.099 1.00 89.94 703 ALA A CA 1
ATOM 5451 C C . ALA A 1 703 ? 11.538 -18.117 -14.068 1.00 89.94 703 ALA A C 1
ATOM 5453 O O . ALA A 1 703 ? 12.525 -18.863 -14.055 1.00 89.94 703 ALA A O 1
ATOM 5454 N N . GLN A 1 704 ? 10.556 -18.254 -14.956 1.00 85.94 704 GLN A N 1
ATOM 5455 C CA . GLN A 1 704 ? 10.659 -19.136 -16.112 1.00 85.94 704 GLN A CA 1
ATOM 5456 C C . GLN A 1 704 ? 11.350 -18.432 -17.298 1.00 85.94 704 GLN A C 1
ATOM 5458 O O . GLN A 1 704 ? 11.409 -17.202 -17.341 1.00 85.94 704 GLN A O 1
ATOM 5463 N N . PRO A 1 705 ? 11.890 -19.176 -18.281 1.00 76.75 705 PRO A N 1
ATOM 5464 C CA . PRO A 1 705 ? 12.508 -18.571 -19.459 1.00 76.75 705 PRO A CA 1
ATOM 5465 C C . PRO A 1 705 ? 11.505 -17.743 -20.282 1.00 76.75 705 PRO A C 1
ATOM 5467 O O . PRO A 1 705 ? 10.346 -18.130 -20.429 1.00 76.75 705 PRO A O 1
ATOM 5470 N N . GLY A 1 706 ? 11.973 -16.642 -20.877 1.00 73.00 706 GLY A N 1
ATOM 5471 C CA . GLY A 1 706 ? 11.245 -15.914 -21.923 1.00 73.00 706 GLY A CA 1
ATOM 5472 C C . GLY A 1 706 ? 10.362 -14.742 -21.480 1.00 73.00 706 GLY A C 1
ATOM 5473 O O . GLY A 1 706 ? 9.853 -14.047 -22.347 1.00 73.00 706 GLY A O 1
ATOM 5474 N N . ALA A 1 707 ? 10.148 -14.504 -20.182 1.00 78.81 707 ALA A N 1
ATOM 5475 C CA . ALA A 1 707 ? 9.280 -13.413 -19.723 1.00 78.81 707 ALA A CA 1
ATOM 5476 C C . ALA A 1 707 ? 9.926 -12.604 -18.595 1.00 78.81 707 ALA A C 1
ATOM 5478 O O . ALA A 1 707 ? 9.880 -12.991 -17.427 1.00 78.81 707 ALA A O 1
ATOM 5479 N N . LEU A 1 708 ? 10.522 -11.478 -18.978 1.00 91.00 708 LEU A N 1
ATOM 5480 C CA . LEU A 1 708 ? 11.129 -10.496 -18.091 1.00 91.00 708 LEU A CA 1
ATOM 5481 C C . LEU A 1 708 ? 10.931 -9.113 -18.709 1.00 91.00 708 LEU A C 1
ATOM 5483 O O . LEU A 1 708 ? 11.294 -8.899 -19.863 1.00 91.00 708 LEU A O 1
ATOM 5487 N N . THR A 1 709 ? 10.387 -8.181 -17.941 1.00 93.62 709 THR A N 1
ATOM 5488 C CA . THR A 1 709 ? 10.276 -6.778 -18.339 1.00 93.62 709 THR A CA 1
ATOM 5489 C C . THR A 1 709 ? 10.651 -5.887 -17.167 1.00 93.62 709 THR A C 1
ATOM 5491 O O . THR A 1 709 ? 10.565 -6.296 -16.009 1.00 93.62 709 THR A O 1
ATOM 5494 N N . ALA A 1 710 ? 11.117 -4.685 -17.465 1.00 95.44 710 ALA A N 1
ATOM 5495 C CA . ALA A 1 710 ? 11.506 -3.712 -16.467 1.00 95.44 710 ALA A CA 1
ATOM 5496 C C . ALA A 1 710 ? 11.183 -2.315 -16.980 1.00 95.44 710 ALA A C 1
ATOM 5498 O O . ALA A 1 710 ? 11.221 -2.060 -18.184 1.00 95.44 710 ALA A O 1
ATOM 5499 N N . LEU A 1 711 ? 10.887 -1.411 -16.058 1.00 95.25 711 LEU A N 1
ATOM 5500 C CA . LEU A 1 711 ? 10.659 -0.007 -16.360 1.00 95.25 711 LEU A CA 1
ATOM 5501 C C . LEU A 1 711 ? 11.238 0.876 -15.261 1.00 95.25 711 LEU A C 1
ATOM 5503 O O . LEU A 1 711 ? 11.483 0.429 -14.141 1.00 95.25 711 LEU A O 1
ATOM 5507 N N . SER A 1 712 ? 11.429 2.151 -15.587 1.00 92.88 712 SER A N 1
ATOM 5508 C CA . SER A 1 712 ? 11.690 3.196 -14.603 1.00 92.88 712 SER A CA 1
ATOM 5509 C C . SER A 1 712 ? 10.526 4.172 -14.614 1.00 92.88 712 SER A C 1
ATOM 5511 O O . SER A 1 712 ? 10.165 4.709 -15.662 1.00 92.88 712 SER A O 1
ATOM 5513 N N . ARG A 1 713 ? 9.924 4.405 -13.445 1.00 87.25 713 ARG A N 1
ATOM 5514 C CA . ARG A 1 713 ? 8.875 5.426 -13.290 1.00 87.25 713 ARG A CA 1
ATOM 5515 C C . ARG A 1 713 ? 9.463 6.828 -13.151 1.00 87.25 713 ARG A C 1
ATOM 5517 O O . ARG A 1 713 ? 8.836 7.806 -13.549 1.00 87.25 713 ARG A O 1
ATOM 5524 N N . PHE A 1 714 ? 10.646 6.911 -12.551 1.00 85.31 714 PHE A N 1
ATOM 5525 C CA . PHE A 1 714 ? 11.456 8.109 -12.352 1.00 85.31 714 PHE A CA 1
ATOM 5526 C C . PHE A 1 714 ? 12.892 7.680 -11.983 1.00 85.31 714 PHE A C 1
ATOM 5528 O O . PHE A 1 714 ? 13.082 6.528 -11.597 1.00 85.31 714 PHE A O 1
ATOM 5535 N N . PRO A 1 715 ? 13.903 8.570 -12.048 1.00 86.38 715 PRO A N 1
ATOM 5536 C CA . PRO A 1 715 ? 15.325 8.210 -11.913 1.00 86.38 715 PRO A CA 1
ATOM 5537 C C . PRO A 1 715 ? 15.731 7.381 -10.684 1.00 86.38 715 PRO A C 1
ATOM 5539 O O . PRO A 1 715 ? 16.739 6.675 -10.709 1.00 86.38 715 PRO A O 1
ATOM 5542 N N . GLU A 1 716 ? 14.965 7.474 -9.604 1.00 84.56 716 GLU A N 1
ATOM 5543 C CA . GLU A 1 716 ? 15.228 6.790 -8.336 1.00 84.56 716 GLU A CA 1
ATOM 5544 C C . GLU A 1 716 ? 14.365 5.534 -8.147 1.00 84.56 716 GLU A C 1
ATOM 5546 O O . GLU A 1 716 ? 14.398 4.946 -7.078 1.00 84.56 716 GLU A O 1
ATOM 5551 N N . GLN A 1 717 ? 13.619 5.109 -9.171 1.00 89.81 717 GLN A N 1
ATOM 5552 C CA . GLN A 1 717 ? 12.707 3.973 -9.092 1.00 89.81 717 GLN A CA 1
ATOM 5553 C C . GLN A 1 717 ? 12.817 3.052 -10.306 1.00 89.81 717 GLN A C 1
ATOM 5555 O O . GLN A 1 717 ? 12.685 3.493 -11.455 1.00 89.81 717 GLN A O 1
ATOM 5560 N N . LEU A 1 718 ? 12.985 1.760 -10.030 1.00 94.81 718 LEU A N 1
ATOM 5561 C CA . LEU A 1 718 ? 12.883 0.676 -11.006 1.00 94.81 718 LEU A CA 1
ATOM 5562 C C . LEU A 1 718 ? 11.852 -0.334 -10.543 1.00 94.81 718 LEU A C 1
ATOM 5564 O O . LEU A 1 718 ? 11.784 -0.635 -9.356 1.00 94.81 718 LEU A O 1
ATOM 5568 N N . ASP A 1 719 ? 11.128 -0.904 -11.493 1.00 95.62 719 ASP A N 1
ATOM 5569 C CA . ASP A 1 719 ? 10.204 -2.003 -11.257 1.00 95.62 719 ASP A CA 1
ATOM 5570 C C . ASP A 1 719 ? 10.524 -3.109 -12.274 1.00 95.62 719 ASP A C 1
ATOM 5572 O O . ASP A 1 719 ? 10.625 -2.847 -13.475 1.00 95.62 719 ASP A O 1
ATOM 5576 N N . VAL A 1 720 ? 10.736 -4.335 -11.792 1.00 96.62 720 VAL A N 1
ATOM 5577 C CA . VAL A 1 720 ? 11.118 -5.506 -12.595 1.00 96.62 720 VAL A CA 1
ATOM 5578 C C . VAL A 1 720 ? 10.049 -6.573 -12.421 1.00 96.62 720 VAL A C 1
ATOM 5580 O O . VAL A 1 720 ? 9.686 -6.902 -11.294 1.00 96.62 720 VAL A O 1
ATOM 5583 N N . PHE A 1 721 ? 9.552 -7.129 -13.522 1.00 95.50 721 PHE A N 1
ATOM 5584 C CA . PHE A 1 721 ? 8.457 -8.095 -13.546 1.00 95.50 721 PHE A CA 1
ATOM 5585 C C . PHE A 1 721 ? 8.851 -9.348 -14.319 1.00 95.50 721 PHE A C 1
ATOM 5587 O O . PHE A 1 721 ? 9.502 -9.271 -15.362 1.00 95.50 721 PHE A O 1
ATOM 5594 N N . TRP A 1 722 ? 8.410 -10.507 -13.843 1.00 93.75 722 TRP A N 1
ATOM 5595 C CA . TRP A 1 722 ? 8.640 -11.790 -14.504 1.00 93.75 722 TRP A CA 1
ATOM 5596 C C . TRP A 1 722 ? 7.457 -12.731 -14.303 1.00 93.75 722 TRP A C 1
ATOM 5598 O O . TRP A 1 722 ? 6.646 -12.565 -13.391 1.00 93.75 722 TRP A O 1
ATOM 5608 N N . VAL A 1 723 ? 7.383 -13.764 -15.139 1.00 92.38 723 VAL A N 1
ATOM 5609 C CA . VAL A 1 723 ? 6.455 -14.874 -14.907 1.00 92.38 723 VAL A CA 1
ATOM 5610 C C . VAL A 1 723 ? 7.180 -15.969 -14.123 1.00 92.38 723 VAL A C 1
ATOM 5612 O O . VAL A 1 723 ? 8.287 -16.378 -14.481 1.00 92.38 723 VAL A O 1
ATOM 5615 N N . GLY A 1 724 ? 6.567 -16.443 -13.043 1.00 90.75 724 GLY A N 1
ATOM 5616 C CA . GLY A 1 724 ? 7.067 -17.548 -12.230 1.00 90.75 724 GLY A CA 1
ATOM 5617 C C . GLY A 1 724 ? 6.854 -18.916 -12.888 1.00 90.75 724 GLY A C 1
ATOM 5618 O O . GLY A 1 724 ? 6.046 -19.035 -13.815 1.00 90.75 724 GLY A O 1
ATOM 5619 N N . PRO A 1 725 ? 7.549 -19.977 -12.432 1.00 88.31 725 PRO A N 1
ATOM 5620 C CA . PRO A 1 725 ? 7.357 -21.340 -12.945 1.00 88.31 725 PRO A CA 1
ATOM 5621 C C . PRO A 1 725 ? 5.937 -21.903 -12.772 1.00 88.31 725 PRO A C 1
ATOM 5623 O O . PRO A 1 725 ? 5.554 -22.835 -13.473 1.00 88.31 725 PRO A O 1
ATOM 5626 N N . ASP A 1 726 ? 5.159 -21.349 -11.845 1.00 86.50 726 ASP A N 1
ATOM 5627 C CA . ASP A 1 726 ? 3.756 -21.677 -11.583 1.00 86.50 726 ASP A CA 1
ATOM 5628 C C . ASP A 1 726 ? 2.766 -20.875 -12.454 1.00 86.50 726 ASP A C 1
ATOM 5630 O O . ASP A 1 726 ? 1.553 -21.048 -12.335 1.00 86.50 726 ASP A O 1
ATOM 5634 N N . GLY A 1 727 ? 3.258 -19.985 -13.322 1.00 89.19 727 GLY A N 1
ATOM 5635 C CA . GLY A 1 727 ? 2.444 -19.077 -14.133 1.00 89.19 727 GLY A CA 1
ATOM 5636 C C . GLY A 1 727 ? 1.923 -17.847 -13.380 1.00 89.19 727 GLY A C 1
ATOM 5637 O O . GLY A 1 727 ? 1.121 -17.104 -13.943 1.00 89.19 727 GLY A O 1
ATOM 5638 N N . GLY A 1 728 ? 2.335 -17.625 -12.127 1.00 89.50 728 GLY A N 1
ATOM 5639 C CA . GLY A 1 728 ? 2.105 -16.364 -11.421 1.00 89.50 728 GLY A CA 1
ATOM 5640 C C . GLY A 1 728 ? 2.993 -15.242 -11.954 1.00 89.50 728 GLY A C 1
ATOM 5641 O O . GLY A 1 728 ? 3.965 -15.496 -12.665 1.00 89.50 728 GLY A O 1
ATOM 5642 N N . ILE A 1 729 ? 2.674 -13.992 -11.619 1.00 91.88 729 ILE A N 1
ATOM 5643 C CA . ILE A 1 729 ? 3.516 -12.839 -11.984 1.00 91.88 729 ILE A CA 1
ATOM 5644 C C . ILE A 1 729 ? 4.208 -12.346 -10.728 1.00 91.88 729 ILE A C 1
ATOM 5646 O O . ILE A 1 729 ? 3.538 -11.968 -9.768 1.00 91.88 729 ILE A O 1
ATOM 5650 N N . GLY A 1 730 ? 5.537 -12.379 -10.742 1.00 90.38 730 GLY A N 1
ATOM 5651 C CA . GLY A 1 730 ? 6.393 -11.841 -9.695 1.00 90.38 730 GLY A CA 1
ATOM 5652 C C . GLY A 1 730 ? 6.914 -10.456 -10.057 1.00 90.38 730 GLY A C 1
ATOM 5653 O O . GLY A 1 730 ? 7.044 -10.114 -11.234 1.00 90.38 730 GLY A O 1
ATOM 5654 N N . THR A 1 731 ? 7.225 -9.666 -9.039 1.00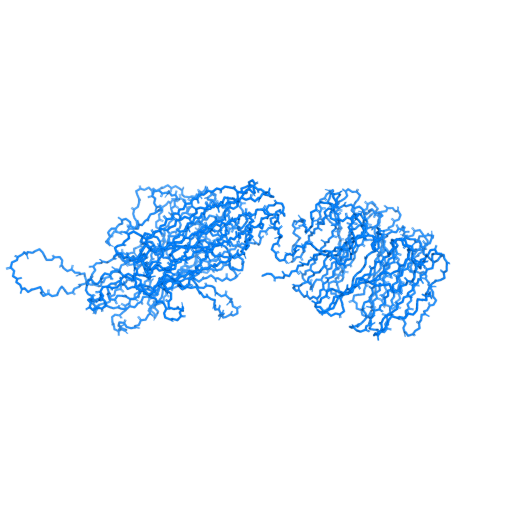 92.56 731 THR A N 1
ATOM 5655 C CA . THR A 1 731 ? 7.890 -8.377 -9.181 1.00 92.56 731 THR A CA 1
ATOM 5656 C C . THR A 1 731 ? 8.885 -8.133 -8.054 1.00 92.56 731 THR A C 1
ATOM 5658 O O . THR A 1 731 ? 8.791 -8.713 -6.972 1.00 92.56 731 THR A O 1
ATOM 5661 N N . THR A 1 732 ? 9.861 -7.277 -8.321 1.00 91.38 732 THR A N 1
ATOM 5662 C CA . THR A 1 732 ? 10.635 -6.566 -7.307 1.00 91.38 732 THR A CA 1
ATOM 5663 C C . THR A 1 732 ? 10.875 -5.144 -7.796 1.00 91.38 732 THR A C 1
ATOM 5665 O O . THR A 1 732 ? 10.759 -4.860 -8.990 1.00 91.38 732 THR A O 1
ATOM 5668 N N . TYR A 1 733 ? 11.220 -4.251 -6.879 1.00 91.56 733 TYR A N 1
ATOM 5669 C CA . TYR A 1 733 ? 11.526 -2.868 -7.191 1.00 91.56 733 TYR A CA 1
ATOM 5670 C C . TYR A 1 733 ? 12.777 -2.390 -6.457 1.00 91.56 733 TYR A C 1
ATOM 5672 O O . TYR A 1 733 ? 13.242 -3.002 -5.488 1.00 91.56 733 TYR A O 1
ATOM 5680 N N . TRP A 1 734 ? 13.317 -1.280 -6.947 1.00 91.50 734 TRP A N 1
ATOM 5681 C CA . TRP A 1 734 ? 14.446 -0.570 -6.366 1.00 91.50 734 TRP A CA 1
ATOM 5682 C C . TRP A 1 734 ? 14.068 0.893 -6.155 1.00 91.50 734 TRP A C 1
ATOM 5684 O O . TRP A 1 734 ? 13.575 1.520 -7.089 1.00 91.50 734 TRP A O 1
ATOM 5694 N N . ASP A 1 735 ? 14.314 1.412 -4.953 1.00 83.75 735 ASP A N 1
ATOM 5695 C CA . ASP A 1 735 ? 14.060 2.803 -4.529 1.00 83.75 735 ASP A CA 1
ATOM 5696 C C . ASP A 1 735 ? 15.288 3.436 -3.835 1.00 83.75 735 ASP A C 1
ATOM 5698 O O . ASP A 1 735 ? 15.181 4.296 -2.961 1.00 83.75 735 ASP A O 1
ATOM 5702 N N . GLY A 1 736 ? 16.482 2.948 -4.183 1.00 83.19 736 GLY A N 1
ATOM 5703 C CA . GLY A 1 736 ? 17.724 3.147 -3.429 1.00 83.19 736 GLY A CA 1
ATOM 5704 C C . GLY A 1 736 ? 18.264 1.831 -2.870 1.00 83.19 736 GLY A C 1
ATOM 5705 O O . GLY A 1 736 ? 19.478 1.613 -2.855 1.00 83.19 736 GLY A O 1
ATOM 5706 N N . THR A 1 737 ? 17.374 0.899 -2.522 1.00 84.62 737 THR A N 1
ATOM 5707 C CA . THR A 1 737 ? 17.716 -0.496 -2.214 1.00 84.62 737 THR A CA 1
ATOM 5708 C C . THR A 1 737 ? 16.788 -1.462 -2.938 1.00 84.62 737 THR A C 1
ATOM 5710 O O . THR A 1 737 ? 15.641 -1.131 -3.215 1.00 84.62 737 THR A O 1
ATOM 5713 N N . TRP A 1 738 ? 17.275 -2.665 -3.252 1.00 86.69 738 TRP A N 1
ATOM 5714 C CA . TRP A 1 738 ? 16.433 -3.717 -3.826 1.00 86.69 738 TRP A CA 1
ATOM 5715 C C . TRP A 1 738 ? 15.542 -4.333 -2.756 1.00 86.69 738 TRP A C 1
ATOM 5717 O O . TRP A 1 738 ? 16.019 -4.692 -1.678 1.00 86.69 738 TRP A O 1
ATOM 5727 N N . HIS A 1 739 ? 14.264 -4.498 -3.082 1.00 81.69 739 HIS A N 1
ATOM 5728 C CA . HIS A 1 739 ? 13.290 -5.120 -2.191 1.00 81.69 739 HIS A CA 1
ATOM 5729 C C . HIS A 1 739 ? 13.159 -6.621 -2.454 1.00 81.69 739 HIS A C 1
ATOM 5731 O O . HIS A 1 739 ? 13.575 -7.148 -3.490 1.00 81.69 739 HIS A O 1
ATOM 5737 N N . ALA A 1 740 ? 12.604 -7.345 -1.483 1.00 80.12 740 ALA A N 1
ATOM 5738 C CA . ALA A 1 740 ? 12.356 -8.771 -1.647 1.00 80.12 740 ALA A CA 1
ATOM 5739 C C . ALA A 1 740 ? 11.315 -9.006 -2.761 1.00 80.12 740 ALA A C 1
ATOM 5741 O O . ALA A 1 740 ? 10.314 -8.290 -2.800 1.00 80.12 740 ALA A O 1
ATOM 5742 N N . PRO A 1 741 ? 11.509 -10.006 -3.639 1.00 84.44 741 PRO A N 1
ATOM 5743 C CA . PRO A 1 741 ? 10.514 -10.372 -4.640 1.00 84.44 741 PRO A CA 1
ATOM 5744 C C . PRO A 1 741 ? 9.136 -10.703 -4.048 1.00 84.44 741 PRO A C 1
ATOM 5746 O O . PRO A 1 741 ? 9.052 -11.427 -3.056 1.00 84.44 741 PRO A O 1
ATOM 5749 N N . PHE A 1 742 ? 8.058 -10.261 -4.700 1.00 78.94 742 PHE A N 1
ATOM 5750 C CA . PHE A 1 742 ? 6.675 -10.558 -4.310 1.00 78.94 742 PHE A CA 1
ATOM 5751 C C . PHE A 1 742 ? 5.756 -10.799 -5.529 1.00 78.94 742 PHE A C 1
ATOM 5753 O O . PHE A 1 742 ? 6.001 -10.247 -6.599 1.00 78.94 742 PHE A O 1
ATOM 5760 N N . PRO A 1 743 ? 4.700 -11.629 -5.420 1.00 82.94 743 PRO A N 1
ATOM 5761 C CA . PRO A 1 743 ? 3.721 -11.814 -6.492 1.00 82.94 743 PRO A CA 1
ATOM 5762 C C . PRO A 1 743 ? 2.723 -10.650 -6.635 1.00 82.94 743 PRO A C 1
ATOM 5764 O O . PRO A 1 743 ? 2.309 -10.048 -5.650 1.00 82.94 743 PRO A O 1
ATOM 5767 N N . ILE A 1 744 ? 2.262 -10.395 -7.861 1.00 86.19 744 ILE A N 1
ATOM 5768 C CA . ILE A 1 744 ? 1.171 -9.454 -8.195 1.00 86.19 744 ILE A CA 1
ATOM 5769 C C . ILE A 1 744 ? 0.002 -10.129 -8.928 1.00 86.19 744 ILE A C 1
ATOM 5771 O O . ILE A 1 744 ? -1.078 -9.555 -9.034 1.00 86.19 744 ILE A O 1
ATOM 5775 N N . ALA A 1 745 ? 0.188 -11.369 -9.393 1.00 85.31 745 ALA A N 1
ATOM 5776 C CA . ALA A 1 745 ? -0.873 -12.208 -9.946 1.00 85.31 745 ALA A CA 1
ATOM 5777 C C . ALA A 1 745 ? -0.690 -13.676 -9.507 1.00 85.31 745 ALA A C 1
ATOM 5779 O O . ALA A 1 745 ? 0.452 -14.140 -9.418 1.00 85.31 745 ALA A O 1
ATOM 5780 N N . PRO A 1 746 ? -1.782 -14.415 -9.225 1.00 80.38 746 PRO A N 1
ATOM 5781 C CA . PRO A 1 746 ? -1.721 -15.778 -8.690 1.00 80.38 746 PRO A CA 1
ATOM 5782 C C . PRO A 1 746 ? -1.185 -16.802 -9.701 1.00 80.38 746 PRO A C 1
ATOM 5784 O O . PRO A 1 746 ? -1.168 -16.550 -10.906 1.00 80.38 746 PRO A O 1
ATOM 5787 N N . ALA A 1 747 ? -0.810 -17.990 -9.216 1.00 85.25 747 ALA A N 1
ATOM 5788 C CA . ALA A 1 747 ? -0.418 -19.125 -10.055 1.00 85.25 747 ALA A CA 1
ATOM 5789 C C . ALA A 1 747 ? -1.441 -19.398 -11.178 1.00 85.25 747 ALA A C 1
ATOM 5791 O O . ALA A 1 747 ? -2.653 -19.326 -10.967 1.00 85.25 747 ALA A O 1
ATOM 5792 N N . GLY A 1 748 ? -0.947 -19.719 -12.374 1.00 86.12 748 GLY A N 1
ATOM 5793 C CA . GLY A 1 748 ? -1.763 -19.950 -13.568 1.00 86.12 748 GLY A CA 1
ATOM 5794 C C . GLY A 1 748 ? -2.299 -18.691 -14.260 1.00 86.12 748 GLY A C 1
ATOM 5795 O O . GLY A 1 748 ? -3.124 -18.822 -15.161 1.00 86.12 748 GLY A O 1
ATOM 5796 N N . SER A 1 749 ? -1.854 -17.487 -13.886 1.00 88.56 749 SER A N 1
ATOM 5797 C CA . SER A 1 749 ? -2.307 -16.238 -14.523 1.00 88.56 749 SER A CA 1
ATOM 5798 C C . SER A 1 749 ? -1.773 -16.050 -15.942 1.00 88.56 749 SER A C 1
ATOM 5800 O O . SER A 1 749 ? -2.504 -15.571 -16.808 1.00 88.56 749 SER A O 1
ATOM 5802 N N . ALA A 1 750 ? -0.513 -16.412 -16.188 1.00 90.56 750 ALA A N 1
ATOM 5803 C CA . ALA A 1 750 ? 0.199 -16.103 -17.422 1.00 90.56 750 ALA A CA 1
ATOM 5804 C C . ALA A 1 750 ? 0.858 -17.337 -18.054 1.00 90.56 750 ALA A C 1
ATOM 5806 O O . ALA A 1 750 ? 1.322 -18.255 -17.373 1.00 90.56 750 ALA A O 1
ATOM 5807 N N . LYS A 1 751 ? 0.924 -17.336 -19.390 1.00 86.31 751 LYS A N 1
ATOM 5808 C CA . LYS A 1 751 ? 1.764 -18.255 -20.169 1.00 86.31 751 LYS A CA 1
ATOM 5809 C C . LYS A 1 751 ? 3.240 -17.828 -20.123 1.00 86.31 751 LYS A C 1
ATOM 5811 O O . LYS A 1 751 ? 3.527 -16.642 -19.957 1.00 86.31 751 LYS A O 1
ATOM 5816 N N . PRO A 1 752 ? 4.180 -18.759 -20.373 1.00 76.88 752 PRO A N 1
ATOM 5817 C CA . PRO A 1 752 ? 5.557 -18.394 -20.687 1.00 76.88 752 PRO A CA 1
ATOM 5818 C C . PRO A 1 752 ? 5.623 -17.418 -21.876 1.00 76.88 752 PRO A C 1
ATOM 5820 O O . PRO A 1 752 ? 4.915 -17.597 -22.870 1.00 76.88 752 PRO A O 1
ATOM 5823 N N . GLY A 1 753 ? 6.519 -16.432 -21.803 1.00 72.88 753 GLY A N 1
ATOM 5824 C CA . GLY A 1 753 ? 6.954 -15.651 -22.967 1.00 72.88 753 GLY A CA 1
ATOM 5825 C C . GLY A 1 753 ? 6.209 -14.352 -23.288 1.00 72.88 753 GLY A C 1
ATOM 5826 O O . GLY A 1 753 ? 6.575 -13.708 -24.261 1.00 72.88 753 GLY A O 1
ATOM 5827 N N . ALA A 1 754 ? 5.170 -13.951 -22.548 1.00 79.44 754 ALA A N 1
ATOM 5828 C CA . ALA A 1 754 ? 4.431 -12.723 -22.865 1.00 79.44 754 ALA A CA 1
ATOM 5829 C C . ALA A 1 754 ? 4.048 -11.939 -21.608 1.00 79.44 754 ALA A C 1
ATOM 5831 O O . ALA A 1 754 ? 3.013 -12.192 -20.987 1.00 79.44 754 ALA A O 1
ATOM 5832 N N . LEU A 1 755 ? 4.915 -10.990 -21.265 1.00 91.38 755 LEU A N 1
ATOM 5833 C CA . LEU A 1 755 ? 4.777 -10.056 -20.158 1.00 91.38 755 LEU A CA 1
ATOM 5834 C C . LEU A 1 755 ? 5.375 -8.718 -20.596 1.00 91.38 755 LEU A C 1
ATOM 5836 O O . LEU A 1 755 ? 6.527 -8.678 -21.021 1.00 91.38 755 LEU A O 1
ATOM 5840 N N . THR A 1 756 ? 4.615 -7.639 -20.465 1.00 93.62 756 THR A N 1
ATOM 5841 C CA . THR A 1 756 ? 5.115 -6.275 -20.662 1.00 93.62 756 THR A CA 1
ATOM 5842 C C . THR A 1 756 ? 4.596 -5.376 -19.548 1.00 93.62 756 THR A C 1
ATOM 5844 O O . THR A 1 756 ? 3.617 -5.703 -18.875 1.00 93.62 756 THR A O 1
ATOM 5847 N N . ALA A 1 757 ? 5.283 -4.269 -19.310 1.00 95.44 757 ALA A N 1
ATOM 5848 C CA . ALA A 1 757 ? 4.907 -3.302 -18.299 1.00 95.44 757 ALA A CA 1
ATOM 5849 C C . ALA A 1 757 ? 5.205 -1.899 -18.810 1.00 95.44 757 ALA A C 1
ATOM 5851 O O . ALA A 1 757 ? 6.177 -1.679 -19.531 1.00 95.44 757 ALA A O 1
ATOM 5852 N N . VAL A 1 758 ? 4.372 -0.945 -18.417 1.00 95.25 758 VAL A N 1
ATOM 5853 C CA . VAL A 1 758 ? 4.487 0.434 -18.873 1.00 95.25 758 VAL A CA 1
ATOM 5854 C C . VAL A 1 758 ? 4.093 1.396 -17.767 1.00 95.25 758 VAL A C 1
ATOM 5856 O O . VAL A 1 758 ? 3.143 1.171 -17.022 1.00 95.25 758 VAL A O 1
ATOM 5859 N N . SER A 1 759 ? 4.854 2.479 -17.645 1.00 93.12 759 SER A N 1
ATOM 5860 C CA . SER A 1 759 ? 4.547 3.570 -16.728 1.00 93.12 759 SER A CA 1
ATOM 5861 C C . SER A 1 759 ? 3.767 4.639 -17.475 1.00 93.12 759 SER A C 1
ATOM 5863 O O . SER A 1 759 ? 4.212 5.112 -18.523 1.00 93.12 759 SER A O 1
ATOM 5865 N N . ARG A 1 760 ? 2.620 5.040 -16.925 1.00 88.44 760 ARG A N 1
ATOM 5866 C CA . ARG A 1 760 ? 1.831 6.160 -17.461 1.00 88.44 760 ARG A CA 1
ATOM 5867 C C . ARG A 1 760 ? 2.264 7.482 -16.837 1.00 88.44 760 ARG A C 1
ATOM 5869 O O . ARG A 1 760 ? 2.258 8.524 -17.491 1.00 88.44 760 ARG A O 1
ATOM 5876 N N . PHE A 1 761 ? 2.633 7.445 -15.559 1.00 85.25 761 PHE A N 1
ATOM 5877 C CA . PHE A 1 761 ? 3.177 8.567 -14.799 1.00 85.25 761 PHE A CA 1
ATOM 5878 C C . PHE A 1 761 ? 3.856 8.057 -13.520 1.00 85.25 761 PHE A C 1
ATOM 5880 O O . PHE A 1 761 ? 3.769 6.881 -13.187 1.00 85.25 761 PHE A O 1
ATOM 5887 N N . ARG A 1 762 ? 4.521 8.952 -12.775 1.00 84.88 762 ARG A N 1
ATOM 5888 C CA . ARG A 1 762 ? 5.347 8.618 -11.596 1.00 84.88 762 ARG A CA 1
ATOM 5889 C C . ARG A 1 762 ? 4.683 7.639 -10.618 1.00 84.88 762 ARG A C 1
ATOM 5891 O O . ARG A 1 762 ? 5.327 6.712 -10.135 1.00 84.88 762 ARG A O 1
ATOM 5898 N N . GLU A 1 763 ? 3.399 7.851 -10.358 1.00 84.81 763 GLU A N 1
ATOM 5899 C CA . GLU A 1 763 ? 2.618 7.104 -9.373 1.00 84.81 763 GLU A CA 1
ATOM 5900 C C . GLU A 1 763 ? 1.672 6.076 -10.002 1.00 84.81 763 GLU A C 1
ATOM 5902 O O . GLU A 1 763 ? 0.672 5.713 -9.386 1.00 84.81 763 GLU A O 1
ATOM 5907 N N . HIS A 1 764 ? 1.951 5.626 -11.232 1.00 89.12 764 HIS A N 1
ATOM 5908 C CA . HIS A 1 764 ? 1.131 4.625 -11.901 1.00 89.12 764 HIS A CA 1
ATOM 5909 C C . HIS A 1 764 ? 1.887 3.794 -12.939 1.00 89.12 764 HIS A C 1
ATOM 5911 O O . HIS A 1 764 ? 2.510 4.333 -13.857 1.00 89.12 764 HIS A O 1
ATOM 5917 N N . LEU A 1 765 ? 1.722 2.475 -12.856 1.00 94.50 765 LEU A N 1
ATOM 5918 C CA . LEU A 1 765 ? 2.161 1.543 -13.891 1.00 94.50 765 LEU A CA 1
ATOM 5919 C C . LEU A 1 765 ? 1.106 0.474 -14.168 1.00 94.50 765 LEU A C 1
ATOM 5921 O O . LEU A 1 765 ? 0.305 0.140 -13.296 1.00 94.50 765 LEU A O 1
ATOM 5925 N N . ASP A 1 766 ? 1.155 -0.073 -15.375 1.00 95.75 766 ASP A N 1
ATOM 5926 C CA . ASP A 1 766 ? 0.336 -1.183 -15.844 1.00 95.75 766 ASP A CA 1
ATOM 5927 C C . ASP A 1 766 ? 1.252 -2.371 -16.166 1.00 95.75 766 ASP A C 1
ATOM 5929 O O . ASP A 1 766 ? 2.323 -2.199 -16.752 1.00 95.75 766 ASP A O 1
ATOM 5933 N N . VAL A 1 767 ? 0.829 -3.581 -15.799 1.00 95.94 767 VAL A N 1
ATOM 5934 C CA . VAL A 1 767 ? 1.508 -4.841 -16.127 1.00 95.94 767 VAL A CA 1
ATOM 5935 C C . VAL A 1 767 ? 0.533 -5.721 -16.889 1.00 95.94 767 VAL A C 1
ATOM 5937 O O . VAL A 1 767 ? -0.561 -6.002 -16.405 1.00 95.94 767 VAL A O 1
ATOM 5940 N N . LEU A 1 768 ? 0.940 -6.169 -18.073 1.00 95.81 768 LEU A N 1
ATOM 5941 C CA . LEU A 1 768 ? 0.095 -6.875 -19.027 1.00 95.81 768 LEU A CA 1
ATOM 5942 C C . LEU A 1 768 ? 0.702 -8.224 -19.397 1.00 95.81 768 LEU A C 1
ATOM 5944 O O . LEU A 1 768 ? 1.917 -8.348 -19.554 1.00 95.81 768 LEU A O 1
ATOM 5948 N N . TRP A 1 769 ? -0.146 -9.233 -19.578 1.00 94.31 769 TRP A N 1
ATOM 5949 C CA . TRP A 1 769 ? 0.287 -10.592 -19.906 1.00 94.31 769 TRP A CA 1
ATOM 5950 C C . TRP A 1 769 ? -0.729 -11.344 -20.764 1.00 94.31 769 TRP A C 1
ATOM 5952 O O . TRP A 1 769 ? -1.905 -10.986 -20.839 1.00 94.31 769 TRP A O 1
ATOM 5962 N N . ILE A 1 770 ? -0.278 -12.439 -21.381 1.00 93.31 770 ILE A N 1
ATOM 5963 C CA . ILE A 1 770 ? -1.154 -13.381 -22.091 1.00 93.31 770 ILE A CA 1
ATOM 5964 C C . ILE A 1 770 ? -1.507 -14.554 -21.172 1.00 93.31 770 ILE A C 1
ATOM 5966 O O . ILE A 1 770 ? -0.625 -15.244 -20.652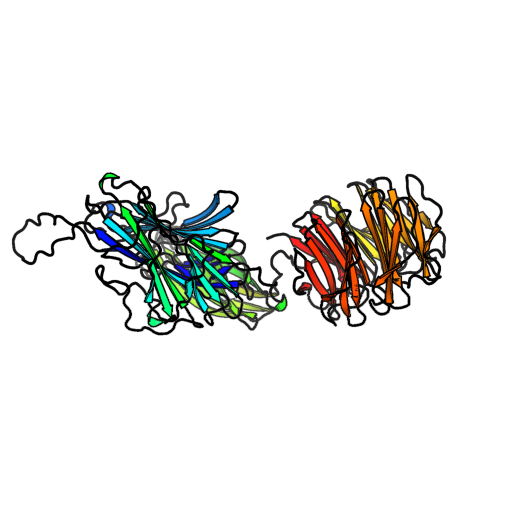 1.00 93.31 770 ILE A O 1
ATOM 5970 N N . GLY A 1 771 ? -2.802 -14.813 -21.008 1.00 92.25 771 GLY A N 1
ATOM 5971 C CA . GLY A 1 771 ? -3.336 -15.902 -20.196 1.00 92.25 771 GLY A CA 1
ATOM 5972 C C . GLY A 1 771 ? -3.217 -17.294 -20.845 1.00 92.25 771 GLY A C 1
ATOM 5973 O O . GLY A 1 771 ? -3.040 -17.429 -22.068 1.00 92.25 771 GLY A O 1
ATOM 5974 N N . PRO A 1 772 ? -3.352 -18.383 -20.058 1.00 90.12 772 PRO A N 1
ATOM 5975 C CA . PRO A 1 772 ? -3.375 -19.763 -20.561 1.00 90.12 772 PRO A CA 1
ATOM 5976 C C . PRO A 1 772 ? -4.428 -20.042 -21.644 1.00 90.12 772 PRO A C 1
ATOM 5978 O O . PRO A 1 772 ? -4.210 -20.878 -22.520 1.00 90.12 772 PRO A O 1
ATOM 5981 N N . ASP A 1 773 ? -5.522 -19.292 -21.657 1.00 90.81 773 ASP A N 1
ATOM 5982 C CA . ASP A 1 773 ? -6.603 -19.341 -22.647 1.00 90.81 773 ASP A CA 1
ATOM 5983 C C . ASP A 1 773 ? -6.341 -18.485 -23.906 1.00 90.81 773 ASP A C 1
ATOM 5985 O O . ASP A 1 773 ? -7.099 -18.543 -24.871 1.00 90.81 773 ASP A O 1
ATOM 5989 N N . GLY A 1 774 ? -5.252 -17.709 -23.924 1.00 91.19 774 GLY A N 1
ATOM 5990 C CA . GLY A 1 774 ? -4.923 -16.783 -25.013 1.00 91.19 774 GLY A CA 1
ATOM 5991 C C . GLY A 1 774 ? -5.654 -15.442 -24.927 1.00 91.19 774 GLY A C 1
ATOM 5992 O O . GLY A 1 774 ? -5.631 -14.692 -25.899 1.00 91.19 774 GLY A O 1
ATOM 5993 N N . GLY A 1 775 ? -6.316 -15.141 -23.806 1.00 93.19 775 GLY A N 1
ATOM 5994 C CA . GLY A 1 775 ? -6.761 -13.785 -23.494 1.00 93.19 775 GLY A CA 1
ATOM 5995 C C . GLY A 1 775 ? -5.598 -12.893 -23.070 1.00 93.19 775 GLY A C 1
ATOM 5996 O O . GLY A 1 775 ? -4.522 -13.384 -22.722 1.00 93.19 775 GLY A O 1
ATOM 5997 N N . VAL A 1 776 ? -5.811 -11.578 -23.094 1.00 94.75 776 VAL A N 1
ATOM 5998 C CA . VAL A 1 776 ? -4.841 -10.596 -22.582 1.00 94.75 776 VAL A CA 1
ATOM 5999 C C . VAL A 1 776 ? -5.383 -10.040 -21.272 1.00 94.75 776 VAL A C 1
ATOM 6001 O O . VAL A 1 776 ? -6.505 -9.530 -21.234 1.00 94.75 776 VAL A O 1
ATOM 6004 N N . GLY A 1 777 ? -4.607 -10.185 -20.200 1.00 93.31 777 GLY A N 1
ATOM 6005 C CA . GLY A 1 777 ? -4.913 -9.680 -18.865 1.00 93.31 777 GLY A CA 1
ATOM 6006 C C . GLY A 1 777 ? -4.046 -8.480 -18.506 1.00 93.31 777 GLY A C 1
ATOM 6007 O O . GLY A 1 777 ? -2.955 -8.309 -19.052 1.00 93.31 777 GLY A O 1
ATOM 6008 N N . THR A 1 778 ? -4.536 -7.660 -17.581 1.00 94.31 778 THR A N 1
ATOM 6009 C CA . THR A 1 778 ? -3.774 -6.560 -16.988 1.00 94.31 778 THR A CA 1
ATOM 6010 C C . THR A 1 778 ? -4.047 -6.438 -15.490 1.00 94.31 778 THR A C 1
ATOM 6012 O O . THR A 1 778 ? -5.106 -6.825 -14.991 1.00 94.31 778 THR A O 1
ATOM 6015 N N . THR A 1 779 ? -3.079 -5.885 -14.772 1.00 93.06 779 THR A N 1
ATOM 6016 C CA . THR A 1 779 ? -3.213 -5.294 -13.437 1.00 93.06 779 THR A CA 1
ATOM 6017 C C . THR A 1 779 ? -2.453 -3.974 -13.444 1.00 93.06 779 THR A C 1
ATOM 6019 O O . THR A 1 779 ? -1.582 -3.753 -14.284 1.00 93.06 779 THR A O 1
ATOM 6022 N N . TYR A 1 780 ? -2.774 -3.088 -12.513 1.00 91.44 780 TYR A N 1
ATOM 6023 C CA . TYR A 1 780 ? -2.092 -1.813 -12.396 1.00 91.44 780 TYR A CA 1
ATOM 6024 C C . TYR A 1 780 ? -1.812 -1.465 -10.943 1.00 91.44 780 TYR A C 1
ATOM 6026 O O . TYR A 1 780 ? -2.563 -1.827 -10.026 1.00 91.44 780 TYR A O 1
ATOM 6034 N N . TRP A 1 781 ? -0.726 -0.728 -10.753 1.00 91.50 781 TRP A N 1
ATOM 6035 C CA . TRP A 1 781 ? -0.342 -0.142 -9.482 1.00 91.50 781 TRP A CA 1
ATOM 6036 C C . TRP A 1 781 ? -0.622 1.357 -9.501 1.00 91.50 781 TRP A C 1
ATOM 6038 O O . TRP A 1 781 ? -0.415 2.032 -10.508 1.00 91.50 781 TRP A O 1
ATOM 6048 N N . THR A 1 782 ? -1.114 1.892 -8.392 1.00 81.38 782 THR A N 1
ATOM 6049 C CA . THR A 1 782 ? -1.246 3.329 -8.144 1.00 81.38 782 THR A CA 1
ATOM 6050 C C . THR A 1 782 ? -0.802 3.615 -6.718 1.00 81.38 782 THR A C 1
ATOM 6052 O O . THR A 1 782 ? -1.109 2.827 -5.823 1.00 81.38 782 THR A O 1
ATOM 6055 N N . ALA A 1 783 ? -0.093 4.721 -6.491 1.00 74.38 783 ALA A N 1
ATOM 6056 C CA . ALA A 1 783 ? 0.232 5.134 -5.127 1.00 74.38 783 ALA A CA 1
ATOM 6057 C C . ALA A 1 783 ? -1.060 5.321 -4.310 1.00 74.38 783 ALA A C 1
ATOM 6059 O O . ALA A 1 783 ? -1.982 6.005 -4.761 1.00 74.38 783 ALA A O 1
ATOM 6060 N N . GLY A 1 784 ? -1.128 4.650 -3.156 1.00 54.06 784 GLY A N 1
ATOM 6061 C CA . GLY A 1 784 ? -2.271 4.657 -2.237 1.00 54.06 784 GLY A CA 1
ATOM 6062 C C . GLY A 1 784 ? -2.159 5.688 -1.127 1.00 54.06 784 GLY A C 1
ATOM 6063 O O . GLY A 1 784 ? -1.019 6.109 -0.820 1.00 54.06 784 GLY A O 1
#

pLDDT: mean 89.04, std 10.27, range [36.5, 98.25]

Foldseek 3Di:
DFPDDQKFWDDDQQWTWIWGQADFFGIKIAQIFGLLWGWFGIKTFQWKFKDFPDDFDPDDDDDDPDPDDGPHHDRDTRTDHAAADAPVQLPAQQFRAKHWFQDPVQVRHQWRWDWDDDPNWIWTKTWGWMDGRFKIWIWIWIATSQFKIWTKIKMFGDSDLTKMKIKTKMKTFTAGNHQFQKWKWKAAAPRPHTDGTAFKWDFDFHDQQQRMKIWIARPPPRKIKIKRFDTDDVVLQWHGADPQGHGQKTKDADDPVPPDRDPDDSSDYPDDPDIGTNHRGGMIMIGITMGIDNSVVPRPDMHMGTIMIGIPDDNDFFAFLQQKKKKKKWWKKKKWDQDPPPGIFIDIDTDIDIDIAGSSNQKHKDWDWDDDRQQKIKIKIWIWGQDPQRKTKIKIKIFIDRNGDTQWIDIDIDIAHEQGKDKDADPWTWGPPPDGTIIMGMIMMIGIYRDFIPQWDDKDFLFDFQQADFADKEKDFQALQKIKIWHQGPQRFIKIWMGRPDTDYIDTLGDGQAADHHDKYKDHQHSQKIKIWHQGPQRFIKIWMGRPDIDYIDTLGDGQAADHAFKEKYHQHSQKIKIWHQGPQRFIKIWMGRPDTDYIDTLGDGQAADHHDKYKDHQHSQKIKIWHQGPQRFIKIWMGRPDIDYIDTLGDGQAADHHFKYKERQHNQKIKIWHQGPQRFIKIWMGRPDTDYIDTLGDGQAADHHFKEKYAQHSQKIKIWHQGPQRFIKIWMGRPDTGYIHTRGDGQAADHNFWYKDHNHNFKIKIWHQGPSRTIMIMMGGSD

Sequence (784 aa):
MTTEQRDGHVNWKSWAFDYNVAGTEGLSLGNGFFRGRQVFHKLSLPVIRVKYVQDEAVIPIPTEPNPILGTGCGPYNDQISWDPVNFGEDLNPIAGPHHLVRVSNCGQRYICIKESMSDGTVWFELGVYARIGAYHIYQSWYLSDAGVIRPRVFSKGLSCNLDHWHHPYWRLDFDLDGAGSQRVNVFGSGGSKFRGFVNREGRLFNEADGGTVYNVENLNSGLKAWILPPRVNEELGIVGPTDFSNLDAYVRKYRESEDRPWPHRPEQEIGFNVHDDPDNSDIVFWSVCHLHHHAAEGKDHWHEVGPTIAFDVPPAPPPPPESVRRVQVKGMVHIKDFKLTTGDLWGHYPFDESRTVHPFSPHAEVFLIKGPVGDVTAHLIIKLDRQADNTVAVTFTAQLYDEDERVASVGNNFKVAPGQTVTWSGIHLVDHHGGDPDTSDMDFTVTNSLGVLPGWNPPFPIAPAGHAQAGALDAVSRTSQNLDVFWVGPDGGVGTTYWDGTWHAPFAIAPAGHAQPGALTAVSRKPEQLDVFWVGPDGGIGTTYWDGAWHAPFAIAPAGSAKPGALSAVSRKPEQLDVFWVGPDGGVGTTYWDGTWHAPFAIAPAGHAQPGALTAVSRKPEQLDVFWVGPDGGIGTTYWDGAWHAPFAIAPAGSAKPGALTVVSRFPEQLDVFWVGPDGGIGTTYWDGTWHAPFAIAPAGHAQPGALTALSRFPEQLDVFWVGPDGGIGTTYWDGTWHAPFPIAPAGSAKPGALTAVSRFREHLDVLWIGPDGGVGTTYWTAG